Protein AF-0000000067838767 (afdb_homodimer)

Solvent-accessible surface area (backbone atoms only — not comparable to full-atom values): 58960 Å² total; per-residue (Å²): 129,86,81,75,72,71,76,74,67,75,69,69,72,70,76,66,58,91,84,55,74,55,44,44,30,68,48,41,21,34,30,65,70,34,56,34,57,21,40,39,36,55,44,36,46,50,78,55,73,21,82,67,53,51,53,47,57,58,62,38,54,76,43,54,52,67,38,64,67,52,69,52,54,90,67,51,47,57,83,48,83,46,67,24,25,36,42,72,48,52,25,62,91,75,37,33,28,36,77,38,47,30,36,38,45,57,76,50,23,44,30,48,32,41,76,37,88,35,61,67,52,94,49,93,72,45,53,59,66,31,58,53,37,29,48,43,48,49,30,51,35,42,36,74,71,58,37,49,41,63,38,26,33,43,34,16,61,70,58,68,41,78,36,77,43,71,58,43,71,65,55,49,50,52,37,50,50,40,50,50,48,50,53,49,45,60,70,61,75,50,81,55,72,62,68,77,91,44,83,60,47,76,73,38,42,46,27,59,75,64,34,35,42,61,47,44,16,67,64,75,69,60,55,65,30,72,65,54,48,58,64,61,63,55,22,41,68,42,74,48,73,33,75,51,26,37,35,35,60,53,89,67,22,36,35,37,38,36,76,98,44,78,71,44,73,44,49,52,82,33,40,51,25,42,36,38,30,25,38,38,28,41,27,23,64,36,53,49,50,27,24,70,66,58,28,34,34,34,38,21,37,71,88,61,46,77,37,23,30,32,35,29,87,60,62,41,22,47,66,57,33,51,33,48,54,57,42,50,73,33,70,67,55,16,44,56,53,39,22,50,35,51,19,25,23,34,43,24,39,41,43,48,47,61,74,41,31,64,87,68,75,64,58,65,68,58,52,49,47,32,51,50,48,21,58,49,27,66,63,45,90,42,64,70,55,34,50,50,48,49,51,52,45,48,52,57,49,46,61,50,46,53,52,40,46,70,82,46,92,88,52,69,53,63,64,65,69,68,88,41,70,65,54,10,64,29,55,53,31,31,46,51,51,49,31,47,51,53,49,37,47,54,38,33,52,46,31,38,70,75,22,43,56,27,37,62,28,54,65,40,67,73,42,52,64,40,44,12,26,16,56,42,66,39,41,30,40,36,40,71,41,33,51,41,26,47,42,49,30,51,60,67,60,64,45,55,68,85,26,46,42,69,48,61,67,30,30,40,70,32,71,69,34,43,52,44,47,51,51,40,43,51,50,46,36,61,38,71,44,64,38,77,81,45,65,40,68,39,29,45,56,56,44,52,48,51,52,52,50,44,44,51,34,27,57,71,63,64,28,92,64,69,82,73,76,57,68,131,130,84,82,76,74,70,76,75,68,76,69,70,72,72,77,65,58,88,84,56,75,55,43,44,30,66,49,42,20,34,29,64,70,33,56,32,58,22,41,38,36,56,43,36,45,51,80,53,73,22,82,68,52,51,53,44,58,58,60,39,54,75,44,54,54,66,39,64,66,53,69,52,54,89,67,53,46,58,82,50,82,45,65,25,26,35,43,74,48,53,25,63,92,76,37,33,29,36,76,37,49,30,35,39,44,56,75,51,24,44,30,48,32,41,77,39,88,36,59,67,52,95,50,94,72,46,54,57,66,31,59,53,36,29,47,44,47,48,29,52,35,40,36,74,71,60,35,48,40,62,38,28,33,41,34,16,61,69,57,69,41,78,37,75,44,70,58,44,72,64,55,50,50,52,37,50,49,41,51,50,49,50,51,48,43,61,72,61,76,51,82,55,71,62,69,76,91,45,83,60,47,77,72,38,42,47,29,59,75,64,33,36,43,61,46,43,16,67,64,72,69,61,55,66,31,73,65,54,46,59,63,62,65,57,22,42,66,44,74,47,70,33,75,50,26,38,35,35,60,52,89,66,22,36,35,36,37,36,76,98,44,80,69,44,73,44,50,52,83,34,41,49,26,42,37,38,30,25,37,38,28,40,29,23,63,35,54,48,49,29,23,70,68,59,26,36,36,35,38,20,37,71,87,62,47,77,37,24,31,32,36,29,84,60,61,42,21,47,65,56,34,50,31,49,54,56,42,49,74,32,68,67,55,16,44,56,54,37,22,50,34,49,18,27,23,35,43,24,39,42,45,48,47,62,73,41,32,64,87,66,73,65,59,65,67,57,51,51,47,33,50,51,45,22,57,48,28,64,63,46,89,43,65,72,56,33,50,50,48,49,51,53,47,48,50,57,50,47,60,50,47,53,50,40,45,71,81,45,92,88,53,68,53,64,64,62,68,68,88,41,70,66,53,10,66,30,55,52,33,30,45,49,50,51,30,46,49,52,52,38,46,54,38,32,53,45,32,37,71,74,21,46,57,28,38,62,28,55,65,41,66,73,43,51,65,39,43,11,28,17,57,43,67,38,42,30,39,37,39,70,41,33,49,41,24,47,43,49,28,51,60,68,58,64,45,55,69,86,24,47,42,69,50,61,67,31,30,40,70,32,70,68,32,45,53,44,47,51,51,39,42,51,51,47,36,60,38,73,45,64,38,79,82,45,65,40,67,39,30,47,56,55,44,54,48,52,53,51,51,44,45,52,35,26,58,72,63,63,27,93,64,68,82,73,74,57,69,132

Sequence (1136 aa):
MPDTSQPELPLPAPPLPPDMPHLPARMVNEFVYCPRLAYLEWVQGEWADSADTAEGRFRHRRTDKPAGDLPDPDDIDADDRIHARSLTIASDRLGLIARIDLIESDDGAVIPVDYKRGKRPHVTTGAYDPERVQVCIQGLILEDQGYRCDEGVLYFCDSRERVRVVFDDDLRARTRDAIHGLRLIAAGHHIPPPLDDSPKCPRCSLVGICLPDEVNYFKRGQVSPRPLAVGRDDALPLYVQATRARIGKQAETLKIEIEDQPSTTARLIDISQLVLIGNISITTPVVHELMRRDIPVSWYSYGGWFLGHTAGTGHKNVELRTAQYRASFDPAQCLALARGLVAAKLRNGRTLLRRNWRDGDPPTALLDDLKRQAEHALRARGLPELLGIEGSGAAVYFRHLPGALKRDADEPAFDFETRNRRPPTDPVNALLSFAYAMLTRTWTVTLSAVGFDPYRGFYHQPRYGRPALALDLMEPFRPLIAESAVIQAINNAEVQANDFVRAGQAVALKPDGRKRFIAAFERRLNHEVTHPLFGYRLTYRRLIEVQARLLGRWLTGEIPEYPQFITRMPDTSQPELPLPAPPLPPDMPHLPARMVNEFVYCPRLAYLEWVQGEWADSADTAEGRFRHRRTDKPAGDLPDPDDIDADDRIHARSLTIASDRLGLIARIDLIESDDGAVIPVDYKRGKRPHVTTGAYDPERVQVCIQGLILEDQGYRCDEGVLYFCDSRERVRVVFDDDLRARTRDAIHGLRLIAAGHHIPPPLDDSPKCPRCSLVGICLPDEVNYFKRGQVSPRPLAVGRDDALPLYVQATRARIGKQAETLKIEIEDQPSTTARLIDISQLVLIGNISITTPVVHELMRRDIPVSWYSYGGWFLGHTAGTGHKNVELRTAQYRASFDPAQCLALARGLVAAKLRNGRTLLRRNWRDGDPPTALLDDLKRQAEHALRARGLPELLGIEGSGAAVYFRHLPGALKRDADEPAFDFETRNRRPPTDPVNALLSFAYAMLTRTWTVTLSAVGFDPYRGFYHQPRYGRPALALDLMEPFRPLIAESAVIQAINNAEVQANDFVRAGQAVALKPDGRKRFIAAFERRLNHEVTHPLFGYRLTYRRLIEVQARLLGRWLTGEIPEYPQFITR

InterPro domains:
  IPR002729 CRISPR-associated protein Cas1 [MF_01470] (61-553)
  IPR002729 CRISPR-associated protein Cas1 [PF01867] (238-522)
  IPR002729 CRISPR-associated protein Cas1 [TIGR00287] (238-561)
  IPR011604 PD-(D/E)XK endonuclease-like domain superfamily [G3DSA:3.90.320.10] (16-211)
  IPR013343 CRISPR-associated protein Cas4 [TIGR00372] (27-212)
  IPR022765 Dna2/Cas4, domain of unknown function DUF83 [PF01930] (27-211)
  IPR042206 CRISPR-associated endonuclease Cas1, C-terminal domain [G3DSA:1.20.120.920] (316-568)
  IPR042211 CRISPR-associated endonuclease Cas1, N-terminal domain [G3DSA:3.100.10.20] (236-313)
  IPR050646 CRISPR-associated endonuclease Cas1 [PTHR34353] (236-568)

Nearest PDB structures (foldseek):
  7mi4-assembly1_A  TM=9.051E-01  e=3.546E-62  Geobacter sulfurreducens PCA
  7mi5-assembly1_C  TM=8.599E-01  e=5.213E-36  Geobacter sulfurreducens PCA
  7mi4-assembly1_B  TM=7.798E-01  e=1.300E-35  Geobacter sulfurreducens PCA
  6opm-assembly1_C  TM=7.590E-01  e=8.319E-20  Methanosarcina mazei
  6opm-assembly1_D  TM=6.826E-01  e=1.187E-19  Methanosarcina mazei

Radius of gyration: 32.11 Å; Cα contacts (8 Å, |Δi|>4): 2140; chains: 2; bounding box: 85×101×80 Å

Foldseek 3Di:
DPPPPPPPPPPPDPQDDPPDAQAELLLLLVCVLPVLRSCCCPQQVDDFDFPFNVVVVLVCVVQQPFDFDDDQLVPQAQPDFGWTAFDWFDDSSLSHIYTFGTWGDHRSAIATEAEGEDDQDPDPQSHDLSVLLSSLSVQVRCVNSPGHYQWYWYAYPVNRDIHIRGNDPVSVVVSSVSSVVSVVCSVVLARDQADDPDPSLLRDSCNLLNVNQVLCCQVPPQPFRDCSNFPQLQADADEDQAQEWEWEDDSQWIWIGHPPDDIDIGGVSNHQEYEYEHHYHYDPVVLVVCQVSQHKYWYHYNLRHTDDIDGHPFRSRVVLQVLLVVLLVDQVSLLQLLLQLLLLLLQQLLVLCQVQQDPDGPDPCLSVLSNVLSVVSNVQPGLVSNVVSSVVSQFSSQQCLVRNADDDPVACQQDGHDADAVFDQGDLNQQLNVLVVVQLVLLCVLLRSSRYQQQRPSRDDRDPPGRRNSVRNCSSVSSQQRSVLSRCCRRVVLDGSVQWDDDDRGIHGHSVNSVSSVVSRVVSQQDWDAQPSNGDIHGVSSVSNSLSSLVSCCSSPSGVGRDDGHDD/DPPPPPPPPPPPDPQDDPPDAQAELLLLLVCVLPVLRSCCCPQQVDDFDFPFRVVVVLVCVVQQPFDFDDDQLVPQAQPDFGWTAFDWFDDSSLSHIYTFGTWGDHRSAIATEAEGEDDQDPDPQSHDLSVLLSSVSVQVRCVNSPGHYQWYWYAYPVNRDIHIRGNDPVSVVVSSVSSVVSVVCSVVLARDQADDPDPSLLRDSCNLLNVNQVLCCQVPPQPFGDCSNFPQLQADADEDQAQEWEWEDDSQWIWIGHPPDDIDIGGVSNHQEYEYEHDYHYDPVVLVVCQVNQHKYWYHYNLRHTDDIDGHPFRSRVVLQVLLVVLLVDQVSLLQLLLQLLLLLLQQLLVLCQVQQDPDGDDPVLSVLSNVLSVVSNVQPGLVSNVVSSVVSQFSSQQCLVRNADDDPVACQQDGHDADAVFDQGDLNQQLNVLVVVQLVLLCVLLRSSRYQQQRPSRDDRDPPGRRNSVSNCSSVSSQQRSVLSRCCRRVVLDGSVQWDDDDSGIHGHSSRSVSSVVSSVVSQQDWDAQPSNGDIHGNSSVSNVLSSLVSCCSSPSGVGRDDGHDD

Organism: NCBI:txid111831

Structure (mmCIF, N/CA/C/O backbone):
data_AF-0000000067838767-model_v1
#
loop_
_entity.id
_entity.type
_entity.pdbx_description
1 polymer 'CRISPR-associated endonuclease Cas1'
#
loop_
_atom_site.group_PDB
_atom_site.id
_atom_site.type_symbol
_atom_site.label_atom_id
_atom_site.label_alt_id
_atom_site.label_comp_id
_atom_site.label_asym_id
_atom_site.label_entity_id
_atom_site.label_seq_id
_atom_site.pdbx_PDB_ins_code
_atom_site.Cartn_x
_atom_site.Cartn_y
_atom_site.Cartn_z
_atom_site.occupancy
_atom_site.B_iso_or_equiv
_atom_site.auth_seq_id
_atom_site.auth_comp_id
_atom_site.auth_asym_id
_atom_site.auth_atom_id
_atom_site.pdbx_PDB_model_num
ATOM 1 N N . MET A 1 1 ? 38.531 50.812 -18.672 1 28.98 1 MET A N 1
ATOM 2 C CA . MET A 1 1 ? 37.094 50.938 -18.547 1 28.98 1 MET A CA 1
ATOM 3 C C . MET A 1 1 ? 36.562 50.031 -17.422 1 28.98 1 MET A C 1
ATOM 5 O O . MET A 1 1 ? 36.875 48.844 -17.375 1 28.98 1 MET A O 1
ATOM 9 N N . PRO A 1 2 ? 36.125 50.625 -16.234 1 31.67 2 PRO A N 1
ATOM 10 C CA . PRO A 1 2 ? 35.938 49.906 -14.977 1 31.67 2 PRO A CA 1
ATOM 11 C C . PRO A 1 2 ? 34.812 48.875 -15.047 1 31.67 2 PRO A C 1
ATOM 13 O O . PRO A 1 2 ? 33.812 49.125 -15.719 1 31.67 2 PRO A O 1
ATOM 16 N N . ASP A 1 3 ? 35.156 47.594 -15.211 1 29.78 3 ASP A N 1
ATOM 17 C CA . ASP A 1 3 ? 34.281 46.438 -15.414 1 29.78 3 ASP A CA 1
ATOM 18 C C . ASP A 1 3 ? 33.219 46.375 -14.344 1 29.78 3 ASP A C 1
ATOM 20 O O . ASP A 1 3 ? 33.5 46.25 -13.156 1 29.78 3 ASP A O 1
ATOM 24 N N . THR A 1 4 ? 32.125 47.25 -14.398 1 30.17 4 THR A N 1
ATOM 25 C CA . THR A 1 4 ? 30.984 47.438 -13.523 1 30.17 4 THR A CA 1
ATOM 26 C C . THR A 1 4 ? 30.266 46.125 -13.281 1 30.17 4 THR A C 1
ATOM 28 O O . THR A 1 4 ? 29.562 45.625 -14.156 1 30.17 4 THR A O 1
ATOM 31 N N . SER A 1 5 ? 30.969 45.188 -12.656 1 29.47 5 SER A N 1
ATOM 32 C CA . SER A 1 5 ? 30.375 43.938 -12.281 1 29.47 5 SER A CA 1
ATOM 33 C C . SER A 1 5 ? 29.016 44.125 -11.602 1 29.47 5 SER A C 1
ATOM 35 O O . SER A 1 5 ? 28.922 44.875 -10.633 1 29.47 5 SER A O 1
ATOM 37 N N . GLN A 1 6 ? 27.953 44.281 -12.398 1 27.77 6 GLN A N 1
ATOM 38 C CA . GLN A 1 6 ? 26.594 44.469 -11.914 1 27.77 6 GLN A CA 1
ATOM 39 C C . GLN A 1 6 ? 26.281 43.531 -10.75 1 27.77 6 GLN A C 1
ATOM 41 O O . GLN A 1 6 ? 26.531 42.312 -10.844 1 27.77 6 GLN A O 1
ATOM 46 N N . PRO A 1 7 ? 26.25 44.062 -9.562 1 28.39 7 PRO A N 1
ATOM 47 C CA . PRO A 1 7 ? 25.953 43.25 -8.367 1 28.39 7 PRO A CA 1
ATOM 48 C C . PRO A 1 7 ? 24.719 42.375 -8.555 1 28.39 7 PRO A C 1
ATOM 50 O O . PRO A 1 7 ? 23.703 42.844 -9.078 1 28.39 7 PRO A O 1
ATOM 53 N N . GLU A 1 8 ? 24.875 41.219 -9.109 1 28.62 8 GLU A N 1
ATOM 54 C CA . GLU A 1 8 ? 23.766 40.312 -9.227 1 28.62 8 GLU A CA 1
ATOM 55 C C . GLU A 1 8 ? 22.922 40.281 -7.953 1 28.62 8 GLU A C 1
ATOM 57 O O . GLU A 1 8 ? 23.453 40.062 -6.859 1 28.62 8 GLU A O 1
ATOM 62 N N . LEU A 1 9 ? 22 41.188 -7.859 1 28.58 9 LEU A N 1
ATOM 63 C CA . LEU A 1 9 ? 21.047 41.25 -6.75 1 28.58 9 LEU A CA 1
ATOM 64 C C . LEU A 1 9 ? 20.562 39.844 -6.395 1 28.58 9 LEU A C 1
ATOM 66 O O . LEU A 1 9 ? 20.172 39.094 -7.273 1 28.58 9 LEU A O 1
ATOM 70 N N . PRO A 1 10 ? 21.047 39.344 -5.418 1 30.09 10 PRO A N 1
ATOM 71 C CA . PRO A 1 10 ? 20.547 38.031 -4.977 1 30.09 10 PRO A CA 1
ATOM 72 C C . PRO A 1 10 ? 19.031 37.938 -5.008 1 30.09 10 PRO A C 1
ATOM 74 O O . PRO A 1 10 ? 18.344 38.781 -4.422 1 30.09 10 PRO A O 1
ATOM 77 N N . LEU A 1 11 ? 18.422 37.875 -6.156 1 31.89 11 LEU A N 1
ATOM 78 C CA . LEU A 1 11 ? 16.984 37.688 -6.172 1 31.89 11 LEU A CA 1
ATOM 79 C C . LEU A 1 11 ? 16.531 36.75 -5.039 1 31.89 11 LEU A C 1
ATOM 81 O O . LEU A 1 11 ? 17.062 35.656 -4.883 1 31.89 11 LEU A O 1
ATOM 85 N N . PRO A 1 12 ? 16.094 37.344 -4.012 1 32.31 12 PRO A N 1
ATOM 86 C CA . PRO A 1 12 ? 15.523 36.5 -2.963 1 32.31 12 PRO A CA 1
ATOM 87 C C . PRO A 1 12 ? 14.656 35.375 -3.521 1 32.31 12 PRO A C 1
ATOM 89 O O . PRO A 1 12 ? 14.062 35.531 -4.594 1 32.31 12 PRO A O 1
ATOM 92 N N . ALA A 1 13 ? 15.094 34.281 -3.322 1 34.78 13 ALA A N 1
ATOM 93 C CA . ALA A 1 13 ? 14.273 33.125 -3.715 1 34.78 13 ALA A CA 1
ATOM 94 C C . ALA A 1 13 ? 12.789 33.438 -3.506 1 34.78 13 ALA A C 1
ATOM 96 O O . ALA A 1 13 ? 12.414 34.125 -2.568 1 34.78 13 ALA A O 1
ATOM 97 N N . PRO A 1 14 ? 11.992 33.438 -4.547 1 36.03 14 PRO A N 1
ATOM 98 C CA . PRO A 1 14 ? 10.555 33.656 -4.383 1 36.03 14 PRO A CA 1
ATOM 99 C C . PRO A 1 14 ? 9.992 33.031 -3.121 1 36.03 14 PRO A C 1
ATOM 101 O O . PRO A 1 14 ? 10.523 32.031 -2.639 1 36.03 14 PRO A O 1
ATOM 104 N N . PRO A 1 15 ? 9.258 33.812 -2.359 1 38.59 15 PRO A N 1
ATOM 105 C CA . PRO A 1 15 ? 8.602 33.219 -1.182 1 38.59 15 PRO A CA 1
ATOM 106 C C . PRO A 1 15 ? 8 31.859 -1.454 1 38.59 15 PRO A C 1
ATOM 108 O O . PRO A 1 15 ? 7.59 31.578 -2.582 1 38.59 15 PRO A O 1
ATOM 111 N N . LEU A 1 16 ? 8.531 30.906 -0.786 1 43.44 16 LEU A N 1
ATOM 112 C CA . LEU A 1 16 ? 8.023 29.531 -0.887 1 43.44 16 LEU A CA 1
ATOM 113 C C . LEU A 1 16 ? 6.496 29.531 -0.934 1 43.44 16 LEU A C 1
ATOM 115 O O . LEU A 1 16 ? 5.848 30.344 -0.273 1 43.44 16 LEU A O 1
ATOM 119 N N . PRO A 1 17 ? 5.996 29.109 -1.945 1 45.19 17 PRO A N 1
ATOM 120 C CA . PRO A 1 17 ? 4.543 28.969 -1.863 1 45.19 17 PRO A CA 1
ATOM 121 C C . PRO A 1 17 ? 4.078 28.438 -0.502 1 45.19 17 PRO A C 1
ATOM 123 O O . PRO A 1 17 ? 4.824 27.734 0.178 1 45.19 17 PRO A O 1
ATOM 126 N N . PRO A 1 18 ? 3.213 29.188 0.093 1 45.22 18 PRO A N 1
ATOM 127 C CA . PRO A 1 18 ? 2.715 28.859 1.432 1 45.22 18 PRO A CA 1
ATOM 128 C C . PRO A 1 18 ? 2.691 27.344 1.7 1 45.22 18 PRO A C 1
ATOM 130 O O . PRO A 1 18 ? 2.832 26.922 2.85 1 45.22 18 PRO A O 1
ATOM 133 N N . ASP A 1 19 ? 2.625 26.531 0.695 1 51 19 ASP A N 1
ATOM 134 C CA . ASP A 1 19 ? 2.389 25.125 0.985 1 51 19 ASP A CA 1
ATOM 135 C C . ASP A 1 19 ? 3.689 24.328 0.926 1 51 19 ASP A C 1
ATOM 137 O O . ASP A 1 19 ? 3.672 23.094 0.997 1 51 19 ASP A O 1
ATOM 141 N N . MET A 1 20 ? 4.844 25.094 0.839 1 56.25 20 MET A N 1
ATOM 142 C CA . MET A 1 20 ? 6.059 24.281 0.772 1 56.25 20 MET A CA 1
ATOM 143 C C . MET A 1 20 ? 6.551 23.922 2.17 1 56.25 20 MET A C 1
ATOM 145 O O . MET A 1 20 ? 6.645 24.797 3.041 1 56.25 20 MET A O 1
ATOM 149 N N . PRO A 1 21 ? 6.812 22.672 2.373 1 66.5 21 PRO A N 1
ATOM 150 C CA . PRO A 1 21 ? 7.34 22.281 3.684 1 66.5 21 PRO A CA 1
ATOM 151 C C . PRO A 1 21 ? 8.711 22.891 3.969 1 66.5 21 PRO A C 1
ATOM 153 O O . PRO A 1 21 ? 9.461 23.203 3.037 1 66.5 21 PRO A O 1
ATOM 156 N N . HIS A 1 22 ? 8.938 23.312 5.199 1 78.88 22 HIS A N 1
ATOM 157 C CA . HIS A 1 22 ? 10.266 23.766 5.598 1 78.88 22 HIS A CA 1
ATOM 158 C C . HIS A 1 22 ? 11.328 22.734 5.219 1 78.88 22 HIS A C 1
ATOM 160 O O . HIS A 1 22 ? 11.094 21.516 5.336 1 78.88 22 HIS A O 1
ATOM 166 N N . LEU A 1 23 ? 12.289 23.172 4.68 1 84.56 23 LEU A N 1
ATOM 167 C CA . LEU A 1 23 ? 13.422 22.328 4.32 1 84.56 23 LEU A CA 1
ATOM 168 C C . LEU A 1 23 ? 14.227 21.938 5.559 1 84.56 23 LEU A C 1
ATOM 170 O O . LEU A 1 23 ? 14.711 22.812 6.281 1 84.56 23 LEU A O 1
ATOM 174 N N . PRO A 1 24 ? 14.352 20.672 5.82 1 85 24 PRO A N 1
ATOM 175 C CA . PRO A 1 24 ? 15.141 20.266 6.988 1 85 24 PRO A CA 1
ATOM 176 C C . PRO A 1 24 ? 16.641 20.453 6.781 1 85 24 PRO A C 1
ATOM 178 O O . PRO A 1 24 ? 17.156 20.172 5.695 1 85 24 PRO A O 1
ATOM 181 N N . ALA A 1 25 ? 17.297 20.906 7.852 1 91 25 ALA A N 1
ATOM 182 C CA . ALA A 1 25 ? 18.75 21.125 7.797 1 91 25 ALA A CA 1
ATOM 183 C C . ALA A 1 25 ? 19.469 19.844 7.383 1 91 25 ALA A C 1
ATOM 185 O O . ALA A 1 25 ? 20.453 19.891 6.641 1 91 25 ALA A O 1
ATOM 186 N N . ARG A 1 26 ? 18.953 18.766 7.805 1 87.75 26 ARG A N 1
ATOM 187 C CA . ARG A 1 26 ? 19.562 17.469 7.496 1 87.75 26 ARG A CA 1
ATOM 188 C C . ARG A 1 26 ? 19.531 17.203 5.992 1 87.75 26 ARG A C 1
ATOM 190 O O . ARG A 1 26 ? 20.484 16.625 5.445 1 87.75 26 ARG A O 1
ATOM 197 N N . MET A 1 27 ? 18.484 17.594 5.375 1 88.12 27 MET A N 1
ATOM 198 C CA . MET A 1 27 ? 18.359 17.344 3.941 1 88.12 27 MET A CA 1
ATOM 199 C C . MET A 1 27 ? 19.328 18.234 3.154 1 88.12 27 MET A C 1
ATOM 201 O O . MET A 1 27 ? 19.828 17.812 2.109 1 88.12 27 MET A O 1
ATOM 205 N N . VAL A 1 28 ? 19.547 19.406 3.68 1 93.44 28 VAL A N 1
ATOM 206 C CA . VAL A 1 28 ? 20.531 20.281 3.037 1 93.44 28 VAL A CA 1
ATOM 207 C C . VAL A 1 28 ? 21.922 19.703 3.201 1 93.44 28 VAL A C 1
ATOM 209 O O . VAL A 1 28 ? 22.75 19.781 2.285 1 93.44 28 VAL A O 1
ATOM 212 N N . ASN A 1 29 ? 22.141 19.156 4.402 1 93 29 ASN A N 1
ATOM 213 C CA . ASN A 1 29 ? 23.391 18.422 4.625 1 93 29 ASN A CA 1
ATOM 214 C C . ASN A 1 29 ? 23.594 17.344 3.576 1 93 29 ASN A C 1
ATOM 216 O O . ASN A 1 29 ? 24.656 17.25 2.975 1 93 29 ASN A O 1
ATOM 220 N N . GLU A 1 30 ? 22.547 16.594 3.334 1 91.88 30 GLU A N 1
ATOM 221 C CA . GLU A 1 30 ? 22.609 15.516 2.357 1 91.88 30 GLU A CA 1
ATOM 222 C C . GLU A 1 30 ? 22.844 16.047 0.95 1 91.88 30 GLU A C 1
ATOM 224 O O . GLU A 1 30 ? 23.547 15.422 0.15 1 91.88 30 GLU A O 1
ATOM 229 N N . PHE A 1 31 ? 22.297 17.172 0.691 1 94 31 PHE A N 1
ATOM 230 C CA . PHE A 1 31 ? 22.469 17.781 -0.623 1 94 31 PHE A CA 1
ATOM 231 C C . PHE A 1 31 ? 23.922 18.156 -0.868 1 94 31 PHE A C 1
ATOM 233 O O . PHE A 1 31 ? 24.438 17.969 -1.97 1 94 31 PHE A O 1
ATOM 240 N N . VAL A 1 32 ? 24.5 18.703 0.117 1 95.25 32 VAL A N 1
ATOM 241 C CA . VAL A 1 32 ? 25.906 19.094 -0.001 1 95.25 32 VAL A CA 1
ATOM 242 C C . VAL A 1 32 ? 26.766 17.844 -0.175 1 95.25 32 VAL A C 1
ATOM 244 O O . VAL A 1 32 ? 27.766 17.859 -0.908 1 95.25 32 VAL A O 1
ATOM 247 N N . TYR A 1 33 ? 26.375 16.797 0.504 1 93.06 33 TYR A N 1
ATOM 248 C CA . TYR A 1 33 ? 27.078 15.523 0.325 1 93.06 33 TYR A CA 1
ATOM 249 C C . TYR A 1 33 ? 26.875 14.977 -1.081 1 93.06 33 TYR A C 1
ATOM 251 O O . TYR A 1 33 ? 27.828 14.688 -1.794 1 93.06 33 TYR A O 1
ATOM 259 N N . CYS A 1 34 ? 25.641 14.852 -1.482 1 94.62 34 CYS A N 1
ATOM 260 C CA . CYS A 1 34 ? 25.234 14.359 -2.799 1 94.62 34 CYS A CA 1
ATOM 261 C C . CYS A 1 34 ? 23.828 14.82 -3.145 1 94.62 34 CYS A C 1
ATOM 263 O O . CYS A 1 34 ? 22.859 14.414 -2.498 1 94.62 34 CYS A O 1
ATOM 265 N N . PRO A 1 35 ? 23.688 15.555 -4.211 1 93.62 35 PRO A N 1
ATOM 266 C CA . PRO A 1 35 ? 22.359 16.047 -4.586 1 93.62 35 PRO A CA 1
ATOM 267 C C . PRO A 1 35 ? 21.375 14.906 -4.824 1 93.62 35 PRO A C 1
ATOM 269 O O . PRO A 1 35 ? 20.188 15.031 -4.48 1 93.62 35 PRO A O 1
ATOM 272 N N . ARG A 1 36 ? 21.844 13.836 -5.348 1 92.44 36 ARG A N 1
ATOM 273 C CA . ARG A 1 36 ? 20.969 12.711 -5.613 1 92.44 36 ARG A CA 1
ATOM 274 C C . ARG A 1 36 ? 20.484 12.07 -4.312 1 92.44 36 ARG A C 1
ATOM 276 O O . ARG A 1 36 ? 19.328 11.664 -4.203 1 92.44 36 ARG A O 1
ATOM 283 N N . LEU A 1 37 ? 21.391 11.969 -3.395 1 89.88 37 LEU A N 1
ATOM 284 C CA . LEU A 1 37 ? 21.016 11.43 -2.088 1 89.88 37 LEU A CA 1
ATOM 285 C C . LEU A 1 37 ? 19.906 12.242 -1.458 1 89.88 37 LEU A C 1
ATOM 287 O O . LEU A 1 37 ? 18.922 11.68 -0.965 1 89.88 37 LEU A O 1
ATOM 291 N N . ALA A 1 38 ? 20.062 13.547 -1.502 1 89.81 38 ALA A N 1
ATOM 292 C CA . ALA A 1 38 ? 19.047 14.438 -0.938 1 89.81 38 ALA A CA 1
ATOM 293 C C . ALA A 1 38 ? 17.703 14.258 -1.646 1 89.81 38 ALA A C 1
ATOM 295 O O . ALA A 1 38 ? 16.656 14.25 -1.004 1 89.81 38 ALA A O 1
ATOM 296 N N . TYR A 1 39 ? 17.781 14.125 -2.908 1 88.31 39 TYR A N 1
ATOM 297 C CA . TYR A 1 39 ? 16.562 13.938 -3.693 1 88.31 39 TYR A CA 1
ATOM 298 C C . TYR A 1 39 ? 15.875 12.633 -3.32 1 88.31 39 TYR A C 1
ATOM 300 O O . TYR A 1 39 ? 14.656 12.609 -3.09 1 88.31 39 TYR A O 1
ATOM 308 N N . LEU A 1 40 ? 16.641 11.586 -3.293 1 85.19 40 LEU A N 1
ATOM 309 C CA . LEU A 1 40 ? 16.094 10.273 -2.971 1 85.19 40 LEU A CA 1
ATOM 310 C C . LEU A 1 40 ? 15.453 10.273 -1.585 1 85.19 40 LEU A C 1
ATOM 312 O O . LEU A 1 40 ? 14.359 9.734 -1.398 1 85.19 40 LEU A O 1
ATOM 316 N N . GLU A 1 41 ? 16.062 10.914 -0.612 1 79.94 41 GLU A N 1
ATOM 317 C CA . GLU A 1 41 ? 15.578 10.914 0.764 1 79.94 41 GLU A CA 1
ATOM 318 C C . GLU A 1 41 ? 14.391 11.852 0.929 1 79.94 41 GLU A C 1
ATOM 320 O O . GLU A 1 41 ? 13.352 11.469 1.477 1 79.94 41 GLU A O 1
ATOM 325 N N . TRP A 1 42 ? 14.586 13.039 0.392 1 77.69 42 TRP A N 1
ATOM 326 C CA . TRP A 1 42 ? 13.602 14.07 0.694 1 77.69 42 TRP A CA 1
ATOM 327 C C . TRP A 1 42 ? 12.414 13.992 -0.262 1 77.69 42 TRP A C 1
ATOM 329 O O . TRP A 1 42 ? 11.258 14.047 0.166 1 77.69 42 TRP A O 1
ATOM 339 N N . VAL A 1 43 ? 12.734 13.867 -1.531 1 74.44 43 VAL A N 1
ATOM 340 C CA . VAL A 1 43 ? 11.688 13.961 -2.537 1 74.44 43 VAL A CA 1
ATOM 341 C C . VAL A 1 43 ? 11.016 12.602 -2.713 1 74.44 43 VAL A C 1
ATOM 343 O O . VAL A 1 43 ? 9.789 12.5 -2.711 1 74.44 43 VAL A O 1
ATOM 346 N N . GLN A 1 44 ? 11.852 11.578 -2.756 1 75.25 44 GLN A N 1
ATOM 347 C CA . GLN A 1 44 ? 11.289 10.266 -3.047 1 75.25 44 GLN A CA 1
ATOM 348 C C . GLN A 1 44 ? 11.023 9.484 -1.765 1 75.25 44 GLN A C 1
ATOM 350 O O . GLN A 1 44 ? 10.43 8.406 -1.801 1 75.25 44 GLN A O 1
ATOM 355 N N . GLY A 1 45 ? 11.484 10.023 -0.651 1 68.56 45 GLY A N 1
ATOM 356 C CA . GLY A 1 45 ? 11.195 9.422 0.64 1 68.56 45 GLY A CA 1
ATOM 357 C C . GLY A 1 45 ? 11.93 8.109 0.86 1 68.56 45 GLY A C 1
ATOM 358 O O . GLY A 1 45 ? 11.484 7.266 1.642 1 68.56 45 GLY A O 1
ATOM 359 N N . GLU A 1 46 ? 12.977 7.977 0.13 1 60.28 46 GLU A N 1
ATOM 360 C CA . GLU A 1 46 ? 13.773 6.762 0.283 1 60.28 46 GLU A CA 1
ATOM 361 C C . GLU A 1 46 ? 14.648 6.828 1.532 1 60.28 46 GLU A C 1
ATOM 363 O O . GLU A 1 46 ? 15.211 7.879 1.849 1 60.28 46 GLU A O 1
ATOM 368 N N . TRP A 1 47 ? 14.398 5.93 2.479 1 49.59 47 TRP A N 1
ATOM 369 C CA . TRP A 1 47 ? 15.258 5.926 3.658 1 49.59 47 TRP A CA 1
ATOM 370 C C . TRP A 1 47 ? 15.898 4.559 3.854 1 49.59 47 TRP A C 1
ATOM 372 O O . TRP A 1 47 ? 15.289 3.527 3.562 1 49.59 47 TRP A O 1
ATOM 382 N N . ALA A 1 48 ? 17.219 4.453 3.834 1 44.19 48 ALA A N 1
ATOM 383 C CA . ALA A 1 48 ? 17.969 3.273 4.254 1 44.19 48 ALA A CA 1
ATOM 384 C C . ALA A 1 48 ? 18.969 3.621 5.355 1 44.19 48 ALA A C 1
ATOM 386 O O . ALA A 1 48 ? 19.531 4.723 5.371 1 44.19 48 ALA A O 1
ATOM 387 N N . ASP A 1 49 ? 18.875 3.035 6.617 1 36.19 49 ASP A N 1
ATOM 388 C CA . ASP A 1 49 ? 19.891 3.275 7.645 1 36.19 49 ASP A CA 1
ATOM 389 C C . ASP A 1 49 ? 21.281 2.936 7.137 1 36.19 49 ASP A C 1
ATOM 391 O O . ASP A 1 49 ? 21.484 1.884 6.527 1 36.19 49 ASP A O 1
ATOM 395 N N . SER A 1 50 ? 22.062 3.852 6.828 1 38.34 50 SER A N 1
ATOM 396 C CA . SER A 1 50 ? 23.484 3.5 6.754 1 38.34 50 SER A CA 1
ATOM 397 C C . SER A 1 50 ? 24.047 3.146 8.125 1 38.34 50 SER A C 1
ATOM 399 O O . SER A 1 50 ? 23.422 3.461 9.148 1 38.34 50 SER A O 1
ATOM 401 N N . ALA A 1 51 ? 25.078 2.379 8.234 1 34.97 51 ALA A N 1
ATOM 402 C CA . ALA A 1 51 ? 25.781 2.146 9.5 1 34.97 51 ALA A CA 1
ATOM 403 C C . ALA A 1 51 ? 25.875 3.432 10.312 1 34.97 51 ALA A C 1
ATOM 405 O O . ALA A 1 51 ? 25.719 3.412 11.539 1 34.97 51 ALA A O 1
ATOM 406 N N . ASP A 1 52 ? 26.094 4.414 9.734 1 35 52 ASP A N 1
ATOM 407 C CA . ASP A 1 52 ? 26.359 5.688 10.398 1 35 52 ASP A CA 1
ATOM 408 C C . ASP A 1 52 ? 25.047 6.332 10.867 1 35 52 ASP A C 1
ATOM 410 O O . ASP A 1 52 ? 24.984 6.902 11.961 1 35 52 ASP A O 1
ATOM 414 N N . THR A 1 53 ? 24.062 6.27 10.188 1 38 53 THR A N 1
ATOM 415 C CA . THR A 1 53 ? 22.812 6.949 10.547 1 38 53 THR A CA 1
ATOM 416 C C . THR A 1 53 ? 22.031 6.137 11.57 1 38 53 THR A C 1
ATOM 418 O O . THR A 1 53 ? 21.359 6.699 12.438 1 38 53 THR A O 1
ATOM 421 N N . ALA A 1 54 ? 21.953 4.93 11.43 1 34.44 54 ALA A N 1
ATOM 422 C CA . ALA A 1 54 ? 21.297 4.07 12.422 1 34.44 54 ALA A CA 1
ATOM 423 C C . ALA A 1 54 ? 21.859 4.316 13.812 1 34.44 54 ALA A C 1
ATOM 425 O O . ALA A 1 54 ? 21.109 4.395 14.789 1 34.44 54 ALA A O 1
ATOM 426 N N . GLU A 1 55 ? 23.125 4.387 13.891 1 31.55 55 GLU A N 1
ATOM 427 C CA . GLU A 1 55 ? 23.812 4.676 15.148 1 31.55 55 GLU A CA 1
ATOM 428 C C . GLU A 1 55 ? 23.469 6.074 15.648 1 31.55 55 GLU A C 1
ATOM 430 O O . GLU A 1 55 ? 23.391 6.305 16.859 1 31.55 55 GLU A O 1
ATOM 435 N N . GLY A 1 56 ? 23.266 6.914 14.891 1 33.84 56 GLY A N 1
ATOM 436 C CA . GLY A 1 56 ? 22.938 8.273 15.289 1 33.84 56 GLY A CA 1
ATOM 437 C C . GLY A 1 56 ? 21.594 8.398 15.969 1 33.84 56 GLY A C 1
ATOM 438 O O . GLY A 1 56 ? 21.438 9.133 16.938 1 33.84 56 GLY A O 1
ATOM 439 N N . ARG A 1 57 ? 20.688 7.773 15.469 1 35.34 57 ARG A N 1
ATOM 440 C CA . ARG A 1 57 ? 19.375 7.832 16.109 1 35.34 57 ARG A CA 1
ATOM 441 C C . ARG A 1 57 ? 19.438 7.301 17.531 1 35.34 57 ARG A C 1
ATOM 443 O O . ARG A 1 57 ? 18.703 7.781 18.406 1 35.34 57 ARG A O 1
ATOM 450 N N . PHE A 1 58 ? 20.203 6.312 17.75 1 31.06 58 PHE A N 1
ATOM 451 C CA . PHE A 1 58 ? 20.359 5.766 19.094 1 31.06 58 PHE A CA 1
ATOM 452 C C . PHE A 1 58 ? 20.938 6.809 20.031 1 31.06 58 PHE A C 1
ATOM 454 O O . PHE A 1 58 ? 20.484 6.953 21.172 1 31.06 58 PHE A O 1
ATOM 461 N N . ARG A 1 59 ? 21.984 7.41 19.672 1 31.45 59 ARG A N 1
ATOM 462 C CA . ARG A 1 59 ? 22.641 8.359 20.562 1 31.45 59 ARG A CA 1
ATOM 463 C C . ARG A 1 59 ? 21.766 9.594 20.781 1 31.45 59 ARG A C 1
ATOM 465 O O . ARG A 1 59 ? 21.859 10.25 21.828 1 31.45 59 ARG A O 1
ATOM 472 N N . HIS A 1 60 ? 20.984 9.766 19.906 1 36.53 60 HIS A N 1
ATOM 473 C CA . HIS A 1 60 ? 20.094 10.906 20.078 1 36.53 60 HIS A CA 1
ATOM 474 C C . HIS A 1 60 ? 18.938 10.562 21.016 1 36.53 60 HIS A C 1
ATOM 476 O O . HIS A 1 60 ? 18.219 11.453 21.469 1 36.53 60 HIS A O 1
ATOM 482 N N . ARG A 1 61 ? 18.672 9.469 21.219 1 35.59 61 ARG A N 1
ATOM 483 C CA . ARG A 1 61 ? 17.656 9.125 22.203 1 35.59 61 ARG A CA 1
ATOM 484 C C . ARG A 1 61 ? 18 9.703 23.578 1 35.59 61 ARG A C 1
ATOM 486 O O . ARG A 1 61 ? 17.109 10.109 24.328 1 35.59 61 ARG A O 1
ATOM 493 N N . ARG A 1 62 ? 19.188 9.57 23.969 1 33.66 62 ARG A N 1
ATOM 494 C CA . ARG A 1 62 ? 19.547 10.172 25.234 1 33.66 62 ARG A CA 1
ATOM 495 C C . ARG A 1 62 ? 19.359 11.688 25.203 1 33.66 62 ARG A C 1
ATOM 497 O O . ARG A 1 62 ? 19 12.297 26.203 1 33.66 62 ARG A O 1
ATOM 504 N N . THR A 1 63 ? 19.766 12.227 24.125 1 37.91 63 THR A N 1
ATOM 505 C CA . THR A 1 63 ? 19.609 13.664 24 1 37.91 63 THR A CA 1
ATOM 506 C C . THR A 1 63 ? 18.188 14.023 23.562 1 37.91 63 THR A C 1
ATOM 508 O O . THR A 1 63 ? 17.844 15.195 23.438 1 37.91 63 THR A O 1
ATOM 511 N N . ASP A 1 64 ? 17.406 13.141 23.266 1 43.44 64 ASP A N 1
ATOM 512 C CA . ASP A 1 64 ? 16.125 13.352 22.578 1 43.44 64 ASP A CA 1
ATOM 513 C C . ASP A 1 64 ? 15.055 13.828 23.562 1 43.44 64 ASP A C 1
ATOM 515 O O . ASP A 1 64 ? 13.883 13.945 23.188 1 43.44 64 ASP A O 1
ATOM 519 N N . LYS A 1 65 ? 15.383 13.844 24.844 1 43.28 65 LYS A N 1
ATOM 520 C CA . LYS A 1 65 ? 14.336 14.445 25.672 1 43.28 65 LYS A CA 1
ATOM 521 C C . LYS A 1 65 ? 14.461 15.961 25.703 1 43.28 65 LYS A C 1
ATOM 523 O O . LYS A 1 65 ? 15.492 16.5 26.125 1 43.28 65 LYS A O 1
ATOM 528 N N . PRO A 1 66 ? 13.562 16.594 24.938 1 49.78 66 PRO A N 1
ATOM 529 C CA . PRO A 1 66 ? 13.672 18.062 25.062 1 49.78 66 PRO A CA 1
ATOM 530 C C . PRO A 1 66 ? 13.812 18.5 26.531 1 49.78 66 PRO A C 1
ATOM 532 O O . PRO A 1 66 ? 13.133 17.969 27.406 1 49.78 66 PRO A O 1
ATOM 535 N N . ALA A 1 67 ? 15.023 18.828 26.969 1 52.66 67 ALA A N 1
ATOM 536 C CA . ALA A 1 67 ? 15.219 19.406 28.297 1 52.66 67 ALA A CA 1
ATOM 537 C C . ALA A 1 67 ? 15.766 20.828 28.203 1 52.66 67 ALA A C 1
ATOM 539 O O . ALA A 1 67 ? 16.594 21.125 27.328 1 52.66 67 ALA A O 1
ATOM 540 N N . GLY A 1 68 ? 15.227 21.75 28.984 1 57 68 GLY A N 1
ATOM 541 C CA . GLY A 1 68 ? 15.656 23.141 29.094 1 57 68 GLY A CA 1
ATOM 542 C C . GLY A 1 68 ? 14.906 24.062 28.156 1 57 68 GLY A C 1
ATOM 543 O O . GLY A 1 68 ? 14.25 23.609 27.219 1 57 68 GLY A O 1
ATOM 544 N N . ASP A 1 69 ? 14.617 25.266 28.578 1 59.75 69 ASP A N 1
ATOM 545 C CA . ASP A 1 69 ? 13.914 26.297 27.828 1 59.75 69 ASP A CA 1
ATOM 546 C C . ASP A 1 69 ? 14.898 27.281 27.203 1 59.75 69 ASP A C 1
ATOM 548 O O . ASP A 1 69 ? 15.953 27.562 27.781 1 59.75 69 ASP A O 1
ATOM 552 N N . LEU A 1 70 ? 14.805 27.453 25.922 1 62.38 70 LEU A N 1
ATOM 553 C CA . LEU A 1 70 ? 15.516 28.578 25.312 1 62.38 70 LEU A CA 1
ATOM 554 C C . LEU A 1 70 ? 14.773 29.875 25.562 1 62.38 70 LEU A C 1
ATOM 556 O O . LEU A 1 70 ? 13.68 30.094 25.016 1 62.38 70 LEU A O 1
ATOM 560 N N . PRO A 1 71 ? 15.422 30.672 26.422 1 65.31 71 PRO A N 1
ATOM 561 C CA . PRO A 1 71 ? 14.75 31.938 26.719 1 65.31 71 PRO A CA 1
ATOM 562 C C . PRO A 1 71 ? 14.594 32.844 25.5 1 65.31 71 PRO A C 1
ATOM 564 O O . PRO A 1 71 ? 15.281 32.625 24.484 1 65.31 71 PRO A O 1
ATOM 567 N N . ASP A 1 72 ? 13.648 33.781 25.609 1 67.62 72 ASP A N 1
ATOM 568 C CA . ASP A 1 72 ? 13.484 34.812 24.562 1 67.62 72 ASP A CA 1
ATOM 569 C C . ASP A 1 72 ? 14.766 35.594 24.359 1 67.62 72 ASP A C 1
ATOM 571 O O . ASP A 1 72 ? 15.484 35.906 25.328 1 67.62 72 ASP A O 1
ATOM 575 N N . PRO A 1 73 ? 15.086 35.812 23.203 1 69.38 73 PRO A N 1
ATOM 576 C CA . PRO A 1 73 ? 16.328 36.531 22.891 1 69.38 73 PRO A CA 1
ATOM 577 C C . PRO A 1 73 ? 16.531 37.75 23.781 1 69.38 73 PRO A C 1
ATOM 579 O O . PRO A 1 73 ? 17.656 38.062 24.188 1 69.38 73 PRO A O 1
ATOM 582 N N . ASP A 1 74 ? 15.375 38.406 23.953 1 67.56 74 ASP A N 1
ATOM 583 C CA . ASP A 1 74 ? 15.453 39.656 24.734 1 67.56 74 ASP A CA 1
ATOM 584 C C . ASP A 1 74 ? 15.766 39.375 26.188 1 67.56 74 ASP A C 1
ATOM 586 O O . ASP A 1 74 ? 16.188 40.25 26.938 1 67.56 74 ASP A O 1
ATOM 590 N N . ASP A 1 75 ? 15.578 38.125 26.594 1 65.69 75 ASP A N 1
ATOM 591 C CA . ASP A 1 75 ? 15.734 37.781 28 1 65.69 75 ASP A CA 1
ATOM 592 C C . ASP A 1 75 ? 17.094 37.156 28.266 1 65.69 75 ASP A C 1
ATOM 594 O O . ASP A 1 75 ? 17.391 36.719 29.375 1 65.69 75 ASP A O 1
ATOM 598 N N . ILE A 1 76 ? 17.797 37.094 27.266 1 66.12 76 ILE A N 1
ATOM 599 C CA . ILE A 1 76 ? 19.078 36.438 27.453 1 66.12 76 ILE A CA 1
ATOM 600 C C . ILE A 1 76 ? 20.125 37.469 27.891 1 66.12 76 ILE A C 1
ATOM 602 O O . ILE A 1 76 ? 20.406 38.438 27.172 1 66.12 76 ILE A O 1
ATOM 606 N N . ASP A 1 77 ? 20.516 37.375 29.156 1 66.06 77 ASP A N 1
ATOM 607 C CA . ASP A 1 77 ? 21.578 38.219 29.688 1 66.06 77 ASP A CA 1
ATOM 608 C C . ASP A 1 77 ? 22.953 37.594 29.469 1 66.06 77 ASP A C 1
ATOM 610 O O . ASP A 1 77 ? 23.047 36.375 29.219 1 66.06 77 ASP A O 1
ATOM 614 N N . ALA A 1 78 ? 24.031 38.344 29.5 1 63.19 78 ALA A N 1
ATOM 615 C CA . ALA A 1 78 ? 25.406 37.938 29.234 1 63.19 78 ALA A CA 1
ATOM 616 C C . ALA A 1 78 ? 25.812 36.812 30.188 1 63.19 78 ALA A C 1
ATOM 618 O O . ALA A 1 78 ? 26.625 35.969 29.828 1 63.19 78 ALA A O 1
ATOM 619 N N . ASP A 1 79 ? 25.156 36.688 31.297 1 60.06 79 ASP A N 1
ATOM 620 C CA . ASP A 1 79 ? 25.594 35.75 32.312 1 60.06 79 ASP A CA 1
ATOM 621 C C . ASP A 1 79 ? 24.734 34.5 32.281 1 60.06 79 ASP A C 1
ATOM 623 O O . ASP A 1 79 ? 24.969 33.531 33.031 1 60.06 79 ASP A O 1
ATOM 627 N N . ASP A 1 80 ? 23.859 34.5 31.312 1 60.97 80 ASP A N 1
ATOM 628 C CA . ASP A 1 80 ? 22.938 33.344 31.312 1 60.97 80 ASP A CA 1
ATOM 629 C C . ASP A 1 80 ? 23.609 32.094 30.766 1 60.97 80 ASP A C 1
ATOM 631 O O . ASP A 1 80 ? 24.359 32.156 29.781 1 60.97 80 ASP A O 1
ATOM 635 N N . ARG A 1 81 ? 23.562 30.906 31.594 1 63.53 81 ARG A N 1
ATOM 636 C CA . ARG A 1 81 ? 24 29.594 31.109 1 63.53 81 ARG A CA 1
ATOM 637 C C . ARG A 1 81 ? 22.812 28.781 30.594 1 63.53 81 ARG A C 1
ATOM 639 O O . ARG A 1 81 ? 22.016 28.266 31.375 1 63.53 81 ARG A O 1
ATOM 646 N N . ILE A 1 82 ? 22.609 28.906 29.266 1 63.06 82 ILE A N 1
ATOM 647 C CA . ILE A 1 82 ? 21.5 28.172 28.656 1 63.06 82 ILE A CA 1
ATOM 648 C C . ILE A 1 82 ? 21.969 26.797 28.234 1 63.06 82 ILE A C 1
ATOM 650 O O . ILE A 1 82 ? 23.047 26.641 27.641 1 63.06 82 ILE A O 1
ATOM 654 N N . HIS A 1 83 ? 21.359 25.75 28.75 1 65.06 83 HIS A N 1
ATOM 655 C CA . HIS A 1 83 ? 21.562 24.375 28.328 1 65.06 83 HIS A CA 1
ATOM 656 C C . HIS A 1 83 ? 20.266 23.719 27.906 1 65.06 83 HIS A C 1
ATOM 658 O O . HIS A 1 83 ? 19.516 23.203 28.75 1 65.06 83 HIS A O 1
ATOM 664 N N . ALA A 1 84 ? 19.984 24.016 26.609 1 66.44 84 ALA A N 1
ATOM 665 C CA . ALA A 1 84 ? 18.781 23.391 26.094 1 66.44 84 ALA A CA 1
ATOM 666 C C . ALA A 1 84 ? 19.109 22.25 25.141 1 66.44 84 ALA A C 1
ATOM 668 O O . ALA A 1 84 ? 20.062 22.344 24.359 1 66.44 84 ALA A O 1
ATOM 669 N N . ARG A 1 85 ? 18.344 21.172 25.375 1 67.5 85 ARG A N 1
ATOM 670 C CA . ARG A 1 85 ? 18.656 19.969 24.594 1 67.5 85 ARG A CA 1
ATOM 671 C C . ARG A 1 85 ? 17.484 19.609 23.672 1 67.5 85 ARG A C 1
ATOM 673 O O . ARG A 1 85 ? 16.328 19.812 24.016 1 67.5 85 ARG A O 1
ATOM 680 N N . SER A 1 86 ? 17.922 19.125 22.531 1 66.12 86 SER A N 1
ATOM 681 C CA . SER A 1 86 ? 17.016 18.531 21.547 1 66.12 86 SER A CA 1
ATOM 682 C C . SER A 1 86 ? 15.875 19.469 21.188 1 66.12 86 SER A C 1
ATOM 684 O O . SER A 1 86 ? 14.703 19.125 21.328 1 66.12 86 SER A O 1
ATOM 686 N N . LEU A 1 87 ? 16.25 20.641 20.656 1 68.5 87 LEU A N 1
ATOM 687 C CA . LEU A 1 87 ? 15.281 21.656 20.312 1 68.5 87 LEU A CA 1
ATOM 688 C C . LEU A 1 87 ? 15.023 21.688 18.812 1 68.5 87 LEU A C 1
ATOM 690 O O . LEU A 1 87 ? 15.969 21.625 18.016 1 68.5 87 LEU A O 1
ATOM 694 N N . THR A 1 88 ? 13.797 21.656 18.484 1 73.19 88 THR A N 1
ATOM 695 C CA . THR A 1 88 ? 13.438 21.875 17.094 1 73.19 88 THR A CA 1
ATOM 696 C C . THR A 1 88 ? 13.125 23.344 16.828 1 73.19 88 THR A C 1
ATOM 698 O O . THR A 1 88 ? 12.266 23.922 17.484 1 73.19 88 THR A O 1
ATOM 701 N N . ILE A 1 89 ? 13.906 23.953 15.93 1 76.75 89 ILE A N 1
ATOM 702 C CA . ILE A 1 89 ? 13.695 25.359 15.586 1 76.75 89 ILE A CA 1
ATOM 703 C C . ILE A 1 89 ? 13.367 25.484 14.102 1 76.75 89 ILE A C 1
ATOM 705 O O . ILE A 1 89 ? 13.727 24.609 13.305 1 76.75 89 ILE A O 1
ATOM 709 N N . ALA A 1 90 ? 12.602 26.516 13.781 1 79.12 90 ALA A N 1
ATOM 710 C CA . ALA A 1 90 ? 12.234 26.734 12.383 1 79.12 90 ALA A CA 1
ATOM 711 C C . ALA A 1 90 ? 12.141 28.219 12.062 1 79.12 90 ALA A C 1
ATOM 713 O O . ALA A 1 90 ? 12.023 29.047 12.961 1 79.12 90 ALA A O 1
ATOM 714 N N . SER A 1 91 ? 12.406 28.578 10.797 1 81.38 91 SER A N 1
ATOM 715 C CA . SER A 1 91 ? 12.227 29.922 10.266 1 81.38 91 SER A CA 1
ATOM 716 C C . SER A 1 91 ? 11.312 29.922 9.039 1 81.38 91 SER A C 1
ATOM 718 O O . SER A 1 91 ? 11.641 29.297 8.023 1 81.38 91 SER A O 1
ATOM 720 N N . ASP A 1 92 ? 10.242 30.594 9.062 1 71.38 92 ASP A N 1
ATOM 721 C CA . ASP A 1 92 ? 9.312 30.672 7.938 1 71.38 92 ASP A CA 1
ATOM 722 C C . ASP A 1 92 ? 9.891 31.531 6.812 1 71.38 92 ASP A C 1
ATOM 724 O O . ASP A 1 92 ? 9.688 31.234 5.633 1 71.38 92 ASP A O 1
ATOM 728 N N . ARG A 1 93 ? 10.531 32.562 7.324 1 76.62 93 ARG A N 1
ATOM 729 C CA . ARG A 1 93 ? 11.117 33.469 6.34 1 76.62 93 ARG A CA 1
ATOM 730 C C . ARG A 1 93 ? 12.141 32.75 5.469 1 76.62 93 ARG A C 1
ATOM 732 O O . ARG A 1 93 ? 12.148 32.906 4.246 1 76.62 93 ARG A O 1
ATOM 739 N N . LEU A 1 94 ? 12.891 31.875 6.172 1 85.31 94 LEU A N 1
ATOM 740 C CA . LEU A 1 94 ? 13.93 31.156 5.441 1 85.31 94 LEU A CA 1
ATOM 741 C C . LEU A 1 94 ? 13.398 29.844 4.883 1 85.31 94 LEU A C 1
ATOM 743 O O . LEU A 1 94 ? 14.016 29.234 4.008 1 85.31 94 LEU A O 1
ATOM 747 N N . GLY A 1 95 ? 12.25 29.422 5.375 1 81.25 95 GLY A N 1
ATOM 748 C CA . GLY A 1 95 ? 11.688 28.141 4.977 1 81.25 95 GLY A CA 1
ATOM 749 C C . GLY A 1 95 ? 12.531 26.953 5.43 1 81.25 95 GLY A C 1
ATOM 750 O O . GLY A 1 95 ? 12.734 26 4.668 1 81.25 95 GLY A O 1
ATOM 751 N N . LEU A 1 96 ? 13.055 27.062 6.648 1 87.25 96 LEU A N 1
ATOM 752 C CA . LEU A 1 96 ? 13.984 26.047 7.137 1 87.25 96 LEU A CA 1
ATOM 753 C C . LEU A 1 96 ? 13.539 25.516 8.492 1 87.25 96 LEU A C 1
ATOM 755 O O . LEU A 1 96 ? 12.867 26.219 9.25 1 87.25 96 LEU A O 1
ATOM 759 N N . ILE A 1 97 ? 13.867 24.25 8.719 1 81.81 97 ILE A N 1
ATOM 760 C CA . ILE A 1 97 ? 13.633 23.609 10.016 1 81.81 97 ILE A CA 1
ATOM 761 C C . ILE A 1 97 ? 14.859 22.797 10.414 1 81.81 97 ILE A C 1
ATOM 763 O O . ILE A 1 97 ? 15.547 22.234 9.562 1 81.81 97 ILE A O 1
ATOM 767 N N . ALA A 1 98 ? 15.156 22.859 11.727 1 85.12 98 ALA A N 1
ATOM 768 C CA . ALA A 1 98 ? 16.328 22.141 12.195 1 85.12 98 ALA A CA 1
ATOM 769 C C . ALA A 1 98 ? 16.141 21.641 13.625 1 85.12 98 ALA A C 1
ATOM 771 O O . ALA A 1 98 ? 15.43 22.266 14.414 1 85.12 98 ALA A O 1
ATOM 772 N N . ARG A 1 99 ? 16.766 20.547 13.844 1 77.38 99 ARG A N 1
ATOM 773 C CA . ARG A 1 99 ? 16.859 20.047 15.211 1 77.38 99 ARG A CA 1
ATOM 774 C C . ARG A 1 99 ? 18.25 20.312 15.797 1 77.38 99 ARG A C 1
ATOM 776 O O . ARG A 1 99 ? 19.266 19.984 15.172 1 77.38 99 ARG A O 1
ATOM 783 N N . ILE A 1 100 ? 18.219 20.953 16.922 1 81.5 100 ILE A N 1
ATOM 784 C CA . ILE A 1 100 ? 19.484 21.25 17.594 1 81.5 100 ILE A CA 1
ATOM 785 C C . ILE A 1 100 ? 19.672 20.312 18.781 1 81.5 100 ILE A C 1
ATOM 787 O O . ILE A 1 100 ? 18.781 20.188 19.625 1 81.5 100 ILE A O 1
ATOM 791 N N . ASP A 1 101 ? 20.828 19.734 18.812 1 78.44 101 ASP A N 1
ATOM 792 C CA . ASP A 1 101 ? 21.109 18.812 19.891 1 78.44 101 ASP A CA 1
ATOM 793 C C . ASP A 1 101 ? 21.281 19.547 21.219 1 78.44 101 ASP A C 1
ATOM 795 O O . ASP A 1 101 ? 20.734 19.141 22.25 1 78.44 101 ASP A O 1
ATOM 799 N N . LEU A 1 102 ? 22.141 20.562 21.188 1 82.06 102 LEU A N 1
ATOM 800 C CA . LEU A 1 102 ? 22.438 21.344 22.375 1 82.06 102 LEU A CA 1
ATOM 801 C C . LEU A 1 102 ? 22.672 22.812 22 1 82.06 102 LEU A C 1
ATOM 803 O O . LEU A 1 102 ? 23.234 23.109 20.953 1 82.06 102 LEU A O 1
ATOM 807 N N . ILE A 1 103 ? 22.078 23.656 22.797 1 85.81 103 ILE A N 1
ATOM 808 C CA . ILE A 1 103 ? 22.359 25.094 22.656 1 85.81 103 ILE A CA 1
ATOM 809 C C . ILE A 1 103 ? 23.125 25.594 23.875 1 85.81 103 ILE A C 1
ATOM 811 O O . ILE A 1 103 ? 22.734 25.312 25.016 1 85.81 103 ILE A O 1
ATOM 815 N N . GLU A 1 104 ? 24.219 26.188 23.609 1 85 104 GLU A N 1
ATOM 816 C CA . GLU A 1 104 ? 25 26.859 24.641 1 85 104 GLU A CA 1
ATOM 817 C C . GLU A 1 104 ? 24.984 28.375 24.469 1 85 104 GLU A C 1
ATOM 819 O O . GLU A 1 104 ? 24.422 28.875 23.5 1 85 104 GLU A O 1
ATOM 824 N N . SER A 1 105 ? 25.297 29.062 25.531 1 85.94 105 SER A N 1
ATOM 825 C CA . SER A 1 105 ? 25.391 30.516 25.438 1 85.94 105 SER A CA 1
ATOM 826 C C . SER A 1 105 ? 26.766 31.016 25.859 1 85.94 105 SER A C 1
ATOM 828 O O . SER A 1 105 ? 27.406 30.422 26.734 1 85.94 105 SER A O 1
ATOM 830 N N . ASP A 1 106 ? 27.25 31.938 25.141 1 81.81 106 ASP A N 1
ATOM 831 C CA . ASP A 1 106 ? 28.5 32.625 25.453 1 81.81 106 ASP A CA 1
ATOM 832 C C . ASP A 1 106 ? 28.391 34.125 25.234 1 81.81 106 ASP A C 1
ATOM 834 O O . ASP A 1 106 ? 28.219 34.562 24.109 1 81.81 106 ASP A O 1
ATOM 838 N N . ASP A 1 107 ? 28.531 34.875 26.297 1 82.69 107 ASP A N 1
ATOM 839 C CA . ASP A 1 107 ? 28.5 36.344 26.25 1 82.69 107 ASP A CA 1
ATOM 840 C C . ASP A 1 107 ? 27.25 36.844 25.531 1 82.69 107 ASP A C 1
ATOM 842 O O . ASP A 1 107 ? 27.344 37.625 24.594 1 82.69 107 ASP A O 1
ATOM 846 N N . GLY A 1 108 ? 26.141 36.219 25.797 1 82 108 GLY A N 1
ATOM 847 C CA . GLY A 1 108 ? 24.875 36.688 25.25 1 82 108 GLY A CA 1
ATOM 848 C C . GLY A 1 108 ? 24.562 36.094 23.891 1 82 108 GLY A C 1
ATOM 849 O O . GLY A 1 108 ? 23.453 36.25 23.375 1 82 108 GLY A O 1
ATOM 850 N N . ALA A 1 109 ? 25.547 35.469 23.375 1 89.12 109 ALA A N 1
ATOM 851 C CA . ALA A 1 109 ? 25.312 34.812 22.094 1 89.12 109 ALA A CA 1
ATOM 852 C C . ALA A 1 109 ? 24.969 33.344 22.312 1 89.12 109 ALA A C 1
ATOM 854 O O . ALA A 1 109 ? 25.438 32.719 23.266 1 89.12 109 ALA A O 1
ATOM 855 N N . VAL A 1 110 ? 24.094 32.844 21.453 1 90.31 110 VAL A N 1
ATOM 856 C CA . VAL A 1 110 ? 23.734 31.438 21.516 1 90.31 110 VAL A CA 1
ATOM 857 C C . VAL A 1 110 ? 24.594 30.641 20.547 1 90.31 110 VAL A C 1
ATOM 859 O O . VAL A 1 110 ? 24.891 31.109 19.438 1 90.31 110 VAL A O 1
ATOM 862 N N . ILE A 1 111 ? 25.031 29.484 20.969 1 93.12 111 ILE A N 1
ATOM 863 C CA . ILE A 1 111 ? 25.906 28.625 20.172 1 93.12 111 ILE A CA 1
ATOM 864 C C . ILE A 1 111 ? 25.266 27.25 20.031 1 93.12 111 ILE A C 1
ATOM 866 O O . ILE A 1 111 ? 25.234 26.453 20.969 1 93.12 111 ILE A O 1
ATOM 870 N N . PRO A 1 112 ? 24.797 26.969 18.797 1 93.88 112 PRO A N 1
ATOM 871 C CA . PRO A 1 112 ? 24.297 25.594 18.594 1 93.88 112 PRO A CA 1
ATOM 872 C C . PRO A 1 112 ? 25.422 24.562 18.562 1 93.88 112 PRO A C 1
ATOM 874 O O . PRO A 1 112 ? 26.484 24.812 17.984 1 93.88 112 PRO A O 1
ATOM 877 N N . VAL A 1 113 ? 25.172 23.469 19.203 1 91.56 113 VAL A N 1
ATOM 878 C CA . VAL A 1 113 ? 26.125 22.359 19.234 1 91.56 113 VAL A CA 1
ATOM 879 C C . VAL A 1 113 ? 25.5 21.125 18.578 1 91.56 113 VAL A C 1
ATOM 881 O O . VAL A 1 113 ? 24.438 20.672 19.016 1 91.56 113 VAL A O 1
ATOM 884 N N . ASP A 1 114 ? 26.156 20.688 17.562 1 89.94 114 ASP A N 1
ATOM 885 C CA . ASP A 1 114 ? 25.688 19.484 16.859 1 89.94 114 ASP A CA 1
ATOM 886 C C . ASP A 1 114 ? 26.609 18.297 17.141 1 89.94 114 ASP A C 1
ATOM 888 O O . ASP A 1 114 ? 27.812 18.375 16.922 1 89.94 114 ASP A O 1
ATOM 892 N N . TYR A 1 115 ? 26.047 17.297 17.578 1 83.94 115 TYR A N 1
ATOM 893 C CA . TYR A 1 115 ? 26.797 16.094 17.922 1 83.94 115 TYR A CA 1
ATOM 894 C C . TYR A 1 115 ? 26.938 15.188 16.719 1 83.94 115 TYR A C 1
ATOM 896 O O . TYR A 1 115 ? 25.969 14.922 16 1 83.94 115 TYR A O 1
ATOM 904 N N . LYS A 1 116 ? 28.125 14.859 16.344 1 82.56 116 LYS A N 1
ATOM 905 C CA . LYS A 1 116 ? 28.422 13.922 15.258 1 82.56 116 LYS A CA 1
ATOM 906 C C . LYS A 1 116 ? 29.062 12.648 15.789 1 82.56 116 LYS A C 1
ATOM 908 O O . LYS A 1 116 ? 29.891 12.695 16.703 1 82.56 116 LYS A O 1
ATOM 913 N N . ARG A 1 117 ? 28.625 11.68 15.008 1 72.38 117 ARG A N 1
ATOM 914 C CA . ARG A 1 117 ? 29.219 10.391 15.359 1 72.38 117 ARG A CA 1
ATOM 915 C C . ARG A 1 117 ? 30.531 10.172 14.633 1 72.38 117 ARG A C 1
ATOM 917 O O . ARG A 1 117 ? 30.734 10.672 13.523 1 72.38 117 ARG A O 1
ATOM 924 N N . GLY A 1 118 ? 31.562 9.906 15.258 1 73.62 118 GLY A N 1
ATOM 925 C CA . GLY A 1 118 ? 32.844 9.594 14.641 1 73.62 118 GLY A CA 1
ATOM 926 C C . GLY A 1 118 ? 33.969 10.422 15.18 1 73.62 118 GLY A C 1
ATOM 927 O O . GLY A 1 118 ? 33.844 11.117 16.188 1 73.62 118 GLY A O 1
ATOM 928 N N . LYS A 1 119 ? 34.938 10.164 14.383 1 82.06 119 LYS A N 1
ATOM 929 C CA . LYS A 1 119 ? 36.125 10.906 14.75 1 82.06 119 LYS A CA 1
ATOM 930 C C . LYS A 1 119 ? 36.25 12.203 13.961 1 82.06 119 LYS A C 1
ATOM 932 O O . LYS A 1 119 ? 35.688 12.312 12.859 1 82.06 119 LYS A O 1
ATOM 937 N N . ARG A 1 120 ? 36.812 13.188 14.539 1 88.5 120 ARG A N 1
ATOM 938 C CA . ARG A 1 120 ? 37.062 14.438 13.836 1 88.5 120 ARG A CA 1
ATOM 939 C C . ARG A 1 120 ? 37.812 14.203 12.539 1 88.5 120 ARG A C 1
ATOM 941 O O . ARG A 1 120 ? 38.844 13.516 12.523 1 88.5 120 ARG A O 1
ATOM 948 N N . PRO A 1 121 ? 37.219 14.68 11.492 1 88 121 PRO A N 1
ATOM 949 C CA . PRO A 1 121 ? 37.969 14.523 10.227 1 88 121 PRO A CA 1
ATOM 950 C C . PRO A 1 121 ? 39.25 15.367 10.18 1 88 121 PRO A C 1
ATOM 952 O O . PRO A 1 121 ? 39.312 16.438 10.805 1 88 121 PRO A O 1
ATOM 955 N N . HIS A 1 122 ? 40.219 14.883 9.508 1 85.44 122 HIS A N 1
ATOM 956 C CA . HIS A 1 122 ? 41.469 15.602 9.367 1 85.44 122 HIS A CA 1
ATOM 957 C C . HIS A 1 122 ? 41.469 16.484 8.125 1 85.44 122 HIS A C 1
ATOM 959 O O . HIS A 1 122 ? 42.219 16.234 7.184 1 85.44 122 HIS A O 1
ATOM 965 N N . VAL A 1 123 ? 40.656 17.453 8.055 1 86.12 123 VAL A N 1
ATOM 966 C CA . VAL A 1 123 ? 40.562 18.406 6.961 1 86.12 123 VAL A CA 1
ATOM 967 C C . VAL A 1 123 ? 40.875 19.812 7.477 1 86.12 123 VAL A C 1
ATOM 969 O O . VAL A 1 123 ? 40.812 20.062 8.68 1 86.12 123 VAL A O 1
ATOM 972 N N . THR A 1 124 ? 41.156 20.688 6.652 1 83.19 124 THR A N 1
ATOM 973 C CA . THR A 1 124 ? 41.594 22.031 6.996 1 83.19 124 THR A CA 1
ATOM 974 C C . THR A 1 124 ? 40.5 22.797 7.746 1 83.19 124 THR A C 1
ATOM 976 O O . THR A 1 124 ? 40.812 23.547 8.68 1 83.19 124 THR A O 1
ATOM 979 N N . THR A 1 125 ? 39.312 22.531 7.426 1 83.12 125 THR A N 1
ATOM 980 C CA . THR A 1 125 ? 38.188 23.281 8.016 1 83.12 125 THR A CA 1
ATOM 981 C C . THR A 1 125 ? 37.75 22.641 9.32 1 83.12 125 THR A C 1
ATOM 983 O O . THR A 1 125 ? 36.844 23.156 10 1 83.12 125 THR A O 1
ATOM 986 N N . GLY A 1 126 ? 38.375 21.5 9.648 1 85.62 126 GLY A N 1
ATOM 987 C CA . GLY A 1 126 ? 38.062 20.797 10.875 1 85.62 126 GLY A CA 1
ATOM 988 C C . GLY A 1 126 ? 36.875 19.828 10.719 1 85.62 126 GLY A C 1
ATOM 989 O O . GLY A 1 126 ? 36.719 18.906 11.508 1 85.62 126 GLY A O 1
ATOM 990 N N . ALA A 1 127 ? 36.031 20.234 9.812 1 90.75 127 ALA A N 1
ATOM 991 C CA . ALA A 1 127 ? 34.875 19.391 9.523 1 90.75 127 ALA A CA 1
ATOM 992 C C . ALA A 1 127 ? 34.5 19.469 8.047 1 90.75 127 ALA A C 1
ATOM 994 O O . ALA A 1 127 ? 34.875 20.406 7.344 1 90.75 127 ALA A O 1
ATOM 995 N N . TYR A 1 128 ? 33.781 18.438 7.605 1 91.38 128 TYR A N 1
ATOM 996 C CA . TYR A 1 128 ? 33.375 18.406 6.211 1 91.38 128 TYR A CA 1
ATOM 997 C C . TYR A 1 128 ? 32.281 19.422 5.945 1 91.38 128 TYR A C 1
ATOM 999 O O . TYR A 1 128 ? 31.562 19.844 6.871 1 91.38 128 TYR A O 1
ATOM 1007 N N . ASP A 1 129 ? 32.062 19.781 4.707 1 93 129 ASP A N 1
ATOM 1008 C CA . ASP A 1 129 ? 31.156 20.844 4.297 1 93 129 ASP A CA 1
ATOM 1009 C C . ASP A 1 129 ? 29.703 20.5 4.676 1 93 129 ASP A C 1
ATOM 1011 O O . ASP A 1 129 ? 28.953 21.375 5.109 1 93 129 ASP A O 1
ATOM 1015 N N . PRO A 1 130 ? 29.297 19.281 4.508 1 94.06 130 PRO A N 1
ATOM 1016 C CA . PRO A 1 130 ? 27.906 18.969 4.867 1 94.06 130 PRO A CA 1
ATOM 1017 C C . PRO A 1 130 ? 27.594 19.297 6.324 1 94.06 130 PRO A C 1
ATOM 1019 O O . PRO A 1 130 ? 26.547 19.891 6.613 1 94.06 130 PRO A O 1
ATOM 1022 N N . GLU A 1 131 ? 28.531 19.031 7.199 1 93.56 131 GLU A N 1
ATOM 1023 C CA . GLU A 1 131 ? 28.312 19.297 8.617 1 93.56 131 GLU A CA 1
ATOM 1024 C C . GLU A 1 131 ? 28.391 20.781 8.93 1 93.56 131 GLU A C 1
ATOM 1026 O O . GLU A 1 131 ? 27.625 21.281 9.758 1 93.56 131 GLU A O 1
ATOM 1031 N N . ARG A 1 132 ? 29.266 21.391 8.281 1 95.62 132 ARG A N 1
ATOM 1032 C CA . ARG A 1 132 ? 29.422 22.828 8.484 1 95.62 132 ARG A CA 1
ATOM 1033 C C . ARG A 1 132 ? 28.172 23.578 8.023 1 95.62 132 ARG A C 1
ATOM 1035 O O . ARG A 1 132 ? 27.703 24.484 8.711 1 95.62 132 ARG A O 1
ATOM 1042 N N . VAL A 1 133 ? 27.641 23.156 6.938 1 96.38 133 VAL A N 1
ATOM 1043 C CA . VAL A 1 133 ? 26.453 23.781 6.387 1 96.38 133 VAL A CA 1
ATOM 1044 C C . VAL A 1 133 ? 25.266 23.516 7.312 1 96.38 133 VAL A C 1
ATOM 1046 O O . VAL A 1 133 ? 24.438 24.406 7.531 1 96.38 133 VAL A O 1
ATOM 1049 N N . GLN A 1 134 ? 25.172 22.375 7.844 1 94.75 134 GLN A N 1
ATOM 1050 C CA . GLN A 1 134 ? 24.062 22 8.711 1 94.75 134 GLN A CA 1
ATOM 1051 C C . GLN A 1 134 ? 24.031 22.875 9.961 1 94.75 134 GLN A C 1
ATOM 1053 O O . GLN A 1 134 ? 22.984 23.391 10.344 1 94.75 134 GLN A O 1
ATOM 1058 N N . VAL A 1 135 ? 25.188 23.016 10.586 1 95.75 135 VAL A N 1
ATOM 1059 C CA . VAL A 1 135 ? 25.25 23.828 11.797 1 95.75 135 VAL A CA 1
ATOM 1060 C C . VAL A 1 135 ? 25.031 25.297 11.453 1 95.75 135 VAL A C 1
ATOM 1062 O O . VAL A 1 135 ? 24.438 26.047 12.234 1 95.75 135 VAL A O 1
ATOM 1065 N N . CYS A 1 136 ? 25.453 25.656 10.289 1 96.75 136 CYS A N 1
ATOM 1066 C CA . CYS A 1 136 ? 25.234 27.031 9.836 1 96.75 136 CYS A CA 1
ATOM 1067 C C . CYS A 1 136 ? 23.734 27.312 9.664 1 96.75 136 CYS A C 1
ATOM 1069 O O . CYS A 1 136 ? 23.266 28.406 9.961 1 96.75 136 CYS A O 1
ATOM 1071 N N . ILE A 1 137 ? 23 26.344 9.133 1 96.38 137 ILE A N 1
ATOM 1072 C CA . ILE A 1 137 ? 21.547 26.484 8.984 1 96.38 137 ILE A CA 1
ATOM 1073 C C . ILE A 1 137 ? 20.922 26.719 10.352 1 96.38 137 ILE A C 1
ATOM 1075 O O . ILE A 1 137 ? 20.031 27.562 10.492 1 96.38 137 ILE A O 1
ATOM 1079 N N . GLN A 1 138 ? 21.422 26.031 11.359 1 94.06 138 GLN A N 1
ATOM 1080 C CA . GLN A 1 138 ? 20.938 26.234 12.719 1 94.06 138 GLN A CA 1
ATOM 1081 C C . GLN A 1 138 ? 21.188 27.672 13.18 1 94.06 138 GLN A C 1
ATOM 1083 O O . GLN A 1 138 ? 20.297 28.312 13.758 1 94.06 138 GLN A O 1
ATOM 1088 N N . GLY A 1 139 ? 22.312 28.125 12.859 1 95.06 139 GLY A N 1
ATOM 1089 C CA . GLY A 1 139 ? 22.641 29.5 13.172 1 95.06 139 GLY A CA 1
ATOM 1090 C C . GLY A 1 139 ? 21.766 30.5 12.461 1 95.06 139 GLY A C 1
ATOM 1091 O O . GLY A 1 139 ? 21.312 31.484 13.07 1 95.06 139 GLY A O 1
ATOM 1092 N N . LEU A 1 140 ? 21.531 30.25 11.172 1 94.56 140 LEU A N 1
ATOM 1093 C CA . LEU A 1 140 ? 20.688 31.141 10.383 1 94.56 140 LEU A CA 1
ATOM 1094 C C . LEU A 1 140 ? 19.281 31.219 10.977 1 94.56 140 LEU A C 1
ATOM 1096 O O . LEU A 1 140 ? 18.703 32.312 11.039 1 94.56 140 LEU A O 1
ATOM 1100 N N . ILE A 1 141 ? 18.75 30.125 11.383 1 90.88 141 ILE A N 1
ATOM 1101 C CA . ILE A 1 141 ? 17.422 30.094 11.969 1 90.88 141 ILE A CA 1
ATOM 1102 C C . ILE A 1 141 ? 17.406 30.875 13.281 1 90.88 141 ILE A C 1
ATOM 1104 O O . ILE A 1 141 ? 16.516 31.672 13.516 1 90.88 141 ILE A O 1
ATOM 1108 N N . LEU A 1 142 ? 18.438 30.672 14.086 1 89.88 142 LEU A N 1
ATOM 1109 C CA . LEU A 1 142 ? 18.531 31.344 15.375 1 89.88 142 LEU A CA 1
ATOM 1110 C C . LEU A 1 142 ? 18.656 32.844 15.188 1 89.88 142 LEU A C 1
ATOM 1112 O O . LEU A 1 142 ? 18 33.625 15.906 1 89.88 142 LEU A O 1
ATOM 1116 N N . GLU A 1 143 ? 19.406 33.25 14.211 1 91.81 143 GLU A N 1
ATOM 1117 C CA . GLU A 1 143 ? 19.547 34.656 13.906 1 91.81 143 GLU A CA 1
ATOM 1118 C C . GLU A 1 143 ? 18.219 35.25 13.461 1 91.81 143 GLU A C 1
ATOM 1120 O O . GLU A 1 143 ? 17.859 36.375 13.859 1 91.81 143 GLU A O 1
ATOM 1125 N N . ASP A 1 144 ? 17.609 34.531 12.617 1 88.81 144 ASP A N 1
ATOM 1126 C CA . ASP A 1 144 ? 16.312 35 12.117 1 88.81 144 ASP A CA 1
ATOM 1127 C C . ASP A 1 144 ? 15.312 35.156 13.25 1 88.81 144 ASP A C 1
ATOM 1129 O O . ASP A 1 144 ? 14.383 35.969 13.164 1 88.81 144 ASP A O 1
ATOM 1133 N N . GLN A 1 145 ? 15.469 34.438 14.281 1 83.56 145 GLN A N 1
ATOM 1134 C CA . GLN A 1 145 ? 14.562 34.469 15.43 1 83.56 145 GLN A CA 1
ATOM 1135 C C . GLN A 1 145 ? 14.969 35.562 16.406 1 83.56 145 GLN A C 1
ATOM 1137 O O . GLN A 1 145 ? 14.328 35.75 17.438 1 83.56 145 GLN A O 1
ATOM 1142 N N . GLY A 1 146 ? 16.094 36.156 16.156 1 85.62 146 GLY A N 1
ATOM 1143 C CA . GLY A 1 146 ? 16.484 37.344 16.938 1 85.62 146 GLY A CA 1
ATOM 1144 C C . GLY A 1 146 ? 17.656 37.062 17.859 1 85.62 146 GLY A C 1
ATOM 1145 O O . GLY A 1 146 ? 18.078 37.969 18.594 1 85.62 146 GLY A O 1
ATOM 1146 N N . TYR A 1 147 ? 18.203 35.906 17.828 1 88.12 147 TYR A N 1
ATOM 1147 C CA . TYR A 1 147 ? 19.344 35.594 18.656 1 88.12 147 TYR A CA 1
ATOM 1148 C C . TYR A 1 147 ? 20.656 36.062 18 1 88.12 147 TYR A C 1
ATOM 1150 O O . TYR A 1 147 ? 20.734 36.156 16.781 1 88.12 147 TYR A O 1
ATOM 1158 N N . ARG A 1 148 ? 21.562 36.406 18.859 1 90.62 148 ARG A N 1
ATOM 1159 C CA . ARG A 1 148 ? 22.922 36.594 18.344 1 90.62 148 ARG A CA 1
ATOM 1160 C C . ARG A 1 148 ? 23.641 35.25 18.203 1 90.62 148 ARG A C 1
ATOM 1162 O O . ARG A 1 148 ? 23.812 34.531 19.188 1 90.62 148 ARG A O 1
ATOM 1169 N N . CYS A 1 149 ? 23.938 34.844 17 1 93.5 149 CYS A N 1
ATOM 1170 C CA . CYS A 1 149 ? 24.578 33.562 16.734 1 93.5 149 CYS A CA 1
ATOM 1171 C C . CYS A 1 149 ? 25.562 33.656 15.578 1 93.5 149 CYS A C 1
ATOM 1173 O O . CYS A 1 149 ? 25.172 33.656 14.414 1 93.5 149 CYS A O 1
ATOM 1175 N N . ASP A 1 150 ? 26.859 33.688 15.875 1 93.75 150 ASP A N 1
ATOM 1176 C CA . ASP A 1 150 ? 27.859 33.875 14.836 1 93.75 150 ASP A CA 1
ATOM 1177 C C . ASP A 1 150 ? 28.719 32.625 14.641 1 93.75 150 ASP A C 1
ATOM 1179 O O . ASP A 1 150 ? 29.562 32.594 13.75 1 93.75 150 ASP A O 1
ATOM 1183 N N . GLU A 1 151 ? 28.5 31.688 15.438 1 95.31 151 GLU A N 1
ATOM 1184 C CA . GLU A 1 151 ? 29.281 30.453 15.32 1 95.31 151 GLU A CA 1
ATOM 1185 C C . GLU A 1 151 ? 28.5 29.266 15.867 1 95.31 151 GLU A C 1
ATOM 1187 O O . GLU A 1 151 ? 27.469 29.438 16.516 1 95.31 151 GLU A O 1
ATOM 1192 N N . GLY A 1 152 ? 28.953 28.062 15.492 1 95.38 152 GLY A N 1
ATOM 1193 C CA . GLY A 1 152 ? 28.469 26.812 16.016 1 95.38 152 GLY A CA 1
ATOM 1194 C C . GLY A 1 152 ? 29.578 25.828 16.359 1 95.38 152 GLY A C 1
ATOM 1195 O O . GLY A 1 152 ? 30.75 26.141 16.203 1 95.38 152 GLY A O 1
ATOM 1196 N N . VAL A 1 153 ? 29.141 24.75 16.984 1 94.56 153 VAL A N 1
ATOM 1197 C CA . VAL A 1 153 ? 30.125 23.75 17.391 1 94.56 153 VAL A CA 1
ATOM 1198 C C . VAL A 1 153 ? 29.688 22.375 16.891 1 94.56 153 VAL A C 1
ATOM 1200 O O . VAL A 1 153 ? 28.516 22.031 16.969 1 94.56 153 VAL A O 1
ATOM 1203 N N . LEU A 1 154 ? 30.656 21.703 16.328 1 93.81 154 LEU A N 1
ATOM 1204 C CA . LEU A 1 154 ? 30.5 20.281 16.047 1 93.81 154 LEU A CA 1
ATOM 1205 C C . LEU A 1 154 ? 31.25 19.422 17.047 1 93.81 154 LEU A C 1
ATOM 1207 O O . LEU A 1 154 ? 32.469 19.578 17.203 1 93.81 154 LEU A O 1
ATOM 1211 N N . TYR A 1 155 ? 30.516 18.625 17.75 1 89.94 155 TYR A N 1
ATOM 1212 C CA . TYR A 1 155 ? 31.156 17.75 18.734 1 89.94 155 TYR A CA 1
ATOM 1213 C C . TYR A 1 155 ? 31.266 16.328 18.203 1 89.94 155 TYR A C 1
ATOM 1215 O O . TYR A 1 155 ? 30.25 15.648 18 1 89.94 155 TYR A O 1
ATOM 1223 N N . PHE A 1 156 ? 32.469 15.852 18.031 1 88.38 156 PHE A N 1
ATOM 1224 C CA . PHE A 1 156 ? 32.719 14.484 17.562 1 88.38 156 PHE A CA 1
ATOM 1225 C C . PHE A 1 156 ? 32.875 13.539 18.75 1 88.38 156 PHE A C 1
ATOM 1227 O O . PHE A 1 156 ? 33.875 13.578 19.453 1 88.38 156 PHE A O 1
ATOM 1234 N N . CYS A 1 157 ? 31.953 12.68 18.891 1 77.69 157 CYS A N 1
ATOM 1235 C CA . CYS A 1 157 ? 31.797 11.867 20.094 1 77.69 157 CYS A CA 1
ATOM 1236 C C . CYS A 1 157 ? 32.938 10.859 20.234 1 77.69 157 CYS A C 1
ATOM 1238 O O . CYS A 1 157 ? 33.469 10.656 21.312 1 77.69 157 CYS A O 1
ATOM 1240 N N . ASP A 1 158 ? 33.312 10.281 19.109 1 78.81 158 ASP A N 1
ATOM 1241 C CA . ASP A 1 158 ? 34.312 9.227 19.172 1 78.81 158 ASP A CA 1
ATOM 1242 C C . ASP A 1 158 ? 35.688 9.789 19.562 1 78.81 158 ASP A C 1
ATOM 1244 O O . ASP A 1 158 ? 36.406 9.164 20.344 1 78.81 158 ASP A O 1
ATOM 1248 N N . SER A 1 159 ? 36 10.883 19.062 1 85 159 SER A N 1
ATOM 1249 C CA . SER A 1 159 ? 37.281 11.5 19.375 1 85 159 SER A CA 1
ATOM 1250 C C . SER A 1 159 ? 37.156 12.492 20.531 1 85 159 SER A C 1
ATOM 1252 O O . SER A 1 159 ? 38.156 13.023 21.031 1 85 159 SER A O 1
ATOM 1254 N N . ARG A 1 160 ? 35.938 12.703 20.984 1 85.19 160 ARG A N 1
ATOM 1255 C CA . ARG A 1 160 ? 35.625 13.648 22.047 1 85.19 160 ARG A CA 1
ATOM 1256 C C . ARG A 1 160 ? 36.281 15.008 21.766 1 85.19 160 ARG A C 1
ATOM 1258 O O . ARG A 1 160 ? 36.938 15.578 22.625 1 85.19 160 ARG A O 1
ATOM 1265 N N . GLU A 1 161 ? 36.125 15.422 20.594 1 90.69 161 GLU A N 1
ATOM 1266 C CA . GLU A 1 161 ? 36.688 16.688 20.156 1 90.69 161 GLU A CA 1
ATOM 1267 C C . GLU A 1 161 ? 35.625 17.656 19.703 1 90.69 161 GLU A C 1
ATOM 1269 O O . GLU A 1 161 ? 34.594 17.25 19.125 1 90.69 161 GLU A O 1
ATOM 1274 N N . ARG A 1 162 ? 35.938 18.906 20 1 92.75 162 ARG A N 1
ATOM 1275 C CA . ARG A 1 162 ? 35.031 20 19.609 1 92.75 162 ARG A CA 1
ATOM 1276 C C . ARG A 1 162 ? 35.656 20.812 18.469 1 92.75 162 ARG A C 1
ATOM 1278 O O . ARG A 1 162 ? 36.844 21.141 18.484 1 92.75 162 ARG A O 1
ATOM 1285 N N . VAL A 1 163 ? 34.875 21 17.469 1 93.94 163 VAL A N 1
ATOM 1286 C CA . VAL A 1 163 ? 35.312 21.828 16.344 1 93.94 163 VAL A CA 1
ATOM 1287 C C . VAL A 1 163 ? 34.406 23.078 16.25 1 93.94 163 VAL A C 1
ATOM 1289 O O . VAL A 1 163 ? 33.188 22.969 16.078 1 93.94 163 VAL A O 1
ATOM 1292 N N . ARG A 1 164 ? 35.062 24.234 16.328 1 94.62 164 ARG A N 1
ATOM 1293 C CA . ARG A 1 164 ? 34.344 25.5 16.188 1 94.62 164 ARG A CA 1
ATOM 1294 C C . ARG A 1 164 ? 34.156 25.859 14.727 1 94.62 164 ARG A C 1
ATOM 1296 O O . ARG A 1 164 ? 35.094 25.812 13.938 1 94.62 164 ARG A O 1
ATOM 1303 N N . VAL A 1 165 ? 32.938 26.188 14.367 1 95.94 165 VAL A N 1
ATOM 1304 C CA . VAL A 1 165 ? 32.625 26.578 13 1 95.94 165 VAL A CA 1
ATOM 1305 C C . VAL A 1 165 ? 32.125 28.031 13 1 95.94 165 VAL A C 1
ATOM 1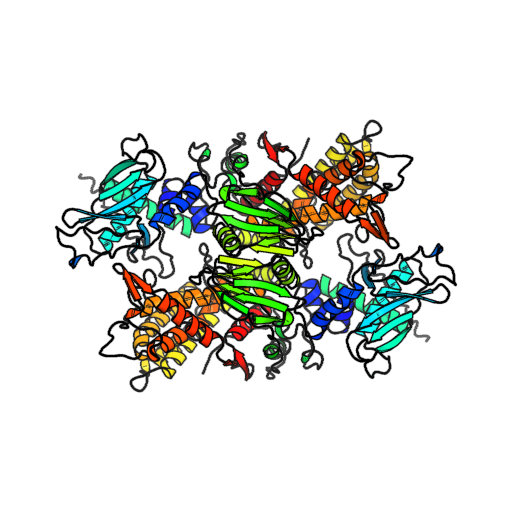307 O O . VAL A 1 165 ? 31 28.312 13.43 1 95.94 165 VAL A O 1
ATOM 1310 N N . VAL A 1 166 ? 32.875 28.906 12.43 1 95.75 166 VAL A N 1
ATOM 1311 C CA . VAL A 1 166 ? 32.5 30.312 12.328 1 95.75 166 VAL A CA 1
ATOM 1312 C C . VAL A 1 166 ? 31.594 30.516 11.117 1 95.75 166 VAL A C 1
ATOM 1314 O O . VAL A 1 166 ? 31.891 30.016 10.023 1 95.75 166 VAL A O 1
ATOM 1317 N N . PHE A 1 167 ? 30.547 31.219 11.359 1 96.81 167 PHE A N 1
ATOM 1318 C CA . PHE A 1 167 ? 29.625 31.484 10.258 1 96.81 167 PHE A CA 1
ATOM 1319 C C . PHE A 1 167 ? 30.062 32.719 9.492 1 96.81 167 PHE A C 1
ATOM 1321 O O . PHE A 1 167 ? 29.391 33.75 9.555 1 96.81 167 PHE A O 1
ATOM 1328 N N . ASP A 1 168 ? 31.078 32.594 8.695 1 95.06 168 ASP A N 1
ATOM 1329 C CA . ASP A 1 168 ? 31.562 33.719 7.902 1 95.06 168 ASP A CA 1
ATOM 1330 C C . ASP A 1 168 ? 30.766 33.875 6.613 1 95.06 168 ASP A C 1
ATOM 1332 O O . ASP A 1 168 ? 29.828 33.125 6.359 1 95.06 168 ASP A O 1
ATOM 1336 N N . ASP A 1 169 ? 31.125 34.875 5.855 1 95 169 ASP A N 1
ATOM 1337 C CA . ASP A 1 169 ? 30.359 35.188 4.656 1 95 169 ASP A CA 1
ATOM 1338 C C . ASP A 1 169 ? 30.438 34.062 3.631 1 95 169 ASP A C 1
ATOM 1340 O O . ASP A 1 169 ? 29.469 33.812 2.924 1 95 169 ASP A O 1
ATOM 1344 N N . ASP A 1 170 ? 31.516 33.469 3.602 1 94.81 170 ASP A N 1
ATOM 1345 C CA . ASP A 1 170 ? 31.688 32.375 2.652 1 94.81 170 ASP A CA 1
ATOM 1346 C C . ASP A 1 170 ? 30.781 31.188 3.008 1 94.81 170 ASP A C 1
ATOM 1348 O O . ASP A 1 170 ? 30.094 30.641 2.139 1 94.81 170 ASP A O 1
ATOM 1352 N N . LEU A 1 171 ? 30.812 30.766 4.238 1 96 171 LEU A N 1
ATOM 1353 C CA . LEU A 1 171 ? 29.984 29.656 4.672 1 96 171 LEU A CA 1
ATOM 1354 C C . LEU A 1 171 ? 28.5 29.984 4.527 1 96 171 LEU A C 1
ATOM 1356 O O . LEU A 1 171 ? 27.719 29.141 4.117 1 96 171 LEU A O 1
ATOM 1360 N N . ARG A 1 172 ? 28.188 31.234 4.844 1 96.5 172 ARG A N 1
ATOM 1361 C CA . ARG A 1 172 ? 26.797 31.656 4.703 1 96.5 172 ARG A CA 1
ATOM 1362 C C . ARG A 1 172 ? 26.359 31.609 3.248 1 96.5 172 ARG A C 1
ATOM 1364 O O . ARG A 1 172 ? 25.25 31.156 2.953 1 96.5 172 ARG A O 1
ATOM 1371 N N . ALA A 1 173 ? 27.203 32 2.398 1 95.31 173 ALA A N 1
ATOM 1372 C CA . ALA A 1 173 ? 26.891 31.969 0.974 1 95.31 173 ALA A CA 1
ATOM 1373 C C . ALA A 1 173 ? 26.734 30.531 0.48 1 95.31 173 ALA A C 1
ATOM 1375 O O . ALA A 1 173 ? 25.797 30.219 -0.259 1 95.31 173 ALA A O 1
ATOM 1376 N N . ARG A 1 174 ? 27.609 29.734 0.889 1 95.5 174 ARG A N 1
ATOM 1377 C CA . ARG A 1 174 ? 27.547 28.312 0.513 1 95.5 174 ARG A CA 1
ATOM 1378 C C . ARG A 1 174 ? 26.266 27.672 1.027 1 95.5 174 ARG A C 1
ATOM 1380 O O . ARG A 1 174 ? 25.656 26.844 0.339 1 95.5 174 ARG A O 1
ATOM 1387 N N . THR A 1 175 ? 25.953 27.969 2.232 1 96.69 175 THR A N 1
ATOM 1388 C CA . THR A 1 175 ? 24.734 27.438 2.848 1 96.69 175 THR A CA 1
ATOM 1389 C C . THR A 1 175 ? 23.5 27.891 2.086 1 96.69 175 THR A C 1
ATOM 1391 O O . THR A 1 175 ? 22.625 27.078 1.786 1 96.69 175 THR A O 1
ATOM 1394 N N . ARG A 1 176 ? 23.453 29.109 1.725 1 95.38 176 ARG A N 1
ATOM 1395 C CA . ARG A 1 176 ? 22.328 29.625 0.963 1 95.38 176 ARG A CA 1
ATOM 1396 C C . ARG A 1 176 ? 22.25 28.953 -0.41 1 95.38 176 ARG A C 1
ATOM 1398 O O . ARG A 1 176 ? 21.156 28.625 -0.881 1 95.38 176 ARG A O 1
ATOM 1405 N N . ASP A 1 177 ? 23.375 28.797 -0.999 1 94.81 177 ASP A N 1
ATOM 1406 C CA . ASP A 1 177 ? 23.422 28.125 -2.293 1 94.81 177 ASP A CA 1
ATOM 1407 C C . ASP A 1 177 ? 22.891 26.688 -2.189 1 94.81 177 ASP A C 1
ATOM 1409 O O . ASP A 1 177 ? 22.172 26.219 -3.078 1 94.81 177 ASP A O 1
ATOM 1413 N N . ALA A 1 178 ? 23.266 26.062 -1.151 1 95.94 178 ALA A N 1
ATOM 1414 C CA . ALA A 1 178 ? 22.828 24.688 -0.948 1 95.94 178 ALA A CA 1
ATOM 1415 C C . ALA A 1 178 ? 21.312 24.625 -0.741 1 95.94 178 ALA A C 1
ATOM 1417 O O . ALA A 1 178 ? 20.641 23.734 -1.267 1 95.94 178 ALA A O 1
ATOM 1418 N N . ILE A 1 179 ? 20.828 25.562 0.012 1 93.62 179 ILE A N 1
ATOM 1419 C CA . ILE A 1 179 ? 19.391 25.641 0.26 1 93.62 179 ILE A CA 1
ATOM 1420 C C . ILE A 1 179 ? 18.641 25.844 -1.062 1 93.62 179 ILE A C 1
ATOM 1422 O O . ILE A 1 179 ? 17.703 25.109 -1.363 1 93.62 179 ILE A O 1
ATOM 1426 N N . HIS A 1 180 ? 19.156 26.719 -1.84 1 91.62 180 HIS A N 1
ATOM 1427 C CA . HIS A 1 180 ? 18.531 27 -3.129 1 91.62 180 HIS A CA 1
ATOM 1428 C C . HIS A 1 180 ? 18.656 25.828 -4.082 1 91.62 180 HIS A C 1
ATOM 1430 O O . HIS A 1 180 ? 17.734 25.516 -4.832 1 91.62 180 HIS A O 1
ATOM 1436 N N . GLY A 1 181 ? 19.797 25.281 -4.051 1 92.06 181 GLY A N 1
ATOM 1437 C CA . GLY A 1 181 ? 20 24.125 -4.895 1 92.06 181 GLY A CA 1
ATOM 1438 C C . GLY A 1 181 ? 19.031 23 -4.613 1 92.06 181 GLY A C 1
ATOM 1439 O O . GLY A 1 181 ? 18.453 22.422 -5.535 1 92.06 181 GLY A O 1
ATOM 1440 N N . LEU A 1 182 ? 18.875 22.672 -3.346 1 90.38 182 LEU A N 1
ATOM 1441 C CA . LEU A 1 182 ? 17.969 21.609 -2.965 1 90.38 182 LEU A CA 1
ATOM 1442 C C . LEU A 1 182 ? 16.531 21.938 -3.365 1 90.38 182 LEU A C 1
ATOM 1444 O O . LEU A 1 182 ? 15.805 21.078 -3.875 1 90.38 182 LEU A O 1
ATOM 1448 N N . ARG A 1 183 ? 16.156 23.156 -3.16 1 86.25 183 ARG A N 1
ATOM 1449 C CA . ARG A 1 183 ? 14.82 23.578 -3.535 1 86.25 183 ARG A CA 1
ATOM 1450 C C . ARG A 1 183 ? 14.602 23.453 -5.039 1 86.25 183 ARG A C 1
ATOM 1452 O O . ARG A 1 183 ? 13.531 23.047 -5.488 1 86.25 183 ARG A O 1
ATOM 1459 N N . LEU A 1 184 ? 15.578 23.75 -5.777 1 85.81 184 LEU A N 1
ATOM 1460 C CA . LEU A 1 184 ? 15.484 23.703 -7.234 1 85.81 184 LEU A CA 1
ATOM 1461 C C . LEU A 1 184 ? 15.297 22.266 -7.719 1 85.81 184 LEU A C 1
ATOM 1463 O O . LEU A 1 184 ? 14.438 22 -8.562 1 85.81 184 LEU A O 1
ATOM 1467 N N . ILE A 1 185 ? 16.062 21.406 -7.133 1 86.5 185 ILE A N 1
ATOM 1468 C CA . ILE A 1 185 ? 15.969 20.047 -7.625 1 86.5 185 ILE A CA 1
ATOM 1469 C C . ILE A 1 185 ? 14.656 19.422 -7.164 1 86.5 185 ILE A C 1
ATOM 1471 O O . ILE A 1 185 ? 14.094 18.562 -7.852 1 86.5 185 ILE A O 1
ATOM 1475 N N . ALA A 1 186 ? 14.234 19.781 -6.055 1 79.69 186 ALA A N 1
ATOM 1476 C CA . ALA A 1 186 ? 12.969 19.266 -5.547 1 79.69 186 ALA A CA 1
ATOM 1477 C C . ALA A 1 186 ? 11.797 19.75 -6.398 1 79.69 186 ALA A C 1
ATOM 1479 O O . ALA A 1 186 ? 10.852 19 -6.648 1 79.69 186 ALA A O 1
ATOM 1480 N N . ALA A 1 187 ? 11.891 20.969 -6.879 1 75.19 187 ALA A N 1
ATOM 1481 C CA . ALA A 1 187 ? 10.828 21.562 -7.68 1 75.19 187 ALA A CA 1
ATOM 1482 C C . ALA A 1 187 ? 10.82 21 -9.094 1 75.19 187 ALA A C 1
ATOM 1484 O O . ALA A 1 187 ? 9.766 20.891 -9.727 1 75.19 187 ALA A O 1
ATOM 1485 N N . GLY A 1 188 ? 11.953 20.656 -9.57 1 73.94 188 GLY A N 1
ATOM 1486 C CA . GLY A 1 188 ? 12.086 20.203 -10.945 1 73.94 188 GLY A CA 1
ATOM 1487 C C . GLY A 1 188 ? 11.602 18.781 -11.148 1 73.94 188 GLY A C 1
ATOM 1488 O O . GLY A 1 188 ? 11.344 18.359 -12.281 1 73.94 188 GLY A O 1
ATOM 1489 N N . HIS A 1 189 ? 11.391 18.078 -10.188 1 71.12 189 HIS A N 1
ATOM 1490 C CA . HIS A 1 189 ? 10.945 16.703 -10.234 1 71.12 189 HIS A CA 1
ATOM 1491 C C . HIS A 1 189 ? 11.844 15.859 -11.141 1 71.12 189 HIS A C 1
ATOM 1493 O O . HIS A 1 189 ? 11.359 14.969 -11.852 1 71.12 189 HIS A O 1
ATOM 1499 N N . HIS A 1 190 ? 13.094 16.281 -11.305 1 77.88 190 HIS A N 1
ATOM 1500 C CA . HIS A 1 190 ? 14.094 15.492 -12.023 1 77.88 190 HIS A CA 1
ATOM 1501 C C . HIS A 1 190 ? 15.203 15.023 -11.094 1 77.88 190 HIS A C 1
ATOM 1503 O O . HIS A 1 190 ? 15.883 15.836 -10.469 1 77.88 190 HIS A O 1
ATOM 1509 N N . ILE A 1 191 ? 15.336 13.805 -11.055 1 85.81 191 ILE A N 1
ATOM 1510 C CA . ILE A 1 191 ? 16.328 13.219 -10.164 1 85.81 191 ILE A CA 1
ATOM 1511 C C . ILE A 1 191 ? 17.734 13.531 -10.68 1 85.81 191 ILE A C 1
ATOM 1513 O O . ILE A 1 191 ? 18.016 13.367 -11.867 1 85.81 191 ILE A O 1
ATOM 1517 N N . PRO A 1 192 ? 18.578 14.086 -9.844 1 90.75 192 PRO A N 1
ATOM 1518 C CA . PRO A 1 192 ? 19.953 14.336 -10.258 1 90.75 192 PRO A CA 1
ATOM 1519 C C . PRO A 1 192 ? 20.703 13.055 -10.633 1 90.75 192 PRO A C 1
ATOM 1521 O O . PRO A 1 192 ? 20.406 11.984 -10.094 1 90.75 192 PRO A O 1
ATOM 1524 N N . PRO A 1 193 ? 21.656 13.156 -11.531 1 90.19 193 PRO A N 1
ATOM 1525 C CA . PRO A 1 193 ? 22.438 11.969 -11.875 1 90.19 193 PRO A CA 1
ATOM 1526 C C . PRO A 1 193 ? 23.328 11.492 -10.719 1 90.19 193 PRO A C 1
ATOM 1528 O O . PRO A 1 193 ? 23.703 12.297 -9.859 1 90.19 193 PRO A O 1
ATOM 1531 N N . PRO A 1 194 ? 23.578 10.188 -10.719 1 89.88 194 PRO A N 1
ATOM 1532 C CA . PRO A 1 194 ? 24.5 9.703 -9.688 1 89.88 194 PRO A CA 1
ATOM 1533 C C . PRO A 1 194 ? 25.922 10.234 -9.883 1 89.88 194 PRO A C 1
ATOM 1535 O O . PRO A 1 194 ? 26.281 10.633 -10.992 1 89.88 194 PRO A O 1
ATOM 1538 N N . LEU A 1 195 ? 26.609 10.344 -8.711 1 89.81 195 LEU A N 1
ATOM 1539 C CA . LEU A 1 195 ? 28.031 10.703 -8.805 1 89.81 195 LEU A CA 1
ATOM 1540 C C . LEU A 1 195 ? 28.797 9.664 -9.602 1 89.81 195 LEU A C 1
ATOM 1542 O O . LEU A 1 195 ? 28.438 8.484 -9.602 1 89.81 195 LEU A O 1
ATOM 1546 N N . ASP A 1 196 ? 29.781 10.148 -10.281 1 86.56 196 ASP A N 1
ATOM 1547 C CA . ASP A 1 196 ? 30.594 9.258 -11.109 1 86.56 196 ASP A CA 1
ATOM 1548 C C . ASP A 1 196 ? 31.828 8.781 -10.352 1 86.56 196 ASP A C 1
ATOM 1550 O O . ASP A 1 196 ? 32.719 9.57 -10.055 1 86.56 196 ASP A O 1
ATOM 1554 N N . ASP A 1 197 ? 31.844 7.5 -10.102 1 84.88 197 ASP A N 1
ATOM 1555 C CA . ASP A 1 197 ? 32.969 6.832 -9.453 1 84.88 197 ASP A CA 1
ATOM 1556 C C . ASP A 1 197 ? 33.438 7.621 -8.234 1 84.88 197 ASP A C 1
ATOM 1558 O O . ASP A 1 197 ? 34.625 7.852 -8.062 1 84.88 197 ASP A O 1
ATOM 1562 N N . SER A 1 198 ? 32.625 8.039 -7.477 1 89.19 198 SER A N 1
ATOM 1563 C CA . SER A 1 198 ? 32.938 8.867 -6.316 1 89.19 198 SER A CA 1
ATOM 1564 C C . SER A 1 198 ? 33.219 8.008 -5.086 1 89.19 198 SER A C 1
ATOM 1566 O O . SER A 1 198 ? 32.531 7.008 -4.855 1 89.19 198 SER A O 1
ATOM 1568 N N . PRO A 1 199 ? 34.156 8.359 -4.328 1 88.5 199 PRO A N 1
ATOM 1569 C CA . PRO A 1 199 ? 34.438 7.633 -3.084 1 88.5 199 PRO A CA 1
ATOM 1570 C C . PRO A 1 199 ? 33.344 7.836 -2.033 1 88.5 199 PRO A C 1
ATOM 1572 O O . PRO A 1 199 ? 33.344 7.145 -1.011 1 88.5 199 PRO A O 1
ATOM 1575 N N . LYS A 1 200 ? 32.469 8.711 -2.297 1 88.38 200 LYS A N 1
ATOM 1576 C CA . LYS A 1 200 ? 31.359 8.969 -1.384 1 88.38 200 LYS A CA 1
ATOM 1577 C C . LYS A 1 200 ? 30.312 7.859 -1.471 1 88.38 200 LYS A C 1
ATOM 1579 O O . LYS A 1 200 ? 29.625 7.566 -0.488 1 88.38 200 LYS A O 1
ATOM 1584 N N . CYS A 1 201 ? 30.234 7.254 -2.625 1 87.5 201 CYS A N 1
ATOM 1585 C CA . CYS A 1 201 ? 29.125 6.34 -2.914 1 87.5 201 CYS A CA 1
ATOM 1586 C C . CYS A 1 201 ? 29.203 5.102 -2.031 1 87.5 201 CYS A C 1
ATOM 1588 O O . CYS A 1 201 ? 28.203 4.684 -1.448 1 87.5 201 CYS A O 1
ATOM 1590 N N . PRO A 1 202 ? 30.422 4.543 -1.859 1 82.12 202 PRO A N 1
ATOM 1591 C CA . PRO A 1 202 ? 30.5 3.346 -1.02 1 82.12 202 PRO A CA 1
ATOM 1592 C C . PRO A 1 202 ? 30.078 3.607 0.424 1 82.12 202 PRO A C 1
ATOM 1594 O O . PRO A 1 202 ? 29.688 2.676 1.136 1 82.12 202 PRO A O 1
ATOM 1597 N N . ARG A 1 203 ? 30.156 4.812 0.84 1 78.94 203 ARG A N 1
ATOM 1598 C CA . ARG A 1 203 ? 29.844 5.156 2.225 1 78.94 203 ARG A CA 1
ATOM 1599 C C . ARG A 1 203 ? 28.422 5.68 2.355 1 78.94 203 ARG A C 1
ATOM 1601 O O . ARG A 1 203 ? 27.953 5.961 3.463 1 78.94 203 ARG A O 1
ATOM 1608 N N . CYS A 1 204 ? 27.797 5.754 1.293 1 84.69 204 CYS A N 1
ATOM 1609 C CA . CYS A 1 204 ? 26.438 6.289 1.279 1 84.69 204 CYS A CA 1
ATOM 1610 C C . CYS A 1 204 ? 25.438 5.258 1.783 1 84.69 204 CYS A C 1
ATOM 1612 O O . CYS A 1 204 ? 25.469 4.098 1.364 1 84.69 204 CYS A O 1
ATOM 1614 N N . SER A 1 205 ? 24.547 5.73 2.609 1 73.06 205 SER A N 1
ATOM 1615 C CA . SER A 1 205 ? 23.531 4.855 3.191 1 73.06 205 SER A CA 1
ATOM 1616 C C . SER A 1 205 ? 22.562 4.348 2.129 1 73.06 205 SER A C 1
ATOM 1618 O O . SER A 1 205 ? 21.938 3.299 2.303 1 73.06 205 SER A O 1
ATOM 1620 N N . LEU A 1 206 ? 22.453 5.078 0.959 1 78.19 206 LEU A N 1
ATOM 1621 C CA . LEU A 1 206 ? 21.453 4.715 -0.035 1 78.19 206 LEU A CA 1
ATOM 1622 C C . LEU A 1 206 ? 22.109 4.117 -1.275 1 78.19 206 LEU A C 1
ATOM 1624 O O . LEU A 1 206 ? 21.484 4.055 -2.34 1 78.19 206 LEU A O 1
ATOM 1628 N N . VAL A 1 207 ? 23.375 3.701 -1.135 1 80 207 VAL A N 1
ATOM 1629 C CA . VAL A 1 207 ? 24.094 3.219 -2.305 1 80 207 VAL A CA 1
ATOM 1630 C C . VAL A 1 207 ? 23.344 2.043 -2.928 1 80 207 VAL A C 1
ATOM 1632 O O . VAL A 1 207 ? 23.297 1.906 -4.152 1 80 207 VAL A O 1
ATOM 1635 N N . GLY A 1 208 ? 22.766 1.17 -2.141 1 76.94 208 GLY A N 1
ATOM 1636 C CA . GLY A 1 208 ? 22.031 0.019 -2.633 1 76.94 208 GLY A CA 1
ATOM 1637 C C . GLY A 1 208 ? 20.719 0.392 -3.301 1 76.94 208 GLY A C 1
ATOM 1638 O O . GLY A 1 208 ? 20.156 -0.401 -4.055 1 76.94 208 GLY A O 1
ATOM 1639 N N . ILE A 1 209 ? 20.234 1.557 -3.025 1 76.44 209 ILE A N 1
ATOM 1640 C CA . ILE A 1 209 ? 19 2.076 -3.619 1 76.44 209 ILE A CA 1
ATOM 1641 C C . ILE A 1 209 ? 19.344 2.943 -4.828 1 76.44 209 ILE A C 1
ATOM 1643 O O . ILE A 1 209 ? 18.703 2.836 -5.875 1 76.44 209 ILE A O 1
ATOM 1647 N N . CYS A 1 210 ? 20.406 3.701 -4.719 1 83.62 210 CYS A N 1
ATOM 1648 C CA . CYS A 1 210 ? 20.859 4.637 -5.742 1 83.62 210 CYS A CA 1
ATOM 1649 C C . CYS A 1 210 ? 21.438 3.895 -6.941 1 83.62 210 CYS A C 1
ATOM 1651 O O . CYS A 1 210 ? 21.25 4.312 -8.086 1 83.62 210 CYS A O 1
ATOM 1653 N N . LEU A 1 211 ? 22.141 2.795 -6.711 1 81 211 LEU A N 1
ATOM 1654 C CA . LEU A 1 211 ? 22.812 2.002 -7.734 1 81 211 LEU A CA 1
ATOM 1655 C C . LEU A 1 211 ? 23.578 2.898 -8.695 1 81 211 LEU A C 1
ATOM 1657 O O . LEU A 1 211 ? 23.406 2.812 -9.914 1 81 211 LEU A O 1
ATOM 1661 N N . PRO A 1 212 ? 24.484 3.691 -8.094 1 86 212 PRO A N 1
ATOM 1662 C CA . PRO A 1 212 ? 25.141 4.699 -8.93 1 86 212 PRO A CA 1
ATOM 1663 C C . PRO A 1 212 ? 25.984 4.086 -10.039 1 86 212 PRO A C 1
ATOM 1665 O O . PRO A 1 212 ? 25.938 4.547 -11.188 1 86 212 PRO A O 1
ATOM 1668 N N . ASP A 1 213 ? 26.672 3.008 -9.703 1 84.75 213 ASP A N 1
ATOM 1669 C CA . ASP A 1 213 ? 27.562 2.41 -10.695 1 84.75 213 ASP A CA 1
ATOM 1670 C C . ASP A 1 213 ? 26.766 1.684 -11.781 1 84.75 213 ASP A C 1
ATOM 1672 O O . ASP A 1 213 ? 27.141 1.721 -12.953 1 84.75 213 ASP A O 1
ATOM 1676 N N . GLU A 1 214 ? 25.719 1.056 -11.391 1 84.62 214 GLU A N 1
ATOM 1677 C CA . GLU A 1 214 ? 24.859 0.358 -12.344 1 84.62 214 GLU A CA 1
ATOM 1678 C C . GLU A 1 214 ? 24.203 1.338 -13.312 1 84.62 214 GLU A C 1
ATOM 1680 O O . GLU A 1 214 ? 24.141 1.081 -14.516 1 84.62 214 GLU A O 1
ATOM 1685 N N . VAL A 1 215 ? 23.75 2.479 -12.766 1 86.44 215 VAL A N 1
ATOM 1686 C CA . VAL A 1 215 ? 23.125 3.498 -13.594 1 86.44 215 VAL A CA 1
ATOM 1687 C C . VAL A 1 215 ? 24.156 4.094 -14.555 1 86.44 215 VAL A C 1
ATOM 1689 O O . VAL A 1 215 ? 23.891 4.234 -15.75 1 86.44 215 VAL A O 1
ATOM 1692 N N . ASN A 1 216 ? 25.297 4.398 -14 1 87.19 216 ASN A N 1
ATOM 1693 C CA . ASN A 1 216 ? 26.359 4.988 -14.82 1 87.19 216 ASN A CA 1
ATOM 1694 C C . ASN A 1 216 ? 26.859 4.004 -15.875 1 87.19 216 ASN A C 1
ATOM 1696 O O . ASN A 1 216 ? 27.312 4.414 -16.938 1 87.19 216 ASN A O 1
ATOM 1700 N N . TYR A 1 217 ? 26.781 2.736 -15.562 1 86.94 217 TYR A N 1
ATOM 1701 C CA . TYR A 1 217 ? 27.156 1.695 -16.516 1 86.94 217 TYR A CA 1
ATOM 1702 C C . TYR A 1 217 ? 26.344 1.825 -17.797 1 86.94 217 TYR A C 1
ATOM 1704 O O . TYR A 1 217 ? 26.906 1.741 -18.906 1 86.94 217 TYR A O 1
ATOM 1712 N N . PHE A 1 218 ? 25.141 2.088 -17.734 1 86.06 218 PHE A N 1
ATOM 1713 C CA . PHE A 1 218 ? 24.25 2.139 -18.891 1 86.06 218 PHE A CA 1
ATOM 1714 C C . PHE A 1 218 ? 24.312 3.51 -19.562 1 86.06 218 PHE A C 1
ATOM 1716 O O . PHE A 1 218 ? 24.047 3.637 -20.75 1 86.06 218 PHE A O 1
ATOM 1723 N N . LYS A 1 219 ? 24.719 4.504 -18.781 1 80 219 LYS A N 1
ATOM 1724 C CA . LYS A 1 219 ? 24.734 5.859 -19.312 1 80 219 LYS A CA 1
ATOM 1725 C C . LYS A 1 219 ? 26.062 6.172 -19.984 1 80 219 LYS A C 1
ATOM 1727 O O . LYS A 1 219 ? 26.109 6.883 -21 1 80 219 LYS A O 1
ATOM 1732 N N . ARG A 1 220 ? 27.25 5.863 -19.344 1 73.06 220 ARG A N 1
ATOM 1733 C CA . ARG A 1 220 ? 28.547 6.418 -19.75 1 73.06 220 ARG A CA 1
ATOM 1734 C C . ARG A 1 220 ? 29.453 5.332 -20.312 1 73.06 220 ARG A C 1
ATOM 1736 O O . ARG A 1 220 ? 30.641 5.57 -20.547 1 73.06 220 ARG A O 1
ATOM 1743 N N . GLY A 1 221 ? 29.094 4.18 -20.531 1 66.62 221 GLY A N 1
ATOM 1744 C CA . GLY A 1 221 ? 30.062 3.412 -21.297 1 66.62 221 GLY A CA 1
ATOM 1745 C C . GLY A 1 221 ? 30.328 2.035 -20.703 1 66.62 221 GLY A C 1
ATOM 1746 O O . GLY A 1 221 ? 31.359 1.425 -21 1 66.62 221 GLY A O 1
ATOM 1747 N N . GLN A 1 222 ? 29.484 1.467 -19.906 1 69.94 222 GLN A N 1
ATOM 1748 C CA . GLN A 1 222 ? 29.406 0.069 -19.5 1 69.94 222 GLN A CA 1
ATOM 1749 C C . GLN A 1 222 ? 30.656 -0.335 -18.703 1 69.94 222 GLN A C 1
ATOM 1751 O O . GLN A 1 222 ? 31.266 -1.369 -18.984 1 69.94 222 GLN A O 1
ATOM 1756 N N . VAL A 1 223 ? 31.281 0.631 -17.844 1 71.31 223 VAL A N 1
ATOM 1757 C CA . VAL A 1 223 ? 32.281 0.232 -16.875 1 71.31 223 VAL A CA 1
ATOM 1758 C C . VAL A 1 223 ? 31.656 -0.628 -15.789 1 71.31 223 VAL A C 1
ATOM 1760 O O . VAL A 1 223 ? 30.594 -0.291 -15.266 1 71.31 223 VAL A O 1
ATOM 1763 N N . SER A 1 224 ? 32.344 -1.696 -15.594 1 77.06 224 SER A N 1
ATOM 1764 C CA . SER A 1 224 ? 31.797 -2.654 -14.641 1 77.06 224 SER A CA 1
ATOM 1765 C C . SER A 1 224 ? 31.578 -2.006 -13.273 1 77.06 224 SER A C 1
ATOM 1767 O O . SER A 1 224 ? 32.5 -1.429 -12.695 1 77.06 224 SER A O 1
ATOM 1769 N N . PRO A 1 225 ? 30.469 -2.08 -12.75 1 79.69 225 PRO A N 1
ATOM 1770 C CA . PRO A 1 225 ? 30.125 -1.451 -11.477 1 79.69 225 PRO A CA 1
ATOM 1771 C C . PRO A 1 225 ? 30.859 -2.08 -10.297 1 79.69 225 PRO A C 1
ATOM 1773 O O . PRO A 1 225 ? 31.094 -3.293 -10.281 1 79.69 225 PRO A O 1
ATOM 1776 N N . ARG A 1 226 ? 31.375 -1.357 -9.32 1 75.56 226 ARG A N 1
ATOM 1777 C CA . ARG A 1 226 ? 31.812 -1.838 -8.016 1 75.56 226 ARG A CA 1
ATOM 1778 C C . ARG A 1 226 ? 30.656 -2.504 -7.262 1 75.56 226 ARG A C 1
ATOM 1780 O O . ARG A 1 226 ? 29.5 -2.143 -7.449 1 75.56 226 ARG A O 1
ATOM 1787 N N . PRO A 1 227 ? 30.875 -3.523 -6.504 1 69 227 PRO A N 1
ATOM 1788 C CA . PRO A 1 227 ? 29.797 -4.215 -5.805 1 69 227 PRO A CA 1
ATOM 1789 C C . PRO A 1 227 ? 29.281 -3.441 -4.59 1 69 227 PRO A C 1
ATOM 1791 O O . PRO A 1 227 ? 29.188 -4 -3.494 1 69 227 PRO A O 1
ATOM 1794 N N . LEU A 1 228 ? 28.969 -2.221 -4.832 1 66.75 228 LEU A N 1
ATOM 1795 C CA . LEU A 1 228 ? 28.578 -1.354 -3.725 1 66.75 228 LEU A CA 1
ATOM 1796 C C . LEU A 1 228 ? 27.188 -1.737 -3.201 1 66.75 228 LEU A C 1
ATOM 1798 O O . LEU A 1 228 ? 26.938 -1.669 -1.996 1 66.75 228 LEU A O 1
ATOM 1802 N N . ALA A 1 229 ? 26.359 -2.064 -4.176 1 56.03 229 ALA A N 1
ATOM 1803 C CA . ALA A 1 229 ? 24.938 -2.252 -3.902 1 56.03 229 ALA A CA 1
ATOM 1804 C C . ALA A 1 229 ? 24.688 -3.582 -3.197 1 56.03 229 ALA A C 1
ATOM 1806 O O . ALA A 1 229 ? 23.625 -3.787 -2.607 1 56.03 229 ALA A O 1
ATOM 1807 N N . VAL A 1 230 ? 25.625 -4.465 -3.311 1 52.75 230 VAL A N 1
ATOM 1808 C CA . VAL A 1 230 ? 25.422 -5.844 -2.869 1 52.75 230 VAL A CA 1
ATOM 1809 C C . VAL A 1 230 ? 25.75 -5.957 -1.379 1 52.75 230 VAL A C 1
ATOM 1811 O O . VAL A 1 230 ? 25.156 -6.773 -0.673 1 52.75 230 VAL A O 1
ATOM 1814 N N . GLY A 1 231 ? 26.656 -5.211 -0.981 1 49.03 231 GLY A N 1
ATOM 1815 C CA . GLY A 1 231 ? 27.219 -5.438 0.342 1 49.03 231 GLY A CA 1
ATOM 1816 C C . GLY A 1 231 ? 26.266 -5.066 1.463 1 49.03 231 GLY A C 1
ATOM 1817 O O . GLY A 1 231 ? 26.438 -5.5 2.604 1 49.03 231 GLY A O 1
ATOM 1818 N N . ARG A 1 232 ? 25.578 -4.078 1.169 1 45.5 232 ARG A N 1
ATOM 1819 C CA . ARG A 1 232 ? 25.031 -3.496 2.389 1 45.5 232 ARG A CA 1
ATOM 1820 C C . ARG A 1 232 ? 23.75 -4.211 2.799 1 45.5 232 ARG A C 1
ATOM 1822 O O . ARG A 1 232 ? 23.016 -3.736 3.676 1 45.5 232 ARG A O 1
ATOM 1829 N N . ASP A 1 233 ? 23.172 -4.918 2.047 1 43.94 233 ASP A N 1
ATOM 1830 C CA . ASP A 1 233 ? 21.938 -5.52 2.529 1 43.94 233 ASP A CA 1
ATOM 1831 C C . ASP A 1 233 ? 22.172 -6.277 3.836 1 43.94 233 ASP A C 1
ATOM 1833 O O . ASP A 1 233 ? 22.297 -7.504 3.834 1 43.94 233 ASP A O 1
ATOM 1837 N N . ASP A 1 234 ? 22.953 -5.539 4.559 1 43.31 234 ASP A N 1
ATOM 1838 C CA . ASP A 1 234 ? 23.266 -6.238 5.801 1 43.31 234 ASP A CA 1
ATOM 1839 C C . ASP A 1 234 ? 21.984 -6.691 6.512 1 43.31 234 ASP A C 1
ATOM 1841 O O . ASP A 1 234 ? 22.047 -7.473 7.465 1 43.31 234 ASP A O 1
ATOM 1845 N N . ALA A 1 235 ? 21.078 -5.938 6.199 1 47.56 235 ALA A N 1
ATOM 1846 C CA . ALA A 1 235 ? 19.906 -6.402 6.941 1 47.56 235 ALA A CA 1
ATOM 1847 C C . ALA A 1 235 ? 19.188 -7.512 6.188 1 47.56 235 ALA A C 1
ATOM 1849 O O . ALA A 1 235 ? 19.016 -7.43 4.969 1 47.56 235 ALA A O 1
ATOM 1850 N N . LEU A 1 236 ? 19.391 -8.688 6.609 1 47.47 236 LEU A N 1
ATOM 1851 C CA . LEU A 1 236 ? 18.75 -9.875 6.062 1 47.47 236 LEU A CA 1
ATOM 1852 C C . LEU A 1 236 ? 17.312 -10.008 6.586 1 47.47 236 LEU A C 1
ATOM 1854 O O . LEU A 1 236 ? 17.016 -9.562 7.695 1 47.47 236 LEU A O 1
ATOM 1858 N N . PRO A 1 237 ? 16.453 -10.359 5.609 1 45.38 237 PRO A N 1
ATOM 1859 C CA . PRO A 1 237 ? 15.156 -10.688 6.211 1 45.38 237 PRO A CA 1
ATOM 1860 C C . PRO A 1 237 ? 15.281 -11.664 7.375 1 45.38 237 PRO A C 1
ATOM 1862 O O . PRO A 1 237 ? 16.125 -12.57 7.344 1 45.38 237 PRO A O 1
ATOM 1865 N N . LEU A 1 238 ? 14.758 -11.219 8.453 1 56.22 238 LEU A N 1
ATOM 1866 C CA . LEU A 1 238 ? 14.68 -12.125 9.594 1 56.22 238 LEU A CA 1
ATOM 1867 C C . LEU A 1 238 ? 13.406 -12.961 9.547 1 56.22 238 LEU A C 1
ATOM 1869 O O . LEU A 1 238 ? 12.297 -12.422 9.594 1 56.22 238 LEU A O 1
ATOM 1873 N N . TYR A 1 239 ? 13.562 -14.289 9.164 1 50.66 239 TYR A N 1
ATOM 1874 C CA . TYR A 1 239 ? 12.438 -15.211 9.156 1 50.66 239 TYR A CA 1
ATOM 1875 C C . TYR A 1 239 ? 12.258 -15.867 10.516 1 50.66 239 TYR A C 1
ATOM 1877 O O . TYR A 1 239 ? 13.203 -16.438 11.07 1 50.66 239 TYR A O 1
ATOM 1885 N N . VAL A 1 240 ? 11.219 -15.609 11.148 1 59.44 240 VAL A N 1
ATOM 1886 C CA . VAL A 1 240 ? 10.859 -16.297 12.383 1 59.44 240 VAL A CA 1
ATOM 1887 C C . VAL A 1 240 ? 9.703 -17.266 12.117 1 59.44 240 VAL A C 1
ATOM 1889 O O . VAL A 1 240 ? 8.602 -16.828 11.773 1 59.44 240 VAL A O 1
ATOM 1892 N N . GLN A 1 241 ? 10 -18.469 11.93 1 54.91 241 GLN A N 1
ATOM 1893 C CA . GLN A 1 241 ? 8.969 -19.484 11.781 1 54.91 241 GLN A CA 1
ATOM 1894 C C . GLN A 1 241 ? 8.781 -20.281 13.07 1 54.91 241 GLN A C 1
ATOM 1896 O O . GLN A 1 241 ? 9.734 -20.875 13.57 1 54.91 241 GLN A O 1
ATOM 1901 N N . ALA A 1 242 ? 7.738 -20.156 13.75 1 60.69 242 ALA A N 1
ATOM 1902 C CA . ALA A 1 242 ? 7.477 -20.875 15 1 60.69 242 ALA A CA 1
ATOM 1903 C C . ALA A 1 242 ? 5.977 -21.016 15.25 1 60.69 242 ALA A C 1
ATOM 1905 O O . ALA A 1 242 ? 5.18 -20.234 14.711 1 60.69 242 ALA A O 1
ATOM 1906 N N . THR A 1 243 ? 5.652 -22.109 15.758 1 61.22 243 THR A N 1
ATOM 1907 C CA . THR A 1 243 ? 4.27 -22.25 16.203 1 61.22 243 THR A CA 1
ATOM 1908 C C . THR A 1 243 ? 3.975 -21.297 17.359 1 61.22 243 THR A C 1
ATOM 1910 O O . THR A 1 243 ? 2.869 -20.766 17.469 1 61.22 243 THR A O 1
ATOM 1913 N N . ARG A 1 244 ? 4.93 -21.156 18.266 1 67.31 244 ARG A N 1
ATOM 1914 C CA . ARG A 1 244 ? 4.793 -20.234 19.391 1 67.31 244 ARG A CA 1
ATOM 1915 C C . ARG A 1 244 ? 6.086 -19.469 19.625 1 67.31 244 ARG A C 1
ATOM 1917 O O . ARG A 1 244 ? 7.109 -20.047 19.984 1 67.31 244 ARG A O 1
ATOM 1924 N N . ALA A 1 245 ? 6.121 -18.281 19.266 1 76 245 ALA A N 1
ATOM 1925 C CA . ALA A 1 245 ? 7.281 -17.406 19.484 1 76 245 ALA A CA 1
ATOM 1926 C C . ALA A 1 245 ? 6.852 -15.992 19.844 1 76 245 ALA A C 1
ATOM 1928 O O . ALA A 1 245 ? 5.699 -15.609 19.625 1 76 245 ALA A O 1
ATOM 1929 N N . ARG A 1 246 ? 7.691 -15.391 20.641 1 81.56 246 ARG A N 1
ATOM 1930 C CA . ARG A 1 246 ? 7.488 -13.992 21 1 81.56 246 ARG A CA 1
ATOM 1931 C C . ARG A 1 246 ? 8.672 -13.133 20.562 1 81.56 246 ARG A C 1
ATOM 1933 O O . ARG A 1 246 ? 9.828 -13.5 20.797 1 81.56 246 ARG A O 1
ATOM 1940 N N . ILE A 1 247 ? 8.328 -12.117 19.859 1 82.19 247 ILE A N 1
ATOM 1941 C CA . ILE A 1 247 ? 9.375 -11.195 19.438 1 82.19 247 ILE A CA 1
ATOM 1942 C C . ILE A 1 247 ? 9.258 -9.883 20.219 1 82.19 247 ILE A C 1
ATOM 1944 O O . ILE A 1 247 ? 8.211 -9.227 20.188 1 82.19 247 ILE A O 1
ATOM 1948 N N . GLY A 1 248 ? 10.156 -9.578 21 1 81.31 248 GLY A N 1
ATOM 1949 C CA . GLY A 1 248 ? 10.227 -8.336 21.75 1 81.31 248 GLY A CA 1
ATOM 1950 C C . GLY A 1 248 ? 11.406 -7.465 21.344 1 81.31 248 GLY A C 1
ATOM 1951 O O . GLY A 1 248 ? 12.219 -7.863 20.5 1 81.31 248 GLY A O 1
ATOM 1952 N N . LYS A 1 249 ? 11.359 -6.266 21.844 1 82.12 249 LYS A N 1
ATOM 1953 C CA . LYS A 1 249 ? 12.445 -5.336 21.562 1 82.12 249 LYS A CA 1
ATOM 1954 C C . LYS A 1 249 ? 13.336 -5.137 22.797 1 82.12 249 LYS A C 1
ATOM 1956 O O . LYS A 1 249 ? 12.828 -4.965 23.906 1 82.12 249 LYS A O 1
ATOM 1961 N N . GLN A 1 250 ? 14.555 -5.336 22.641 1 76.88 250 GLN A N 1
ATOM 1962 C CA . GLN A 1 250 ? 15.57 -5.008 23.641 1 76.88 250 GLN A CA 1
ATOM 1963 C C . GLN A 1 250 ? 16.609 -4.051 23.062 1 76.88 250 GLN A C 1
ATOM 1965 O O . GLN A 1 250 ? 17.453 -4.449 22.266 1 76.88 250 GLN A O 1
ATOM 1970 N N . ALA A 1 251 ? 16.453 -2.801 23.453 1 71.75 251 ALA A N 1
ATOM 1971 C CA . ALA A 1 251 ? 17.312 -1.765 22.891 1 71.75 251 ALA A CA 1
ATOM 1972 C C . ALA A 1 251 ? 17.203 -1.728 21.359 1 71.75 251 ALA A C 1
ATOM 1974 O O . ALA A 1 251 ? 16.125 -1.514 20.812 1 71.75 251 ALA A O 1
ATOM 1975 N N . GLU A 1 252 ? 18.203 -2.002 20.703 1 74.06 252 GLU A N 1
ATOM 1976 C CA . GLU A 1 252 ? 18.203 -1.934 19.25 1 74.06 252 GLU A CA 1
ATOM 1977 C C . GLU A 1 252 ? 18.203 -3.328 18.625 1 74.06 252 GLU A C 1
ATOM 1979 O O . GLU A 1 252 ? 18.688 -3.518 17.5 1 74.06 252 GLU A O 1
ATOM 1984 N N . THR A 1 253 ? 17.719 -4.207 19.484 1 79.81 253 THR A N 1
ATOM 1985 C CA . THR A 1 253 ? 17.656 -5.578 19 1 79.81 253 THR A CA 1
ATOM 1986 C C . THR A 1 253 ? 16.25 -6.148 19.172 1 79.81 253 THR A C 1
ATOM 1988 O O . THR A 1 253 ? 15.492 -5.695 20.031 1 79.81 253 THR A O 1
ATOM 1991 N N . LEU A 1 254 ? 15.992 -7.051 18.203 1 82.38 254 LEU A N 1
ATOM 1992 C CA . LEU A 1 254 ? 14.797 -7.871 18.391 1 82.38 254 LEU A CA 1
ATOM 1993 C C . LEU A 1 254 ? 15.125 -9.125 19.203 1 82.38 254 LEU A C 1
ATOM 1995 O O . LEU A 1 254 ? 16.109 -9.805 18.922 1 82.38 254 LEU A O 1
ATOM 1999 N N . LYS A 1 255 ? 14.477 -9.273 20.266 1 85.69 255 LYS A N 1
ATOM 2000 C CA . LYS A 1 255 ? 14.586 -10.5 21.047 1 85.69 255 LYS A CA 1
ATOM 2001 C C . LYS A 1 255 ? 13.523 -11.516 20.641 1 85.69 255 LYS A C 1
ATOM 2003 O O . LYS A 1 255 ? 12.328 -11.266 20.766 1 85.69 255 LYS A O 1
ATOM 2008 N N . ILE A 1 256 ? 13.953 -12.633 20.062 1 82 256 ILE A N 1
ATOM 2009 C CA . ILE A 1 256 ? 13.062 -13.688 19.594 1 82 256 ILE A CA 1
ATOM 2010 C C . ILE A 1 256 ? 13.07 -14.844 20.594 1 82 256 ILE A C 1
ATOM 2012 O O . ILE A 1 256 ? 14.102 -15.477 20.812 1 82 256 ILE A O 1
ATOM 2016 N N . GLU A 1 257 ? 11.961 -14.961 21.172 1 82.81 257 GLU A N 1
ATOM 2017 C CA . GLU A 1 257 ? 11.805 -16.047 22.141 1 82.81 257 GLU A CA 1
ATOM 2018 C C . GLU A 1 257 ? 10.875 -17.125 21.609 1 82.81 257 GLU A C 1
ATOM 2020 O O . GLU A 1 257 ? 9.688 -16.891 21.406 1 82.81 257 GLU A O 1
ATOM 2025 N N . ILE A 1 258 ? 11.453 -18.266 21.203 1 74.56 258 ILE A N 1
ATOM 2026 C CA . ILE A 1 258 ? 10.672 -19.422 20.781 1 74.56 258 ILE A CA 1
ATOM 2027 C C . ILE A 1 258 ? 10.555 -20.422 21.938 1 74.56 258 ILE A C 1
ATOM 2029 O O . ILE A 1 258 ? 11.523 -20.641 22.672 1 74.56 258 ILE A O 1
ATOM 2033 N N . GLU A 1 259 ? 9.367 -20.875 22.141 1 72.44 259 GLU A N 1
ATOM 2034 C CA . GLU A 1 259 ? 9.148 -21.828 23.219 1 72.44 259 GLU A CA 1
ATOM 2035 C C . GLU A 1 259 ? 10.172 -22.953 23.172 1 72.44 259 GLU A C 1
ATOM 2037 O O . GLU A 1 259 ? 10.383 -23.562 22.109 1 72.44 259 GLU A O 1
ATOM 2042 N N . ASP A 1 260 ? 10.797 -23.25 24.25 1 65.19 260 ASP A N 1
ATOM 2043 C CA . ASP A 1 260 ? 11.719 -24.359 24.484 1 65.19 260 ASP A CA 1
ATOM 2044 C C . ASP A 1 260 ? 13.016 -24.172 23.719 1 65.19 260 ASP A C 1
ATOM 2046 O O . ASP A 1 260 ? 13.719 -25.141 23.438 1 65.19 260 ASP A O 1
ATOM 2050 N N . GLN A 1 261 ? 13.195 -23.125 23.125 1 69 261 GLN A N 1
ATOM 2051 C CA . GLN A 1 261 ? 14.453 -22.828 22.453 1 69 261 GLN A CA 1
ATOM 2052 C C . GLN A 1 261 ? 15.133 -21.609 23.062 1 69 261 GLN A C 1
ATOM 2054 O O . GLN A 1 261 ? 14.469 -20.766 23.688 1 69 261 GLN A O 1
ATOM 2059 N N . PRO A 1 262 ? 16.406 -21.641 23.078 1 70.88 262 PRO A N 1
ATOM 2060 C CA . PRO A 1 262 ? 17.094 -20.438 23.547 1 70.88 262 PRO A CA 1
ATOM 2061 C C . PRO A 1 262 ? 16.688 -19.188 22.766 1 70.88 262 PRO A C 1
ATOM 2063 O O . PRO A 1 262 ? 16.406 -19.266 21.562 1 70.88 262 PRO A O 1
ATOM 2066 N N . SER A 1 263 ? 16.641 -18.094 23.531 1 80.69 263 SER A N 1
ATOM 2067 C CA . SER A 1 263 ? 16.281 -16.812 22.906 1 80.69 263 SER A CA 1
ATOM 2068 C C . SER A 1 263 ? 17.344 -16.359 21.922 1 80.69 263 SER A C 1
ATOM 2070 O O . SER A 1 263 ? 18.531 -16.578 22.125 1 80.69 263 SER A O 1
ATOM 2072 N N . THR A 1 264 ? 16.953 -15.93 20.766 1 77.94 264 THR A N 1
ATOM 2073 C CA . THR A 1 264 ? 17.828 -15.359 19.75 1 77.94 264 THR A CA 1
ATOM 2074 C C . THR A 1 264 ? 17.562 -13.867 19.578 1 77.94 264 THR A C 1
ATOM 2076 O O . THR A 1 264 ? 16.469 -13.391 19.859 1 77.94 264 THR A O 1
ATOM 2079 N N . THR A 1 265 ? 18.672 -13.148 19.406 1 80.56 265 THR A N 1
ATOM 2080 C CA . THR A 1 265 ? 18.531 -11.711 19.203 1 80.56 265 THR A CA 1
ATOM 2081 C C . THR A 1 265 ? 19 -11.32 17.797 1 80.56 265 THR A C 1
ATOM 2083 O O . THR A 1 265 ? 19.812 -12.023 17.188 1 80.56 265 THR A O 1
ATOM 2086 N N . ALA A 1 266 ? 18.359 -10.43 17.219 1 76.75 266 ALA A N 1
ATOM 2087 C CA . ALA A 1 266 ? 18.734 -9.844 15.93 1 76.75 266 ALA A CA 1
ATOM 2088 C C . ALA A 1 266 ? 18.766 -8.32 16.016 1 76.75 266 ALA A C 1
ATOM 2090 O O . ALA A 1 266 ? 17.844 -7.699 16.547 1 76.75 266 ALA A O 1
ATOM 2091 N N . ARG A 1 267 ? 19.859 -7.723 15.555 1 69.94 267 ARG A N 1
ATOM 2092 C CA . ARG A 1 267 ? 19.938 -6.266 15.578 1 69.94 267 ARG A CA 1
ATOM 2093 C C . ARG A 1 267 ? 19.016 -5.648 14.539 1 69.94 267 ARG A C 1
ATOM 2095 O O . ARG A 1 267 ? 18.906 -6.145 13.422 1 69.94 267 ARG A O 1
ATOM 2102 N N . LEU A 1 268 ? 18.312 -4.641 14.906 1 71.38 268 LEU A N 1
ATOM 2103 C CA . LEU A 1 268 ? 17.328 -4 14.023 1 71.38 268 LEU A CA 1
ATOM 2104 C C . LEU A 1 268 ? 18 -3.49 12.758 1 71.38 268 LEU A C 1
ATOM 2106 O O . LEU A 1 268 ? 17.406 -3.512 11.68 1 71.38 268 LEU A O 1
ATOM 2110 N N . ILE A 1 269 ? 19.281 -3.145 12.891 1 58.97 269 ILE A N 1
ATOM 2111 C CA . ILE A 1 269 ? 20.016 -2.58 11.758 1 58.97 269 ILE A CA 1
ATOM 2112 C C . ILE A 1 269 ? 20.266 -3.664 10.711 1 58.97 269 ILE A C 1
ATOM 2114 O O . ILE A 1 269 ? 20.469 -3.361 9.531 1 58.97 269 ILE A O 1
ATOM 2118 N N . ASP A 1 270 ? 20.109 -4.957 11.18 1 60.66 270 ASP A N 1
ATOM 2119 C CA . ASP A 1 270 ? 20.422 -6.074 10.289 1 60.66 270 ASP A CA 1
ATOM 2120 C C . ASP A 1 270 ? 19.156 -6.625 9.641 1 60.66 270 ASP A C 1
ATOM 2122 O O . ASP A 1 270 ? 19.203 -7.613 8.906 1 60.66 270 ASP A O 1
ATOM 2126 N N . ILE A 1 271 ? 18.062 -5.996 9.953 1 65.94 271 ILE A N 1
ATOM 2127 C CA . ILE A 1 271 ? 16.797 -6.562 9.508 1 65.94 271 ILE A CA 1
ATOM 2128 C C . ILE A 1 271 ? 16.203 -5.703 8.391 1 65.94 271 ILE A C 1
ATOM 2130 O O . ILE A 1 271 ? 15.992 -4.504 8.578 1 65.94 271 ILE A O 1
ATOM 2134 N N . SER A 1 272 ? 16.078 -6.336 7.195 1 58.31 272 SER A N 1
ATOM 2135 C CA . SER A 1 272 ? 15.438 -5.625 6.098 1 58.31 272 SER A CA 1
ATOM 2136 C C . SER A 1 272 ? 13.922 -5.832 6.113 1 58.31 272 SER A C 1
ATOM 2138 O O . SER A 1 272 ? 13.172 -5 5.598 1 58.31 272 SER A O 1
ATOM 2140 N N . GLN A 1 273 ? 13.633 -6.949 6.551 1 63.94 273 GLN A N 1
ATOM 2141 C CA . GLN A 1 273 ? 12.234 -7.359 6.645 1 63.94 273 GLN A CA 1
ATOM 2142 C C . GLN A 1 273 ? 12.039 -8.406 7.738 1 63.94 273 GLN A C 1
ATOM 2144 O O . GLN A 1 273 ? 12.93 -9.227 7.984 1 63.94 273 GLN A O 1
ATOM 2149 N N . LEU A 1 274 ? 11 -8.234 8.492 1 72.81 274 LEU A N 1
ATOM 2150 C CA . LEU A 1 274 ? 10.633 -9.273 9.438 1 72.81 274 LEU A CA 1
ATOM 2151 C C . LEU A 1 274 ? 9.508 -10.141 8.883 1 72.81 274 LEU A C 1
ATOM 2153 O O . LEU A 1 274 ? 8.414 -9.648 8.602 1 72.81 274 LEU A O 1
ATOM 2157 N N . VAL A 1 275 ? 9.859 -11.414 8.539 1 64.19 275 VAL A N 1
ATOM 2158 C CA . VAL A 1 275 ? 8.867 -12.359 8.023 1 64.19 275 VAL A CA 1
ATOM 2159 C C . VAL A 1 275 ? 8.43 -13.305 9.141 1 64.19 275 VAL A C 1
ATOM 2161 O O . VAL A 1 275 ? 9.242 -14.031 9.703 1 64.19 275 VAL A O 1
ATOM 2164 N N . LEU A 1 276 ? 7.207 -13.18 9.523 1 71.12 276 LEU A N 1
ATOM 2165 C CA . LEU A 1 276 ? 6.645 -14.008 10.586 1 71.12 276 LEU A CA 1
ATOM 2166 C C . LEU A 1 276 ? 5.809 -15.141 10 1 71.12 276 LEU A C 1
ATOM 2168 O O . LEU A 1 276 ? 4.82 -14.898 9.305 1 71.12 276 LEU A O 1
ATOM 2172 N N . ILE A 1 277 ? 6.293 -16.297 10.172 1 58 277 ILE A N 1
ATOM 2173 C CA . ILE A 1 277 ? 5.566 -17.469 9.695 1 58 277 ILE A CA 1
ATOM 2174 C C . ILE A 1 277 ? 5.004 -18.25 10.891 1 58 277 ILE A C 1
ATOM 2176 O O . ILE A 1 277 ? 5.758 -18.859 11.641 1 58 277 ILE A O 1
ATOM 2180 N N . GLY A 1 278 ? 3.742 -18.25 11.047 1 64.5 278 GLY A N 1
ATOM 2181 C CA . GLY A 1 278 ? 3.113 -18.984 12.125 1 64.5 278 GLY A CA 1
ATOM 2182 C C . GLY A 1 278 ? 2.572 -18.094 13.227 1 64.5 278 GLY A C 1
ATOM 2183 O O . GLY A 1 278 ? 2.193 -16.953 12.977 1 64.5 278 GLY A O 1
ATOM 2184 N N . ASN A 1 279 ? 2.412 -18.719 14.422 1 65.06 279 ASN A N 1
ATOM 2185 C CA . ASN A 1 279 ? 1.848 -18.016 15.57 1 65.06 279 ASN A CA 1
ATOM 2186 C C . ASN A 1 279 ? 2.932 -17.312 16.391 1 65.06 279 ASN A C 1
ATOM 2188 O O . ASN A 1 279 ? 3.424 -17.875 17.375 1 65.06 279 ASN A O 1
ATOM 2192 N N . ILE A 1 280 ? 3.332 -16.234 15.977 1 71.12 280 ILE A N 1
ATOM 2193 C CA . ILE A 1 280 ? 4.41 -15.477 16.609 1 71.12 280 ILE A CA 1
ATOM 2194 C C . ILE A 1 280 ? 3.863 -14.156 17.156 1 71.12 280 ILE A C 1
ATOM 2196 O O . ILE A 1 280 ? 3.201 -13.406 16.438 1 71.12 280 ILE A O 1
ATOM 2200 N N . SER A 1 281 ? 3.994 -13.93 18.438 1 72.88 281 SER A N 1
ATOM 2201 C CA . SER A 1 281 ? 3.566 -12.672 19.047 1 72.88 281 SER A CA 1
ATOM 2202 C C . SER A 1 281 ? 4.645 -11.602 18.922 1 72.88 281 SER A C 1
ATOM 2204 O O . SER A 1 281 ? 5.832 -11.883 19.094 1 72.88 281 SER A O 1
ATOM 2206 N N . ILE A 1 282 ? 4.25 -10.453 18.438 1 73.31 282 ILE A N 1
ATOM 2207 C CA . ILE A 1 282 ? 5.18 -9.328 18.328 1 73.31 282 ILE A CA 1
ATOM 2208 C C . ILE A 1 282 ? 4.73 -8.203 19.266 1 73.31 282 ILE A C 1
ATOM 2210 O O . ILE A 1 282 ? 3.535 -7.922 19.375 1 73.31 282 ILE A O 1
ATOM 2214 N N . THR A 1 283 ? 5.711 -7.723 20 1 73.69 283 THR A N 1
ATOM 2215 C CA . THR A 1 283 ? 5.379 -6.625 20.891 1 73.69 283 THR A CA 1
ATOM 2216 C C . THR A 1 283 ? 5.242 -5.312 20.125 1 73.69 283 THR A C 1
ATOM 2218 O O . THR A 1 283 ? 5.824 -5.156 19.047 1 73.69 283 THR A O 1
ATOM 2221 N N . THR A 1 284 ? 4.527 -4.387 20.625 1 70.62 284 THR A N 1
ATOM 2222 C CA . THR A 1 284 ? 4.25 -3.096 20.016 1 70.62 284 THR A CA 1
ATOM 2223 C C . THR A 1 284 ? 5.543 -2.318 19.781 1 70.62 284 THR A C 1
ATOM 2225 O O . THR A 1 284 ? 5.73 -1.719 18.719 1 70.62 284 THR A O 1
ATOM 2228 N N . PRO A 1 285 ? 6.379 -2.359 20.797 1 69.25 285 PRO A N 1
ATOM 2229 C CA . PRO A 1 285 ? 7.617 -1.613 20.547 1 69.25 285 PRO A CA 1
ATOM 2230 C C . PRO A 1 285 ? 8.352 -2.094 19.297 1 69.25 285 PRO A C 1
ATOM 2232 O O . PRO A 1 285 ? 8.961 -1.289 18.578 1 69.25 285 PRO A O 1
ATOM 2235 N N . VAL A 1 286 ? 8.188 -3.373 19.094 1 76.44 286 VAL A N 1
ATOM 2236 C CA . VAL A 1 286 ? 8.852 -3.926 17.922 1 76.44 286 VAL A CA 1
ATOM 2237 C C . VAL A 1 286 ? 8.18 -3.396 16.641 1 76.44 286 VAL A C 1
ATOM 2239 O O . VAL A 1 286 ? 8.852 -2.912 15.734 1 76.44 286 VAL A O 1
ATOM 2242 N N . VAL A 1 287 ? 6.891 -3.449 16.641 1 71.5 287 VAL A N 1
ATOM 2243 C CA . VAL A 1 287 ? 6.145 -3.023 15.461 1 71.5 287 VAL A CA 1
ATOM 2244 C C . VAL A 1 287 ? 6.398 -1.54 15.203 1 71.5 287 VAL A C 1
ATOM 2246 O O . VAL A 1 287 ? 6.637 -1.137 14.062 1 71.5 287 VAL A O 1
ATOM 2249 N N . HIS A 1 288 ? 6.359 -0.797 16.266 1 69.25 288 HIS A N 1
ATOM 2250 C CA . HIS A 1 288 ? 6.613 0.635 16.141 1 69.25 288 HIS A CA 1
ATOM 2251 C C . HIS A 1 288 ? 7.996 0.906 15.562 1 69.25 288 HIS A C 1
ATOM 2253 O O . HIS A 1 288 ? 8.141 1.73 14.656 1 69.25 288 HIS A O 1
ATOM 2259 N N . GLU A 1 289 ? 8.859 0.217 16.109 1 71.44 289 GLU A N 1
ATOM 2260 C CA . GLU A 1 289 ? 10.242 0.425 15.672 1 71.44 289 GLU A CA 1
ATOM 2261 C C . GLU A 1 289 ? 10.422 0.03 14.211 1 71.44 289 GLU A C 1
ATOM 2263 O O . GLU A 1 289 ? 11.094 0.734 13.453 1 71.44 289 GLU A O 1
ATOM 2268 N N . LEU A 1 290 ? 9.789 -1.068 13.898 1 71.38 290 LEU A N 1
ATOM 2269 C CA . LEU A 1 290 ? 9.922 -1.547 12.531 1 71.38 290 LEU A CA 1
ATOM 2270 C C . LEU A 1 290 ? 9.266 -0.578 11.555 1 71.38 290 LEU A C 1
ATOM 2272 O O . LEU A 1 290 ? 9.812 -0.298 10.484 1 71.38 290 LEU A O 1
ATOM 2276 N N . MET A 1 291 ? 8.133 -0.071 11.93 1 66.06 291 MET A N 1
ATOM 2277 C CA . MET A 1 291 ? 7.434 0.887 11.078 1 66.06 291 MET A CA 1
ATOM 2278 C C . MET A 1 291 ? 8.219 2.188 10.961 1 66.06 291 MET A C 1
ATOM 2280 O O . MET A 1 291 ? 8.305 2.771 9.875 1 66.06 291 MET A O 1
ATOM 2284 N N . ARG A 1 292 ? 8.727 2.592 12.078 1 61.28 292 ARG A N 1
ATOM 2285 C CA . ARG A 1 292 ? 9.539 3.803 12.086 1 61.28 292 ARG A CA 1
ATOM 2286 C C . ARG A 1 292 ? 10.734 3.67 11.148 1 61.28 292 ARG A C 1
ATOM 2288 O O . ARG A 1 292 ? 11.133 4.641 10.5 1 61.28 292 ARG A O 1
ATOM 2295 N N . ARG A 1 293 ? 11.211 2.455 11.125 1 58.75 293 ARG A N 1
ATOM 2296 C CA . ARG A 1 293 ? 12.383 2.178 10.297 1 58.75 293 ARG A CA 1
ATOM 2297 C C . ARG A 1 293 ? 11.977 1.747 8.891 1 58.75 293 ARG A C 1
ATOM 2299 O O . ARG A 1 293 ? 12.82 1.375 8.078 1 58.75 293 ARG A O 1
ATOM 2306 N N . ASP A 1 294 ? 10.578 1.716 8.703 1 57.22 294 ASP A N 1
ATOM 2307 C CA . ASP A 1 294 ? 9.992 1.283 7.438 1 57.22 294 ASP A CA 1
ATOM 2308 C C . ASP A 1 294 ? 10.414 -0.143 7.098 1 57.22 294 ASP A C 1
ATOM 2310 O O . ASP A 1 294 ? 10.734 -0.443 5.945 1 57.22 294 ASP A O 1
ATOM 2314 N N . ILE A 1 295 ? 10.789 -0.887 8.148 1 65.31 295 ILE A N 1
ATOM 2315 C CA . ILE A 1 295 ? 11.031 -2.312 7.957 1 65.31 295 ILE A CA 1
ATOM 2316 C C . ILE A 1 295 ? 9.695 -3.053 7.871 1 65.31 295 ILE A C 1
ATOM 2318 O O . ILE A 1 295 ? 8.945 -3.107 8.844 1 65.31 295 ILE A O 1
ATOM 2322 N N . PRO A 1 296 ? 9.414 -3.545 6.648 1 61.44 296 PRO A N 1
ATOM 2323 C CA . PRO A 1 296 ? 8.117 -4.207 6.516 1 61.44 296 PRO A CA 1
ATOM 2324 C C . PRO A 1 296 ? 8.039 -5.508 7.309 1 61.44 296 PRO A C 1
ATOM 2326 O O . PRO A 1 296 ? 9.039 -6.211 7.461 1 61.44 296 PRO A O 1
ATOM 2329 N N . VAL A 1 297 ? 6.914 -5.738 7.961 1 70.94 297 VAL A N 1
ATOM 2330 C CA . VAL A 1 297 ? 6.613 -7.02 8.586 1 70.94 297 VAL A CA 1
ATOM 2331 C C . VAL A 1 297 ? 5.641 -7.809 7.715 1 70.94 297 VAL A C 1
ATOM 2333 O O . VAL A 1 297 ? 4.574 -7.309 7.352 1 70.94 297 VAL A O 1
ATOM 2336 N N . SER A 1 298 ? 6.137 -8.953 7.207 1 62.69 298 SER A N 1
ATOM 2337 C CA . SER A 1 298 ? 5.285 -9.836 6.418 1 62.69 298 SER A CA 1
ATOM 2338 C C . SER A 1 298 ? 4.734 -10.977 7.27 1 62.69 298 SER A C 1
ATOM 2340 O O . SER A 1 298 ? 5.492 -11.656 7.969 1 62.69 298 SER A O 1
ATOM 2342 N N . TRP A 1 299 ? 3.469 -11.07 7.234 1 65.81 299 TRP A N 1
ATOM 2343 C CA . TRP A 1 299 ? 2.783 -12.078 8.031 1 65.81 299 TRP A CA 1
ATOM 2344 C C . TRP A 1 299 ? 2.354 -13.258 7.168 1 65.81 299 TRP A C 1
ATOM 2346 O O . TRP A 1 299 ? 1.694 -13.07 6.141 1 65.81 299 TRP A O 1
ATOM 2356 N N . TYR A 1 300 ? 2.855 -14.438 7.57 1 54.59 300 TYR A N 1
ATOM 2357 C CA . TYR A 1 300 ? 2.479 -15.68 6.906 1 54.59 300 TYR A CA 1
ATOM 2358 C C . TYR A 1 300 ? 1.768 -16.625 7.871 1 54.59 300 TYR A C 1
ATOM 2360 O O . TYR A 1 300 ? 2.025 -16.594 9.078 1 54.59 300 TYR A O 1
ATOM 2368 N N . SER A 1 301 ? 0.791 -17.281 7.316 1 53.84 301 SER A N 1
ATOM 2369 C CA . SER A 1 301 ? 0.23 -18.375 8.094 1 53.84 301 SER A CA 1
ATOM 2370 C C . SER A 1 301 ? 1.271 -19.469 8.344 1 53.84 301 SER A C 1
ATOM 2372 O O . SER A 1 301 ? 2.355 -19.438 7.758 1 53.84 301 SER A O 1
ATOM 2374 N N . TYR A 1 302 ? 0.945 -20.234 9.312 1 52.88 302 TYR A N 1
ATOM 2375 C CA . TYR A 1 302 ? 1.844 -21.359 9.578 1 52.88 302 TYR A CA 1
ATOM 2376 C C . TYR A 1 302 ? 2.098 -22.156 8.312 1 52.88 302 TYR A C 1
ATOM 2378 O O . TYR A 1 302 ? 3.201 -22.672 8.102 1 52.88 302 TYR A O 1
ATOM 2386 N N . GLY A 1 303 ? 1.117 -22.219 7.48 1 45.88 303 GLY A N 1
ATOM 2387 C CA . GLY A 1 303 ? 1.254 -22.938 6.227 1 45.88 303 GLY A CA 1
ATOM 2388 C C . GLY A 1 303 ? 2.008 -22.141 5.168 1 45.88 303 GLY A C 1
ATOM 2389 O O . GLY A 1 303 ? 2.23 -22.641 4.062 1 45.88 303 GLY A O 1
ATOM 2390 N N . GLY A 1 304 ? 2.477 -21.016 5.57 1 49.56 304 GLY A N 1
ATOM 2391 C CA . GLY A 1 304 ? 3.307 -20.234 4.66 1 49.56 304 GLY A CA 1
ATOM 2392 C C . GLY A 1 304 ? 2.504 -19.328 3.756 1 49.56 304 GLY A C 1
ATOM 2393 O O . GLY A 1 304 ? 3.043 -18.75 2.805 1 49.56 304 GLY A O 1
ATOM 2394 N N . TRP A 1 305 ? 1.203 -19.219 3.973 1 45.09 305 TRP A N 1
ATOM 2395 C CA . TRP A 1 305 ? 0.376 -18.328 3.17 1 45.09 305 TRP A CA 1
ATOM 2396 C C . TRP A 1 305 ? 0.575 -16.875 3.592 1 45.09 305 TRP A C 1
ATOM 2398 O O . TRP A 1 305 ? 0.504 -16.562 4.781 1 45.09 305 TRP A O 1
ATOM 2408 N N . PHE A 1 306 ? 0.884 -16.125 2.645 1 51.81 306 PHE A N 1
ATOM 2409 C CA . PHE A 1 306 ? 1.081 -14.711 2.918 1 51.81 306 PHE A CA 1
ATOM 2410 C C . PHE A 1 306 ? -0.231 -14.055 3.324 1 51.81 306 PHE A C 1
ATOM 2412 O O . PHE A 1 306 ? -1.232 -14.164 2.613 1 51.81 306 PHE A O 1
ATOM 2419 N N . LEU A 1 307 ? -0.238 -13.445 4.457 1 57.5 307 LEU A N 1
ATOM 2420 C CA . LEU A 1 307 ? -1.453 -12.828 4.98 1 57.5 307 LEU A CA 1
ATOM 2421 C C . LEU A 1 307 ? -1.446 -11.32 4.742 1 57.5 307 LEU A C 1
ATOM 2423 O O . LEU A 1 307 ? -2.496 -10.719 4.5 1 57.5 307 LEU A O 1
ATOM 2427 N N . GLY A 1 308 ? -0.32 -10.719 4.836 1 61.19 308 GLY A N 1
ATOM 2428 C CA . GLY A 1 308 ? -0.24 -9.273 4.68 1 61.19 308 GLY A CA 1
ATOM 2429 C C . GLY A 1 308 ? 1.076 -8.688 5.16 1 61.19 308 GLY A C 1
ATOM 2430 O O . GLY A 1 308 ? 1.971 -9.43 5.578 1 61.19 308 GLY A O 1
ATOM 2431 N N . HIS A 1 309 ? 1.214 -7.465 4.738 1 60.94 309 HIS A N 1
ATOM 2432 C CA . HIS A 1 309 ? 2.43 -6.789 5.176 1 60.94 309 HIS A CA 1
ATOM 2433 C C . HIS A 1 309 ? 2.105 -5.523 5.965 1 60.94 309 HIS A C 1
ATOM 2435 O O . HIS A 1 309 ? 1.02 -4.961 5.82 1 60.94 309 HIS A O 1
ATOM 2441 N N . THR A 1 310 ? 2.756 -5.457 7.102 1 61 310 THR A N 1
ATOM 2442 C CA . THR A 1 310 ? 2.719 -4.184 7.805 1 61 310 THR A CA 1
ATOM 2443 C C . THR A 1 310 ? 3.645 -3.168 7.141 1 61 310 THR A C 1
ATOM 2445 O O . THR A 1 310 ? 4.828 -3.447 6.926 1 61 310 THR A O 1
ATOM 2448 N N . ALA A 1 311 ? 3.031 -2.307 6.305 1 54.62 311 ALA A N 1
ATOM 2449 C CA . ALA A 1 311 ? 3.889 -1.282 5.711 1 54.62 311 ALA A CA 1
ATOM 2450 C C . ALA A 1 311 ? 3.533 0.104 6.242 1 54.62 311 ALA A C 1
ATOM 2452 O O . ALA A 1 311 ? 2.41 0.334 6.695 1 54.62 311 ALA A O 1
ATOM 2453 N N . GLY A 1 312 ? 4.453 0.835 6.59 1 53 312 GLY A N 1
ATOM 2454 C CA . GLY A 1 312 ? 4.188 2.236 6.875 1 53 312 GLY A CA 1
ATOM 2455 C C . GLY A 1 312 ? 3.238 2.879 5.883 1 53 312 GLY A C 1
ATOM 2456 O O . GLY A 1 312 ? 2.422 2.193 5.262 1 53 312 GLY A O 1
ATOM 2457 N N . THR A 1 313 ? 2.906 4.141 5.816 1 46.16 313 THR A N 1
ATOM 2458 C CA . THR A 1 313 ? 1.989 4.895 4.969 1 46.16 313 THR A CA 1
ATOM 2459 C C . THR A 1 313 ? 2.314 4.684 3.494 1 46.16 313 THR A C 1
ATOM 2461 O O . THR A 1 313 ? 1.789 5.387 2.629 1 46.16 313 THR A O 1
ATOM 2464 N N . GLY A 1 314 ? 2.469 3.301 3.092 1 50.28 314 GLY A N 1
ATOM 2465 C CA . GLY A 1 314 ? 2.805 3.064 1.695 1 50.28 314 GLY A CA 1
ATOM 2466 C C . GLY A 1 314 ? 4.027 3.84 1.236 1 50.28 314 GLY A C 1
ATOM 2467 O O . GLY A 1 314 ? 4.504 4.73 1.941 1 50.28 314 GLY A O 1
ATOM 2468 N N . HIS A 1 315 ? 4.832 3.328 0.333 1 54.59 315 HIS A N 1
ATOM 2469 C CA . HIS A 1 315 ? 6.035 3.969 -0.187 1 54.59 315 HIS A CA 1
ATOM 2470 C C . HIS A 1 315 ? 5.719 5.344 -0.765 1 54.59 315 HIS A C 1
ATOM 2472 O O . HIS A 1 315 ? 4.797 5.488 -1.569 1 54.59 315 HIS A O 1
ATOM 2478 N N . LYS A 1 316 ? 6.258 6.285 -0.201 1 59.25 316 LYS A N 1
ATOM 2479 C CA . LYS A 1 316 ? 6.066 7.711 -0.449 1 59.25 316 LYS A CA 1
ATOM 2480 C C . LYS A 1 316 ? 6.547 8.094 -1.844 1 59.25 316 LYS A C 1
ATOM 2482 O O . LYS A 1 316 ? 6.371 9.234 -2.273 1 59.25 316 LYS A O 1
ATOM 2487 N N . ASN A 1 317 ? 7.051 6.965 -2.623 1 67.88 317 ASN A N 1
ATOM 2488 C CA . ASN A 1 317 ? 7.609 7.352 -3.914 1 67.88 317 ASN A CA 1
ATOM 2489 C C . ASN A 1 317 ? 6.531 7.43 -4.992 1 67.88 317 ASN A C 1
ATOM 2491 O O . ASN A 1 317 ? 6.438 6.547 -5.844 1 67.88 317 ASN A O 1
ATOM 2495 N N . VAL A 1 318 ? 5.742 8.383 -5.031 1 80.38 318 VAL A N 1
ATOM 2496 C CA . VAL A 1 318 ? 4.645 8.578 -5.977 1 80.38 318 VAL A CA 1
ATOM 2497 C C . VAL A 1 318 ? 5.207 8.828 -7.375 1 80.38 318 VAL A C 1
ATOM 2499 O O . VAL A 1 318 ? 4.547 8.523 -8.375 1 80.38 318 VAL A O 1
ATOM 2502 N N . GLU A 1 319 ? 6.426 9.32 -7.41 1 83.69 319 GLU A N 1
ATOM 2503 C CA . GLU A 1 319 ? 7.047 9.586 -8.703 1 83.69 319 GLU A CA 1
ATOM 2504 C C . GLU A 1 319 ? 7.23 8.297 -9.5 1 83.69 319 GLU A C 1
ATOM 2506 O O . GLU A 1 319 ? 6.953 8.258 -10.703 1 83.69 319 GLU A O 1
ATOM 2511 N N . LEU A 1 320 ? 7.691 7.316 -8.812 1 87.38 320 LEU A N 1
ATOM 2512 C CA . LEU A 1 320 ? 7.902 6.027 -9.461 1 87.38 320 LEU A CA 1
ATOM 2513 C C . LEU A 1 320 ? 6.582 5.445 -9.953 1 87.38 320 LEU A C 1
ATOM 2515 O O . LEU A 1 320 ? 6.492 4.969 -11.086 1 87.38 320 LEU A O 1
ATOM 2519 N N . ARG A 1 321 ? 5.543 5.434 -9.148 1 90.12 321 ARG A N 1
ATOM 2520 C CA . ARG A 1 321 ? 4.238 4.914 -9.547 1 90.12 321 ARG A CA 1
ATOM 2521 C C . ARG A 1 321 ? 3.646 5.734 -10.695 1 90.12 321 ARG A C 1
ATOM 2523 O O . ARG A 1 321 ? 2.988 5.188 -11.578 1 90.12 321 ARG A O 1
ATOM 2530 N N . THR A 1 322 ? 3.867 7.043 -10.625 1 90.94 322 THR A N 1
ATOM 2531 C CA . THR A 1 322 ? 3.41 7.891 -11.719 1 90.94 322 THR A CA 1
ATOM 2532 C C . THR A 1 322 ? 4.047 7.465 -13.039 1 90.94 322 THR A C 1
ATOM 2534 O O . THR A 1 322 ? 3.357 7.328 -14.055 1 90.94 322 THR A O 1
ATOM 2537 N N . ALA A 1 323 ? 5.359 7.25 -12.984 1 93 323 ALA A N 1
ATOM 2538 C CA . ALA A 1 323 ? 6.059 6.781 -14.18 1 93 323 ALA A CA 1
ATOM 2539 C C . ALA A 1 323 ? 5.559 5.406 -14.609 1 93 323 ALA A C 1
ATOM 2541 O O . ALA A 1 323 ? 5.398 5.145 -15.805 1 93 323 ALA A O 1
ATOM 2542 N N . GLN A 1 324 ? 5.332 4.555 -13.648 1 95.06 324 GLN A N 1
ATOM 2543 C CA . GLN A 1 324 ? 4.816 3.213 -13.914 1 95.06 324 GLN A CA 1
ATOM 2544 C C . GLN A 1 324 ? 3.486 3.27 -14.656 1 95.06 324 GLN A C 1
ATOM 2546 O O . GLN A 1 324 ? 3.322 2.633 -15.695 1 95.06 324 GLN A O 1
ATOM 2551 N N . TYR A 1 325 ? 2.531 4.031 -14.125 1 94.25 325 TYR A N 1
ATOM 2552 C CA . TYR A 1 325 ? 1.207 4.105 -14.734 1 94.25 325 TYR A CA 1
ATOM 2553 C C . TYR A 1 325 ? 1.27 4.793 -16.094 1 94.25 325 TYR A C 1
ATOM 2555 O O . TYR A 1 325 ? 0.622 4.352 -17.047 1 94.25 325 TYR A O 1
ATOM 2563 N N . ARG A 1 326 ? 2.053 5.828 -16.234 1 95.38 326 ARG A N 1
ATOM 2564 C CA . ARG A 1 326 ? 2.207 6.492 -17.516 1 95.38 326 ARG A CA 1
ATOM 2565 C C . ARG A 1 326 ? 2.701 5.52 -18.578 1 95.38 326 ARG A C 1
ATOM 2567 O O . ARG A 1 326 ? 2.133 5.445 -19.672 1 95.38 326 ARG A O 1
ATOM 2574 N N . ALA A 1 327 ? 3.742 4.773 -18.25 1 95.88 327 ALA A N 1
ATOM 2575 C CA . ALA A 1 327 ? 4.32 3.805 -19.172 1 95.88 327 ALA A CA 1
ATOM 2576 C C . ALA A 1 327 ? 3.332 2.682 -19.484 1 95.88 327 ALA A C 1
ATOM 2578 O O . ALA A 1 327 ? 3.268 2.189 -20.609 1 95.88 327 ALA A O 1
ATOM 2579 N N . SER A 1 328 ? 2.572 2.303 -18.484 1 95.31 328 SER A N 1
ATOM 2580 C CA . SER A 1 328 ? 1.644 1.187 -18.641 1 95.31 328 SER A CA 1
ATOM 2581 C C . SER A 1 328 ? 0.497 1.547 -19.578 1 95.31 328 SER A C 1
ATOM 2583 O O . SER A 1 328 ? -0.203 0.664 -20.078 1 95.31 328 SER A O 1
ATOM 2585 N N . PHE A 1 329 ? 0.26 2.865 -19.797 1 94.62 329 PHE A N 1
ATOM 2586 C CA . PHE A 1 329 ? -0.798 3.311 -20.688 1 94.62 329 PHE A CA 1
ATOM 2587 C C . PHE A 1 329 ? -0.282 3.432 -22.109 1 94.62 329 PHE A C 1
ATOM 2589 O O . PHE A 1 329 ? -1.056 3.678 -23.047 1 94.62 329 PHE A O 1
ATOM 2596 N N . ASP A 1 330 ? 1.04 3.221 -22.359 1 95.06 330 ASP A N 1
ATOM 2597 C CA . ASP A 1 330 ? 1.667 3.289 -23.672 1 95.06 330 ASP A CA 1
ATOM 2598 C C . ASP A 1 330 ? 1.926 1.891 -24.234 1 95.06 330 ASP A C 1
ATOM 2600 O O . ASP A 1 330 ? 2.846 1.199 -23.781 1 95.06 330 ASP A O 1
ATOM 2604 N N . PRO A 1 331 ? 1.224 1.494 -25.281 1 94.62 331 PRO A N 1
ATOM 2605 C CA . PRO A 1 331 ? 1.374 0.139 -25.812 1 94.62 331 PRO A CA 1
ATOM 2606 C C . PRO A 1 331 ? 2.795 -0.151 -26.297 1 94.62 331 PRO A C 1
ATOM 2608 O O . PRO A 1 331 ? 3.258 -1.291 -26.219 1 94.62 331 PRO A O 1
ATOM 2611 N N . ALA A 1 332 ? 3.461 0.878 -26.781 1 95.25 332 ALA A N 1
ATOM 2612 C CA . ALA A 1 332 ? 4.816 0.674 -27.281 1 95.25 332 ALA A CA 1
ATOM 2613 C C . ALA A 1 332 ? 5.777 0.335 -26.141 1 95.25 332 ALA A C 1
ATOM 2615 O O . ALA A 1 332 ? 6.621 -0.553 -26.281 1 95.25 332 ALA A O 1
ATOM 2616 N N . GLN A 1 333 ? 5.66 1.027 -25.062 1 94.88 333 GLN A N 1
ATOM 2617 C CA . GLN A 1 333 ? 6.508 0.758 -23.906 1 94.88 333 GLN A CA 1
ATOM 2618 C C . GLN A 1 333 ? 6.188 -0.604 -23.297 1 94.88 333 GLN A C 1
ATOM 2620 O O . GLN A 1 333 ? 7.094 -1.325 -22.859 1 94.88 333 GLN A O 1
ATOM 2625 N N . CYS A 1 334 ? 4.926 -0.923 -23.25 1 96.19 334 CYS A N 1
ATOM 2626 C CA . CYS A 1 334 ? 4.508 -2.227 -22.734 1 96.19 334 CYS A CA 1
ATOM 2627 C C . CYS A 1 334 ? 5.113 -3.352 -23.578 1 96.19 334 CYS A C 1
ATOM 2629 O O . CYS A 1 334 ? 5.672 -4.305 -23.031 1 96.19 334 CYS A O 1
ATOM 2631 N N . LEU A 1 335 ? 5.035 -3.221 -24.859 1 96.81 335 LEU A N 1
ATOM 2632 C CA . LEU A 1 335 ? 5.551 -4.25 -25.75 1 96.81 335 LEU A CA 1
ATOM 2633 C C . LEU A 1 335 ? 7.066 -4.371 -25.625 1 96.81 335 LEU A C 1
ATOM 2635 O O . LEU A 1 335 ? 7.605 -5.48 -25.641 1 96.81 335 LEU A O 1
ATOM 2639 N N . ALA A 1 336 ? 7.746 -3.252 -25.547 1 96.31 336 ALA A N 1
ATOM 2640 C CA . ALA A 1 336 ? 9.203 -3.242 -25.438 1 96.31 336 ALA A CA 1
ATOM 2641 C C . ALA A 1 336 ? 9.656 -4.023 -24.203 1 96.31 336 ALA A C 1
ATOM 2643 O O . ALA A 1 336 ? 10.578 -4.844 -24.297 1 96.31 336 ALA A O 1
ATOM 2644 N N . LEU A 1 337 ? 9.062 -3.771 -23.094 1 97.12 337 LEU A N 1
ATOM 2645 C CA . LEU A 1 337 ? 9.406 -4.48 -21.875 1 97.12 337 LEU A CA 1
ATOM 2646 C C . LEU A 1 337 ? 9.055 -5.961 -21.984 1 97.12 337 LEU A C 1
ATOM 2648 O O . LEU A 1 337 ? 9.852 -6.824 -21.625 1 97.12 337 LEU A O 1
ATOM 2652 N N . ALA A 1 338 ? 7.871 -6.258 -22.484 1 97.44 338 ALA A N 1
ATOM 2653 C CA . ALA A 1 338 ? 7.363 -7.625 -22.578 1 97.44 338 ALA A CA 1
ATOM 2654 C C . ALA A 1 338 ? 8.258 -8.484 -23.453 1 97.44 338 ALA A C 1
ATOM 2656 O O . ALA A 1 338 ? 8.531 -9.641 -23.141 1 97.44 338 ALA A O 1
ATOM 2657 N N . ARG A 1 339 ? 8.711 -7.926 -24.609 1 98 339 ARG A N 1
ATOM 2658 C CA . ARG A 1 339 ? 9.617 -8.633 -25.516 1 98 339 ARG A CA 1
ATOM 2659 C C . ARG A 1 339 ? 10.852 -9.117 -24.766 1 98 339 ARG A C 1
ATOM 2661 O O . ARG A 1 339 ? 11.25 -10.281 -24.906 1 98 339 ARG A O 1
ATOM 2668 N N . GLY A 1 340 ? 11.391 -8.203 -24.031 1 97.62 340 GLY A N 1
ATOM 2669 C CA . GLY A 1 340 ? 12.586 -8.555 -23.266 1 97.62 340 GLY A CA 1
ATOM 2670 C C . GLY A 1 340 ? 12.336 -9.625 -22.234 1 97.62 340 GLY A C 1
ATOM 2671 O O . GLY A 1 340 ? 13.148 -10.539 -22.062 1 97.62 340 GLY A O 1
ATOM 2672 N N . LEU A 1 341 ? 11.258 -9.57 -21.5 1 97.81 341 LEU A N 1
ATOM 2673 C CA . LEU A 1 341 ? 10.93 -10.508 -20.438 1 97.81 341 LEU A CA 1
ATOM 2674 C C . LEU A 1 341 ? 10.727 -11.914 -21 1 97.81 341 LEU A C 1
ATOM 2676 O O . LEU A 1 341 ? 11.266 -12.883 -20.453 1 97.81 341 LEU A O 1
ATOM 2680 N N . VAL A 1 342 ? 9.977 -12.039 -22.094 1 97.94 342 VAL A N 1
ATOM 2681 C CA . VAL A 1 342 ? 9.664 -13.336 -22.688 1 97.94 342 VAL A CA 1
ATOM 2682 C C . VAL A 1 342 ? 10.93 -13.953 -23.266 1 97.94 342 VAL A C 1
ATOM 2684 O O . VAL A 1 342 ? 11.188 -15.148 -23.094 1 97.94 342 VAL A O 1
ATOM 2687 N N . ALA A 1 343 ? 11.703 -13.148 -23.984 1 98.38 343 ALA A N 1
ATOM 2688 C CA . ALA A 1 343 ? 12.969 -13.648 -24.531 1 98.38 343 ALA A CA 1
ATOM 2689 C C . ALA A 1 343 ? 13.875 -14.172 -23.422 1 98.38 343 ALA A C 1
ATOM 2691 O O . ALA A 1 343 ? 14.477 -15.242 -23.562 1 98.38 343 ALA A O 1
ATOM 2692 N N . ALA A 1 344 ? 13.961 -13.406 -22.344 1 98 344 ALA A N 1
ATOM 2693 C CA . ALA A 1 344 ? 14.789 -13.82 -21.219 1 98 344 ALA A CA 1
ATOM 2694 C C . ALA A 1 344 ? 14.266 -15.109 -20.578 1 98 344 ALA A C 1
ATOM 2696 O O . ALA A 1 344 ? 15.039 -15.977 -20.203 1 98 344 ALA A O 1
ATOM 2697 N N . LYS A 1 345 ? 12.977 -15.219 -20.453 1 97.94 345 LYS A N 1
ATOM 2698 C CA . LYS A 1 345 ? 12.344 -16.422 -19.922 1 97.94 345 LYS A CA 1
ATOM 2699 C C . LYS A 1 345 ? 12.758 -17.656 -20.734 1 97.94 345 LYS A C 1
ATOM 2701 O O . LYS A 1 345 ? 13.18 -18.656 -20.172 1 97.94 345 LYS A O 1
ATOM 2706 N N . LEU A 1 346 ? 12.695 -17.562 -22.047 1 98.12 346 LEU A N 1
ATOM 2707 C CA . LEU A 1 346 ? 13 -18.672 -22.938 1 98.12 346 LEU A CA 1
ATOM 2708 C C . LEU A 1 346 ? 14.484 -19 -22.922 1 98.12 346 LEU A C 1
ATOM 2710 O O . LEU A 1 346 ? 14.867 -20.172 -22.922 1 98.12 346 LEU A O 1
ATOM 2714 N N . ARG A 1 347 ? 15.312 -18 -22.891 1 98 347 ARG A N 1
ATOM 2715 C CA . ARG A 1 347 ? 16.766 -18.219 -22.844 1 98 347 ARG A CA 1
ATOM 2716 C C . ARG A 1 347 ? 17.172 -18.875 -21.531 1 98 347 ARG A C 1
ATOM 2718 O O . ARG A 1 347 ? 18 -19.797 -21.516 1 98 347 ARG A O 1
ATOM 2725 N N . ASN A 1 348 ? 16.625 -18.344 -20.438 1 97.81 348 ASN A N 1
ATOM 2726 C CA . ASN A 1 348 ? 16.938 -18.938 -19.156 1 97.81 348 ASN A CA 1
ATOM 2727 C C . ASN A 1 348 ? 16.406 -20.359 -19.047 1 97.81 348 ASN A C 1
ATOM 2729 O O . ASN A 1 348 ? 17.031 -21.219 -18.422 1 97.81 348 ASN A O 1
ATOM 2733 N N . GLY A 1 349 ? 15.195 -20.641 -19.625 1 97.25 349 GLY A N 1
ATOM 2734 C CA . GLY A 1 349 ? 14.688 -22 -19.688 1 97.25 349 GLY A CA 1
ATOM 2735 C C . GLY A 1 349 ? 15.594 -22.938 -20.469 1 97.25 349 GLY A C 1
ATOM 2736 O O . GLY A 1 349 ? 15.844 -24.062 -20.031 1 97.25 349 GLY A O 1
ATOM 2737 N N . ARG A 1 350 ? 16.109 -22.438 -21.562 1 97.25 350 ARG A N 1
ATOM 2738 C CA . ARG A 1 350 ? 17.062 -23.188 -22.375 1 97.25 350 ARG A CA 1
ATOM 2739 C C . ARG A 1 350 ? 18.297 -23.562 -21.562 1 97.25 350 ARG A C 1
ATOM 2741 O O . ARG A 1 350 ? 18.734 -24.719 -21.594 1 97.25 350 ARG A O 1
ATOM 2748 N N . THR A 1 351 ? 18.828 -22.594 -20.891 1 96.12 351 THR A N 1
ATOM 2749 C CA . THR A 1 351 ? 20.031 -22.797 -20.078 1 96.12 351 THR A CA 1
ATOM 2750 C C . THR A 1 351 ? 19.766 -23.797 -18.953 1 96.12 351 THR A C 1
ATOM 2752 O O . THR A 1 351 ? 20.609 -24.656 -18.672 1 96.12 351 THR A O 1
ATOM 2755 N N . LEU A 1 352 ? 18.641 -23.656 -18.297 1 96.06 352 LEU A N 1
ATOM 2756 C CA . LEU A 1 352 ? 18.297 -24.562 -17.203 1 96.06 352 LEU A CA 1
ATOM 2757 C C . LEU A 1 352 ? 18.25 -26.016 -17.688 1 96.06 352 LEU A C 1
ATOM 2759 O O . LEU A 1 352 ? 18.812 -26.906 -17.047 1 96.06 352 LEU A O 1
ATOM 2763 N N . LEU A 1 353 ? 17.609 -26.266 -18.859 1 95.5 353 LEU A N 1
ATOM 2764 C CA . LEU A 1 353 ? 17.516 -27.609 -19.406 1 95.5 353 LEU A CA 1
ATOM 2765 C C . LEU A 1 353 ? 18.891 -28.125 -19.797 1 95.5 353 LEU A C 1
ATOM 2767 O O . LEU A 1 353 ? 19.219 -29.297 -19.547 1 95.5 353 LEU A O 1
ATOM 2771 N N . ARG A 1 354 ? 19.672 -27.297 -20.406 1 95 354 ARG A N 1
ATOM 2772 C CA . ARG A 1 354 ? 21.016 -27.688 -20.812 1 95 354 ARG A CA 1
ATOM 2773 C C . ARG A 1 354 ? 21.844 -28.109 -19.625 1 95 354 ARG A C 1
ATOM 2775 O O . ARG A 1 354 ? 22.547 -29.125 -19.672 1 95 354 ARG A O 1
ATOM 2782 N N . ARG A 1 355 ? 21.766 -27.438 -18.5 1 93.31 355 ARG A N 1
ATOM 2783 C CA . ARG A 1 355 ? 22.625 -27.656 -17.344 1 93.31 355 ARG A CA 1
ATOM 2784 C C . ARG A 1 355 ? 22.141 -28.844 -16.516 1 93.31 355 ARG A C 1
ATOM 2786 O O . ARG A 1 355 ? 22.938 -29.516 -15.852 1 93.31 355 ARG A O 1
ATOM 2793 N N . ASN A 1 356 ? 20.891 -29.109 -16.516 1 93.12 356 ASN A N 1
ATOM 2794 C CA . ASN A 1 356 ? 20.344 -30.094 -15.594 1 93.12 356 ASN A CA 1
ATOM 2795 C C . ASN A 1 356 ? 19.906 -31.359 -16.328 1 93.12 356 ASN A C 1
ATOM 2797 O O . ASN A 1 356 ? 19.375 -32.281 -15.727 1 93.12 356 ASN A O 1
ATOM 2801 N N . TRP A 1 357 ? 20.297 -31.406 -17.609 1 93.5 357 TRP A N 1
ATOM 2802 C CA . TRP A 1 357 ? 19.875 -32.562 -18.375 1 93.5 357 TRP A CA 1
ATOM 2803 C C . TRP A 1 357 ? 20.547 -33.844 -17.844 1 93.5 357 TRP A C 1
ATOM 2805 O O . TRP A 1 357 ? 21.75 -33.844 -17.578 1 93.5 357 TRP A O 1
ATOM 2815 N N . ARG A 1 358 ? 19.984 -34.938 -17.516 1 88.31 358 ARG A N 1
ATOM 2816 C CA . ARG A 1 358 ? 20.516 -36.094 -16.812 1 88.31 358 ARG A CA 1
ATOM 2817 C C . ARG A 1 358 ? 21.016 -37.156 -17.781 1 88.31 358 ARG A C 1
ATOM 2819 O O . ARG A 1 358 ? 22.062 -37.75 -17.562 1 88.31 358 ARG A O 1
ATOM 2826 N N . ASP A 1 359 ? 20.25 -37.656 -18.688 1 83.5 359 ASP A N 1
ATOM 2827 C CA . ASP A 1 359 ? 20.625 -38.781 -19.547 1 83.5 359 ASP A CA 1
ATOM 2828 C C . ASP A 1 359 ? 21.25 -38.281 -20.859 1 83.5 359 ASP A C 1
ATOM 2830 O O . ASP A 1 359 ? 20.594 -38.25 -21.891 1 83.5 359 ASP A O 1
ATOM 2834 N N . GLY A 1 360 ? 22.703 -37.875 -20.734 1 84 360 GLY A N 1
ATOM 2835 C CA . GLY A 1 360 ? 23.406 -37.406 -21.922 1 84 360 GLY A CA 1
ATOM 2836 C C . GLY A 1 360 ? 23.203 -35.938 -22.188 1 84 360 GLY A C 1
ATOM 2837 O O . GLY A 1 360 ? 23.094 -35.125 -21.25 1 84 360 GLY A O 1
ATOM 2838 N N . ASP A 1 361 ? 23.344 -35.594 -23.516 1 88.12 361 ASP A N 1
ATOM 2839 C CA . ASP A 1 361 ? 23.172 -34.219 -23.938 1 88.12 361 ASP A CA 1
ATOM 2840 C C . ASP A 1 361 ? 21.719 -33.969 -24.359 1 88.12 361 ASP A C 1
ATOM 2842 O O . ASP A 1 361 ? 21.062 -34.844 -24.922 1 88.12 361 ASP A O 1
ATOM 2846 N N . PRO A 1 362 ? 21.203 -32.812 -23.953 1 89.94 362 PRO A N 1
ATOM 2847 C CA . PRO A 1 362 ? 19.875 -32.469 -24.453 1 89.94 362 PRO A CA 1
ATOM 2848 C C . PRO A 1 362 ? 19.812 -32.438 -25.984 1 89.94 362 PRO A C 1
ATOM 2850 O O . PRO A 1 362 ? 20.812 -32.125 -26.625 1 89.94 362 PRO A O 1
ATOM 2853 N N . PRO A 1 363 ? 18.656 -32.719 -26.531 1 90.69 363 PRO A N 1
ATOM 2854 C CA . PRO A 1 363 ? 18.516 -32.656 -27.984 1 90.69 363 PRO A CA 1
ATOM 2855 C C . PRO A 1 363 ? 18.859 -31.266 -28.531 1 90.69 363 PRO A C 1
ATOM 2857 O O . PRO A 1 363 ? 18.328 -30.266 -28.047 1 90.69 363 PRO A O 1
ATOM 2860 N N . THR A 1 364 ? 19.688 -31.281 -29.531 1 92.31 364 THR A N 1
ATOM 2861 C CA . THR A 1 364 ? 20.109 -30.031 -30.141 1 92.31 364 THR A CA 1
ATOM 2862 C C . THR A 1 364 ? 18.906 -29.281 -30.703 1 92.31 364 THR A C 1
ATOM 2864 O O . THR A 1 364 ? 18.859 -28.047 -30.672 1 92.31 364 THR A O 1
ATOM 2867 N N . ALA A 1 365 ? 17.938 -30.031 -31.219 1 93.56 365 ALA A N 1
ATOM 2868 C CA . ALA A 1 365 ? 16.734 -29.438 -31.797 1 93.56 365 ALA A CA 1
ATOM 2869 C C . ALA A 1 365 ? 15.945 -28.656 -30.75 1 93.56 365 ALA A C 1
ATOM 2871 O O . ALA A 1 365 ? 15.359 -27.625 -31.047 1 93.56 365 ALA A O 1
ATOM 2872 N N . LEU A 1 366 ? 15.984 -29.203 -29.531 1 94 366 LEU A N 1
ATOM 2873 C CA . LEU A 1 366 ? 15.312 -28.562 -28.422 1 94 366 LEU A CA 1
ATOM 2874 C C . LEU A 1 366 ? 15.961 -27.219 -28.094 1 94 366 LEU A C 1
ATOM 2876 O O . LEU A 1 366 ? 15.281 -26.188 -28.016 1 94 366 LEU A O 1
ATOM 2880 N N . LEU A 1 367 ? 17.234 -27.188 -27.969 1 95.81 367 LEU A N 1
ATOM 2881 C CA . LEU A 1 367 ? 17.969 -25.984 -27.609 1 95.81 367 LEU A CA 1
ATOM 2882 C C . LEU A 1 367 ? 17.891 -24.938 -28.719 1 95.81 367 LEU A C 1
ATOM 2884 O O . LEU A 1 367 ? 17.75 -23.75 -28.438 1 95.81 367 LEU A O 1
ATOM 2888 N N . ASP A 1 368 ? 17.922 -25.438 -29.938 1 96.19 368 ASP A N 1
ATOM 2889 C CA . ASP A 1 368 ? 17.844 -24.531 -31.078 1 96.19 368 ASP A CA 1
ATOM 2890 C C . ASP A 1 368 ? 16.453 -23.906 -31.203 1 96.19 368 ASP A C 1
ATOM 2892 O O . ASP A 1 368 ? 16.328 -22.734 -31.562 1 96.19 368 ASP A O 1
ATOM 2896 N N . ASP A 1 369 ? 15.484 -24.688 -30.906 1 96.69 369 ASP A N 1
ATOM 2897 C CA . ASP A 1 369 ? 14.109 -24.203 -30.984 1 96.69 369 ASP A CA 1
ATOM 2898 C C . ASP A 1 369 ? 13.875 -23.094 -29.953 1 96.69 369 ASP A C 1
ATOM 2900 O O . ASP A 1 369 ? 13.312 -22.047 -30.281 1 96.69 369 ASP A O 1
ATOM 2904 N N . LEU A 1 370 ? 14.281 -23.344 -28.734 1 97.44 370 LEU A N 1
ATOM 2905 C CA . LEU A 1 370 ? 14.109 -22.344 -27.688 1 97.44 370 LEU A CA 1
ATOM 2906 C C . LEU A 1 370 ? 14.883 -21.078 -28 1 97.44 370 LEU A C 1
ATOM 2908 O O . LEU A 1 370 ? 14.414 -19.969 -27.734 1 97.44 370 LEU A O 1
ATOM 2912 N N . LYS A 1 371 ? 16.062 -21.234 -28.594 1 97 371 LYS A N 1
ATOM 2913 C CA . LYS A 1 371 ? 16.859 -20.078 -29.016 1 97 371 LYS A CA 1
ATOM 2914 C C . LYS A 1 371 ? 16.125 -19.281 -30.094 1 97 371 LYS A C 1
ATOM 2916 O O . LYS A 1 371 ? 16.062 -18.047 -30.031 1 97 371 LYS A O 1
ATOM 2921 N N . ARG A 1 372 ? 15.594 -19.969 -31.047 1 97.19 372 ARG A N 1
ATOM 2922 C CA . ARG A 1 372 ? 14.867 -19.328 -32.125 1 97.19 372 ARG A CA 1
ATOM 2923 C C . ARG A 1 372 ? 13.641 -18.578 -31.625 1 97.19 372 ARG A C 1
ATOM 2925 O O . ARG A 1 372 ? 13.352 -17.469 -32.062 1 97.19 372 ARG A O 1
ATOM 2932 N N . GLN A 1 373 ? 12.906 -19.203 -30.734 1 97.75 373 GLN A N 1
ATOM 2933 C CA . GLN A 1 373 ? 11.711 -18.578 -30.172 1 97.75 373 GLN A CA 1
ATOM 2934 C C . GLN A 1 373 ? 12.07 -17.344 -29.375 1 97.75 373 GLN A C 1
ATOM 2936 O O . GLN A 1 373 ? 11.344 -16.344 -29.406 1 97.75 373 GLN A O 1
ATOM 2941 N N . ALA A 1 374 ? 13.164 -17.391 -28.688 1 97.94 374 ALA A N 1
ATOM 2942 C CA . ALA A 1 374 ? 13.625 -16.219 -27.922 1 97.94 374 ALA A CA 1
ATOM 2943 C C . ALA A 1 374 ? 13.93 -15.055 -28.859 1 97.94 374 ALA A C 1
ATOM 2945 O O . ALA A 1 374 ? 13.594 -13.914 -28.562 1 97.94 374 ALA A O 1
ATOM 2946 N N . GLU A 1 375 ? 14.547 -15.359 -29.984 1 97.69 375 GLU A N 1
ATOM 2947 C CA . GLU A 1 375 ? 14.867 -14.336 -30.969 1 97.69 375 GLU A CA 1
ATOM 2948 C C . GLU A 1 375 ? 13.602 -13.781 -31.609 1 97.69 375 GLU A C 1
ATOM 2950 O O . GLU A 1 375 ? 13.508 -12.578 -31.875 1 97.69 375 GLU A O 1
ATOM 2955 N N . HIS A 1 376 ? 12.703 -14.664 -31.859 1 97.62 376 HIS A N 1
ATOM 2956 C CA . HIS A 1 376 ? 11.422 -14.25 -32.406 1 97.62 376 HIS A CA 1
ATOM 2957 C C . HIS A 1 376 ? 10.656 -13.344 -31.453 1 97.62 376 HIS A C 1
ATOM 2959 O O . HIS A 1 376 ? 9.984 -12.406 -31.891 1 97.62 376 HIS A O 1
ATOM 2965 N N . ALA A 1 377 ? 10.688 -13.633 -30.188 1 98.06 377 ALA A N 1
ATOM 2966 C CA . ALA A 1 377 ? 10.016 -12.828 -29.156 1 98.06 377 ALA A CA 1
ATOM 2967 C C . ALA A 1 377 ? 10.477 -11.375 -29.203 1 98.06 377 ALA A C 1
ATOM 2969 O O . ALA A 1 377 ? 9.672 -10.461 -29.047 1 98.06 377 ALA A O 1
ATOM 2970 N N . LEU A 1 378 ? 11.75 -11.125 -29.5 1 97.25 378 LEU A N 1
ATOM 2971 C CA . LEU A 1 378 ? 12.336 -9.789 -29.516 1 97.25 378 LEU A CA 1
ATOM 2972 C C . LEU A 1 378 ? 11.805 -8.977 -30.688 1 97.25 378 LEU A C 1
ATOM 2974 O O . LEU A 1 378 ? 11.891 -7.746 -30.688 1 97.25 378 LEU A O 1
ATOM 2978 N N . ARG A 1 379 ? 11.164 -9.656 -31.641 1 96.56 379 ARG A N 1
ATOM 2979 C CA . ARG A 1 379 ? 10.703 -8.984 -32.844 1 96.56 379 ARG A CA 1
ATOM 2980 C C . ARG A 1 379 ? 9.18 -9.016 -32.938 1 96.56 379 ARG A C 1
ATOM 2982 O O . ARG A 1 379 ? 8.617 -8.641 -33.969 1 96.56 379 ARG A O 1
ATOM 2989 N N . ALA A 1 380 ? 8.531 -9.445 -31.938 1 97.25 380 ALA A N 1
ATOM 2990 C CA . ALA A 1 380 ? 7.07 -9.547 -31.953 1 97.25 380 ALA A CA 1
ATOM 2991 C C . ALA A 1 380 ? 6.438 -8.188 -32.25 1 97.25 380 ALA A C 1
ATOM 2993 O O . ALA A 1 380 ? 6.867 -7.164 -31.734 1 97.25 380 ALA A O 1
ATOM 2994 N N . ARG A 1 381 ? 5.395 -8.086 -33.031 1 95.38 381 ARG A N 1
ATOM 2995 C CA . ARG A 1 381 ? 4.77 -6.852 -33.5 1 95.38 381 ARG A CA 1
ATOM 2996 C C . ARG A 1 381 ? 3.707 -6.375 -32.5 1 95.38 381 ARG A C 1
ATOM 2998 O O . ARG A 1 381 ? 3.309 -5.211 -32.531 1 95.38 381 ARG A O 1
ATOM 3005 N N . GLY A 1 382 ? 3.281 -7.309 -31.75 1 95.31 382 GLY A N 1
ATOM 3006 C CA . GLY A 1 382 ? 2.262 -6.961 -30.766 1 95.31 382 GLY A CA 1
ATOM 3007 C C . GLY A 1 382 ? 2.145 -7.977 -29.641 1 95.31 382 GLY A C 1
ATOM 3008 O O . GLY A 1 382 ? 2.785 -9.031 -29.688 1 95.31 382 GLY A O 1
ATOM 3009 N N . LEU A 1 383 ? 1.364 -7.625 -28.672 1 92 383 LEU A N 1
ATOM 3010 C CA . LEU A 1 383 ? 1.24 -8.445 -27.469 1 92 383 LEU A CA 1
ATOM 3011 C C . LEU A 1 383 ? 0.596 -9.789 -27.797 1 92 383 LEU A C 1
ATOM 3013 O O . LEU A 1 383 ? 1.02 -10.828 -27.281 1 92 383 LEU A O 1
ATOM 3017 N N . PRO A 1 384 ? -0.429 -9.836 -28.703 1 90.94 384 PRO A N 1
ATOM 3018 C CA . PRO A 1 384 ? -1.014 -11.141 -29.031 1 90.94 384 PRO A CA 1
ATOM 3019 C C . PRO A 1 384 ? -0.004 -12.094 -29.656 1 90.94 384 PRO A C 1
ATOM 3021 O O . PRO A 1 384 ? 0.016 -13.281 -29.328 1 90.94 384 PRO A O 1
ATOM 3024 N N . GLU A 1 385 ? 0.77 -11.578 -30.547 1 94.69 385 GLU A N 1
ATOM 3025 C CA . GLU A 1 385 ? 1.816 -12.398 -31.156 1 94.69 385 GLU A CA 1
ATOM 3026 C C . GLU A 1 385 ? 2.814 -12.875 -30.109 1 94.69 385 GLU A C 1
ATOM 3028 O O . GLU A 1 385 ? 3.234 -14.039 -30.125 1 94.69 385 GLU A O 1
ATOM 3033 N N . LEU A 1 386 ? 3.189 -11.953 -29.266 1 96.25 386 LEU A N 1
ATOM 3034 C CA . LEU A 1 386 ? 4.145 -12.281 -28.203 1 96.25 386 LEU A CA 1
ATOM 3035 C C . LEU A 1 386 ? 3.598 -13.383 -27.297 1 96.25 386 LEU A C 1
ATOM 3037 O O . LEU A 1 386 ? 4.336 -14.281 -26.906 1 96.25 386 LEU A O 1
ATOM 3041 N N . LEU A 1 387 ? 2.336 -13.297 -26.984 1 92.88 387 LEU A N 1
ATOM 3042 C CA . LEU A 1 387 ? 1.683 -14.328 -26.188 1 92.88 387 LEU A CA 1
ATOM 3043 C C . LEU A 1 387 ? 1.749 -15.68 -26.875 1 92.88 387 LEU A C 1
ATOM 3045 O O . LEU A 1 387 ? 1.949 -16.703 -26.219 1 92.88 387 LEU A O 1
ATOM 3049 N N . GLY A 1 388 ? 1.546 -15.695 -28.141 1 92.88 388 GLY A N 1
ATOM 3050 C CA . GLY A 1 388 ? 1.667 -16.922 -28.922 1 92.88 388 GLY A CA 1
ATOM 3051 C C . GLY A 1 388 ? 3.057 -17.531 -28.875 1 92.88 388 GLY A C 1
ATOM 3052 O O . GLY A 1 388 ? 3.205 -18.734 -28.688 1 92.88 388 GLY A O 1
ATOM 3053 N N . ILE A 1 389 ? 4.035 -16.719 -29.047 1 96.12 389 ILE A N 1
ATOM 3054 C CA . ILE A 1 389 ? 5.422 -17.156 -28.984 1 96.12 389 ILE A CA 1
ATOM 3055 C C . ILE A 1 389 ? 5.727 -17.734 -27.594 1 96.12 389 ILE A C 1
ATOM 3057 O O . ILE A 1 389 ? 6.324 -18.797 -27.469 1 96.12 389 ILE A O 1
ATOM 3061 N N . GLU A 1 390 ? 5.305 -16.984 -26.578 1 94.81 390 GLU A N 1
ATOM 3062 C CA . GLU A 1 390 ? 5.508 -17.422 -25.203 1 94.81 390 GLU A CA 1
ATOM 3063 C C . GLU A 1 390 ? 4.848 -18.781 -24.953 1 94.81 390 GLU A C 1
ATOM 3065 O O . GLU A 1 390 ? 5.441 -19.656 -24.312 1 94.81 390 GLU A O 1
ATOM 3070 N N . GLY A 1 391 ? 3.604 -18.922 -25.438 1 91.88 391 GLY A N 1
ATOM 3071 C CA . GLY A 1 391 ? 2.895 -20.188 -25.281 1 91.88 391 GLY A CA 1
ATOM 3072 C C . GLY A 1 391 ? 3.6 -21.344 -25.953 1 91.88 391 GLY A C 1
ATOM 3073 O O . GLY A 1 391 ? 3.727 -22.422 -25.375 1 91.88 391 GLY A O 1
ATOM 3074 N N . SER A 1 392 ? 4.043 -21.156 -27.141 1 93.62 392 SER A N 1
ATOM 3075 C CA . SER A 1 392 ? 4.766 -22.172 -27.891 1 93.62 392 SER A CA 1
ATOM 3076 C C . SER A 1 392 ? 6.07 -22.547 -27.203 1 93.62 392 SER A C 1
ATOM 3078 O O . SER A 1 392 ? 6.398 -23.734 -27.078 1 93.62 392 SER A O 1
ATOM 3080 N N . GLY A 1 393 ? 6.809 -21.547 -26.812 1 95.19 393 GLY A N 1
ATOM 3081 C CA . GLY A 1 393 ? 8.047 -21.797 -26.094 1 95.19 393 GLY A CA 1
ATOM 3082 C C . GLY A 1 393 ? 7.848 -22.562 -24.797 1 95.19 393 GLY A C 1
ATOM 3083 O O . GLY A 1 393 ? 8.617 -23.469 -24.469 1 95.19 393 GLY A O 1
ATOM 3084 N N . ALA A 1 394 ? 6.809 -22.141 -24.078 1 93.06 394 ALA A N 1
ATOM 3085 C CA . ALA A 1 394 ? 6.492 -22.812 -22.828 1 93.06 394 ALA A CA 1
ATOM 3086 C C . ALA A 1 394 ? 6.125 -24.266 -23.078 1 93.06 394 ALA A C 1
ATOM 3088 O O . ALA A 1 394 ? 6.535 -25.156 -22.312 1 93.06 394 ALA A O 1
ATOM 3089 N N . ALA A 1 395 ? 5.391 -24.562 -24.109 1 91.62 395 ALA A N 1
ATOM 3090 C CA . ALA A 1 395 ? 5 -25.922 -24.453 1 91.62 395 ALA A CA 1
ATOM 3091 C C . ALA A 1 395 ? 6.227 -26.797 -24.734 1 91.62 395 ALA A C 1
ATOM 3093 O O . ALA A 1 395 ? 6.324 -27.906 -24.234 1 91.62 395 ALA A O 1
ATOM 3094 N N . VAL A 1 396 ? 7.105 -26.281 -25.531 1 93.44 396 VAL A N 1
ATOM 3095 C CA . VAL A 1 396 ? 8.336 -27 -25.844 1 93.44 396 VAL A CA 1
ATOM 3096 C C . VAL A 1 396 ? 9.148 -27.234 -24.578 1 93.44 396 VAL A C 1
ATOM 3098 O O . VAL A 1 396 ? 9.625 -28.344 -24.328 1 93.44 396 VAL A O 1
ATOM 3101 N N . TYR A 1 397 ? 9.297 -26.25 -23.781 1 94.81 397 TYR A N 1
ATOM 3102 C CA . TYR A 1 397 ? 10.078 -26.312 -22.547 1 94.81 397 TYR A CA 1
ATOM 3103 C C . TYR A 1 397 ? 9.531 -27.375 -21.609 1 94.81 397 TYR A C 1
ATOM 3105 O O . TYR A 1 397 ? 10.273 -28.25 -21.156 1 94.81 397 TYR A O 1
ATOM 3113 N N . PHE A 1 398 ? 8.242 -27.359 -21.359 1 93.06 398 PHE A N 1
ATOM 3114 C CA . PHE A 1 398 ? 7.66 -28.234 -20.344 1 93.06 398 PHE A CA 1
ATOM 3115 C C . PHE A 1 398 ? 7.574 -29.672 -20.875 1 93.06 398 PHE A C 1
ATOM 3117 O O . PHE A 1 398 ? 7.66 -30.625 -20.094 1 93.06 398 PHE A O 1
ATOM 3124 N N . ARG A 1 399 ? 7.449 -29.766 -22.156 1 90.25 399 ARG A N 1
ATOM 3125 C CA . ARG A 1 399 ? 7.484 -31.094 -22.766 1 90.25 399 ARG A CA 1
ATOM 3126 C C . ARG A 1 399 ? 8.812 -31.797 -22.484 1 90.25 399 ARG A C 1
ATOM 3128 O O . ARG A 1 399 ? 8.859 -33.031 -22.344 1 90.25 399 ARG A O 1
ATOM 3135 N N . HIS A 1 400 ? 9.844 -31.047 -22.359 1 92.75 400 HIS A N 1
ATOM 3136 C CA . HIS A 1 400 ? 11.18 -31.625 -22.234 1 92.75 400 HIS A CA 1
ATOM 3137 C C . HIS A 1 400 ? 11.703 -31.5 -20.797 1 92.75 400 HIS A C 1
ATOM 3139 O O . HIS A 1 400 ? 12.797 -31.969 -20.5 1 92.75 400 HIS A O 1
ATOM 3145 N N . LEU A 1 401 ? 10.906 -30.906 -19.891 1 92.5 401 LEU A N 1
ATOM 3146 C CA . LEU A 1 401 ? 11.32 -30.719 -18.5 1 92.5 401 LEU A CA 1
ATOM 3147 C C . LEU A 1 401 ? 11.641 -32.062 -17.844 1 92.5 401 LEU A C 1
ATOM 3149 O O . LEU A 1 401 ? 12.562 -32.125 -17.016 1 92.5 401 LEU A O 1
ATOM 3153 N N . PRO A 1 402 ? 10.93 -33.156 -18.172 1 90.12 402 PRO A N 1
ATOM 3154 C CA . PRO A 1 402 ? 11.219 -34.469 -17.562 1 90.12 402 PRO A CA 1
ATOM 3155 C C . PRO A 1 402 ? 12.656 -34.906 -17.797 1 90.12 402 PRO A C 1
ATOM 3157 O O . PRO A 1 402 ? 13.195 -35.688 -17 1 90.12 402 PRO A O 1
ATOM 3160 N N . GLY A 1 403 ? 13.242 -34.406 -18.844 1 91.06 403 GLY A N 1
ATOM 3161 C CA . GLY A 1 403 ? 14.633 -34.719 -19.125 1 91.06 403 GLY A CA 1
ATOM 3162 C C . GLY A 1 403 ? 15.578 -34.219 -18.047 1 91.06 403 GLY A C 1
ATOM 3163 O O . GLY A 1 403 ? 16.719 -34.688 -17.953 1 91.06 403 GLY A O 1
ATOM 3164 N N . ALA A 1 404 ? 15.164 -33.281 -17.219 1 92.94 404 ALA A N 1
ATOM 3165 C CA . ALA A 1 404 ? 15.992 -32.719 -16.172 1 92.94 404 ALA A CA 1
ATOM 3166 C C . ALA A 1 404 ? 15.703 -33.375 -14.82 1 92.94 404 ALA A C 1
ATOM 3168 O O . ALA A 1 404 ? 16.375 -33.094 -13.828 1 92.94 404 ALA A O 1
ATOM 3169 N N . LEU A 1 405 ? 14.719 -34.281 -14.734 1 91.06 405 LEU A N 1
ATOM 3170 C CA . LEU A 1 405 ? 14.281 -34.906 -13.484 1 91.06 405 LEU A CA 1
ATOM 3171 C C . LEU A 1 405 ? 14.82 -36.312 -13.352 1 91.06 405 LEU A C 1
ATOM 3173 O O . LEU A 1 405 ? 14.867 -37.062 -14.344 1 91.06 405 LEU A O 1
ATOM 3177 N N . LYS A 1 406 ? 15.273 -36.594 -12.133 1 85.69 406 LYS A N 1
ATOM 3178 C CA . LYS A 1 406 ? 15.734 -37.938 -11.859 1 85.69 406 LYS A CA 1
ATOM 3179 C C . LYS A 1 406 ? 14.578 -38.938 -11.922 1 85.69 406 LYS A C 1
ATOM 3181 O O . LYS A 1 406 ? 13.5 -38.688 -11.375 1 85.69 406 LYS A O 1
ATOM 3186 N N . ARG A 1 407 ? 14.734 -39.969 -12.82 1 74.31 407 ARG A N 1
ATOM 3187 C CA . ARG A 1 407 ? 13.727 -41 -12.945 1 74.31 407 ARG A CA 1
ATOM 3188 C C . ARG A 1 407 ? 14.039 -42.188 -12.008 1 74.31 407 ARG A C 1
ATOM 3190 O O . ARG A 1 407 ? 15.18 -42.625 -11.938 1 74.31 407 ARG A O 1
ATOM 3197 N N . ASP A 1 408 ? 13.438 -42.188 -10.852 1 63.47 408 ASP A N 1
ATOM 3198 C CA . ASP A 1 408 ? 13.594 -43.375 -10.023 1 63.47 408 ASP A CA 1
ATOM 3199 C C . ASP A 1 408 ? 12.523 -44.406 -10.344 1 63.47 408 ASP A C 1
ATOM 3201 O O . ASP A 1 408 ? 11.328 -44.094 -10.305 1 63.47 408 ASP A O 1
ATOM 3205 N N . ALA A 1 409 ? 12.898 -45.594 -11.031 1 56.5 409 ALA A N 1
ATOM 3206 C CA . ALA A 1 409 ? 12.023 -46.719 -11.359 1 56.5 409 ALA A CA 1
ATOM 3207 C C . ALA A 1 409 ? 11.07 -47.031 -10.203 1 56.5 409 ALA A C 1
ATOM 3209 O O . ALA A 1 409 ? 9.938 -47.469 -10.422 1 56.5 409 ALA A O 1
ATOM 3210 N N . ASP A 1 410 ? 11.5 -46.812 -8.984 1 51.91 410 ASP A N 1
ATOM 3211 C CA . ASP A 1 410 ? 10.727 -47.219 -7.812 1 51.91 410 ASP A CA 1
ATOM 3212 C C . ASP A 1 410 ? 9.766 -46.094 -7.383 1 51.91 410 ASP A C 1
ATOM 3214 O O . ASP A 1 410 ? 8.867 -46.344 -6.57 1 51.91 410 ASP A O 1
ATOM 3218 N N . GLU A 1 411 ? 9.953 -44.844 -7.875 1 56.5 411 GLU A N 1
ATOM 3219 C CA . GLU A 1 411 ? 9.086 -43.75 -7.438 1 56.5 411 GLU A CA 1
ATOM 3220 C C . GLU A 1 411 ? 8.453 -43.031 -8.625 1 56.5 411 GLU A C 1
ATOM 3222 O O . GLU A 1 411 ? 8.867 -41.938 -8.984 1 56.5 411 GLU A O 1
ATOM 3227 N N . PRO A 1 412 ? 7.512 -43.688 -9.289 1 59.69 412 PRO A N 1
ATOM 3228 C CA . PRO A 1 412 ? 6.855 -43.156 -10.484 1 59.69 412 PRO A CA 1
ATOM 3229 C C . PRO A 1 412 ? 6.047 -41.906 -10.195 1 59.69 412 PRO A C 1
ATOM 3231 O O . PRO A 1 412 ? 5.461 -41.312 -11.109 1 59.69 412 PRO A O 1
ATOM 3234 N N . ALA A 1 413 ? 6.238 -41.375 -9.008 1 62.38 413 ALA A N 1
ATOM 3235 C CA . ALA A 1 413 ? 5.336 -40.312 -8.562 1 62.38 413 ALA A CA 1
ATOM 3236 C C . ALA A 1 413 ? 5.68 -38.969 -9.227 1 62.38 413 ALA A C 1
ATOM 3238 O O . ALA A 1 413 ? 4.824 -38.094 -9.344 1 62.38 413 ALA A O 1
ATOM 3239 N N . PHE A 1 414 ? 6.809 -38.969 -9.906 1 72 414 PHE A N 1
ATOM 3240 C CA . PHE A 1 414 ? 7.199 -37.688 -10.445 1 72 414 PHE A CA 1
ATOM 3241 C C . PHE A 1 414 ? 7.18 -37.719 -11.969 1 72 414 PHE A C 1
ATOM 3243 O O . PHE A 1 414 ? 7.887 -36.938 -12.617 1 72 414 PHE A O 1
ATOM 3250 N N . ASP A 1 415 ? 6.297 -38.594 -12.406 1 71 415 ASP A N 1
ATOM 3251 C CA . ASP A 1 415 ? 6.078 -38.594 -13.852 1 71 415 ASP A CA 1
ATOM 3252 C C . ASP A 1 415 ? 5.328 -37.344 -14.289 1 71 415 ASP A C 1
ATOM 3254 O O . ASP A 1 415 ? 4.281 -37 -13.727 1 71 415 ASP A O 1
ATOM 3258 N N . PHE A 1 416 ? 5.949 -36.531 -15.07 1 75.31 416 PHE A N 1
ATOM 3259 C CA . PHE A 1 416 ? 5.469 -35.219 -15.539 1 75.31 416 PHE A CA 1
ATOM 3260 C C . PHE A 1 416 ? 5.262 -35.25 -17.047 1 75.31 416 PHE A C 1
ATOM 3262 O O . PHE A 1 416 ? 6.168 -35.594 -17.797 1 75.31 416 PHE A O 1
ATOM 3269 N N . GLU A 1 417 ? 4.051 -35.031 -17.5 1 70.62 417 GLU A N 1
ATOM 3270 C CA . GLU A 1 417 ? 3.785 -35.031 -18.922 1 70.62 417 GLU A CA 1
ATOM 3271 C C . GLU A 1 417 ? 3.541 -33.625 -19.438 1 70.62 417 GLU A C 1
ATOM 3273 O O . GLU A 1 417 ? 4.141 -33.188 -20.438 1 70.62 417 GLU A O 1
ATOM 3278 N N . THR A 1 418 ? 2.652 -32.938 -18.734 1 75.06 418 THR A N 1
ATOM 3279 C CA . THR A 1 418 ? 2.324 -31.562 -19.156 1 75.06 418 THR A CA 1
ATOM 3280 C C . THR A 1 418 ? 2.084 -30.672 -17.953 1 75.06 418 THR A C 1
ATOM 3282 O O . THR A 1 418 ? 1.775 -31.141 -16.859 1 75.06 418 THR A O 1
ATOM 3285 N N . ARG A 1 419 ? 2.336 -29.438 -18.266 1 75.81 419 ARG A N 1
ATOM 3286 C CA . ARG A 1 419 ? 2.062 -28.453 -17.219 1 75.81 419 ARG A CA 1
ATOM 3287 C C . ARG A 1 419 ? 0.561 -28.234 -17.047 1 75.81 419 ARG A C 1
ATOM 3289 O O . ARG A 1 419 ? -0.154 -28.016 -18.016 1 75.81 419 ARG A O 1
ATOM 3296 N N . ASN A 1 420 ? 0.139 -28.562 -15.891 1 70.31 420 ASN A N 1
ATOM 3297 C CA . ASN A 1 420 ? -1.243 -28.297 -15.508 1 70.31 420 ASN A CA 1
ATOM 3298 C C . ASN A 1 420 ? -1.324 -27.531 -14.188 1 70.31 420 ASN A C 1
ATOM 3300 O O . ASN A 1 420 ? -0.529 -27.781 -13.281 1 70.31 420 ASN A O 1
ATOM 3304 N N . ARG A 1 421 ? -2.131 -26.516 -14.156 1 59.09 421 ARG A N 1
ATOM 3305 C CA . ARG A 1 421 ? -2.074 -25.594 -13.023 1 59.09 421 ARG A CA 1
ATOM 3306 C C . ARG A 1 421 ? -3.178 -25.891 -12.016 1 59.09 421 ARG A C 1
ATOM 3308 O O . ARG A 1 421 ? -2.906 -26.047 -10.828 1 59.09 421 ARG A O 1
ATOM 3315 N N . ARG A 1 422 ? -4.344 -25.844 -12.227 1 59.72 422 ARG A N 1
ATOM 3316 C CA . ARG A 1 422 ? -5.414 -25.844 -11.234 1 59.72 422 ARG A CA 1
ATOM 3317 C C . ARG A 1 422 ? -6.465 -26.891 -11.539 1 59.72 422 ARG A C 1
ATOM 3319 O O . ARG A 1 422 ? -7.238 -26.75 -12.492 1 59.72 422 ARG A O 1
ATOM 3326 N N . PRO A 1 423 ? -6.496 -28.031 -10.773 1 64.25 423 PRO A N 1
ATOM 3327 C CA . PRO A 1 423 ? -5.516 -28.422 -9.75 1 64.25 423 PRO A CA 1
ATOM 3328 C C . PRO A 1 423 ? -4.348 -29.219 -10.328 1 64.25 423 PRO A C 1
ATOM 3330 O O . PRO A 1 423 ? -4.48 -29.844 -11.383 1 64.25 423 PRO A O 1
ATOM 3333 N N . PRO A 1 424 ? -3.244 -29.031 -9.664 1 72.5 424 PRO A N 1
ATOM 3334 C CA . PRO A 1 424 ? -2.15 -29.891 -10.117 1 72.5 424 PRO A CA 1
ATOM 3335 C C . PRO A 1 424 ? -2.486 -31.375 -10.016 1 72.5 424 PRO A C 1
ATOM 3337 O O . PRO A 1 424 ? -3.08 -31.812 -9.023 1 72.5 424 PRO A O 1
ATOM 3340 N N . THR A 1 425 ? -2.25 -32.125 -11.016 1 75.06 425 THR A N 1
ATOM 3341 C CA . THR A 1 425 ? -2.672 -33.5 -11.078 1 75.06 425 THR A CA 1
ATOM 3342 C C . THR A 1 425 ? -1.506 -34.438 -10.766 1 75.06 425 THR A C 1
ATOM 3344 O O . THR A 1 425 ? -1.675 -35.656 -10.719 1 75.06 425 THR A O 1
ATOM 3347 N N . ASP A 1 426 ? -0.406 -33.906 -10.633 1 83.75 426 ASP A N 1
ATOM 3348 C CA . ASP A 1 426 ? 0.765 -34.688 -10.273 1 83.75 426 ASP A CA 1
ATOM 3349 C C . ASP A 1 426 ? 1.698 -33.906 -9.352 1 83.75 426 ASP A C 1
ATOM 3351 O O . ASP A 1 426 ? 1.578 -32.688 -9.219 1 83.75 426 ASP A O 1
ATOM 3355 N N . PRO A 1 427 ? 2.543 -34.594 -8.758 1 87.19 427 PRO A N 1
ATOM 3356 C CA . PRO A 1 427 ? 3.412 -33.969 -7.758 1 87.19 427 PRO A CA 1
ATOM 3357 C C . PRO A 1 427 ? 4.285 -32.875 -8.344 1 87.19 427 PRO A C 1
ATOM 3359 O O . PRO A 1 427 ? 4.531 -31.859 -7.688 1 87.19 427 PRO A O 1
ATOM 3362 N N . VAL A 1 428 ? 4.781 -33.031 -9.578 1 90.75 428 VAL A N 1
ATOM 3363 C CA . VAL A 1 428 ? 5.648 -32.031 -10.188 1 90.75 428 VAL A CA 1
ATOM 3364 C C . VAL A 1 428 ? 4.867 -30.734 -10.422 1 90.75 428 VAL A C 1
ATOM 3366 O O . VAL A 1 428 ? 5.336 -29.641 -10.094 1 90.75 428 VAL A O 1
ATOM 3369 N N . ASN A 1 429 ? 3.688 -30.875 -10.922 1 88.12 429 ASN A N 1
ATOM 3370 C CA . ASN A 1 429 ? 2.826 -29.719 -11.133 1 88.12 429 ASN A CA 1
ATOM 3371 C C . ASN A 1 429 ? 2.469 -29.047 -9.812 1 88.12 429 ASN A C 1
ATOM 3373 O O . ASN A 1 429 ? 2.357 -27.812 -9.75 1 88.12 429 ASN A O 1
ATOM 3377 N N . ALA A 1 430 ? 2.275 -29.812 -8.836 1 84.62 430 ALA A N 1
ATOM 3378 C CA . ALA A 1 430 ? 1.992 -29.266 -7.52 1 84.62 430 ALA A CA 1
ATOM 3379 C C . ALA A 1 430 ? 3.168 -28.438 -7.008 1 84.62 430 ALA A C 1
ATOM 3381 O O . ALA A 1 430 ? 2.979 -27.328 -6.484 1 84.62 430 ALA A O 1
ATOM 3382 N N . LEU A 1 431 ? 4.305 -28.969 -7.203 1 89.56 431 LEU A N 1
ATOM 3383 C CA . LEU A 1 431 ? 5.504 -28.266 -6.773 1 89.56 431 LEU A CA 1
ATOM 3384 C C . LEU A 1 431 ? 5.707 -27 -7.586 1 89.56 431 LEU A C 1
ATOM 3386 O O . LEU A 1 431 ? 6.059 -25.953 -7.035 1 89.56 431 LEU A O 1
ATOM 3390 N N . LEU A 1 432 ? 5.5 -27.094 -8.867 1 91.44 432 LEU A N 1
ATOM 3391 C CA . LEU A 1 432 ? 5.664 -25.938 -9.734 1 91.44 432 LEU A CA 1
ATOM 3392 C C . LEU A 1 432 ? 4.691 -24.828 -9.344 1 91.44 432 LEU A C 1
ATOM 3394 O O . LEU A 1 432 ? 5.082 -23.672 -9.227 1 91.44 432 LEU A O 1
ATOM 3398 N N . SER A 1 433 ? 3.484 -25.203 -9.133 1 84 433 SER A N 1
ATOM 3399 C CA . SER A 1 433 ? 2.473 -24.219 -8.75 1 84 433 SER A CA 1
ATOM 3400 C C . SER A 1 433 ? 2.838 -23.547 -7.434 1 84 433 SER A C 1
ATOM 3402 O O . SER A 1 433 ? 2.689 -22.328 -7.297 1 84 433 SER A O 1
ATOM 3404 N N . PHE A 1 434 ? 3.287 -24.344 -6.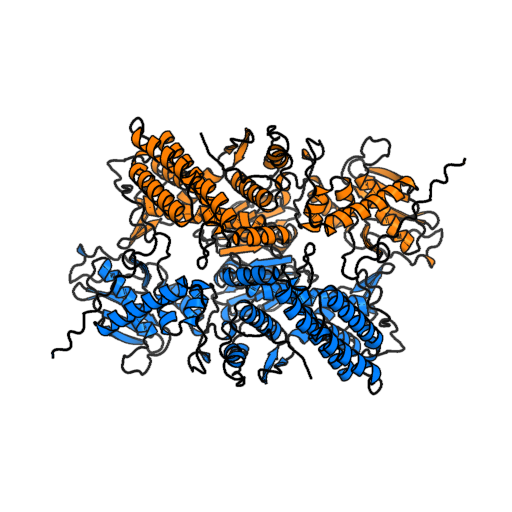566 1 82.62 434 PHE A N 1
ATOM 3405 C CA . PHE A 1 434 ? 3.67 -23.812 -5.27 1 82.62 434 PHE A CA 1
ATOM 3406 C C . PHE A 1 434 ? 4.883 -22.891 -5.398 1 82.62 434 PHE A C 1
ATOM 3408 O O . PHE A 1 434 ? 4.922 -21.812 -4.797 1 82.62 434 PHE A O 1
ATOM 3415 N N . ALA A 1 435 ? 5.797 -23.297 -6.129 1 89.88 435 ALA A N 1
ATOM 3416 C CA . ALA A 1 435 ? 7.004 -22.5 -6.352 1 89.88 435 ALA A CA 1
ATOM 3417 C C . ALA A 1 435 ? 6.664 -21.156 -7.012 1 89.88 435 ALA A C 1
ATOM 3419 O O . ALA A 1 435 ? 7.203 -20.125 -6.629 1 89.88 435 ALA A O 1
ATOM 3420 N N . TYR A 1 436 ? 5.789 -21.234 -7.973 1 88.44 436 TYR A N 1
ATOM 3421 C CA . TYR A 1 436 ? 5.391 -20 -8.664 1 88.44 436 TYR A CA 1
ATOM 3422 C C . TYR A 1 436 ? 4.668 -19.062 -7.711 1 88.44 436 TYR A C 1
ATOM 3424 O O . TYR A 1 436 ? 4.84 -17.844 -7.793 1 88.44 436 TYR A O 1
ATOM 3432 N N . ALA A 1 437 ? 3.91 -19.609 -6.867 1 79 437 ALA A N 1
ATOM 3433 C CA . ALA A 1 437 ? 3.227 -18.797 -5.867 1 79 437 ALA A CA 1
ATOM 3434 C C . ALA A 1 437 ? 4.227 -18.109 -4.949 1 79 437 ALA A C 1
ATOM 3436 O O . ALA A 1 437 ? 4.09 -16.906 -4.664 1 79 437 ALA A O 1
ATOM 3437 N N . MET A 1 438 ? 5.164 -18.828 -4.547 1 79.31 438 MET A N 1
ATOM 3438 C CA . MET A 1 438 ? 6.188 -18.266 -3.666 1 79.31 438 MET A CA 1
ATOM 3439 C C . MET A 1 438 ? 6.996 -17.203 -4.387 1 79.31 438 MET A C 1
ATOM 3441 O O . MET A 1 438 ? 7.305 -16.156 -3.807 1 79.31 438 MET A O 1
ATOM 3445 N N . LEU A 1 439 ? 7.293 -17.469 -5.602 1 90.25 439 LEU A N 1
ATOM 3446 C CA . LEU A 1 439 ? 8.062 -16.5 -6.387 1 90.25 439 LEU A CA 1
ATOM 3447 C C . LEU A 1 439 ? 7.254 -15.227 -6.621 1 90.25 439 LEU A C 1
ATOM 3449 O O . LEU A 1 439 ? 7.793 -14.125 -6.527 1 90.25 439 LEU A O 1
ATOM 3453 N N . THR A 1 440 ? 5.965 -15.414 -6.914 1 85.56 440 THR A N 1
ATOM 3454 C CA . THR A 1 440 ? 5.07 -14.273 -7.082 1 85.56 440 THR A CA 1
ATOM 3455 C C . THR A 1 440 ? 5.039 -13.422 -5.816 1 85.56 440 THR A C 1
ATOM 3457 O O . THR A 1 440 ? 5.094 -12.195 -5.891 1 85.56 440 THR A O 1
ATOM 3460 N N . ARG A 1 441 ? 4.992 -14.062 -4.848 1 73.56 441 ARG A N 1
ATOM 3461 C CA . ARG A 1 441 ? 4.965 -13.359 -3.57 1 73.56 441 ARG A CA 1
ATOM 3462 C C . ARG A 1 441 ? 6.262 -12.594 -3.336 1 73.56 441 ARG A C 1
ATOM 3464 O O . ARG A 1 441 ? 6.238 -11.445 -2.902 1 73.56 441 ARG A O 1
ATOM 3471 N N . THR A 1 442 ? 7.297 -13.25 -3.533 1 79.81 442 THR A N 1
ATOM 3472 C CA . THR A 1 442 ? 8.602 -12.617 -3.355 1 79.81 442 THR A CA 1
ATOM 3473 C C . THR A 1 442 ? 8.711 -11.352 -4.203 1 79.81 442 THR A C 1
ATOM 3475 O O . THR A 1 442 ? 9.125 -10.297 -3.709 1 79.81 442 THR A O 1
ATOM 3478 N N . TRP A 1 443 ? 8.266 -11.445 -5.379 1 88.44 443 TRP A N 1
ATOM 3479 C CA . TRP A 1 443 ? 8.297 -10.297 -6.273 1 88.44 443 TRP A CA 1
ATOM 3480 C C . TRP A 1 443 ? 7.328 -9.219 -5.809 1 88.44 443 TRP A C 1
ATOM 3482 O O . TRP A 1 443 ? 7.648 -8.023 -5.848 1 88.44 443 TRP A O 1
ATOM 3492 N N . THR A 1 444 ? 6.133 -9.625 -5.395 1 80.5 444 THR A N 1
ATOM 3493 C CA . THR A 1 444 ? 5.117 -8.68 -4.953 1 80.5 444 THR A CA 1
ATOM 3494 C C . THR A 1 444 ? 5.629 -7.836 -3.787 1 80.5 444 THR A C 1
ATOM 3496 O O . THR A 1 444 ? 5.5 -6.609 -3.795 1 80.5 444 THR A O 1
ATOM 3499 N N . VAL A 1 445 ? 6.238 -8.453 -2.904 1 70.81 445 VAL A N 1
ATOM 3500 C CA . VAL A 1 445 ? 6.75 -7.781 -1.714 1 70.81 445 VAL A CA 1
ATOM 3501 C C . VAL A 1 445 ? 7.895 -6.848 -2.1 1 70.81 445 VAL A C 1
ATOM 3503 O O . VAL A 1 445 ? 7.949 -5.703 -1.644 1 70.81 445 VAL A O 1
ATOM 3506 N N . THR A 1 446 ? 8.766 -7.348 -2.906 1 78.56 446 THR A N 1
ATOM 3507 C CA . THR A 1 446 ? 9.922 -6.559 -3.318 1 78.56 446 THR A CA 1
ATOM 3508 C C . THR A 1 446 ? 9.484 -5.324 -4.102 1 78.56 446 THR A C 1
ATOM 3510 O O . THR A 1 446 ? 9.969 -4.219 -3.852 1 78.56 446 THR A O 1
ATOM 3513 N N . LEU A 1 447 ? 8.547 -5.52 -5.008 1 86.12 447 LEU A N 1
ATOM 3514 C CA . LEU A 1 447 ? 8.055 -4.418 -5.828 1 86.12 447 LEU A CA 1
ATOM 3515 C C . LEU A 1 447 ? 7.371 -3.359 -4.965 1 86.12 447 LEU A C 1
ATOM 3517 O O . LEU A 1 447 ? 7.562 -2.16 -5.18 1 86.12 447 LEU A O 1
ATOM 3521 N N . SER A 1 448 ? 6.598 -3.797 -4.035 1 76.12 448 SER A N 1
ATOM 3522 C CA . SER A 1 448 ? 5.949 -2.879 -3.104 1 76.12 448 SER A CA 1
ATOM 3523 C C . SER A 1 448 ? 6.98 -2.104 -2.287 1 76.12 448 SER A C 1
ATOM 3525 O O . SER A 1 448 ? 6.84 -0.894 -2.09 1 76.12 448 SER A O 1
ATOM 3527 N N . ALA A 1 449 ? 7.98 -2.77 -1.883 1 69.94 449 ALA A N 1
ATOM 3528 C CA . ALA A 1 449 ? 9.031 -2.154 -1.072 1 69.94 449 ALA A CA 1
ATOM 3529 C C . ALA A 1 449 ? 9.797 -1.104 -1.872 1 69.94 449 ALA A C 1
ATOM 3531 O O . ALA A 1 449 ? 10.227 -0.087 -1.322 1 69.94 449 ALA A O 1
ATOM 3532 N N . VAL A 1 450 ? 9.984 -1.408 -3.117 1 77.56 450 VAL A N 1
ATOM 3533 C CA . VAL A 1 450 ? 10.719 -0.49 -3.982 1 77.56 450 VAL A CA 1
ATOM 3534 C C . VAL A 1 450 ? 9.852 0.729 -4.293 1 77.56 450 VAL A C 1
ATOM 3536 O O . VAL A 1 450 ? 10.375 1.815 -4.559 1 77.56 450 VAL A O 1
ATOM 3539 N N . GLY A 1 451 ? 8.57 0.571 -4.25 1 76.19 451 GLY A N 1
ATOM 3540 C CA . GLY A 1 451 ? 7.688 1.708 -4.445 1 76.19 451 GLY A CA 1
ATOM 3541 C C . GLY A 1 451 ? 6.734 1.526 -5.613 1 76.19 451 GLY A C 1
ATOM 3542 O O . GLY A 1 451 ? 5.977 2.439 -5.949 1 76.19 451 GLY A O 1
ATOM 3543 N N . PHE A 1 452 ? 6.75 0.348 -6.242 1 87.88 452 PHE A N 1
ATOM 3544 C CA . PHE A 1 452 ? 5.855 0.074 -7.359 1 87.88 452 PHE A CA 1
ATOM 3545 C C . PHE A 1 452 ? 4.473 -0.32 -6.859 1 87.88 452 PHE A C 1
ATOM 3547 O O . PHE A 1 452 ? 4.305 -0.682 -5.691 1 87.88 452 PHE A O 1
ATOM 3554 N N . ASP A 1 453 ? 3.479 -0.113 -7.68 1 86 453 ASP A N 1
ATOM 3555 C CA . ASP A 1 453 ? 2.232 -0.864 -7.551 1 86 453 ASP A CA 1
ATOM 3556 C C . ASP A 1 453 ? 2.363 -2.254 -8.172 1 86 453 ASP A C 1
ATOM 3558 O O . ASP A 1 453 ? 2.375 -2.395 -9.398 1 86 453 ASP A O 1
ATOM 3562 N N . PRO A 1 454 ? 2.465 -3.234 -7.344 1 86.69 454 PRO A N 1
ATOM 3563 C CA . PRO A 1 454 ? 2.709 -4.578 -7.871 1 86.69 454 PRO A CA 1
ATOM 3564 C C . PRO A 1 454 ? 1.569 -5.082 -8.75 1 86.69 454 PRO A C 1
ATOM 3566 O O . PRO A 1 454 ? 1.733 -6.066 -9.477 1 86.69 454 PRO A O 1
ATOM 3569 N N . TYR A 1 455 ? 0.447 -4.434 -8.742 1 85.56 455 TYR A N 1
ATOM 3570 C CA . TYR A 1 455 ? -0.736 -4.945 -9.43 1 85.56 455 TYR A CA 1
ATOM 3571 C C . TYR A 1 455 ? -0.893 -4.305 -10.805 1 85.56 455 TYR A C 1
ATOM 3573 O O . TYR A 1 455 ? -1.764 -4.699 -11.578 1 85.56 455 TYR A O 1
ATOM 3581 N N . ARG A 1 456 ? -0.105 -3.361 -11.078 1 90.69 456 ARG A N 1
ATOM 3582 C CA . ARG A 1 456 ? -0.135 -2.758 -12.406 1 90.69 456 ARG A CA 1
ATOM 3583 C C . ARG A 1 456 ? 1.048 -3.225 -13.25 1 90.69 456 ARG A C 1
ATOM 3585 O O . ARG A 1 456 ? 2.164 -2.725 -13.094 1 90.69 456 ARG A O 1
ATOM 3592 N N . GLY A 1 457 ? 0.767 -4.074 -14.156 1 92.94 457 GLY A N 1
ATOM 3593 C CA . GLY A 1 457 ? 1.812 -4.637 -14.992 1 92.94 457 GLY A CA 1
ATOM 3594 C C . GLY A 1 457 ? 1.847 -4.039 -16.391 1 92.94 457 GLY A C 1
ATOM 3595 O O . GLY A 1 457 ? 1.218 -3.01 -16.641 1 92.94 457 GLY A O 1
ATOM 3596 N N . PHE A 1 458 ? 2.711 -4.59 -17.281 1 94.56 458 PHE A N 1
ATOM 3597 C CA . PHE A 1 458 ? 2.926 -4.129 -18.656 1 94.56 458 PHE A CA 1
ATOM 3598 C C . PHE A 1 458 ? 2.549 -5.211 -19.656 1 94.56 458 PHE A C 1
ATOM 3600 O O . PHE A 1 458 ? 2.271 -4.914 -20.812 1 94.56 458 PHE A O 1
ATOM 3607 N N . TYR A 1 459 ? 2.627 -6.383 -19.234 1 92.38 459 TYR A N 1
ATOM 3608 C CA . TYR A 1 459 ? 2.438 -7.539 -20.109 1 92.38 459 TYR A CA 1
ATOM 3609 C C . TYR A 1 459 ? 1.191 -8.32 -19.703 1 92.38 459 TYR A C 1
ATOM 3611 O O . TYR A 1 459 ? 0.281 -8.5 -20.516 1 92.38 459 TYR A O 1
ATOM 3619 N N . HIS A 1 460 ? 1.171 -8.641 -18.453 1 85 460 HIS A N 1
ATOM 3620 C CA . HIS A 1 460 ? 0.006 -9.367 -17.953 1 85 460 HIS A CA 1
ATOM 3621 C C . HIS A 1 460 ? -1.148 -8.422 -17.656 1 85 460 HIS A C 1
ATOM 3623 O O . HIS A 1 460 ? -0.933 -7.316 -17.156 1 85 460 HIS A O 1
ATOM 3629 N N . GLN A 1 461 ? -2.256 -8.773 -18.141 1 73 461 GLN A N 1
ATOM 3630 C CA . GLN A 1 461 ? -3.438 -7.953 -17.906 1 73 461 GLN A CA 1
ATOM 3631 C C . GLN A 1 461 ? -3.83 -7.965 -16.438 1 73 461 GLN A C 1
ATOM 3633 O O . GLN A 1 461 ? -3.674 -8.984 -15.75 1 73 461 GLN A O 1
ATOM 3638 N N . PRO A 1 462 ? -4.199 -6.695 -16.156 1 63 462 PRO A N 1
ATOM 3639 C CA . PRO A 1 462 ? -4.668 -6.633 -14.766 1 63 462 PRO A CA 1
ATOM 3640 C C . PRO A 1 462 ? -5.887 -7.52 -14.516 1 63 462 PRO A C 1
ATOM 3642 O O . PRO A 1 462 ? -6.832 -7.508 -15.305 1 63 462 PRO A O 1
ATOM 3645 N N . ARG A 1 463 ? -5.645 -8.602 -13.914 1 59.81 463 ARG A N 1
ATOM 3646 C CA . ARG A 1 463 ? -6.754 -9.461 -13.5 1 59.81 463 ARG A CA 1
ATOM 3647 C C . ARG A 1 463 ? -6.934 -9.438 -11.984 1 59.81 463 ARG A C 1
ATOM 3649 O O . ARG A 1 463 ? -6.008 -9.086 -11.25 1 59.81 463 ARG A O 1
ATOM 3656 N N . TYR A 1 464 ? -8.047 -9.734 -11.703 1 57.66 464 TYR A N 1
ATOM 3657 C CA . TYR A 1 464 ? -8.516 -9.594 -10.328 1 57.66 464 TYR A CA 1
ATOM 3658 C C . TYR A 1 464 ? -7.562 -10.289 -9.359 1 57.66 464 TYR A C 1
ATOM 3660 O O . TYR A 1 464 ? -7.328 -11.5 -9.469 1 57.66 464 TYR A O 1
ATOM 3668 N N . GLY A 1 465 ? -7.02 -9.398 -8.5 1 59.09 465 GLY A N 1
ATOM 3669 C CA . GLY A 1 465 ? -6.273 -9.875 -7.344 1 59.09 465 GLY A CA 1
ATOM 3670 C C . GLY A 1 465 ? -4.895 -10.391 -7.695 1 59.09 465 GLY A C 1
ATOM 3671 O O . GLY A 1 465 ? -4.172 -10.891 -6.828 1 59.09 465 GLY A O 1
ATOM 3672 N N . ARG A 1 466 ? -4.629 -10.32 -8.984 1 72.69 466 ARG A N 1
ATOM 3673 C CA . ARG A 1 466 ? -3.305 -10.828 -9.328 1 72.69 466 ARG A CA 1
ATOM 3674 C C . ARG A 1 466 ? -2.307 -9.688 -9.5 1 72.69 466 ARG A C 1
ATOM 3676 O O . ARG A 1 466 ? -2.611 -8.688 -10.148 1 72.69 466 ARG A O 1
ATOM 3683 N N . PRO A 1 467 ? -1.212 -9.852 -8.852 1 83.19 467 PRO A N 1
ATOM 3684 C CA . PRO A 1 467 ? -0.176 -8.828 -9.016 1 83.19 467 PRO A CA 1
ATOM 3685 C C . PRO A 1 467 ? 0.512 -8.891 -10.375 1 83.19 467 PRO A C 1
ATOM 3687 O O . PRO A 1 467 ? 1.556 -9.539 -10.516 1 83.19 467 PRO A O 1
ATOM 3690 N N . ALA A 1 468 ? 0 -8.188 -11.312 1 90 468 ALA A N 1
ATOM 3691 C CA . ALA A 1 468 ? 0.388 -8.281 -12.719 1 90 468 ALA A CA 1
ATOM 3692 C C . ALA A 1 468 ? 1.866 -7.949 -12.906 1 90 468 ALA A C 1
ATOM 3694 O O . ALA A 1 468 ? 2.564 -8.602 -13.68 1 90 468 ALA A O 1
ATOM 3695 N N . LEU A 1 469 ? 2.33 -6.934 -12.188 1 94 469 LEU A N 1
ATOM 3696 C CA . LEU A 1 469 ? 3.732 -6.566 -12.367 1 94 469 LEU A CA 1
ATOM 3697 C C . LEU A 1 469 ? 4.648 -7.668 -11.844 1 94 469 LEU A C 1
ATOM 3699 O O . LEU A 1 469 ? 5.688 -7.953 -12.445 1 94 469 LEU A O 1
ATOM 3703 N N . ALA A 1 470 ? 4.262 -8.195 -10.688 1 90.31 470 ALA A N 1
ATOM 3704 C CA . ALA A 1 470 ? 5.031 -9.312 -10.148 1 90.31 470 ALA A CA 1
ATOM 3705 C C . ALA A 1 470 ? 5.062 -10.477 -11.125 1 90.31 470 ALA A C 1
ATOM 3707 O O . ALA A 1 470 ? 6.113 -11.094 -11.328 1 90.31 470 ALA A O 1
ATOM 3708 N N . LEU A 1 471 ? 3.969 -10.758 -11.742 1 92.94 471 LEU A N 1
ATOM 3709 C CA . LEU A 1 471 ? 3.875 -11.836 -12.719 1 92.94 471 LEU A CA 1
ATOM 3710 C C . LEU A 1 471 ? 4.723 -11.531 -13.945 1 92.94 471 LEU A C 1
ATOM 3712 O O . LEU A 1 471 ? 5.316 -12.438 -14.531 1 92.94 471 LEU A O 1
ATOM 3716 N N . ASP A 1 472 ? 4.789 -10.305 -14.312 1 96.5 472 ASP A N 1
ATOM 3717 C CA . ASP A 1 472 ? 5.633 -9.898 -15.438 1 96.5 472 ASP A CA 1
ATOM 3718 C C . ASP A 1 472 ? 7.105 -10.172 -15.141 1 96.5 472 ASP A C 1
ATOM 3720 O O . ASP A 1 472 ? 7.781 -10.859 -15.906 1 96.5 472 ASP A O 1
ATOM 3724 N N . LEU A 1 473 ? 7.477 -9.672 -14.031 1 97.38 473 LEU A N 1
ATOM 3725 C CA . LEU A 1 473 ? 8.906 -9.625 -13.75 1 97.38 473 LEU A CA 1
ATOM 3726 C C . LEU A 1 473 ? 9.414 -11 -13.312 1 97.38 473 LEU A C 1
ATOM 3728 O O . LEU A 1 473 ? 10.617 -11.266 -13.359 1 97.38 473 LEU A O 1
ATOM 3732 N N . MET A 1 474 ? 8.516 -11.828 -12.906 1 96.56 474 MET A N 1
ATOM 3733 C CA . MET A 1 474 ? 8.992 -13.133 -12.453 1 96.56 474 MET A CA 1
ATOM 3734 C C . MET A 1 474 ? 9.297 -14.047 -13.648 1 96.56 474 MET A C 1
ATOM 3736 O O . MET A 1 474 ? 9.93 -15.094 -13.484 1 96.56 474 MET A O 1
ATOM 3740 N N . GLU A 1 475 ? 8.883 -13.727 -14.844 1 96.69 475 GLU A N 1
ATOM 3741 C CA . GLU A 1 475 ? 8.969 -14.609 -16 1 96.69 475 GLU A CA 1
ATOM 3742 C C . GLU A 1 475 ? 10.391 -15.102 -16.234 1 96.69 475 GLU A C 1
ATOM 3744 O O . GLU A 1 475 ? 10.641 -16.312 -16.281 1 96.69 475 GLU A O 1
ATOM 3749 N N . PRO A 1 476 ? 11.367 -14.172 -16.312 1 97.69 476 PRO A N 1
ATOM 3750 C CA . PRO A 1 476 ? 12.742 -14.648 -16.5 1 97.69 476 PRO A CA 1
ATOM 3751 C C . PRO A 1 476 ? 13.258 -15.453 -15.305 1 97.69 476 PRO A C 1
ATOM 3753 O O . PRO A 1 476 ? 14.242 -16.188 -15.43 1 97.69 476 PRO A O 1
ATOM 3756 N N . PHE A 1 477 ? 12.602 -15.289 -14.172 1 97.88 477 PHE A N 1
ATOM 3757 C CA . PHE A 1 477 ? 13.109 -15.867 -12.93 1 97.88 477 PHE A CA 1
ATOM 3758 C C . PHE A 1 477 ? 12.422 -17.188 -12.633 1 97.88 477 PHE A C 1
ATOM 3760 O O . PHE A 1 477 ? 12.836 -17.922 -11.727 1 97.88 477 PHE A O 1
ATOM 3767 N N . ARG A 1 478 ? 11.359 -17.531 -13.375 1 97.56 478 ARG A N 1
ATOM 3768 C CA . ARG A 1 478 ? 10.695 -18.812 -13.195 1 97.56 478 ARG A CA 1
ATOM 3769 C C . ARG A 1 478 ? 11.68 -19.969 -13.359 1 97.56 478 ARG A C 1
ATOM 3771 O O . ARG A 1 478 ? 11.852 -20.781 -12.445 1 97.56 478 ARG A O 1
ATOM 3778 N N . PRO A 1 479 ? 12.445 -20.016 -14.484 1 97.5 479 PRO A N 1
ATOM 3779 C CA . PRO A 1 479 ? 13.43 -21.094 -14.609 1 97.5 479 PRO A CA 1
ATOM 3780 C C . PRO A 1 479 ? 14.578 -20.969 -13.617 1 97.5 479 PRO A C 1
ATOM 3782 O O . PRO A 1 479 ? 15.062 -21.984 -13.094 1 97.5 479 PRO A O 1
ATOM 3785 N N . LEU A 1 480 ? 14.969 -19.734 -13.273 1 97 480 LEU A N 1
ATOM 3786 C CA . LEU A 1 480 ? 16.172 -19.484 -12.477 1 97 480 LEU A CA 1
ATOM 3787 C C . LEU A 1 480 ? 15.938 -19.875 -11.023 1 97 480 LEU A C 1
ATOM 3789 O O . LEU A 1 480 ? 16.875 -20.281 -10.328 1 97 480 LEU A O 1
ATOM 3793 N N . ILE A 1 481 ? 14.68 -19.656 -10.586 1 97.31 481 ILE A N 1
ATOM 3794 C CA . ILE A 1 481 ? 14.453 -19.797 -9.156 1 97.31 481 ILE A CA 1
ATOM 3795 C C . ILE A 1 481 ? 13.406 -20.891 -8.906 1 97.31 481 ILE A C 1
ATOM 3797 O O . ILE A 1 481 ? 13.711 -21.938 -8.328 1 97.31 481 ILE A O 1
ATOM 3801 N N . ALA A 1 482 ? 12.219 -20.734 -9.422 1 95.94 482 ALA A N 1
ATOM 3802 C CA . ALA A 1 482 ? 11.102 -21.625 -9.125 1 95.94 482 ALA A CA 1
ATOM 3803 C C . ALA A 1 482 ? 11.375 -23.031 -9.664 1 95.94 482 ALA A C 1
ATOM 3805 O O . ALA A 1 482 ? 11.477 -23.984 -8.891 1 95.94 482 ALA A O 1
ATOM 3806 N N . GLU A 1 483 ? 11.586 -23.188 -10.969 1 97.06 483 GLU A N 1
ATOM 3807 C CA . GLU A 1 483 ? 11.805 -24.5 -11.57 1 97.06 483 GLU A CA 1
ATOM 3808 C C . GLU A 1 483 ? 13.117 -25.109 -11.094 1 97.06 483 GLU A C 1
ATOM 3810 O O . GLU A 1 483 ? 13.211 -26.328 -10.898 1 97.06 483 GLU A O 1
ATOM 3815 N N . SER A 1 484 ? 14.094 -24.297 -10.914 1 97.25 484 SER A N 1
ATOM 3816 C CA . SER A 1 484 ? 15.352 -24.781 -10.375 1 97.25 484 SER A CA 1
ATOM 3817 C C . SER A 1 484 ? 15.156 -25.391 -8.984 1 97.25 484 SER A C 1
ATOM 3819 O O . SER A 1 484 ? 15.727 -26.438 -8.672 1 97.25 484 SER A O 1
ATOM 3821 N N . ALA A 1 485 ? 14.43 -24.719 -8.141 1 96.12 485 ALA A N 1
ATOM 3822 C CA . ALA A 1 485 ? 14.141 -25.234 -6.801 1 96.12 485 ALA A CA 1
ATOM 3823 C C . ALA A 1 485 ? 13.398 -26.562 -6.875 1 96.12 485 ALA A C 1
ATOM 3825 O O . ALA A 1 485 ? 13.68 -27.484 -6.098 1 96.12 485 ALA A O 1
ATOM 3826 N N . VAL A 1 486 ? 12.461 -26.688 -7.809 1 95.5 486 VAL A N 1
ATOM 3827 C CA . VAL A 1 486 ? 11.672 -27.906 -7.973 1 95.5 486 VAL A CA 1
ATOM 3828 C C . VAL A 1 486 ? 12.578 -29.047 -8.414 1 95.5 486 VAL A C 1
ATOM 3830 O O . VAL A 1 486 ? 12.547 -30.125 -7.832 1 95.5 486 VAL A O 1
ATOM 3833 N N . ILE A 1 487 ? 13.445 -28.812 -9.445 1 95.38 487 ILE A N 1
ATOM 3834 C CA . ILE A 1 487 ? 14.359 -29.828 -9.969 1 95.38 487 ILE A CA 1
ATOM 3835 C C . ILE A 1 487 ? 15.297 -30.297 -8.859 1 95.38 487 ILE A C 1
ATOM 3837 O O . ILE A 1 487 ? 15.477 -31.5 -8.656 1 95.38 487 ILE A O 1
ATOM 3841 N N . GLN A 1 488 ? 15.797 -29.375 -8.117 1 95.06 488 GLN A N 1
ATOM 3842 C CA . GLN A 1 488 ? 16.75 -29.703 -7.055 1 95.06 488 GLN A CA 1
ATOM 3843 C C . GLN A 1 488 ? 16.062 -30.5 -5.941 1 95.06 488 GLN A C 1
ATOM 3845 O O . GLN A 1 488 ? 16.625 -31.453 -5.418 1 95.06 488 GLN A O 1
ATOM 3850 N N . ALA A 1 489 ? 14.906 -30.094 -5.559 1 94.44 489 ALA A N 1
ATOM 3851 C CA . ALA A 1 489 ? 14.172 -30.766 -4.484 1 94.44 489 ALA A CA 1
ATOM 3852 C C . ALA A 1 489 ? 13.875 -32.219 -4.84 1 94.44 489 ALA A C 1
ATOM 3854 O O . ALA A 1 489 ? 13.977 -33.094 -3.99 1 94.44 489 ALA A O 1
ATOM 3855 N N . ILE A 1 490 ? 13.5 -32.438 -6.086 1 92.31 490 ILE A N 1
ATOM 3856 C CA . ILE A 1 490 ? 13.164 -33.781 -6.543 1 92.31 490 ILE A CA 1
ATOM 3857 C C . ILE A 1 490 ? 14.445 -34.625 -6.703 1 92.31 490 ILE A C 1
ATOM 3859 O O . ILE A 1 490 ? 14.539 -35.719 -6.184 1 92.31 490 ILE A O 1
ATOM 3863 N N . ASN A 1 491 ? 15.438 -34.062 -7.406 1 92.31 491 ASN A N 1
ATOM 3864 C CA . ASN A 1 491 ? 16.656 -34.812 -7.734 1 92.31 491 ASN A CA 1
ATOM 3865 C C . ASN A 1 491 ? 17.469 -35.125 -6.48 1 92.31 491 ASN A C 1
ATOM 3867 O O . ASN A 1 491 ? 18.172 -36.156 -6.434 1 92.31 491 ASN A O 1
ATOM 3871 N N . ASN A 1 492 ? 17.406 -34.312 -5.469 1 92.31 492 ASN A N 1
ATOM 3872 C CA . ASN A 1 492 ? 18.125 -34.531 -4.219 1 92.31 492 ASN A CA 1
ATOM 3873 C C . ASN A 1 492 ? 17.266 -35.281 -3.209 1 92.31 492 ASN A C 1
ATOM 3875 O O . ASN A 1 492 ? 17.656 -35.438 -2.051 1 92.31 492 ASN A O 1
ATOM 3879 N N . ALA A 1 493 ? 16.062 -35.656 -3.541 1 90.56 493 ALA A N 1
ATOM 3880 C CA . ALA A 1 493 ? 15.141 -36.438 -2.725 1 90.56 493 ALA A CA 1
ATOM 3881 C C . ALA A 1 493 ? 14.758 -35.688 -1.456 1 90.56 493 ALA A C 1
ATOM 3883 O O . ALA A 1 493 ? 14.641 -36.281 -0.383 1 90.56 493 ALA A O 1
ATOM 3884 N N . GLU A 1 494 ? 14.734 -34.438 -1.634 1 91.69 494 GLU A N 1
ATOM 3885 C CA . GLU A 1 494 ? 14.258 -33.625 -0.515 1 91.69 494 GLU A CA 1
ATOM 3886 C C . GLU A 1 494 ? 12.742 -33.75 -0.344 1 91.69 494 GLU A C 1
ATOM 3888 O O . GLU A 1 494 ? 12.227 -33.594 0.762 1 91.69 494 GLU A O 1
ATOM 3893 N N . VAL A 1 495 ? 12.102 -33.906 -1.491 1 90.38 495 VAL A N 1
ATOM 3894 C CA . VAL A 1 495 ? 10.68 -34.25 -1.499 1 90.38 495 VAL A CA 1
ATOM 3895 C C . VAL A 1 495 ? 10.477 -35.625 -2.104 1 90.38 495 VAL A C 1
ATOM 3897 O O . VAL A 1 495 ? 11.164 -36 -3.057 1 90.38 495 VAL A O 1
ATOM 3900 N N . GLN A 1 496 ? 9.602 -36.344 -1.427 1 88.5 496 GLN A N 1
ATOM 3901 C CA . GLN A 1 496 ? 9.336 -37.719 -1.876 1 88.5 496 GLN A CA 1
ATOM 3902 C C . GLN A 1 496 ? 7.855 -37.906 -2.18 1 88.5 496 GLN A C 1
ATOM 3904 O O . GLN A 1 496 ? 7.031 -37.031 -1.896 1 88.5 496 GLN A O 1
ATOM 3909 N N . ALA A 1 497 ? 7.57 -39.125 -2.809 1 82.44 497 ALA A N 1
ATOM 3910 C CA . ALA A 1 497 ? 6.199 -39.438 -3.211 1 82.44 497 ALA A CA 1
ATOM 3911 C C . ALA A 1 497 ? 5.254 -39.375 -2.014 1 82.44 497 ALA A C 1
ATOM 3913 O O . ALA A 1 497 ? 4.098 -38.969 -2.145 1 82.44 497 ALA A O 1
ATOM 3914 N N . ASN A 1 498 ? 5.785 -39.75 -0.873 1 83.94 498 ASN A N 1
ATOM 3915 C CA . ASN A 1 498 ? 4.965 -39.844 0.33 1 83.94 498 ASN A CA 1
ATOM 3916 C C . ASN A 1 498 ? 4.66 -38.469 0.907 1 83.94 498 ASN A C 1
ATOM 3918 O O . ASN A 1 498 ? 3.857 -38.344 1.832 1 83.94 498 ASN A O 1
ATOM 3922 N N . ASP A 1 499 ? 5.207 -37.5 0.285 1 87.19 499 ASP A N 1
ATOM 3923 C CA . ASP A 1 499 ? 4.988 -36.125 0.774 1 87.19 499 ASP A CA 1
ATOM 3924 C C . ASP A 1 499 ? 3.754 -35.5 0.128 1 87.19 499 ASP A C 1
ATOM 3926 O O . ASP A 1 499 ? 3.424 -34.344 0.399 1 87.19 499 ASP A O 1
ATOM 3930 N N . PHE A 1 500 ? 3.104 -36.219 -0.675 1 84.56 500 PHE A N 1
ATOM 3931 C CA . PHE A 1 500 ? 1.955 -35.688 -1.4 1 84.56 500 PHE A CA 1
ATOM 3932 C C . PHE A 1 500 ? 0.685 -36.438 -1.024 1 84.56 500 PHE A C 1
ATOM 3934 O O . PHE A 1 500 ? 0.743 -37.625 -0.624 1 84.56 500 PHE A O 1
ATOM 3941 N N . VAL A 1 501 ? -0.347 -35.719 -0.99 1 74.25 501 VAL A N 1
ATOM 3942 C CA . VAL A 1 501 ? -1.665 -36.281 -0.775 1 74.25 501 VAL A CA 1
ATOM 3943 C C . VAL A 1 501 ? -2.525 -36.094 -2.021 1 74.25 501 VAL A C 1
ATOM 3945 O O . VAL A 1 501 ? -2.453 -35.062 -2.682 1 74.25 501 VAL A O 1
ATOM 3948 N N . ARG A 1 502 ? -3.225 -37.188 -2.328 1 68.69 502 ARG A N 1
ATOM 3949 C CA . ARG A 1 502 ? -4.102 -37.156 -3.498 1 68.69 502 ARG A CA 1
ATOM 3950 C C . ARG A 1 502 ? -5.566 -37.094 -3.082 1 68.69 502 ARG A C 1
ATOM 3952 O O . ARG A 1 502 ? -5.984 -37.844 -2.182 1 68.69 502 ARG A O 1
ATOM 3959 N N . ALA A 1 503 ? -6.168 -36.062 -3.438 1 61.31 503 ALA A N 1
ATOM 3960 C CA . ALA A 1 503 ? -7.617 -35.969 -3.289 1 61.31 503 ALA A CA 1
ATOM 3961 C C . ALA A 1 503 ? -8.312 -35.938 -4.648 1 61.31 503 ALA A C 1
ATOM 3963 O O . ALA A 1 503 ? -8.414 -34.875 -5.277 1 61.31 503 ALA A O 1
ATOM 3964 N N . GLY A 1 504 ? -8.844 -37 -5.02 1 62.53 504 GLY A N 1
ATOM 3965 C CA . GLY A 1 504 ? -9.305 -37.094 -6.395 1 62.53 504 GLY A CA 1
ATOM 3966 C C . GLY A 1 504 ? -8.188 -36.969 -7.414 1 62.53 504 GLY A C 1
ATOM 3967 O O . GLY A 1 504 ? -7.223 -37.719 -7.379 1 62.53 504 GLY A O 1
ATOM 3968 N N . GLN A 1 505 ? -8.422 -35.906 -8.258 1 65.88 505 GLN A N 1
ATOM 3969 C CA . GLN A 1 505 ? -7.398 -35.688 -9.281 1 65.88 505 GLN A CA 1
ATOM 3970 C C . GLN A 1 505 ? -6.398 -34.625 -8.828 1 65.88 505 GLN A C 1
ATOM 3972 O O . GLN A 1 505 ? -5.383 -34.406 -9.5 1 65.88 505 GLN A O 1
ATOM 3977 N N . ALA A 1 506 ? -6.688 -34.156 -7.68 1 70 506 ALA A N 1
ATOM 3978 C CA . ALA A 1 506 ? -5.828 -33.094 -7.207 1 70 506 ALA A CA 1
ATOM 3979 C C . ALA A 1 506 ? -4.727 -33.625 -6.301 1 70 506 ALA A C 1
ATOM 3981 O O . ALA A 1 506 ? -4.949 -34.531 -5.512 1 70 506 ALA A O 1
ATOM 3982 N N . VAL A 1 507 ? -3.539 -33.188 -6.559 1 75.19 507 VAL A N 1
ATOM 3983 C CA . VAL A 1 507 ? -2.387 -33.562 -5.738 1 75.19 507 VAL A CA 1
ATOM 3984 C C . VAL A 1 507 ? -1.906 -32.344 -4.957 1 75.19 507 VAL A C 1
ATOM 3986 O O . VAL A 1 507 ? -1.867 -31.219 -5.488 1 75.19 507 VAL A O 1
ATOM 3989 N N . ALA A 1 508 ? -1.738 -32.562 -3.66 1 74.44 508 ALA A N 1
ATOM 3990 C CA . ALA A 1 508 ? -1.267 -31.484 -2.816 1 74.44 508 ALA A CA 1
ATOM 3991 C C . ALA A 1 508 ? -0.122 -31.938 -1.916 1 74.44 508 ALA A C 1
ATOM 3993 O O . ALA A 1 508 ? -0.008 -33.125 -1.598 1 74.44 508 ALA A O 1
ATOM 3994 N N . LEU A 1 509 ? 0.718 -30.984 -1.628 1 76.38 509 LEU A N 1
ATOM 3995 C CA . LEU A 1 509 ? 1.813 -31.25 -0.702 1 76.38 509 LEU A CA 1
ATOM 3996 C C . LEU A 1 509 ? 1.299 -31.375 0.728 1 76.38 509 LEU A C 1
ATOM 3998 O O . LEU A 1 509 ? 0.471 -30.578 1.166 1 76.38 509 LEU A O 1
ATOM 4002 N N . LYS A 1 510 ? 1.801 -32.438 1.41 1 72.94 510 LYS A N 1
ATOM 4003 C CA . LYS A 1 510 ? 1.572 -32.531 2.848 1 72.94 510 LYS A CA 1
ATOM 4004 C C . LYS A 1 510 ? 2.361 -31.484 3.609 1 72.94 510 LYS A C 1
ATOM 4006 O O . LYS A 1 510 ? 3.293 -30.875 3.064 1 72.94 510 LYS A O 1
ATOM 4011 N N . PRO A 1 511 ? 1.984 -31.281 4.816 1 65.25 511 PRO A N 1
ATOM 4012 C CA . PRO A 1 511 ? 2.641 -30.219 5.582 1 65.25 511 PRO A CA 1
ATOM 4013 C C . PRO A 1 511 ? 4.156 -30.406 5.668 1 65.25 511 PRO A C 1
ATOM 4015 O O . PRO A 1 511 ? 4.906 -29.453 5.484 1 65.25 511 PRO A O 1
ATOM 4018 N N . ASP A 1 512 ? 4.508 -31.578 5.953 1 73.75 512 ASP A N 1
ATOM 4019 C CA . ASP A 1 512 ? 5.941 -31.828 6.074 1 73.75 512 ASP A CA 1
ATOM 4020 C C . ASP A 1 512 ? 6.648 -31.625 4.734 1 73.75 512 ASP A C 1
ATOM 4022 O O . ASP A 1 512 ? 7.758 -31.094 4.688 1 73.75 512 ASP A O 1
ATOM 4026 N N . GLY A 1 513 ? 6.02 -32.125 3.654 1 81.81 513 GLY A N 1
ATOM 4027 C CA . GLY A 1 513 ? 6.555 -31.891 2.322 1 81.81 513 GLY A CA 1
ATOM 4028 C C . GLY A 1 513 ? 6.641 -30.422 1.958 1 81.81 513 GLY A C 1
ATOM 4029 O O . GLY A 1 513 ? 7.617 -29.984 1.339 1 81.81 513 GLY A O 1
ATOM 4030 N N . ARG A 1 514 ? 5.645 -29.75 2.357 1 78.94 514 ARG A N 1
ATOM 4031 C CA . ARG A 1 514 ? 5.621 -28.312 2.119 1 78.94 514 ARG A CA 1
ATOM 4032 C C . ARG A 1 514 ? 6.785 -27.625 2.82 1 78.94 514 ARG A C 1
ATOM 4034 O O . ARG A 1 514 ? 7.453 -26.766 2.232 1 78.94 514 ARG A O 1
ATOM 4041 N N . LYS A 1 515 ? 7.047 -27.953 4.035 1 70.75 515 LYS A N 1
ATOM 4042 C CA . LYS A 1 515 ? 8.148 -27.391 4.805 1 70.75 515 LYS A CA 1
ATOM 4043 C C . LYS A 1 515 ? 9.492 -27.656 4.129 1 70.75 515 LYS A C 1
ATOM 4045 O O . LYS A 1 515 ? 10.328 -26.75 4.023 1 70.75 515 LYS A O 1
ATOM 4050 N N . ARG A 1 516 ? 9.648 -28.781 3.748 1 82.62 516 ARG A N 1
ATOM 4051 C CA . ARG A 1 516 ? 10.898 -29.156 3.096 1 82.62 516 ARG A CA 1
ATOM 4052 C C . ARG A 1 516 ? 11.086 -28.391 1.788 1 82.62 516 ARG A C 1
ATOM 4054 O O . ARG A 1 516 ? 12.188 -27.969 1.466 1 82.62 516 ARG A O 1
ATOM 4061 N N . PHE A 1 517 ? 9.984 -28.234 1.075 1 86.75 517 PHE A N 1
ATOM 4062 C CA . PHE A 1 517 ? 10.102 -27.531 -0.199 1 86.75 517 PHE A CA 1
ATOM 4063 C C . PHE A 1 517 ? 10.367 -26.047 0.021 1 86.75 517 PHE A C 1
ATOM 4065 O O . PHE A 1 517 ? 11.109 -25.438 -0.74 1 86.75 517 PHE A O 1
ATOM 4072 N N . ILE A 1 518 ? 9.719 -25.484 0.993 1 78.12 518 ILE A N 1
ATOM 4073 C CA . ILE A 1 518 ? 9.969 -24.094 1.32 1 78.12 518 ILE A CA 1
ATOM 4074 C C . ILE A 1 518 ? 11.453 -23.891 1.618 1 78.12 518 ILE A C 1
ATOM 4076 O O . ILE A 1 518 ? 12.062 -22.922 1.169 1 78.12 518 ILE A O 1
ATOM 4080 N N . ALA A 1 519 ? 12 -24.812 2.322 1 78.44 519 ALA A N 1
ATOM 4081 C CA . ALA A 1 519 ? 13.422 -24.75 2.637 1 78.44 519 ALA A CA 1
ATOM 4082 C C . ALA A 1 519 ? 14.266 -24.797 1.367 1 78.44 519 ALA A C 1
ATOM 4084 O O . ALA A 1 519 ? 15.258 -24.078 1.244 1 78.44 519 ALA A O 1
ATOM 4085 N N . ALA A 1 520 ? 13.891 -25.641 0.486 1 88.94 520 ALA A N 1
ATOM 4086 C CA . ALA A 1 520 ? 14.602 -25.75 -0.788 1 88.94 520 ALA A CA 1
ATOM 4087 C C . ALA A 1 520 ? 14.5 -24.453 -1.582 1 88.94 520 ALA A C 1
ATOM 4089 O O . ALA A 1 520 ? 15.484 -24 -2.174 1 88.94 520 ALA A O 1
ATOM 4090 N N . PHE A 1 521 ? 13.352 -23.891 -1.591 1 89.25 521 PHE A N 1
ATOM 4091 C CA . PHE A 1 521 ? 13.102 -22.641 -2.299 1 89.25 521 PHE A CA 1
ATOM 4092 C C . PHE A 1 521 ? 13.922 -21.5 -1.7 1 89.25 521 PHE A C 1
ATOM 4094 O O . PHE A 1 521 ? 14.539 -20.719 -2.43 1 89.25 521 PHE A O 1
ATOM 4101 N N . GLU A 1 522 ? 13.953 -21.469 -0.408 1 79.06 522 GLU A N 1
ATOM 4102 C CA . GLU A 1 522 ? 14.711 -20.438 0.288 1 79.06 522 GLU A CA 1
ATOM 4103 C C . GLU A 1 522 ? 16.219 -20.594 0.048 1 79.06 522 GLU A C 1
ATOM 4105 O O . GLU A 1 522 ? 16.938 -19.594 -0.068 1 79.06 522 GLU A O 1
ATOM 4110 N N . ARG A 1 523 ? 16.609 -21.766 0.041 1 87.38 523 ARG A N 1
ATOM 4111 C CA . ARG A 1 523 ? 18.016 -22.016 -0.278 1 87.38 523 ARG A CA 1
ATOM 4112 C C . ARG A 1 523 ? 18.359 -21.484 -1.669 1 87.38 523 ARG A C 1
ATOM 4114 O O . ARG A 1 523 ? 19.422 -20.906 -1.872 1 87.38 523 ARG A O 1
ATOM 4121 N N . ARG A 1 524 ? 17.469 -21.719 -2.604 1 93.06 524 ARG A N 1
ATOM 4122 C CA . ARG A 1 524 ? 17.688 -21.234 -3.959 1 93.06 524 ARG A CA 1
ATOM 4123 C C . ARG A 1 524 ? 17.719 -19.703 -3.986 1 93.06 524 ARG A C 1
ATOM 4125 O O . ARG A 1 524 ? 18.547 -19.109 -4.68 1 93.06 524 ARG A O 1
ATOM 4132 N N . LEU A 1 525 ? 16.859 -19.062 -3.254 1 87.31 525 LEU A N 1
ATOM 4133 C CA . LEU A 1 525 ? 16.828 -17.609 -3.184 1 87.31 525 LEU A CA 1
ATOM 4134 C C . LEU A 1 525 ? 18.109 -17.047 -2.6 1 87.31 525 LEU A C 1
ATOM 4136 O O . LEU A 1 525 ? 18.547 -15.953 -2.961 1 87.31 525 LEU A O 1
ATOM 4140 N N . ASN A 1 526 ? 18.75 -17.844 -1.775 1 82.69 526 ASN A N 1
ATOM 4141 C CA . ASN A 1 526 ? 19.969 -17.391 -1.104 1 82.69 526 ASN A CA 1
ATOM 4142 C C . ASN A 1 526 ? 21.219 -17.797 -1.87 1 82.69 526 ASN A C 1
ATOM 4144 O O . ASN A 1 526 ? 22.328 -17.438 -1.493 1 82.69 526 ASN A O 1
ATOM 4148 N N . HIS A 1 527 ? 21.031 -18.531 -2.918 1 91.56 527 HIS A N 1
ATOM 4149 C CA . HIS A 1 527 ? 22.172 -18.906 -3.764 1 91.56 527 HIS A CA 1
ATOM 4150 C C . HIS A 1 527 ? 22.766 -17.672 -4.449 1 91.56 527 HIS A C 1
ATOM 4152 O O . HIS A 1 527 ? 22.047 -16.797 -4.906 1 91.56 527 HIS A O 1
ATOM 4158 N N . GLU A 1 528 ? 24.109 -17.609 -4.5 1 90.06 528 GLU A N 1
ATOM 4159 C CA . GLU A 1 528 ? 24.797 -16.5 -5.133 1 90.06 528 GLU A CA 1
ATOM 4160 C C . GLU A 1 528 ? 25.047 -16.766 -6.613 1 90.06 528 GLU A C 1
ATOM 4162 O O . GLU A 1 528 ? 25.359 -17.891 -7 1 90.06 528 GLU A O 1
ATOM 4167 N N . VAL A 1 529 ? 24.844 -15.75 -7.398 1 91.19 529 VAL A N 1
ATOM 4168 C CA . VAL A 1 529 ? 25.094 -15.805 -8.836 1 91.19 529 VAL A CA 1
ATOM 4169 C C . VAL A 1 529 ? 25.844 -14.547 -9.281 1 91.19 529 VAL A C 1
ATOM 4171 O O . VAL A 1 529 ? 25.766 -13.508 -8.625 1 91.19 529 VAL A O 1
ATOM 4174 N N . THR A 1 530 ? 26.594 -14.68 -10.305 1 90.12 530 THR A N 1
ATOM 4175 C CA . THR A 1 530 ? 27.297 -13.539 -10.867 1 90.12 530 THR A CA 1
ATOM 4176 C C . THR A 1 530 ? 26.406 -12.789 -11.852 1 90.12 530 THR A C 1
ATOM 4178 O O . THR A 1 530 ? 25.828 -13.391 -12.766 1 90.12 530 THR A O 1
ATOM 4181 N N . HIS A 1 531 ? 26.219 -11.508 -11.617 1 87.69 531 HIS A N 1
ATOM 4182 C CA . HIS A 1 531 ? 25.469 -10.719 -12.586 1 87.69 531 HIS A CA 1
ATOM 4183 C C . HIS A 1 531 ? 26.188 -10.648 -13.922 1 87.69 531 HIS A C 1
ATOM 4185 O O . HIS A 1 531 ? 27.344 -10.219 -13.984 1 87.69 531 HIS A O 1
ATOM 4191 N N . PRO A 1 532 ? 25.578 -11.008 -14.961 1 88.31 532 PRO A N 1
ATOM 4192 C CA . PRO A 1 532 ? 26.281 -11.117 -16.234 1 88.31 532 PRO A CA 1
ATOM 4193 C C . PRO A 1 532 ? 26.766 -9.766 -16.766 1 88.31 532 PRO A C 1
ATOM 4195 O O . PRO A 1 532 ? 27.797 -9.688 -17.438 1 88.31 532 PRO A O 1
ATOM 4198 N N . LEU A 1 533 ? 26.109 -8.719 -16.484 1 85.69 533 LEU A N 1
ATOM 4199 C CA . LEU A 1 533 ? 26.469 -7.395 -16.969 1 85.69 533 LEU A CA 1
ATOM 4200 C C . LEU A 1 533 ? 27.422 -6.703 -16 1 85.69 533 LEU A C 1
ATOM 4202 O O . LEU A 1 533 ? 28.375 -6.039 -16.422 1 85.69 533 LEU A O 1
ATOM 4206 N N . PHE A 1 534 ? 27.172 -6.863 -14.703 1 85.19 534 PHE A N 1
ATOM 4207 C CA . PHE A 1 534 ? 27.875 -6.07 -13.703 1 85.19 534 PHE A CA 1
ATOM 4208 C C . PHE A 1 534 ? 29.078 -6.836 -13.156 1 85.19 534 PHE A C 1
ATOM 4210 O O . PHE A 1 534 ? 29.984 -6.242 -12.578 1 85.19 534 PHE A O 1
ATOM 4217 N N . GLY A 1 535 ? 29.047 -8.156 -13.188 1 85.12 535 GLY A N 1
ATOM 4218 C CA . GLY A 1 535 ? 30.203 -8.969 -12.859 1 85.12 535 GLY A CA 1
ATOM 4219 C C . GLY A 1 535 ? 30.312 -9.289 -11.375 1 85.12 535 GLY A C 1
ATOM 4220 O O . GLY A 1 535 ? 31.109 -10.141 -10.977 1 85.12 535 GLY A O 1
ATOM 4221 N N . TYR A 1 536 ? 29.547 -8.641 -10.562 1 84 536 TYR A N 1
ATOM 4222 C CA . 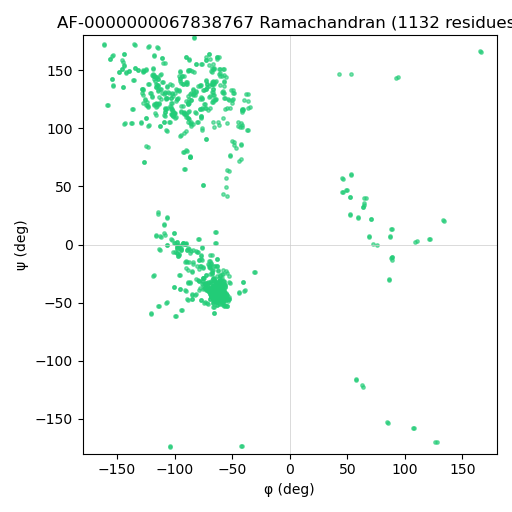TYR A 1 536 ? 29.625 -8.938 -9.133 1 84 536 TYR A CA 1
ATOM 4223 C C . TYR A 1 536 ? 28.641 -10.047 -8.75 1 84 536 TYR A C 1
ATOM 4225 O O . TYR A 1 536 ? 27.719 -10.344 -9.5 1 84 536 TYR A O 1
ATOM 4233 N N . ARG A 1 537 ? 28.922 -10.633 -7.59 1 86.12 537 ARG A N 1
ATOM 4234 C CA . ARG A 1 537 ? 28.094 -11.727 -7.086 1 86.12 537 ARG A CA 1
ATOM 4235 C C . ARG A 1 537 ? 27.031 -11.203 -6.121 1 86.12 537 ARG A C 1
ATOM 4237 O O . ARG A 1 537 ? 27.281 -10.281 -5.352 1 86.12 537 ARG A O 1
ATOM 4244 N N . LEU A 1 538 ? 25.859 -11.812 -6.211 1 83.81 538 LEU A N 1
ATOM 4245 C CA . LEU A 1 538 ? 24.766 -11.484 -5.305 1 83.81 538 LEU A CA 1
ATOM 4246 C C . LEU A 1 538 ? 23.781 -12.641 -5.195 1 83.81 538 LEU A C 1
ATOM 4248 O O . LEU A 1 538 ? 23.781 -13.547 -6.035 1 83.81 538 LEU A O 1
ATOM 4252 N N . THR A 1 539 ? 23.031 -12.648 -4.152 1 85.12 539 THR A N 1
ATOM 4253 C CA . THR A 1 539 ? 22 -13.664 -4 1 85.12 539 THR A CA 1
ATOM 4254 C C . THR A 1 539 ? 20.828 -13.391 -4.949 1 85.12 539 THR A C 1
ATOM 4256 O O . THR A 1 539 ? 20.656 -12.266 -5.426 1 85.12 539 THR A O 1
ATOM 4259 N N . TYR A 1 540 ? 20.016 -14.406 -5.273 1 90.88 540 TYR A N 1
ATOM 4260 C CA . TYR A 1 540 ? 18.844 -14.188 -6.098 1 90.88 540 TYR A CA 1
ATOM 4261 C C . TYR A 1 540 ? 17.875 -13.211 -5.426 1 90.88 540 TYR A C 1
ATOM 4263 O O . TYR A 1 540 ? 17.203 -12.43 -6.105 1 90.88 540 TYR A O 1
ATOM 4271 N N . ARG A 1 541 ? 17.828 -13.289 -4.129 1 81.94 541 ARG A N 1
ATOM 4272 C CA . ARG A 1 541 ? 16.984 -12.352 -3.389 1 81.94 541 ARG A CA 1
ATOM 4273 C C . ARG A 1 541 ? 17.391 -10.914 -3.672 1 81.94 541 ARG A C 1
ATOM 4275 O O . ARG A 1 541 ? 16.547 -10.07 -3.977 1 81.94 541 ARG A O 1
ATOM 4282 N N . ARG A 1 542 ? 18.641 -10.648 -3.578 1 80.56 542 ARG A N 1
ATOM 4283 C CA . ARG A 1 542 ? 19.156 -9.312 -3.859 1 80.56 542 ARG A CA 1
ATOM 4284 C C . ARG A 1 542 ? 19 -8.969 -5.336 1 80.56 542 ARG A C 1
ATOM 4286 O O . ARG A 1 542 ? 18.766 -7.812 -5.688 1 80.56 542 ARG A O 1
ATOM 4293 N N . LEU A 1 543 ? 19.172 -9.922 -6.117 1 90.25 543 LEU A N 1
ATOM 4294 C CA . LEU A 1 543 ? 19.031 -9.727 -7.559 1 90.25 543 LEU A CA 1
ATOM 4295 C C . LEU A 1 543 ? 17.625 -9.234 -7.906 1 90.25 543 LEU A C 1
ATOM 4297 O O . LEU A 1 543 ? 17.469 -8.336 -8.742 1 90.25 543 LEU A O 1
ATOM 4301 N N . ILE A 1 544 ? 16.625 -9.828 -7.289 1 90.81 544 ILE A N 1
ATOM 4302 C CA . ILE A 1 544 ? 15.234 -9.422 -7.512 1 90.81 544 ILE A CA 1
ATOM 4303 C C . ILE A 1 544 ? 15.07 -7.941 -7.191 1 90.81 544 ILE A C 1
ATOM 4305 O O . ILE A 1 544 ? 14.453 -7.199 -7.957 1 90.81 544 ILE A O 1
ATOM 4309 N N . GLU A 1 545 ? 15.648 -7.496 -6.168 1 82.88 545 GLU A N 1
ATOM 4310 C CA . GLU A 1 545 ? 15.578 -6.094 -5.773 1 82.88 545 GLU A CA 1
ATOM 4311 C C . GLU A 1 545 ? 16.297 -5.199 -6.777 1 82.88 545 GLU A C 1
ATOM 4313 O O . GLU A 1 545 ? 15.781 -4.156 -7.18 1 82.88 545 GLU A O 1
ATOM 4318 N N . VAL A 1 546 ? 17.484 -5.613 -7.137 1 85.94 546 VAL A N 1
ATOM 4319 C CA . VAL A 1 546 ? 18.281 -4.848 -8.094 1 85.94 546 VAL A CA 1
ATOM 4320 C C . VAL A 1 546 ? 17.516 -4.699 -9.398 1 85.94 546 VAL A C 1
ATOM 4322 O O . VAL A 1 546 ? 17.422 -3.602 -9.961 1 85.94 546 VAL A O 1
ATOM 4325 N N . GLN A 1 547 ? 16.938 -5.82 -9.859 1 93.56 547 GLN A N 1
ATOM 4326 C CA . GLN A 1 547 ? 16.188 -5.789 -11.109 1 93.56 547 GLN A CA 1
ATOM 4327 C C . GLN A 1 547 ? 14.961 -4.883 -10.992 1 93.56 547 GLN A C 1
ATOM 4329 O O . GLN A 1 547 ? 14.602 -4.18 -11.938 1 93.56 547 GLN A O 1
ATOM 4334 N N . ALA A 1 548 ? 14.289 -4.93 -9.844 1 91.31 548 ALA A N 1
ATOM 4335 C CA . ALA A 1 548 ? 13.156 -4.039 -9.617 1 91.31 548 ALA A CA 1
ATOM 4336 C C . ALA A 1 548 ? 13.586 -2.576 -9.672 1 91.31 548 ALA A C 1
ATOM 4338 O O . ALA A 1 548 ? 12.906 -1.751 -10.297 1 91.31 548 ALA A O 1
ATOM 4339 N N . ARG A 1 549 ? 14.664 -2.236 -9.062 1 86.19 549 ARG A N 1
ATOM 4340 C CA . ARG A 1 549 ? 15.156 -0.862 -9.031 1 86.19 549 ARG A CA 1
ATOM 4341 C C . ARG A 1 549 ? 15.602 -0.407 -10.422 1 86.19 549 ARG A C 1
ATOM 4343 O O . ARG A 1 549 ? 15.406 0.754 -10.789 1 86.19 549 ARG A O 1
ATOM 4350 N N . LEU A 1 550 ? 16.203 -1.308 -11.164 1 91.12 550 LEU A N 1
ATOM 4351 C CA . LEU A 1 550 ? 16.594 -0.978 -12.531 1 91.12 550 LEU A CA 1
ATOM 4352 C C . LEU A 1 550 ? 15.375 -0.696 -13.398 1 91.12 550 LEU A C 1
ATOM 4354 O O . LEU A 1 550 ? 15.43 0.143 -14.297 1 91.12 550 LEU A O 1
ATOM 4358 N N . LEU A 1 551 ? 14.312 -1.456 -13.172 1 95.62 551 LEU A N 1
ATOM 4359 C CA . LEU A 1 551 ? 13.07 -1.141 -13.867 1 95.62 551 LEU A CA 1
ATOM 4360 C C . LEU A 1 551 ? 12.641 0.296 -13.594 1 95.62 551 LEU A C 1
ATOM 4362 O O . LEU A 1 551 ? 12.234 1.015 -14.508 1 95.62 551 LEU A O 1
ATOM 4366 N N . GLY A 1 552 ? 12.711 0.689 -12.328 1 91.94 552 GLY A N 1
ATOM 4367 C CA . GLY A 1 552 ? 12.383 2.061 -11.969 1 91.94 552 GLY A CA 1
ATOM 4368 C C . GLY A 1 552 ? 13.227 3.086 -12.703 1 91.94 552 GLY A C 1
ATOM 4369 O O . GLY A 1 552 ? 12.711 4.105 -13.164 1 91.94 552 GLY A O 1
ATOM 4370 N N . ARG A 1 553 ? 14.531 2.76 -12.836 1 89.56 553 ARG A N 1
ATOM 4371 C CA . ARG A 1 553 ? 15.438 3.668 -13.523 1 89.56 553 ARG A CA 1
ATOM 4372 C C . ARG A 1 553 ? 15.078 3.783 -15.008 1 89.56 553 ARG A C 1
ATOM 4374 O O . ARG A 1 553 ? 15.203 4.855 -15.602 1 89.56 553 ARG A O 1
ATOM 4381 N N . TRP A 1 554 ? 14.68 2.705 -15.578 1 93.81 554 TRP A N 1
ATOM 4382 C CA . TRP A 1 554 ? 14.258 2.73 -16.969 1 93.81 554 TRP A CA 1
ATOM 4383 C C . TRP A 1 554 ? 12.977 3.541 -17.141 1 93.81 554 TRP A C 1
ATOM 4385 O O . TRP A 1 554 ? 12.875 4.383 -18.031 1 93.81 554 TRP A O 1
ATOM 4395 N N . LEU A 1 555 ? 12.016 3.359 -16.281 1 94.19 555 LEU A N 1
ATOM 4396 C CA . LEU A 1 555 ? 10.719 4.012 -16.359 1 94.19 555 LEU A CA 1
ATOM 4397 C C . LEU A 1 555 ? 10.852 5.52 -16.172 1 94.19 555 LEU A C 1
ATOM 4399 O O . LEU A 1 555 ? 10.07 6.293 -16.734 1 94.19 555 LEU A O 1
ATOM 4403 N N . THR A 1 556 ? 11.844 5.922 -15.383 1 88.62 556 THR A N 1
ATOM 4404 C CA . THR A 1 556 ? 12.039 7.344 -15.117 1 88.62 556 THR A CA 1
ATOM 4405 C C . THR A 1 556 ? 13.016 7.953 -16.109 1 88.62 556 THR A C 1
ATOM 4407 O O . THR A 1 556 ? 13.398 9.117 -15.984 1 88.62 556 THR A O 1
ATOM 4410 N N . GLY A 1 557 ? 13.516 7.156 -17.031 1 88 557 GLY A N 1
ATOM 4411 C CA . GLY A 1 557 ? 14.305 7.652 -18.141 1 88 557 GLY A CA 1
ATOM 4412 C C . GLY A 1 557 ? 15.789 7.738 -17.828 1 88 557 GLY A C 1
ATOM 4413 O O . GLY A 1 557 ? 16.547 8.375 -18.562 1 88 557 GLY A O 1
ATOM 4414 N N . GLU A 1 558 ? 16.203 7.133 -16.766 1 87.12 558 GLU A N 1
ATOM 4415 C CA . GLU A 1 558 ? 17.609 7.219 -16.375 1 87.12 558 GLU A CA 1
ATOM 4416 C C . GLU A 1 558 ? 18.469 6.27 -17.203 1 87.12 558 GLU A C 1
ATOM 4418 O O . GLU A 1 558 ? 19.672 6.512 -17.391 1 87.12 558 GLU A O 1
ATOM 4423 N N . ILE A 1 559 ? 17.906 5.145 -17.609 1 89.38 559 ILE A N 1
ATOM 4424 C CA . ILE A 1 559 ? 18.609 4.199 -18.469 1 89.38 559 ILE A CA 1
ATOM 4425 C C . ILE A 1 559 ? 17.797 3.922 -19.734 1 89.38 559 ILE A C 1
ATOM 4427 O O . ILE A 1 559 ? 16.562 3.982 -19.703 1 89.38 559 ILE A O 1
ATOM 4431 N N . PRO A 1 560 ? 18.438 3.623 -20.781 1 89.44 560 PRO A N 1
ATOM 4432 C CA . PRO A 1 560 ? 17.75 3.572 -22.062 1 89.44 560 PRO A CA 1
ATOM 4433 C C . PRO A 1 560 ? 16.891 2.318 -22.234 1 89.44 560 PRO A C 1
ATOM 4435 O O . PRO A 1 560 ? 15.875 2.348 -22.922 1 89.44 560 PRO A O 1
ATOM 4438 N N . GLU A 1 561 ? 17.344 1.251 -21.688 1 90.31 561 GLU A N 1
ATOM 4439 C CA . GLU A 1 561 ? 16.625 -0.013 -21.781 1 90.31 561 GLU A CA 1
ATOM 4440 C C . GLU A 1 561 ? 16.656 -0.778 -20.469 1 90.31 561 GLU A C 1
ATOM 4442 O O . GLU A 1 561 ? 17.594 -0.608 -19.672 1 90.31 561 GLU A O 1
ATOM 4447 N N . TYR A 1 562 ? 15.633 -1.517 -20.219 1 94.12 562 TYR A N 1
ATOM 4448 C CA . TYR A 1 562 ? 15.617 -2.377 -19.047 1 94.12 562 TYR A CA 1
ATOM 4449 C C . TYR A 1 562 ? 16.484 -3.617 -19.266 1 94.12 562 TYR A C 1
ATOM 4451 O O . TYR A 1 562 ? 16.203 -4.418 -20.172 1 94.12 562 TYR A O 1
ATOM 4459 N N . PRO A 1 563 ? 17.516 -3.77 -18.5 1 93.31 563 PRO A N 1
ATOM 4460 C CA . PRO A 1 563 ? 18.375 -4.938 -18.688 1 93.31 563 PRO A CA 1
ATOM 4461 C C . PRO A 1 563 ? 17.75 -6.227 -18.156 1 93.31 563 PRO A C 1
ATOM 4463 O O . PRO A 1 563 ? 17.203 -6.238 -17.047 1 93.31 563 PRO A O 1
ATOM 4466 N N . GLN A 1 564 ? 17.812 -7.25 -18.969 1 94.25 564 GLN A N 1
ATOM 4467 C CA . GLN A 1 564 ? 17.312 -8.555 -18.562 1 94.25 564 GLN A CA 1
ATOM 4468 C C . GLN A 1 564 ? 18.406 -9.406 -17.938 1 94.25 564 GLN A C 1
ATOM 4470 O O . GLN A 1 564 ? 19.578 -9.312 -18.344 1 94.25 564 GLN A O 1
ATOM 4475 N N . PHE A 1 565 ? 18.047 -10.18 -16.969 1 94.31 565 PHE A N 1
ATOM 4476 C CA . PHE A 1 565 ? 19 -11.102 -16.375 1 94.31 565 PHE A CA 1
ATOM 4477 C C . PHE A 1 565 ? 18.969 -12.445 -17.078 1 94.31 565 PHE A C 1
ATOM 4479 O O . PHE A 1 565 ? 17.969 -13.164 -17.031 1 94.31 565 PHE A O 1
ATOM 4486 N N . ILE A 1 566 ? 20.047 -12.766 -17.781 1 94.56 566 ILE A N 1
ATOM 4487 C CA . ILE A 1 566 ? 20.156 -14 -18.547 1 94.56 566 ILE A CA 1
ATOM 4488 C C . ILE A 1 566 ? 21.422 -14.758 -18.125 1 94.56 566 ILE A C 1
ATOM 4490 O O . ILE A 1 566 ? 22.516 -14.188 -18.094 1 94.56 566 ILE A O 1
ATOM 4494 N N . THR A 1 567 ? 21.219 -15.898 -17.766 1 90.31 567 THR A N 1
ATOM 4495 C CA . THR A 1 567 ? 22.359 -16.719 -17.391 1 90.31 567 THR A CA 1
ATOM 4496 C C . THR A 1 567 ? 22.953 -17.438 -18.609 1 90.31 567 THR A C 1
ATOM 4498 O O . THR A 1 567 ? 22.25 -17.656 -19.594 1 90.31 567 THR A O 1
ATOM 4501 N N . ARG A 1 568 ? 24.266 -17.719 -18.625 1 80.5 568 ARG A N 1
ATOM 4502 C CA . ARG A 1 568 ? 24.953 -18.406 -19.719 1 80.5 568 ARG A CA 1
ATOM 4503 C C . ARG A 1 568 ? 25.281 -19.844 -19.344 1 80.5 568 ARG A C 1
ATOM 4505 O O . ARG A 1 568 ? 25.5 -20.156 -18.156 1 80.5 568 ARG A O 1
ATOM 4512 N N . MET B 1 1 ? -44.562 -24.844 -43.688 1 29.05 1 MET B N 1
ATOM 4513 C CA . MET B 1 1 ? -43.094 -24.844 -43.875 1 29.05 1 MET B CA 1
ATOM 4514 C C . MET B 1 1 ? -42.406 -24.891 -42.5 1 29.05 1 MET B C 1
ATOM 4516 O O . MET B 1 1 ? -42.719 -24.094 -41.625 1 29.05 1 MET B O 1
ATOM 4520 N N . PRO B 1 2 ? -41.844 -26.078 -42.094 1 32.31 2 PRO B N 1
ATOM 4521 C CA . PRO B 1 2 ? -41.469 -26.375 -40.688 1 32.31 2 PRO B CA 1
ATOM 4522 C C . PRO B 1 2 ? -40.312 -25.484 -40.219 1 32.31 2 PRO B C 1
ATOM 4524 O O . PRO B 1 2 ? -39.438 -25.125 -41 1 32.31 2 PRO B O 1
ATOM 4527 N N . ASP B 1 3 ? -40.625 -24.484 -39.375 1 30.41 3 ASP B N 1
ATOM 4528 C CA . ASP B 1 3 ? -39.719 -23.453 -38.844 1 30.41 3 ASP B CA 1
ATOM 4529 C C . ASP B 1 3 ? -38.469 -24.062 -38.219 1 30.41 3 ASP B C 1
ATOM 4531 O O . ASP B 1 3 ? -38.562 -24.828 -37.25 1 30.41 3 ASP B O 1
ATOM 4535 N N . THR B 1 4 ? -37.438 -24.531 -39 1 31.33 4 THR B N 1
ATOM 4536 C CA . THR B 1 4 ? -36.188 -25.203 -38.719 1 31.33 4 THR B CA 1
ATOM 4537 C C . THR B 1 4 ? -35.375 -24.375 -37.719 1 31.33 4 THR B C 1
ATOM 4539 O O . THR B 1 4 ? -34.781 -23.359 -38.062 1 31.33 4 THR B O 1
ATOM 4542 N N . SER B 1 5 ? -35.906 -24.219 -36.5 1 29.86 5 SER B N 1
ATOM 4543 C CA . SER B 1 5 ? -35.188 -23.516 -35.469 1 29.86 5 SER B CA 1
ATOM 4544 C C . SER B 1 5 ? -33.75 -24.047 -35.344 1 29.86 5 SER B C 1
ATOM 4546 O O . SER B 1 5 ? -33.531 -25.25 -35.219 1 29.86 5 SER B O 1
ATOM 4548 N N . GLN B 1 6 ? -32.812 -23.484 -36.094 1 27.92 6 GLN B N 1
ATOM 4549 C CA . GLN B 1 6 ? -31.391 -23.844 -36.125 1 27.92 6 GLN B CA 1
ATOM 4550 C C . GLN B 1 6 ? -30.844 -24.016 -34.688 1 27.92 6 GLN B C 1
ATOM 4552 O O . GLN B 1 6 ? -31.047 -23.156 -33.844 1 27.92 6 GLN B O 1
ATOM 4557 N N . PRO B 1 7 ? -30.641 -25.25 -34.281 1 28.67 7 PRO B N 1
ATOM 4558 C CA . PRO B 1 7 ? -30.094 -25.531 -32.938 1 28.67 7 PRO B CA 1
ATOM 4559 C C . PRO B 1 7 ? -28.859 -24.688 -32.625 1 28.67 7 PRO B C 1
ATOM 4561 O O . PRO B 1 7 ? -27.984 -24.531 -33.469 1 28.67 7 PRO B O 1
ATOM 4564 N N . GLU B 1 8 ? -29.047 -23.516 -32.094 1 28.53 8 GLU B N 1
ATOM 4565 C CA . GLU B 1 8 ? -27.906 -22.703 -31.672 1 28.53 8 GLU B CA 1
ATOM 4566 C C . GLU B 1 8 ? -26.859 -23.547 -30.969 1 28.53 8 GLU B C 1
ATOM 4568 O O . GLU B 1 8 ? -27.156 -24.25 -30 1 28.53 8 GLU B O 1
ATOM 4573 N N . LEU B 1 9 ? -25.969 -24.141 -31.75 1 28.75 9 LEU B N 1
ATOM 4574 C CA . LEU B 1 9 ? -24.828 -24.891 -31.219 1 28.75 9 LEU B CA 1
ATOM 4575 C C . LEU B 1 9 ? -24.188 -24.172 -30.031 1 28.75 9 LEU B C 1
ATOM 4577 O O . LEU B 1 9 ? -23.922 -22.969 -30.109 1 28.75 9 LEU B O 1
ATOM 4581 N N . PRO B 1 10 ? -24.453 -24.578 -28.922 1 29.95 10 PRO B N 1
ATOM 4582 C CA . PRO B 1 10 ? -23.781 -23.984 -27.766 1 29.95 10 PRO B CA 1
ATOM 4583 C C . PRO B 1 10 ? -22.297 -23.75 -28 1 29.95 10 PRO B C 1
ATOM 4585 O O . PRO B 1 10 ? -21.562 -24.672 -28.359 1 29.95 10 PRO B O 1
ATOM 4588 N N . LEU B 1 11 ? -21.906 -22.781 -28.766 1 31.7 11 LEU B N 1
ATOM 4589 C CA . LEU B 1 11 ? -20.484 -22.5 -28.891 1 31.7 11 LEU B CA 1
ATOM 4590 C C . LEU B 1 11 ? -19.766 -22.703 -27.562 1 31.7 11 LEU B C 1
ATOM 4592 O O . LEU B 1 11 ? -20.188 -22.156 -26.547 1 31.7 11 LEU B O 1
ATOM 4596 N N . PRO B 1 12 ? -19.172 -23.812 -27.438 1 32.25 12 PRO B N 1
ATOM 4597 C CA . PRO B 1 12 ? -18.359 -23.969 -26.234 1 32.25 12 PRO B CA 1
ATOM 4598 C C . PRO B 1 12 ? -17.547 -22.703 -25.891 1 32.25 12 PRO B C 1
ATOM 4600 O O . PRO B 1 12 ? -17.188 -21.938 -26.797 1 32.25 12 PRO B O 1
ATOM 4603 N N . ALA B 1 13 ? -17.844 -22.188 -24.875 1 34.81 13 ALA B N 1
ATOM 4604 C CA . ALA B 1 13 ? -17.062 -21.047 -24.422 1 34.81 13 ALA B CA 1
ATOM 4605 C C . ALA B 1 13 ? -15.586 -21.234 -24.781 1 34.81 13 ALA B C 1
ATOM 4607 O O . ALA B 1 13 ? -15.07 -22.344 -24.781 1 34.81 13 ALA B O 1
ATOM 4608 N N . PRO B 1 14 ? -15.031 -20.359 -25.609 1 36 14 PRO B N 1
ATOM 4609 C CA . PRO B 1 14 ? -13.609 -20.484 -25.938 1 36 14 PRO B CA 1
ATOM 4610 C C . PRO B 1 14 ? -12.766 -20.922 -24.734 1 36 14 PRO B C 1
ATOM 4612 O O . PRO B 1 14 ? -13.133 -20.656 -23.594 1 36 14 PRO B O 1
ATOM 4615 N N . PRO B 1 15 ? -11.953 -21.938 -24.938 1 38.69 15 PRO B N 1
ATOM 4616 C CA . PRO B 1 15 ? -11.047 -22.344 -23.859 1 38.69 15 PRO B CA 1
ATOM 4617 C C . PRO B 1 15 ? -10.414 -21.141 -23.141 1 38.69 15 PRO B C 1
ATOM 4619 O O . PRO B 1 15 ? -10.203 -20.094 -23.766 1 38.69 15 PRO B O 1
ATOM 4622 N N . LEU B 1 16 ? -10.742 -21.031 -21.922 1 43.5 16 LEU B N 1
ATOM 4623 C CA . LEU B 1 16 ? -10.172 -19.984 -21.094 1 43.5 16 LEU B CA 1
ATOM 4624 C C . LEU B 1 16 ? -8.688 -19.797 -21.391 1 43.5 16 LEU B C 1
ATOM 4626 O O . LEU B 1 16 ? -7.98 -20.781 -21.672 1 43.5 16 LEU B O 1
ATOM 4630 N N . PRO B 1 17 ? -8.359 -18.734 -21.859 1 45.25 17 PRO B N 1
ATOM 4631 C CA . PRO B 1 17 ? -6.91 -18.547 -21.953 1 45.25 17 PRO B CA 1
ATOM 4632 C C . PRO B 1 17 ? -6.156 -19.156 -20.781 1 45.25 17 PRO B C 1
ATOM 4634 O O . PRO B 1 17 ? -6.703 -19.25 -19.672 1 45.25 17 PRO B O 1
ATOM 4637 N N . PRO B 1 18 ? -5.254 -20.016 -21.094 1 45.16 18 PRO B N 1
ATOM 4638 C CA . PRO B 1 18 ? -4.48 -20.734 -20.062 1 45.16 18 PRO B CA 1
ATOM 4639 C C . PRO B 1 18 ? -4.289 -19.906 -18.797 1 45.16 18 PRO B C 1
ATOM 4641 O O . PRO B 1 18 ? -4.172 -20.469 -17.703 1 45.16 18 PRO B O 1
ATOM 4644 N N . ASP B 1 19 ? -4.352 -18.609 -18.875 1 50.94 19 ASP B N 1
ATOM 4645 C CA . ASP B 1 19 ? -3.953 -17.859 -17.688 1 50.94 19 ASP B CA 1
ATOM 4646 C C . ASP B 1 19 ? -5.176 -17.391 -16.891 1 50.94 19 ASP B C 1
ATOM 4648 O O . ASP B 1 19 ? -5.047 -16.609 -15.953 1 50.94 19 ASP B O 1
ATOM 4652 N N . MET B 1 20 ? -6.383 -17.938 -17.297 1 56.69 20 MET B N 1
ATOM 4653 C CA . MET B 1 20 ? -7.523 -17.453 -16.531 1 56.69 20 MET B CA 1
ATOM 4654 C C . MET B 1 20 ? -7.719 -18.297 -15.266 1 56.69 20 MET B C 1
ATOM 4656 O O . MET B 1 20 ? -7.711 -19.531 -15.32 1 56.69 20 MET B O 1
ATOM 4660 N N . PRO B 1 21 ? -7.828 -17.641 -14.164 1 66.94 21 PRO B N 1
ATOM 4661 C CA . PRO B 1 21 ? -8.07 -18.391 -12.938 1 66.94 21 PRO B CA 1
ATOM 4662 C C . PRO B 1 21 ? -9.414 -19.109 -12.938 1 66.94 21 PRO B C 1
ATOM 4664 O O . PRO B 1 21 ? -10.344 -18.688 -13.633 1 66.94 21 PRO B O 1
ATOM 4667 N N . HIS B 1 22 ? -9.43 -20.328 -12.422 1 79.12 22 HIS B N 1
ATOM 4668 C CA . HIS B 1 22 ? -10.695 -21.031 -12.242 1 79.12 22 HIS B CA 1
ATOM 4669 C C . HIS B 1 22 ? -11.719 -20.141 -11.531 1 79.12 22 HIS B C 1
ATOM 4671 O O . HIS B 1 22 ? -11.367 -19.406 -10.609 1 79.12 22 HIS B O 1
ATOM 4677 N N . LEU B 1 23 ? -12.812 -20.125 -12.039 1 84.75 23 LEU B N 1
ATOM 4678 C CA . LEU B 1 23 ? -13.914 -19.391 -11.438 1 84.75 23 LEU B CA 1
ATOM 4679 C C . LEU B 1 23 ? -14.453 -20.109 -10.203 1 84.75 23 LEU B C 1
ATOM 4681 O O . LEU B 1 23 ? -14.875 -21.266 -10.297 1 84.75 23 LEU B O 1
ATOM 4685 N N . PRO B 1 24 ? -14.422 -19.469 -9.055 1 85.19 24 PRO B N 1
ATOM 4686 C CA . PRO B 1 24 ? -14.953 -20.141 -7.859 1 85.19 24 PRO B CA 1
ATOM 4687 C C . PRO B 1 24 ? -16.469 -20.234 -7.863 1 85.19 24 PRO B C 1
ATOM 4689 O O . PRO B 1 24 ? -17.156 -19.281 -8.258 1 85.19 24 PRO B O 1
ATOM 4692 N N . ALA B 1 25 ? -16.969 -21.375 -7.383 1 91 25 ALA B N 1
ATOM 4693 C CA . ALA B 1 25 ? -18.406 -21.594 -7.312 1 91 25 ALA B CA 1
ATOM 4694 C C . ALA B 1 25 ? -19.094 -20.5 -6.5 1 91 25 ALA B C 1
ATOM 4696 O O . ALA B 1 25 ? -20.188 -20.062 -6.84 1 91 25 ALA B O 1
ATOM 4697 N N . ARG B 1 26 ? -18.422 -20.047 -5.508 1 87.75 26 ARG B N 1
ATOM 4698 C CA . ARG B 1 26 ? -18.969 -19 -4.641 1 87.75 26 ARG B CA 1
ATOM 4699 C C . ARG B 1 26 ? -19.188 -17.703 -5.414 1 87.75 26 ARG B C 1
ATOM 4701 O O . ARG B 1 26 ? -20.172 -17 -5.172 1 87.75 26 ARG B O 1
ATOM 4708 N N . MET B 1 27 ? -18.297 -17.422 -6.309 1 88.12 27 MET B N 1
ATOM 4709 C CA . MET B 1 27 ? -18.422 -16.188 -7.074 1 88.12 27 MET B CA 1
ATOM 4710 C C . MET B 1 27 ? -19.578 -16.266 -8.062 1 88.12 27 MET B C 1
ATOM 4712 O O . MET B 1 27 ? -20.234 -15.258 -8.336 1 88.12 27 MET B O 1
ATOM 4716 N N . VAL B 1 28 ? -19.797 -17.453 -8.547 1 93.5 28 VAL B N 1
ATOM 4717 C CA . VAL B 1 28 ? -20.953 -17.641 -9.438 1 93.5 28 VAL B CA 1
ATOM 4718 C C . VAL B 1 28 ? -22.25 -17.484 -8.641 1 93.5 28 VAL B C 1
ATOM 4720 O O . VAL B 1 28 ? -23.219 -16.938 -9.141 1 93.5 28 VAL B O 1
ATOM 4723 N N . ASN B 1 29 ? -22.203 -18.047 -7.434 1 93.06 29 ASN B N 1
ATOM 4724 C CA . ASN B 1 29 ? -23.312 -17.828 -6.52 1 93.06 29 ASN B CA 1
ATOM 4725 C C . ASN B 1 29 ? -23.609 -16.344 -6.352 1 93.06 29 ASN B C 1
ATOM 4727 O O . ASN B 1 29 ? -24.766 -15.914 -6.477 1 93.06 29 ASN B O 1
ATOM 4731 N N . GLU B 1 30 ? -22.578 -15.578 -6.137 1 92 30 GLU B N 1
ATOM 4732 C CA . GLU B 1 30 ? -22.734 -14.141 -5.953 1 92 30 GLU B CA 1
ATOM 4733 C C . GLU B 1 30 ? -23.266 -13.469 -7.219 1 92 30 GLU B C 1
ATOM 4735 O O . GLU B 1 30 ? -24.047 -12.516 -7.141 1 92 30 GLU B O 1
ATOM 4740 N N . PHE B 1 31 ? -22.859 -13.977 -8.32 1 94 31 PHE B N 1
ATOM 4741 C CA . PHE B 1 31 ? -23.312 -13.422 -9.586 1 94 31 PHE B CA 1
ATOM 4742 C C . PHE B 1 31 ? -24.812 -13.609 -9.766 1 94 31 PHE B C 1
ATOM 4744 O O . PHE B 1 31 ? -25.5 -12.711 -10.242 1 94 31 PHE B O 1
ATOM 4751 N N . VAL B 1 32 ? -25.25 -14.758 -9.438 1 95.25 32 VAL B N 1
ATOM 4752 C CA . VAL B 1 32 ? -26.672 -15.039 -9.539 1 95.25 32 VAL B CA 1
ATOM 4753 C C . VAL B 1 32 ? -27.453 -14.148 -8.57 1 95.25 32 VAL B C 1
ATOM 4755 O O . VAL B 1 32 ? -28.547 -13.695 -8.875 1 95.25 32 VAL B O 1
ATOM 4758 N N . TYR B 1 33 ? -26.859 -13.93 -7.418 1 93.06 33 TYR B N 1
ATOM 4759 C CA . TYR B 1 33 ? -27.484 -13.008 -6.465 1 93.06 33 TYR B CA 1
ATOM 4760 C C . TYR B 1 33 ? -27.484 -11.586 -7.004 1 93.06 33 TYR B C 1
ATOM 4762 O O . TYR B 1 33 ? -28.531 -10.945 -7.082 1 93.06 33 TYR B O 1
ATOM 4770 N N . CYS B 1 34 ? -26.328 -11.094 -7.395 1 94.62 34 CYS B N 1
ATOM 4771 C CA . CYS B 1 34 ? -26.141 -9.758 -7.957 1 94.62 34 CYS B CA 1
ATOM 4772 C C . CYS B 1 34 ? -24.859 -9.688 -8.773 1 94.62 34 CYS B C 1
ATOM 4774 O O . CYS B 1 34 ? -23.766 -9.82 -8.234 1 94.62 34 CYS B O 1
ATOM 4776 N N . PRO B 1 35 ? -24.984 -9.375 -10.031 1 93.62 35 PRO B N 1
ATOM 4777 C CA . PRO B 1 35 ? -23.781 -9.312 -10.875 1 93.62 35 PRO B CA 1
ATOM 4778 C C . PRO B 1 35 ? -22.75 -8.305 -10.367 1 93.62 35 PRO B C 1
ATOM 4780 O O . PRO B 1 35 ? -21.547 -8.547 -10.453 1 93.62 35 PRO B O 1
ATOM 4783 N N . ARG B 1 36 ? -23.234 -7.238 -9.82 1 92.44 36 ARG B N 1
ATOM 4784 C CA . ARG B 1 36 ? -22.328 -6.219 -9.32 1 92.44 36 ARG B CA 1
ATOM 4785 C C . ARG B 1 36 ? -21.562 -6.719 -8.094 1 92.44 36 ARG B C 1
ATOM 4787 O O . ARG B 1 36 ? -20.375 -6.438 -7.934 1 92.44 36 ARG B O 1
ATOM 4794 N N . LEU B 1 37 ? -22.281 -7.41 -7.262 1 90.12 37 LEU B N 1
ATOM 4795 C CA . LEU B 1 37 ? -21.641 -7.992 -6.086 1 90.12 37 LEU B CA 1
ATOM 4796 C C . LEU B 1 37 ? -20.5 -8.914 -6.492 1 90.12 37 LEU B C 1
ATOM 4798 O O . LEU B 1 37 ? -19.391 -8.828 -5.934 1 90.12 37 LEU B O 1
ATOM 4802 N N . ALA B 1 38 ? -20.766 -9.758 -7.453 1 89.75 38 ALA B N 1
ATOM 4803 C CA . ALA B 1 38 ? -19.75 -10.688 -7.934 1 89.75 38 ALA B CA 1
ATOM 4804 C C . ALA B 1 38 ? -18.547 -9.93 -8.508 1 89.75 38 ALA B C 1
ATOM 4806 O O . ALA B 1 38 ? -17.406 -10.312 -8.273 1 89.75 38 ALA B O 1
ATOM 4807 N N . TYR B 1 39 ? -18.828 -8.914 -9.203 1 88.38 39 TYR B N 1
ATOM 4808 C CA . TYR B 1 39 ? -17.766 -8.109 -9.797 1 88.38 39 TYR B CA 1
ATOM 4809 C C . TYR B 1 39 ? -16.906 -7.457 -8.719 1 88.38 39 TYR B C 1
ATOM 4811 O O . TYR B 1 39 ? -15.68 -7.516 -8.773 1 88.38 39 TYR B O 1
ATOM 4819 N N . LEU B 1 40 ? -17.578 -6.844 -7.773 1 85.12 40 LEU B N 1
ATOM 4820 C CA . LEU B 1 40 ? -16.875 -6.164 -6.691 1 85.12 40 LEU B CA 1
ATOM 4821 C C . LEU B 1 40 ? -15.992 -7.141 -5.914 1 85.12 40 LEU B C 1
ATOM 4823 O O . LEU B 1 40 ? -14.844 -6.832 -5.594 1 85.12 40 LEU B O 1
ATOM 4827 N N . GLU B 1 41 ? -16.453 -8.344 -5.652 1 80.12 41 GLU B N 1
ATOM 4828 C CA . GLU B 1 41 ? -15.734 -9.32 -4.852 1 80.12 41 GLU B CA 1
ATOM 4829 C C . GLU B 1 41 ? -14.609 -9.969 -5.66 1 80.12 41 GLU B C 1
ATOM 4831 O O . GLU B 1 41 ? -13.469 -10.031 -5.207 1 80.12 41 GLU B O 1
ATOM 4836 N N . TRP B 1 42 ? -15 -10.375 -6.852 1 77.75 42 TRP B N 1
ATOM 4837 C CA . TRP B 1 42 ? -14.07 -11.211 -7.602 1 77.75 42 TRP B CA 1
ATOM 4838 C C . TRP B 1 42 ? -13.07 -10.352 -8.375 1 77.75 42 TRP B C 1
ATOM 4840 O O . TRP B 1 42 ? -11.867 -10.625 -8.367 1 77.75 42 TRP B O 1
ATOM 4850 N N . VAL B 1 43 ? -13.609 -9.352 -9.039 1 74.69 43 VAL B N 1
ATOM 4851 C CA . VAL B 1 43 ? -12.766 -8.578 -9.953 1 74.69 43 VAL B CA 1
ATOM 4852 C C . VAL B 1 43 ? -12.039 -7.484 -9.18 1 74.69 43 VAL B C 1
ATOM 4854 O O . VAL B 1 43 ? -10.82 -7.316 -9.328 1 74.69 43 VAL B O 1
ATOM 4857 N N . GLN B 1 44 ? -12.773 -6.844 -8.297 1 75.44 44 GLN B N 1
ATOM 4858 C CA . GLN B 1 44 ? -12.172 -5.703 -7.613 1 75.44 44 GLN B CA 1
ATOM 4859 C C . GLN B 1 44 ? -11.609 -6.113 -6.254 1 75.44 44 GLN B C 1
ATOM 4861 O O . GLN B 1 44 ? -10.945 -5.32 -5.59 1 75.44 44 GLN B O 1
ATOM 4866 N N . GLY B 1 45 ? -11.914 -7.336 -5.852 1 69.06 45 GLY B N 1
ATOM 4867 C CA . GLY B 1 45 ? -11.352 -7.863 -4.617 1 69.06 45 GLY B CA 1
ATOM 4868 C C . GLY B 1 45 ? -11.922 -7.207 -3.373 1 69.06 45 GLY B C 1
ATOM 4869 O O . GLY B 1 45 ? -11.273 -7.176 -2.328 1 69.06 45 GLY B O 1
ATOM 4870 N N . GLU B 1 46 ? -13.062 -6.656 -3.537 1 61.84 46 GLU B N 1
ATOM 4871 C CA . GLU B 1 46 ? -13.719 -6.031 -2.395 1 61.84 46 GLU B CA 1
ATOM 4872 C C . GLU B 1 46 ? -14.367 -7.074 -1.49 1 61.84 46 GLU B C 1
ATOM 4874 O O . GLU B 1 46 ? -14.961 -8.039 -1.976 1 61.84 46 GLU B O 1
ATOM 4879 N N . TRP B 1 47 ? -13.883 -7.16 -0.254 1 50.53 47 TRP B N 1
ATOM 4880 C CA . TRP B 1 47 ? -14.516 -8.109 0.661 1 50.53 47 TRP B CA 1
ATOM 4881 C C . TRP B 1 47 ? -15 -7.402 1.925 1 50.53 47 TRP B C 1
ATOM 4883 O O . TRP B 1 47 ? -14.367 -6.449 2.391 1 50.53 47 TRP B O 1
ATOM 4893 N N . ALA B 1 48 ? -16.25 -7.484 2.242 1 45.31 48 ALA B N 1
ATOM 4894 C CA . ALA B 1 48 ? -16.812 -7.07 3.525 1 45.31 48 ALA B CA 1
ATOM 4895 C C . ALA B 1 48 ? -17.641 -8.188 4.141 1 45.31 48 ALA B C 1
ATOM 4897 O O . ALA B 1 48 ? -18.266 -8.977 3.42 1 45.31 48 ALA B O 1
ATOM 4898 N N . ASP B 1 49 ? -17.312 -8.688 5.406 1 36.97 49 ASP B N 1
ATOM 4899 C CA . ASP B 1 49 ? -18.156 -9.688 6.059 1 36.97 49 ASP B CA 1
ATOM 4900 C C . ASP B 1 49 ? -19.578 -9.188 6.238 1 36.97 49 ASP B C 1
ATOM 4902 O O . ASP B 1 49 ? -19.797 -8.047 6.656 1 36.97 49 ASP B O 1
ATOM 4906 N N . SER B 1 50 ? -20.5 -9.688 5.531 1 39.09 50 SER B N 1
ATOM 4907 C CA . SER B 1 50 ? -21.875 -9.5 6.004 1 39.09 50 SER B CA 1
ATOM 4908 C C . SER B 1 50 ? -22.141 -10.328 7.258 1 39.09 50 SER B C 1
ATOM 4910 O O . SER B 1 50 ? -21.391 -11.25 7.574 1 39.09 50 SER B O 1
ATOM 4912 N N . ALA B 1 51 ? -23.062 -9.945 8.094 1 36.66 51 ALA B N 1
ATOM 4913 C CA . ALA B 1 51 ? -23.5 -10.781 9.211 1 36.66 51 ALA B CA 1
ATOM 4914 C C . ALA B 1 51 ? -23.578 -12.25 8.789 1 36.66 51 ALA B C 1
ATOM 4916 O O . ALA B 1 51 ? -23.188 -13.141 9.555 1 36.66 51 ALA B O 1
ATOM 4917 N N . ASP B 1 52 ? -23.984 -12.453 7.715 1 37.06 52 ASP B N 1
ATOM 4918 C CA . ASP B 1 52 ? -24.219 -13.812 7.234 1 37.06 52 ASP B CA 1
ATOM 4919 C C . ASP B 1 52 ? -22.906 -14.492 6.82 1 37.06 52 ASP B C 1
ATOM 4921 O O . ASP B 1 52 ? -22.703 -15.672 7.094 1 37.06 52 ASP B O 1
ATOM 4925 N N . THR B 1 53 ? -22.062 -13.844 6.273 1 39.22 53 THR B N 1
ATOM 4926 C CA . THR B 1 53 ? -20.828 -14.453 5.777 1 39.22 53 THR B CA 1
ATOM 4927 C C . THR B 1 53 ? -19.812 -14.609 6.902 1 39.22 53 THR B C 1
ATOM 4929 O O . THR B 1 53 ? -19.047 -15.578 6.918 1 39.22 53 THR B O 1
ATOM 4932 N N . ALA B 1 54 ? -19.656 -13.695 7.688 1 35.62 54 ALA B N 1
ATOM 4933 C CA . ALA B 1 54 ? -18.766 -13.797 8.844 1 35.62 54 ALA B CA 1
ATOM 4934 C C . ALA B 1 54 ? -19.094 -15.039 9.672 1 35.62 54 ALA B C 1
ATOM 4936 O O . ALA B 1 54 ? -18.188 -15.758 10.102 1 35.62 54 ALA B O 1
ATOM 4937 N N . GLU B 1 55 ? -20.312 -15.219 9.914 1 33.25 55 GLU B N 1
ATOM 4938 C CA . GLU B 1 55 ? -20.781 -16.391 10.641 1 33.25 55 GLU B CA 1
ATOM 4939 C C . GLU B 1 55 ? -20.484 -17.672 9.859 1 33.25 55 GLU B C 1
ATOM 4941 O O . GLU B 1 55 ? -20.203 -18.719 10.453 1 33.25 55 GLU B O 1
ATOM 4946 N N . GLY B 1 56 ? -20.5 -17.641 8.703 1 35.53 56 GLY B N 1
ATOM 4947 C CA . GLY B 1 56 ? -20.234 -18.812 7.883 1 35.53 56 GLY B CA 1
ATOM 4948 C C . GLY B 1 56 ? -18.781 -19.281 7.957 1 35.53 56 GLY B C 1
ATOM 4949 O O . GLY B 1 56 ? -18.516 -20.469 8.023 1 35.53 56 GLY B O 1
ATOM 4950 N N . ARG B 1 57 ? -17.953 -18.422 7.914 1 37.09 57 ARG B N 1
ATOM 4951 C CA . ARG B 1 57 ? -16.547 -18.812 8.023 1 37.09 57 ARG B CA 1
ATOM 4952 C C . ARG B 1 57 ? -16.281 -19.516 9.352 1 37.09 57 ARG B C 1
ATOM 4954 O O . ARG B 1 57 ? -15.453 -20.438 9.414 1 37.09 57 ARG B O 1
ATOM 4961 N N . PHE B 1 58 ? -16.922 -19.109 10.375 1 31.67 58 PHE B N 1
ATOM 4962 C CA . PHE B 1 58 ? -16.781 -19.75 11.672 1 31.67 58 PHE B CA 1
ATOM 4963 C C . PHE B 1 58 ? -17.25 -21.203 11.602 1 31.67 58 PHE B C 1
ATOM 4965 O O . PHE B 1 58 ? -16.594 -22.094 12.148 1 31.67 58 PHE B O 1
ATOM 4972 N N . ARG B 1 59 ? -18.344 -21.422 11.086 1 32.66 59 ARG B N 1
ATOM 4973 C CA . ARG B 1 59 ? -18.891 -22.766 11.055 1 32.66 59 ARG B CA 1
ATOM 4974 C C . ARG B 1 59 ? -18.094 -23.656 10.117 1 32.66 59 ARG B C 1
ATOM 4976 O O . ARG B 1 59 ? -18 -24.875 10.336 1 32.66 59 ARG B O 1
ATOM 4983 N N . HIS B 1 60 ? -17.531 -23.047 9.273 1 38.09 60 HIS B N 1
ATOM 4984 C CA . HIS B 1 60 ? -16.703 -23.828 8.367 1 38.09 60 HIS B CA 1
ATOM 4985 C C . HIS B 1 60 ? -15.367 -24.188 9.016 1 38.09 60 HIS B C 1
ATOM 4987 O O . HIS B 1 60 ? -14.68 -25.109 8.562 1 38.09 60 HIS B O 1
ATOM 4993 N N . ARG B 1 61 ? -14.969 -23.594 9.898 1 36.25 61 ARG B N 1
ATOM 4994 C CA . ARG B 1 61 ? -13.766 -23.984 10.617 1 36.25 61 ARG B CA 1
ATOM 4995 C C . ARG B 1 61 ? -13.898 -25.406 11.172 1 36.25 61 ARG B C 1
ATOM 4997 O O . ARG B 1 61 ? -12.922 -26.156 11.211 1 36.25 61 ARG B O 1
ATOM 5004 N N . ARG B 1 62 ? -15.008 -25.703 11.703 1 34.09 62 ARG B N 1
ATOM 5005 C CA . ARG B 1 62 ? -15.188 -27.062 12.172 1 34.09 62 ARG B CA 1
ATOM 5006 C C . ARG B 1 62 ? -15.125 -28.062 11.023 1 34.09 62 ARG B C 1
ATOM 5008 O O . ARG B 1 62 ? -14.648 -29.188 11.188 1 34.09 62 ARG B O 1
ATOM 5015 N N . THR B 1 63 ? -15.703 -27.688 9.984 1 38.22 63 THR B N 1
ATOM 5016 C CA . THR B 1 63 ? -15.672 -28.562 8.82 1 38.22 63 THR B CA 1
ATOM 5017 C C . THR B 1 63 ? -14.391 -28.375 8.023 1 38.22 63 THR B C 1
ATOM 5019 O O . THR B 1 63 ? -14.156 -29.062 7.031 1 38.22 63 THR B O 1
ATOM 5022 N N . ASP B 1 64 ? -13.594 -27.516 8.336 1 43.47 64 ASP B N 1
ATOM 5023 C CA . ASP B 1 64 ? -12.484 -27.047 7.516 1 43.47 64 ASP B CA 1
ATOM 5024 C C . ASP B 1 64 ? -11.289 -28 7.602 1 43.47 64 ASP B C 1
ATOM 5026 O O . ASP B 1 64 ? -10.219 -27.719 7.062 1 43.47 64 ASP B O 1
ATOM 5030 N N . LYS B 1 65 ? -11.398 -29 8.5 1 43.53 65 LYS B N 1
ATOM 5031 C CA . LYS B 1 65 ? -10.258 -29.906 8.406 1 43.53 65 LYS B CA 1
ATOM 5032 C C . LYS B 1 65 ? -10.5 -30.969 7.336 1 43.53 65 LYS B C 1
ATOM 5034 O O . LYS B 1 65 ? -11.469 -31.719 7.402 1 43.53 65 LYS B O 1
ATOM 5039 N N . PRO B 1 66 ? -9.828 -30.75 6.188 1 50.06 66 PRO B N 1
ATOM 5040 C CA . PRO B 1 66 ? -10.008 -31.828 5.215 1 50.06 66 PRO B CA 1
ATOM 5041 C C . PRO B 1 66 ? -9.914 -33.219 5.852 1 50.06 66 PRO B C 1
ATOM 5043 O O . PRO B 1 66 ? -9.039 -33.469 6.695 1 50.06 66 PRO B O 1
ATOM 5046 N N . ALA B 1 67 ? -11.047 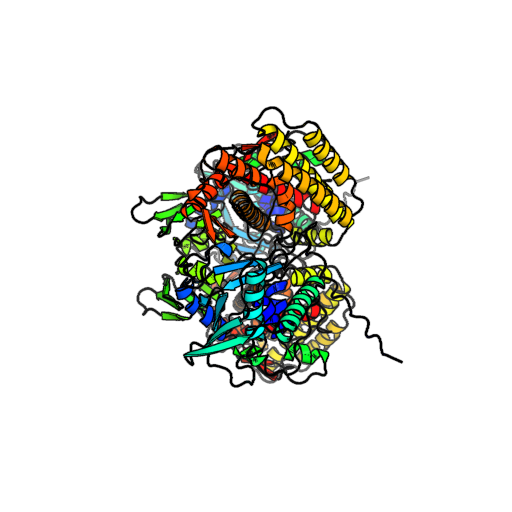-33.875 6.109 1 52.09 67 ALA B N 1
ATOM 5047 C CA . ALA B 1 67 ? -11.039 -35.281 6.57 1 52.09 67 ALA B CA 1
ATOM 5048 C C . ALA B 1 67 ? -11.711 -36.188 5.555 1 52.09 67 ALA B C 1
ATOM 5050 O O . ALA B 1 67 ? -12.711 -35.812 4.941 1 52.09 67 ALA B O 1
ATOM 5051 N N . GLY B 1 68 ? -11.102 -37.344 5.27 1 56.72 68 GLY B N 1
ATOM 5052 C CA . GLY B 1 68 ? -11.617 -38.406 4.395 1 56.72 68 GLY B CA 1
ATOM 5053 C C . GLY B 1 68 ? -11.125 -38.281 2.963 1 56.72 68 GLY B C 1
ATOM 5054 O O . GLY B 1 68 ? -10.609 -37.219 2.568 1 56.72 68 GLY B O 1
ATOM 5055 N N . ASP B 1 69 ? -10.883 -39.375 2.314 1 59.22 69 ASP B N 1
ATOM 5056 C CA . ASP B 1 69 ? -10.414 -39.469 0.938 1 59.22 69 ASP B CA 1
ATOM 5057 C C . ASP B 1 69 ? -11.57 -39.75 -0.021 1 59.22 69 ASP B C 1
ATOM 5059 O O . ASP B 1 69 ? -12.523 -40.438 0.334 1 59.22 69 ASP B O 1
ATOM 5063 N N . LEU B 1 70 ? -11.719 -38.906 -0.979 1 61.78 70 LEU B N 1
ATOM 5064 C CA . LEU B 1 70 ? -12.617 -39.25 -2.076 1 61.78 70 LEU B CA 1
ATOM 5065 C C . LEU B 1 70 ? -11.953 -40.25 -3.029 1 61.78 70 LEU B C 1
ATOM 5067 O O . LEU B 1 70 ? -11 -39.906 -3.732 1 61.78 70 LEU B O 1
ATOM 5071 N N . PRO B 1 71 ? -12.492 -41.469 -2.945 1 64.56 71 PRO B N 1
ATOM 5072 C CA . PRO B 1 71 ? -11.883 -42.469 -3.812 1 64.56 71 PRO B CA 1
ATOM 5073 C C . PRO B 1 71 ? -12.031 -42.156 -5.297 1 64.56 71 PRO B C 1
ATOM 5075 O O . PRO B 1 71 ? -12.867 -41.312 -5.672 1 64.56 71 PRO B O 1
ATOM 5078 N N . ASP B 1 72 ? -11.164 -42.812 -6.109 1 66.94 72 ASP B N 1
ATOM 5079 C CA . ASP B 1 72 ? -11.273 -42.688 -7.562 1 66.94 72 ASP B CA 1
ATOM 5080 C C . ASP B 1 72 ? -12.633 -43.188 -8.055 1 66.94 72 ASP B C 1
ATOM 5082 O O . ASP B 1 72 ? -13.18 -44.156 -7.508 1 66.94 72 ASP B O 1
ATOM 5086 N N . PRO B 1 73 ? -13.18 -42.5 -8.898 1 68.44 73 PRO B N 1
ATOM 5087 C CA . PRO B 1 73 ? -14.508 -42.844 -9.398 1 68.44 73 PRO B CA 1
ATOM 5088 C C . PRO B 1 73 ? -14.641 -44.344 -9.695 1 68.44 73 PRO B C 1
ATOM 5090 O O . PRO B 1 73 ? -15.695 -44.938 -9.438 1 68.44 73 PRO B O 1
ATOM 5093 N N . ASP B 1 74 ? -13.531 -44.812 -10.289 1 66.5 74 ASP B N 1
ATOM 5094 C CA . ASP B 1 74 ? -13.57 -46.219 -10.688 1 66.5 74 ASP B CA 1
ATOM 5095 C C . ASP B 1 74 ? -13.586 -47.125 -9.469 1 66.5 74 ASP B C 1
ATOM 5097 O O . ASP B 1 74 ? -13.945 -48.312 -9.57 1 66.5 74 ASP B O 1
ATOM 5101 N N . ASP B 1 75 ? -13.242 -46.594 -8.336 1 64.62 75 ASP B N 1
ATOM 5102 C CA . ASP B 1 75 ? -13.109 -47.406 -7.141 1 64.62 75 ASP B CA 1
ATOM 5103 C C . ASP B 1 75 ? -14.344 -47.281 -6.25 1 64.62 75 ASP B C 1
ATOM 5105 O O . ASP B 1 75 ? -14.383 -47.844 -5.156 1 64.62 75 ASP B O 1
ATOM 5109 N N . ILE B 1 76 ? -15.203 -46.562 -6.707 1 64.94 76 ILE B N 1
ATOM 5110 C CA . ILE B 1 76 ? -16.375 -46.375 -5.875 1 64.94 76 ILE B CA 1
ATOM 5111 C C . ILE B 1 76 ? -17.391 -47.469 -6.152 1 64.94 76 ILE B C 1
ATOM 5113 O O . ILE B 1 76 ? -17.875 -47.625 -7.277 1 64.94 76 ILE B O 1
ATOM 5117 N N . ASP B 1 77 ? -17.531 -48.375 -5.207 1 65.19 77 ASP B N 1
ATOM 5118 C CA . ASP B 1 77 ? -18.547 -49.438 -5.297 1 65.19 77 ASP B CA 1
ATOM 5119 C C . ASP B 1 77 ? -19.875 -48.969 -4.711 1 65.19 77 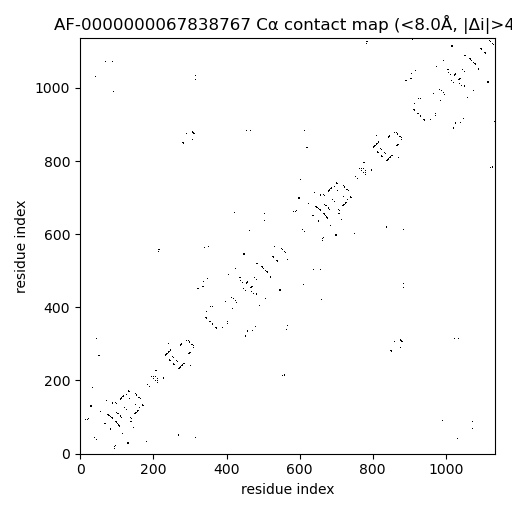ASP B C 1
ATOM 5121 O O . ASP B 1 77 ? -19.922 -48 -3.953 1 65.19 77 ASP B O 1
ATOM 5125 N N . ALA B 1 78 ? -21.016 -49.594 -5.07 1 62.41 78 ALA B N 1
ATOM 5126 C CA . ALA B 1 78 ? -22.375 -49.25 -4.664 1 62.41 78 ALA B CA 1
ATOM 5127 C C . ALA B 1 78 ? -22.516 -49.219 -3.145 1 62.41 78 ALA B C 1
ATOM 5129 O O . ALA B 1 78 ? -23.297 -48.469 -2.588 1 62.41 78 ALA B O 1
ATOM 5130 N N . ASP B 1 79 ? -21.641 -49.906 -2.461 1 59.5 79 ASP B N 1
ATOM 5131 C CA . ASP B 1 79 ? -21.797 -50.062 -1.018 1 59.5 79 ASP B CA 1
ATOM 5132 C C . ASP B 1 79 ? -20.859 -49.156 -0.258 1 59.5 79 ASP B C 1
ATOM 5134 O O . ASP B 1 79 ? -20.875 -49.094 0.974 1 59.5 79 ASP B O 1
ATOM 5138 N N . ASP B 1 80 ? -20.172 -48.344 -1.055 1 60.09 80 ASP B N 1
ATOM 5139 C CA . ASP B 1 80 ? -19.172 -47.5 -0.383 1 60.09 80 ASP B CA 1
ATOM 5140 C C . ASP B 1 80 ? -19.828 -46.312 0.311 1 60.09 80 ASP B C 1
ATOM 5142 O O . ASP B 1 80 ? -20.734 -45.688 -0.245 1 60.09 80 ASP B O 1
ATOM 5146 N N . ARG B 1 81 ? -19.562 -46.125 1.716 1 62.53 81 ARG B N 1
ATOM 5147 C CA . ARG B 1 81 ? -19.953 -44.938 2.449 1 62.53 81 ARG B CA 1
ATOM 5148 C C . ARG B 1 81 ? -18.828 -43.938 2.494 1 62.53 81 ARG B C 1
ATOM 5150 O O . ARG B 1 81 ? -17.859 -44.094 3.238 1 62.53 81 ARG B O 1
ATOM 5157 N N . ILE B 1 82 ? -18.875 -43 1.515 1 62 82 ILE B N 1
ATOM 5158 C CA . ILE B 1 82 ? -17.859 -41.969 1.452 1 62 82 ILE B CA 1
ATOM 5159 C C . ILE B 1 82 ? -18.281 -40.781 2.297 1 62 82 ILE B C 1
ATOM 5161 O O . ILE B 1 82 ? -19.422 -40.344 2.227 1 62 82 ILE B O 1
ATOM 5165 N N . HIS B 1 83 ? -17.484 -40.406 3.293 1 64.25 83 HIS B N 1
ATOM 5166 C CA . HIS B 1 83 ? -17.656 -39.188 4.086 1 64.25 83 HIS B CA 1
ATOM 5167 C C . HIS B 1 83 ? -16.406 -38.344 4.055 1 64.25 83 HIS B C 1
ATOM 5169 O O . HIS B 1 83 ? -15.477 -38.562 4.84 1 64.25 83 HIS B O 1
ATOM 5175 N N . ALA B 1 84 ? -16.406 -37.562 2.947 1 65.81 84 ALA B N 1
ATOM 5176 C CA . ALA B 1 84 ? -15.258 -36.656 2.85 1 65.81 84 ALA B CA 1
ATOM 5177 C C . ALA B 1 84 ? -15.672 -35.219 3.145 1 65.81 84 ALA B C 1
ATOM 5179 O O . ALA B 1 84 ? -16.766 -34.781 2.762 1 65.81 84 ALA B O 1
ATOM 5180 N N . ARG B 1 85 ? -14.789 -34.594 3.941 1 67.19 85 ARG B N 1
ATOM 5181 C CA . ARG B 1 85 ? -15.125 -33.219 4.383 1 67.19 85 ARG B CA 1
ATOM 5182 C C . ARG B 1 85 ? -14.133 -32.219 3.846 1 67.19 85 ARG B C 1
ATOM 5184 O O . ARG B 1 85 ? -12.945 -32.5 3.688 1 67.19 85 ARG B O 1
ATOM 5191 N N . SER B 1 86 ? -14.727 -31.078 3.553 1 65.94 86 SER B N 1
ATOM 5192 C CA . SER B 1 86 ? -13.984 -29.875 3.189 1 65.94 86 SER B CA 1
ATOM 5193 C C . SER B 1 86 ? -13.008 -30.141 2.049 1 65.94 86 SER B C 1
ATOM 5195 O O . SER B 1 86 ? -11.805 -29.906 2.182 1 65.94 86 SER B O 1
ATOM 5197 N N . LEU B 1 87 ? -13.578 -30.562 0.92 1 68.31 87 LEU B N 1
ATOM 5198 C CA . LEU B 1 87 ? -12.773 -30.922 -0.241 1 68.31 87 LEU B CA 1
ATOM 5199 C C . LEU B 1 87 ? -12.797 -29.797 -1.282 1 68.31 87 LEU B C 1
ATOM 5201 O O . LEU B 1 87 ? -13.859 -29.25 -1.576 1 68.31 87 LEU B O 1
ATOM 5205 N N . THR B 1 88 ? -11.648 -29.453 -1.7 1 73 88 THR B N 1
ATOM 5206 C CA . THR B 1 88 ? -11.578 -28.531 -2.822 1 73 88 THR B CA 1
ATOM 5207 C C . THR B 1 88 ? -11.43 -29.281 -4.141 1 73 88 THR B C 1
ATOM 5209 O O . THR B 1 88 ? -10.523 -30.094 -4.301 1 73 88 THR B O 1
ATOM 5212 N N . ILE B 1 89 ? -12.406 -29.094 -5.047 1 76.75 89 ILE B N 1
ATOM 5213 C CA . ILE B 1 89 ? -12.375 -29.75 -6.344 1 76.75 89 ILE B CA 1
ATOM 5214 C C . ILE B 1 89 ? -12.328 -28.719 -7.457 1 76.75 89 ILE B C 1
ATOM 5216 O O . ILE B 1 89 ? -12.75 -27.562 -7.262 1 76.75 89 ILE B O 1
ATOM 5220 N N . ALA B 1 90 ? -11.727 -29.125 -8.57 1 78.75 90 ALA B N 1
ATOM 5221 C CA . ALA B 1 90 ? -11.633 -28.203 -9.695 1 78.75 90 ALA B CA 1
ATOM 5222 C C . ALA B 1 90 ? -11.727 -28.938 -11.023 1 78.75 90 ALA B C 1
ATOM 5224 O O . ALA B 1 90 ? -11.516 -30.156 -11.078 1 78.75 90 ALA B O 1
ATOM 5225 N N . SER B 1 91 ? -12.234 -28.266 -12.062 1 81.38 91 SER B N 1
ATOM 5226 C CA . SER B 1 91 ? -12.266 -28.75 -13.438 1 81.38 91 SER B CA 1
ATOM 5227 C C . SER B 1 91 ? -11.602 -27.766 -14.391 1 81.38 91 SER B C 1
ATOM 5229 O O . SER B 1 91 ? -12.062 -26.625 -14.539 1 81.38 91 SER B O 1
ATOM 5231 N N . ASP B 1 92 ? -10.594 -28.156 -15.07 1 71.38 92 ASP B N 1
ATOM 5232 C CA . ASP B 1 92 ? -9.898 -27.297 -16.031 1 71.38 92 ASP B CA 1
ATOM 5233 C C . ASP B 1 92 ? -10.742 -27.078 -17.281 1 71.38 92 ASP B C 1
ATOM 5235 O O . ASP B 1 92 ? -10.75 -26 -17.859 1 71.38 92 ASP B O 1
ATOM 5239 N N . ARG B 1 93 ? -11.367 -28.188 -17.594 1 76.88 93 ARG B N 1
ATOM 5240 C CA . ARG B 1 93 ? -12.188 -28.109 -18.797 1 76.88 93 ARG B CA 1
ATOM 5241 C C . ARG B 1 93 ? -13.297 -27.078 -18.625 1 76.88 93 ARG B C 1
ATOM 5243 O O . ARG B 1 93 ? -13.547 -26.281 -19.547 1 76.88 93 ARG B O 1
ATOM 5250 N N . LEU B 1 94 ? -13.844 -27.078 -17.391 1 85.44 94 LEU B N 1
ATOM 5251 C CA . LEU B 1 94 ? -14.938 -26.141 -17.141 1 85.44 94 LEU B CA 1
ATOM 5252 C C . LEU B 1 94 ? -14.406 -24.812 -16.625 1 85.44 94 LEU B C 1
ATOM 5254 O O . LEU B 1 94 ? -15.133 -23.812 -16.625 1 85.44 94 LEU B O 1
ATOM 5258 N N . GLY B 1 95 ? -13.164 -24.797 -16.219 1 81.5 95 GLY B N 1
ATOM 5259 C CA . GLY B 1 95 ? -12.586 -23.609 -15.625 1 81.5 95 GLY B CA 1
ATOM 5260 C C . GLY B 1 95 ? -13.227 -23.219 -14.305 1 81.5 95 GLY B C 1
ATOM 5261 O O . GLY B 1 95 ? -13.484 -22.031 -14.055 1 81.5 95 GLY B O 1
ATOM 5262 N N . LEU B 1 96 ? -13.523 -24.234 -13.508 1 87.31 96 LEU B N 1
ATOM 5263 C CA . LEU B 1 96 ? -14.258 -24 -12.273 1 87.31 96 LEU B CA 1
ATOM 5264 C C . LEU B 1 96 ? -13.531 -24.609 -11.078 1 87.31 96 LEU B C 1
ATOM 5266 O O . LEU B 1 96 ? -12.789 -25.578 -11.234 1 87.31 96 LEU B O 1
ATOM 5270 N N . ILE B 1 97 ? -13.695 -23.953 -9.922 1 82.06 97 ILE B N 1
ATOM 5271 C CA . ILE B 1 97 ? -13.18 -24.469 -8.656 1 82.06 97 ILE B CA 1
ATOM 5272 C C . ILE B 1 97 ? -14.242 -24.328 -7.57 1 82.06 97 ILE B C 1
ATOM 5274 O O . ILE B 1 97 ? -15.023 -23.375 -7.586 1 82.06 97 ILE B O 1
ATOM 5278 N N . ALA B 1 98 ? -14.312 -25.359 -6.707 1 85.12 98 ALA B N 1
ATOM 5279 C CA . ALA B 1 98 ? -15.32 -25.328 -5.656 1 85.12 98 ALA B CA 1
ATOM 5280 C C . ALA B 1 98 ? -14.836 -26.047 -4.402 1 85.12 98 ALA B C 1
ATOM 5282 O O . ALA B 1 98 ? -14.039 -26.984 -4.484 1 85.12 98 ALA B O 1
ATOM 5283 N N . ARG B 1 99 ? -15.32 -25.531 -3.34 1 77.25 99 ARG B N 1
ATOM 5284 C CA . ARG B 1 99 ? -15.125 -26.219 -2.066 1 77.25 99 ARG B CA 1
ATOM 5285 C C . ARG B 1 99 ? -16.391 -26.938 -1.63 1 77.25 99 ARG B C 1
ATOM 5287 O O . ARG B 1 99 ? -17.484 -26.344 -1.621 1 77.25 99 ARG B O 1
ATOM 5294 N N . ILE B 1 100 ? -16.203 -28.203 -1.375 1 81.5 100 ILE B N 1
ATOM 5295 C CA . ILE B 1 100 ? -17.344 -28.984 -0.933 1 81.5 100 ILE B CA 1
ATOM 5296 C C . ILE B 1 100 ? -17.234 -29.266 0.564 1 81.5 100 ILE B C 1
ATOM 5298 O O . ILE B 1 100 ? -16.188 -29.719 1.042 1 81.5 100 ILE B O 1
ATOM 5302 N N . ASP B 1 101 ? -18.312 -29 1.217 1 78.19 101 ASP B N 1
ATOM 5303 C CA . ASP B 1 101 ? -18.312 -29.203 2.662 1 78.19 101 ASP B CA 1
ATOM 5304 C C . ASP B 1 101 ? -18.312 -30.703 3 1 78.19 101 ASP B C 1
ATOM 5306 O O . ASP B 1 101 ? -17.547 -31.141 3.859 1 78.19 101 ASP B O 1
ATOM 5310 N N . LEU B 1 102 ? -19.219 -31.422 2.383 1 81.88 102 LEU B N 1
ATOM 5311 C CA . LEU B 1 102 ? -19.375 -32.844 2.613 1 81.88 102 LEU B CA 1
ATOM 5312 C C . LEU B 1 102 ? -19.781 -33.562 1.33 1 81.88 102 LEU B C 1
ATOM 5314 O O . LEU B 1 102 ? -20.547 -33.031 0.53 1 81.88 102 LEU B O 1
ATOM 5318 N N . ILE B 1 103 ? -19.125 -34.688 1.119 1 85.62 103 ILE B N 1
ATOM 5319 C CA . ILE B 1 103 ? -19.562 -35.531 0.021 1 85.62 103 ILE B CA 1
ATOM 5320 C C . ILE B 1 103 ? -20.125 -36.844 0.577 1 85.62 103 ILE B C 1
ATOM 5322 O O . ILE B 1 103 ? -19.5 -37.469 1.438 1 85.62 103 ILE B O 1
ATOM 5326 N N . GLU B 1 104 ? -21.297 -37.125 0.151 1 84.81 104 GLU B N 1
ATOM 5327 C CA . GLU B 1 104 ? -21.938 -38.406 0.47 1 84.81 104 GLU B CA 1
ATOM 5328 C C . GLU B 1 104 ? -22.062 -39.281 -0.771 1 84.81 104 GLU B C 1
ATOM 5330 O O . GLU B 1 104 ? -21.719 -38.844 -1.878 1 84.81 104 GLU B O 1
ATOM 5335 N N . SER B 1 105 ? -22.234 -40.562 -0.532 1 85.81 105 SER B N 1
ATOM 5336 C CA . SER B 1 105 ? -22.469 -41.469 -1.656 1 85.81 105 SER B CA 1
ATOM 5337 C C . SER B 1 105 ? -23.766 -42.219 -1.494 1 85.81 105 SER B C 1
ATOM 5339 O O . SER B 1 105 ? -24.188 -42.531 -0.373 1 85.81 105 SER B O 1
ATOM 5341 N N . ASP B 1 106 ? -24.469 -42.344 -2.553 1 81.75 106 ASP B N 1
ATOM 5342 C CA . ASP B 1 106 ? -25.688 -43.125 -2.621 1 81.75 106 ASP B CA 1
ATOM 5343 C C . ASP B 1 106 ? -25.734 -43.969 -3.9 1 81.75 106 ASP B C 1
ATOM 5345 O O . ASP B 1 106 ? -25.797 -43.406 -5 1 81.75 106 ASP B O 1
ATOM 5349 N N . ASP B 1 107 ? -25.75 -45.25 -3.744 1 82.56 107 ASP B N 1
ATOM 5350 C CA . ASP B 1 107 ? -25.844 -46.188 -4.859 1 82.56 107 ASP B CA 1
ATOM 5351 C C . ASP B 1 107 ? -24.797 -45.906 -5.922 1 82.56 107 ASP B C 1
ATOM 5353 O O . ASP B 1 107 ? -25.125 -45.75 -7.102 1 82.56 107 ASP B O 1
ATOM 5357 N N . GLY B 1 108 ? -23.609 -45.594 -5.52 1 81.94 108 GLY B N 1
ATOM 5358 C CA . GLY B 1 108 ? -22.5 -45.406 -6.426 1 81.94 108 GLY B CA 1
ATOM 5359 C C . GLY B 1 108 ? -22.391 -43.969 -6.922 1 81.94 108 GLY B C 1
ATOM 5360 O O . GLY B 1 108 ? -21.406 -43.594 -7.582 1 81.94 108 GLY B O 1
ATOM 5361 N N . ALA B 1 109 ? -23.391 -43.25 -6.648 1 89 109 ALA B N 1
ATOM 5362 C CA . ALA B 1 109 ? -23.344 -41.844 -7.016 1 89 109 ALA B CA 1
ATOM 5363 C C . ALA B 1 109 ? -22.844 -41 -5.852 1 89 109 ALA B C 1
ATOM 5365 O O . ALA B 1 109 ? -23.078 -41.312 -4.688 1 89 109 ALA B O 1
ATOM 5366 N N . VAL B 1 110 ? -22.109 -39.969 -6.199 1 90.25 110 VAL B N 1
ATOM 5367 C CA . VAL B 1 110 ? -21.625 -39.062 -5.168 1 90.25 110 VAL B CA 1
ATOM 5368 C C . VAL B 1 110 ? -22.578 -37.875 -5.055 1 90.25 110 VAL B C 1
ATOM 5370 O O . VAL B 1 110 ? -23.109 -37.375 -6.059 1 90.25 110 VAL B O 1
ATOM 5373 N N . ILE B 1 111 ? -22.828 -37.438 -3.846 1 93.12 111 ILE B N 1
ATOM 5374 C CA . ILE B 1 111 ? -23.75 -36.344 -3.555 1 93.12 111 ILE B CA 1
ATOM 5375 C C . ILE B 1 111 ? -23.047 -35.281 -2.746 1 93.12 111 ILE B C 1
ATOM 5377 O O . ILE B 1 111 ? -22.781 -35.438 -1.554 1 93.12 111 ILE B O 1
ATOM 5381 N N . PRO B 1 112 ? -22.797 -34.125 -3.426 1 93.81 112 PRO B N 1
ATOM 5382 C CA . PRO B 1 112 ? -22.234 -33.031 -2.643 1 93.81 112 PRO B CA 1
ATOM 5383 C C . PRO B 1 112 ? -23.25 -32.406 -1.692 1 93.81 112 PRO B C 1
ATOM 5385 O O . PRO B 1 112 ? -24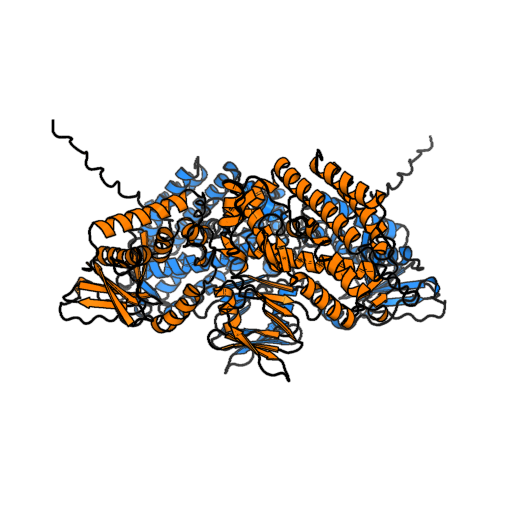.422 -32.25 -2.057 1 93.81 112 PRO B O 1
ATOM 5388 N N . VAL B 1 113 ? -22.797 -32.125 -0.507 1 91.38 113 VAL B N 1
ATOM 5389 C CA . VAL B 1 113 ? -23.625 -31.484 0.509 1 91.38 113 VAL B CA 1
ATOM 5390 C C . VAL B 1 113 ? -23.031 -30.125 0.889 1 91.38 113 VAL B C 1
ATOM 5392 O O . VAL B 1 113 ? -21.875 -30.062 1.305 1 91.38 113 VAL B O 1
ATOM 5395 N N . ASP B 1 114 ? -23.828 -29.141 0.668 1 89.94 114 ASP B N 1
ATOM 5396 C CA . ASP B 1 114 ? -23.406 -27.781 1.017 1 89.94 114 ASP B CA 1
ATOM 5397 C C . ASP B 1 114 ? -24.156 -27.281 2.252 1 89.94 114 ASP B C 1
ATOM 5399 O O . ASP B 1 114 ? -25.391 -27.281 2.281 1 89.94 114 ASP B O 1
ATOM 5403 N N . TYR B 1 115 ? -23.438 -26.875 3.168 1 83.69 115 TYR B N 1
ATOM 5404 C CA . TYR B 1 115 ? -24.031 -26.406 4.414 1 83.69 115 TYR B CA 1
ATOM 5405 C C . TYR B 1 115 ? -24.312 -24.906 4.34 1 83.69 115 TYR B C 1
ATOM 5407 O O . TYR B 1 115 ? -23.469 -24.125 3.896 1 83.69 115 TYR B O 1
ATOM 5415 N N . LYS B 1 116 ? -25.516 -24.516 4.555 1 82.44 116 LYS B N 1
ATOM 5416 C CA . LYS B 1 116 ? -25.938 -23.109 4.594 1 82.44 116 LYS B CA 1
ATOM 5417 C C . LYS B 1 116 ? -26.359 -22.703 6.004 1 82.44 116 LYS B C 1
ATOM 5419 O O . LYS B 1 116 ? -27 -23.484 6.715 1 82.44 116 LYS B O 1
ATOM 5424 N N . ARG B 1 117 ? -26.016 -21.438 6.137 1 72.19 117 ARG B N 1
ATOM 5425 C CA . ARG B 1 117 ? -26.422 -20.891 7.422 1 72.19 117 ARG B CA 1
ATOM 5426 C C . ARG B 1 117 ? -27.828 -20.328 7.352 1 72.19 117 ARG B C 1
ATOM 5428 O O . ARG B 1 117 ? -28.266 -19.844 6.297 1 72.19 117 ARG B O 1
ATOM 5435 N N . GLY B 1 118 ? -28.688 -20.672 8.164 1 73.75 118 GLY B N 1
ATOM 5436 C CA . GLY B 1 118 ? -30.031 -20.109 8.219 1 73.75 118 GLY B CA 1
ATOM 5437 C C . GLY B 1 118 ? -31.125 -21.172 8.164 1 73.75 118 GLY B C 1
ATOM 5438 O O . GLY B 1 118 ? -30.844 -22.359 8.289 1 73.75 118 GLY B O 1
ATOM 5439 N N . LYS B 1 119 ? -32.188 -20.484 8.008 1 82.69 119 LYS B N 1
ATOM 5440 C CA . LYS B 1 119 ? -33.344 -21.359 7.914 1 82.69 119 LYS B CA 1
ATOM 5441 C C . LYS B 1 119 ? -33.688 -21.641 6.461 1 82.69 119 LYS B C 1
ATOM 5443 O O . LYS B 1 119 ? -33.375 -20.859 5.57 1 82.69 119 LYS B O 1
ATOM 5448 N N . ARG B 1 120 ? -34.219 -22.781 6.215 1 88.62 120 ARG B N 1
ATOM 5449 C CA . ARG B 1 120 ? -34.688 -23.125 4.875 1 88.62 120 ARG B CA 1
ATOM 5450 C C . ARG B 1 120 ? -35.656 -22.062 4.348 1 88.62 120 ARG B C 1
ATOM 5452 O O . ARG B 1 120 ? -36.625 -21.688 5.031 1 88.62 120 ARG B O 1
ATOM 5459 N N . PRO B 1 121 ? -35.312 -21.562 3.207 1 88.31 121 PRO B N 1
ATOM 5460 C CA . PRO B 1 121 ? -36.25 -20.578 2.643 1 88.31 121 PRO B CA 1
ATOM 5461 C C . PRO B 1 121 ? -37.594 -21.219 2.217 1 88.31 121 PRO B C 1
ATOM 5463 O O . PRO B 1 121 ? -37.625 -22.391 1.846 1 88.31 121 PRO B O 1
ATOM 5466 N N . HIS B 1 122 ? -38.625 -20.469 2.309 1 85.69 122 HIS B N 1
ATOM 5467 C CA . HIS B 1 122 ? -39.938 -20.953 1.915 1 85.69 122 HIS B CA 1
ATOM 5468 C C . HIS B 1 122 ? -40.219 -20.625 0.456 1 85.69 122 HIS B C 1
ATOM 5470 O O . HIS B 1 122 ? -41.125 -19.844 0.164 1 85.69 122 HIS B O 1
ATOM 5476 N N . VAL B 1 123 ? -39.531 -21.141 -0.46 1 86.25 123 VAL B N 1
ATOM 5477 C CA . VAL B 1 123 ? -39.719 -20.969 -1.896 1 86.25 123 VAL B CA 1
ATOM 5478 C C . VAL B 1 123 ? -40.031 -22.312 -2.545 1 86.25 123 VAL B C 1
ATOM 5480 O O . VAL B 1 123 ? -39.781 -23.375 -1.964 1 86.25 123 VAL B O 1
ATOM 5483 N N . THR B 1 124 ? -40.531 -22.297 -3.67 1 83.44 124 THR B N 1
ATOM 5484 C CA . THR B 1 124 ? -41 -23.484 -4.359 1 83.44 124 THR B CA 1
ATOM 5485 C C . THR B 1 124 ? -39.875 -24.469 -4.637 1 83.44 124 THR B C 1
ATOM 5487 O O . THR B 1 124 ? -40.062 -25.688 -4.535 1 83.44 124 THR B O 1
ATOM 5490 N N . THR B 1 125 ? -38.719 -23.953 -4.879 1 83.75 125 THR B N 1
ATOM 5491 C CA . THR B 1 125 ? -37.594 -24.797 -5.254 1 83.75 125 THR B CA 1
ATOM 5492 C C . THR B 1 125 ? -36.844 -25.297 -4.016 1 83.75 125 THR B C 1
ATOM 5494 O O . THR B 1 125 ? -35.906 -26.078 -4.125 1 83.75 125 THR B O 1
ATOM 5497 N N . GLY B 1 126 ? -37.312 -24.828 -2.84 1 85.94 126 GLY B N 1
ATOM 5498 C CA . GLY B 1 126 ? -36.719 -25.25 -1.585 1 85.94 126 GLY B CA 1
ATOM 5499 C C . GLY B 1 126 ? -35.531 -24.406 -1.187 1 85.94 126 GLY B C 1
ATOM 5500 O O . GLY B 1 126 ? -35.156 -24.359 -0.013 1 85.94 126 GLY B O 1
ATOM 5501 N N . ALA B 1 127 ? -34.875 -23.922 -2.219 1 91 127 ALA B N 1
ATOM 5502 C CA . ALA B 1 127 ? -33.719 -23.047 -1.984 1 91 127 ALA B CA 1
ATOM 5503 C C . ALA B 1 127 ? -33.625 -21.969 -3.062 1 91 127 ALA B C 1
ATOM 5505 O O . ALA B 1 127 ? -34.219 -22.109 -4.137 1 91 127 ALA B O 1
ATOM 5506 N N . TYR B 1 128 ? -32.969 -20.906 -2.713 1 91.5 128 TYR B N 1
ATOM 5507 C CA . TYR B 1 128 ? -32.781 -19.812 -3.664 1 91.5 128 TYR B CA 1
ATOM 5508 C C . TYR B 1 128 ? -31.844 -20.203 -4.793 1 91.5 128 TYR B C 1
ATOM 5510 O O . TY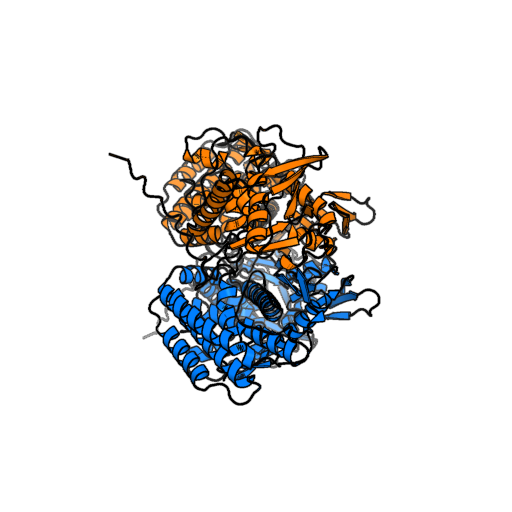R B 1 128 ? -31.031 -21.109 -4.637 1 91.5 128 TYR B O 1
ATOM 5518 N N . ASP B 1 129 ? -31.906 -19.5 -5.895 1 93.12 129 ASP B N 1
ATOM 5519 C CA . ASP B 1 129 ? -31.172 -19.828 -7.109 1 93.12 129 ASP B CA 1
ATOM 5520 C C . ASP B 1 129 ? -29.656 -19.766 -6.871 1 93.12 129 ASP B C 1
ATOM 5522 O O . ASP B 1 129 ? -28.906 -20.609 -7.375 1 93.12 129 ASP B O 1
ATOM 5526 N N . PRO B 1 130 ? -29.188 -18.797 -6.156 1 94.12 130 PRO B N 1
ATOM 5527 C CA . PRO B 1 130 ? -27.734 -18.734 -5.945 1 94.12 130 PRO B CA 1
ATOM 5528 C C . PRO B 1 130 ? -27.188 -20 -5.301 1 94.12 130 PRO B C 1
ATOM 5530 O O . PRO B 1 130 ? -26.156 -20.531 -5.746 1 94.12 130 PRO B O 1
ATOM 5533 N N . GLU B 1 131 ? -27.922 -20.547 -4.375 1 93.62 131 GLU B N 1
ATOM 5534 C CA . GLU B 1 131 ? -27.469 -21.75 -3.682 1 93.62 131 GLU B CA 1
ATOM 5535 C C . GLU B 1 131 ? -27.609 -22.984 -4.57 1 93.62 131 GLU B C 1
ATOM 5537 O O . GLU B 1 131 ? -26.75 -23.859 -4.551 1 93.62 131 GLU B O 1
ATOM 5542 N N . ARG B 1 132 ? -28.641 -22.984 -5.273 1 95.75 132 ARG B N 1
ATOM 5543 C CA . ARG B 1 132 ? -28.875 -24.094 -6.18 1 95.75 132 ARG B CA 1
ATOM 5544 C C . ARG B 1 132 ? -27.797 -24.156 -7.258 1 95.75 132 ARG B C 1
ATOM 5546 O O . ARG B 1 132 ? -27.281 -25.234 -7.574 1 95.75 132 ARG B O 1
ATOM 5553 N N . VAL B 1 133 ? -27.438 -23.047 -7.754 1 96.38 133 VAL B N 1
ATOM 5554 C CA . VAL B 1 133 ? -26.422 -22.953 -8.789 1 96.38 133 VAL B CA 1
ATOM 5555 C C . VAL B 1 133 ? -25.062 -23.359 -8.211 1 96.38 133 VAL B C 1
ATOM 5557 O O . VAL B 1 133 ? -24.281 -24.047 -8.883 1 96.38 133 VAL B O 1
ATOM 5560 N N . GLN B 1 134 ? -24.797 -22.984 -7.043 1 94.81 134 GLN B N 1
ATOM 5561 C CA . GLN B 1 134 ? -23.516 -23.297 -6.414 1 94.81 134 GLN B CA 1
ATOM 5562 C C . GLN B 1 134 ? -23.328 -24.797 -6.254 1 94.81 134 GLN B C 1
ATOM 5564 O O . GLN B 1 134 ? -22.266 -25.328 -6.594 1 94.81 134 GLN B O 1
ATOM 5569 N N . VAL B 1 135 ? -24.359 -25.453 -5.746 1 95.75 135 VAL B N 1
ATOM 5570 C CA . VAL B 1 135 ? -24.266 -26.891 -5.551 1 95.75 135 VAL B CA 1
ATOM 5571 C C . VAL B 1 135 ? -24.234 -27.594 -6.906 1 95.75 135 VAL B C 1
ATOM 5573 O O . VAL B 1 135 ? -23.562 -28.625 -7.062 1 95.75 135 VAL B O 1
ATOM 5576 N N . CYS B 1 136 ? -24.891 -27.016 -7.84 1 96.81 136 CYS B N 1
ATOM 5577 C CA . CYS B 1 136 ? -24.859 -27.578 -9.188 1 96.81 136 CYS B CA 1
ATOM 5578 C C . CYS B 1 136 ? -23.453 -27.5 -9.781 1 96.81 136 CYS B C 1
ATOM 5580 O O . CYS B 1 136 ? -23.031 -28.422 -10.492 1 96.81 136 CYS B O 1
ATOM 5582 N N . ILE B 1 137 ? -22.75 -26.406 -9.547 1 96.38 137 ILE B N 1
ATOM 5583 C CA . ILE B 1 137 ? -21.375 -26.281 -10.008 1 96.38 137 ILE B CA 1
ATOM 5584 C C . ILE B 1 137 ? -20.516 -27.391 -9.414 1 96.38 137 ILE B C 1
ATOM 5586 O O . ILE B 1 137 ? -19.688 -27.984 -10.117 1 96.38 137 ILE B O 1
ATOM 5590 N N . GLN B 1 138 ? -20.766 -27.719 -8.164 1 94 138 GLN B N 1
ATOM 5591 C CA . GLN B 1 138 ? -20.062 -28.828 -7.531 1 94 138 GLN B CA 1
ATOM 5592 C C . GLN B 1 138 ? -20.344 -30.141 -8.25 1 94 138 GLN B C 1
ATOM 5594 O O . GLN B 1 138 ? -19.422 -30.922 -8.516 1 94 138 GLN B O 1
ATOM 5599 N N . GLY B 1 139 ? -21.547 -30.297 -8.578 1 95 139 GLY B N 1
ATOM 5600 C CA . GLY B 1 139 ? -21.922 -31.469 -9.336 1 95 139 GLY B CA 1
ATOM 5601 C C . GLY B 1 139 ? -21.266 -31.547 -10.703 1 95 139 GLY B C 1
ATOM 5602 O O . GLY B 1 139 ? -20.797 -32.594 -11.109 1 95 139 GLY B O 1
ATOM 5603 N N . LEU B 1 140 ? -21.25 -30.406 -11.391 1 94.62 140 LEU B N 1
ATOM 5604 C CA . LEU B 1 140 ? -20.641 -30.344 -12.711 1 94.62 140 LEU B CA 1
ATOM 5605 C C . LEU B 1 140 ? -19.172 -30.734 -12.648 1 94.62 140 LEU B C 1
ATOM 5607 O O . LEU B 1 140 ? -18.672 -31.453 -13.516 1 94.62 140 LEU B O 1
ATOM 5611 N N . ILE B 1 141 ? -18.484 -30.25 -11.672 1 90.81 141 ILE B N 1
ATOM 5612 C CA . ILE B 1 141 ? -17.078 -30.547 -11.508 1 90.81 141 ILE B CA 1
ATOM 5613 C C . ILE B 1 141 ? -16.891 -32.031 -11.242 1 90.81 141 ILE B C 1
ATOM 5615 O O . ILE B 1 141 ? -16.031 -32.688 -11.852 1 90.81 141 ILE B O 1
ATOM 5619 N N . LEU B 1 142 ? -17.719 -32.594 -10.391 1 89.88 142 LEU B N 1
ATOM 5620 C CA . LEU B 1 142 ? -17.641 -34 -10.039 1 89.88 142 LEU B CA 1
ATOM 5621 C C . LEU B 1 142 ? -17.906 -34.875 -11.258 1 89.88 142 LEU B C 1
ATOM 5623 O O . LEU B 1 142 ? -17.203 -35.875 -11.484 1 89.88 142 LEU B O 1
ATOM 5627 N N . GLU B 1 143 ? -18.859 -34.469 -12.031 1 91.75 143 GLU B N 1
ATOM 5628 C CA . GLU B 1 143 ? -19.172 -35.219 -13.25 1 91.75 143 GLU B CA 1
ATOM 5629 C C . GLU B 1 143 ? -18 -35.156 -14.227 1 91.75 143 GLU B C 1
ATOM 5631 O O . GLU B 1 143 ? -17.672 -36.188 -14.852 1 91.75 143 GLU B O 1
ATOM 5636 N N . ASP B 1 144 ? -17.484 -34 -14.352 1 88.75 144 ASP B N 1
ATOM 5637 C CA . ASP B 1 144 ? -16.359 -33.844 -15.25 1 88.75 144 ASP B CA 1
ATOM 5638 C C . ASP B 1 144 ? -15.172 -34.719 -14.805 1 88.75 144 ASP B C 1
ATOM 5640 O O . ASP B 1 144 ? -14.359 -35.125 -15.633 1 88.75 144 ASP B O 1
ATOM 5644 N N . GLN B 1 145 ? -15.078 -35 -13.57 1 83.31 145 GLN B N 1
ATOM 5645 C CA . GLN B 1 145 ? -13.992 -35.812 -13.016 1 83.31 145 GLN B CA 1
ATOM 5646 C C . GLN B 1 145 ? -14.305 -37.312 -13.117 1 83.31 145 GLN B C 1
ATOM 5648 O O . GLN B 1 145 ? -13.5 -38.125 -12.703 1 83.31 145 GLN B O 1
ATOM 5653 N N . GLY B 1 146 ? -15.477 -37.594 -13.547 1 85.44 146 GLY B N 1
ATOM 5654 C CA . GLY B 1 146 ? -15.812 -39 -13.828 1 85.44 146 GLY B CA 1
ATOM 5655 C C . GLY B 1 146 ? -16.781 -39.594 -12.828 1 85.44 146 GLY B C 1
ATOM 5656 O O . GLY B 1 146 ? -17.125 -40.75 -12.93 1 85.44 146 GLY B O 1
ATOM 5657 N N . TYR B 1 147 ? -17.234 -38.844 -11.891 1 88.06 147 TYR B N 1
ATOM 5658 C CA . TYR B 1 147 ? -18.172 -39.344 -10.906 1 88.06 147 TYR B CA 1
ATOM 5659 C C . TYR B 1 147 ? -19.609 -39.25 -11.438 1 88.06 147 TYR B C 1
ATOM 5661 O O . TYR B 1 147 ? -19.906 -38.406 -12.281 1 88.06 147 TYR B O 1
ATOM 5669 N N . ARG B 1 148 ? -20.391 -40.188 -10.977 1 90.56 148 ARG B N 1
ATOM 5670 C CA . ARG B 1 148 ? -21.812 -40.031 -11.203 1 90.56 148 ARG B CA 1
ATOM 5671 C C . ARG B 1 148 ? -22.438 -39.125 -10.164 1 90.56 148 ARG B C 1
ATOM 5673 O O . ARG B 1 148 ? -22.375 -39.375 -8.961 1 90.56 148 ARG B O 1
ATOM 5680 N N . CYS B 1 149 ? -22.922 -37.969 -10.586 1 93.5 149 CYS B N 1
ATOM 5681 C CA . CYS B 1 149 ? -23.484 -36.969 -9.688 1 93.5 149 CYS B CA 1
ATOM 5682 C C . CYS B 1 149 ? -24.688 -36.281 -10.336 1 93.5 149 CYS B C 1
ATOM 5684 O O . CYS B 1 149 ? -24.5 -35.375 -11.156 1 93.5 149 CYS B O 1
ATOM 5686 N N . ASP B 1 150 ? -25.891 -36.625 -9.914 1 93.81 150 ASP B N 1
ATOM 5687 C CA . ASP B 1 150 ? -27.078 -36.062 -10.562 1 93.81 150 ASP B CA 1
ATOM 5688 C C . ASP B 1 150 ? -27.859 -35.156 -9.609 1 93.81 150 ASP B C 1
ATOM 5690 O O . ASP B 1 150 ? -28.844 -34.531 -10 1 93.81 150 ASP B O 1
ATOM 5694 N N . GLU B 1 151 ? -27.422 -35.094 -8.43 1 95.31 151 GLU B N 1
ATOM 5695 C CA . GLU B 1 151 ? -28.109 -34.25 -7.453 1 95.31 151 GLU B CA 1
ATOM 5696 C C . GLU B 1 151 ? -27.141 -33.812 -6.359 1 95.31 151 GLU B C 1
ATOM 5698 O O . GLU B 1 151 ? -26.031 -34.312 -6.254 1 95.31 151 GLU B O 1
ATOM 5703 N N . GLY B 1 152 ? -27.562 -32.75 -5.629 1 95.38 152 GLY B N 1
ATOM 5704 C CA . GLY B 1 152 ? -26.875 -32.25 -4.445 1 95.38 152 GLY B CA 1
ATOM 5705 C C . GLY B 1 152 ? -27.828 -31.953 -3.297 1 95.38 152 GLY B C 1
ATOM 5706 O O . GLY B 1 152 ? -29.031 -32.125 -3.418 1 95.38 152 GLY B O 1
ATOM 5707 N N . VAL B 1 153 ? -27.203 -31.672 -2.162 1 94.5 153 VAL B N 1
ATOM 5708 C CA . VAL B 1 153 ? -28.016 -31.375 -0.983 1 94.5 153 VAL B CA 1
ATOM 5709 C C . VAL B 1 153 ? -27.562 -30.062 -0.354 1 94.5 153 VAL B C 1
ATOM 5711 O O . VAL B 1 153 ? -26.359 -29.797 -0.262 1 94.5 153 VAL B O 1
ATOM 5714 N N . LEU B 1 154 ? -28.562 -29.281 -0.048 1 93.75 154 LEU B N 1
ATOM 5715 C CA . LEU B 1 154 ? -28.328 -28.109 0.789 1 93.75 154 LEU B CA 1
ATOM 5716 C C . LEU B 1 154 ? -28.828 -28.344 2.211 1 93.75 154 LEU B C 1
ATOM 5718 O O . LEU B 1 154 ? -30 -28.672 2.418 1 93.75 154 LEU B O 1
ATOM 5722 N N . TYR B 1 155 ? -27.922 -28.266 3.123 1 89.94 155 TYR B N 1
ATOM 5723 C CA . TYR B 1 155 ? -28.297 -28.453 4.52 1 89.94 155 TYR B CA 1
ATOM 5724 C C . TYR B 1 155 ? -28.375 -27.125 5.25 1 89.94 155 TYR B C 1
ATOM 5726 O O . TYR B 1 155 ? -27.359 -26.453 5.441 1 89.94 155 TYR B O 1
ATOM 5734 N N . PHE B 1 156 ? -29.562 -26.781 5.707 1 88.25 156 PHE B N 1
ATOM 5735 C CA . PHE B 1 156 ? -29.766 -25.547 6.461 1 88.25 156 PHE B CA 1
ATOM 5736 C C . PHE B 1 156 ? -29.625 -25.797 7.957 1 88.25 156 PHE B C 1
ATOM 5738 O O . PHE B 1 156 ? -30.484 -26.438 8.57 1 88.25 156 PHE B O 1
ATOM 5745 N N . CYS B 1 157 ? -28.625 -25.25 8.523 1 77.44 157 CYS B N 1
ATOM 5746 C CA . CYS B 1 157 ? -28.188 -25.578 9.875 1 77.44 157 CYS B CA 1
ATOM 5747 C C . CYS B 1 157 ? -29.203 -25.094 10.914 1 77.44 157 CYS B C 1
ATOM 5749 O O . CYS B 1 157 ? -29.516 -25.812 11.867 1 77.44 157 CYS B O 1
ATOM 5751 N N . ASP B 1 158 ? -29.734 -23.922 10.68 1 79 158 ASP B N 1
ATOM 5752 C CA . ASP B 1 158 ? -30.625 -23.344 11.68 1 79 158 ASP B CA 1
ATOM 5753 C C . ASP B 1 158 ? -31.922 -24.125 11.773 1 79 158 ASP B C 1
ATOM 5755 O O . ASP B 1 158 ? -32.469 -24.344 12.867 1 79 158 ASP B O 1
ATOM 5759 N N . SER B 1 159 ? -32.406 -24.516 10.688 1 85.19 159 SER B N 1
ATOM 5760 C CA . SER B 1 159 ? -33.656 -25.266 10.672 1 85.19 159 SER B CA 1
ATOM 5761 C C . SER B 1 159 ? -33.406 -26.766 10.664 1 85.19 159 SER B C 1
ATOM 5763 O O . SER B 1 159 ? -34.312 -27.578 10.766 1 85.19 159 SER B O 1
ATOM 5765 N N . ARG B 1 160 ? -32.156 -27.141 10.578 1 85.31 160 ARG B N 1
ATOM 5766 C CA . ARG B 1 160 ? -31.734 -28.531 10.508 1 85.31 160 ARG B CA 1
ATOM 5767 C C . ARG B 1 160 ? -32.531 -29.281 9.445 1 85.31 160 ARG B C 1
ATOM 5769 O O . ARG B 1 160 ? -33.062 -30.359 9.711 1 85.31 160 ARG B O 1
ATOM 5776 N N . GLU B 1 161 ? -32.625 -28.672 8.359 1 90.62 161 GLU B N 1
ATOM 5777 C CA . GLU B 1 161 ? -33.375 -29.25 7.242 1 90.62 161 GLU B CA 1
ATOM 5778 C C . GLU B 1 161 ? -32.469 -29.469 6.031 1 90.62 161 GLU B C 1
ATOM 5780 O O . GLU B 1 161 ? -31.562 -28.688 5.773 1 90.62 161 GLU B O 1
ATOM 5785 N N . ARG B 1 162 ? -32.844 -30.562 5.352 1 92.75 162 ARG B N 1
ATOM 5786 C CA . ARG B 1 162 ? -32.125 -30.922 4.125 1 92.75 162 ARG B CA 1
ATOM 5787 C C . ARG B 1 162 ? -33 -30.656 2.896 1 92.75 162 ARG B C 1
ATOM 5789 O O . ARG B 1 162 ? -34.188 -30.984 2.896 1 92.75 162 ARG B O 1
ATOM 5796 N N . VAL B 1 163 ? -32.438 -30 1.958 1 93.94 163 VAL B N 1
ATOM 5797 C CA . VAL B 1 163 ? -33.125 -29.75 0.7 1 93.94 163 VAL B CA 1
ATOM 5798 C C . VAL B 1 163 ? -32.375 -30.438 -0.444 1 93.94 163 VAL B C 1
ATOM 5800 O O . VAL B 1 163 ? -31.203 -30.141 -0.69 1 93.94 163 VAL B O 1
ATOM 5803 N N . ARG B 1 164 ? -33.094 -31.328 -1.124 1 94.69 164 ARG B N 1
ATOM 5804 C CA . ARG B 1 164 ? -32.531 -32.031 -2.279 1 94.69 164 ARG B CA 1
ATOM 5805 C C . ARG B 1 164 ? -32.625 -31.156 -3.535 1 94.69 164 ARG B C 1
ATOM 5807 O O . ARG B 1 164 ? -33.688 -30.625 -3.838 1 94.69 164 ARG B O 1
ATOM 5814 N N . VAL B 1 165 ? -31.531 -31 -4.23 1 96 165 VAL B N 1
ATOM 5815 C CA . VAL B 1 165 ? -31.484 -30.234 -5.469 1 96 165 VAL B CA 1
ATOM 5816 C C . VAL B 1 165 ? -31.125 -31.141 -6.633 1 96 165 VAL B C 1
ATOM 5818 O O . VAL B 1 165 ? -29.969 -31.562 -6.762 1 96 165 VAL B O 1
ATOM 5821 N N . VAL B 1 166 ? -32.031 -31.375 -7.508 1 95.81 166 VAL B N 1
ATOM 5822 C CA . VAL B 1 166 ? -31.781 -32.219 -8.68 1 95.81 166 VAL B CA 1
ATOM 5823 C C . VAL B 1 166 ? -31.141 -31.375 -9.781 1 95.81 166 VAL B C 1
ATOM 5825 O O . VAL B 1 166 ? -31.594 -30.25 -10.062 1 95.81 166 VAL B O 1
ATOM 5828 N N . PHE B 1 167 ? -30.125 -31.938 -10.336 1 96.81 167 PHE B N 1
ATOM 5829 C CA . PHE B 1 167 ? -29.453 -31.219 -11.414 1 96.81 167 PHE B CA 1
ATOM 5830 C C . PHE B 1 167 ? -30.125 -31.516 -12.75 1 96.81 167 PHE B C 1
ATOM 5832 O O . PHE B 1 167 ? -29.547 -32.219 -13.602 1 96.81 167 PHE B O 1
ATOM 5839 N N . ASP B 1 168 ? -31.25 -30.938 -13 1 95.12 168 ASP B N 1
ATOM 5840 C CA . ASP B 1 168 ? -31.969 -31.125 -14.25 1 95.12 168 ASP B CA 1
ATOM 5841 C C . ASP B 1 168 ? -31.438 -30.203 -15.344 1 95.12 168 ASP B C 1
ATOM 5843 O O . ASP B 1 168 ? -30.5 -29.438 -15.117 1 95.12 168 ASP B O 1
ATOM 5847 N N . ASP B 1 169 ? -32 -30.344 -16.5 1 95.06 169 ASP B N 1
ATOM 5848 C CA . ASP B 1 169 ? -31.516 -29.609 -17.672 1 95.06 169 ASP B CA 1
ATOM 5849 C C . ASP B 1 169 ? -31.688 -28.094 -17.469 1 95.06 169 ASP B C 1
ATOM 5851 O O . ASP B 1 169 ? -30.828 -27.312 -17.906 1 95.06 169 ASP B O 1
ATOM 5855 N N . ASP B 1 170 ? -32.688 -27.766 -16.844 1 94.81 170 ASP B N 1
ATOM 5856 C CA . ASP B 1 170 ? -32.938 -26.344 -16.609 1 94.81 170 ASP B CA 1
ATOM 5857 C C . ASP B 1 170 ? -31.891 -25.734 -15.68 1 94.81 170 ASP B C 1
ATOM 5859 O O . ASP B 1 170 ? -31.344 -24.672 -15.961 1 94.81 170 ASP B O 1
ATOM 5863 N N . LEU B 1 171 ? -31.672 -26.375 -14.562 1 96 171 LEU B N 1
ATOM 5864 C CA . LEU B 1 171 ? -30.688 -25.875 -13.609 1 96 171 LEU B CA 1
ATOM 5865 C C . LEU B 1 171 ? -29.281 -25.875 -14.219 1 96 171 LEU B C 1
ATOM 5867 O O . LEU B 1 171 ? -28.516 -24.938 -14 1 96 171 LEU B O 1
ATOM 5871 N N . ARG B 1 172 ? -29.016 -26.922 -14.984 1 96.56 172 ARG B N 1
ATOM 5872 C CA . ARG B 1 172 ? -27.719 -26.984 -15.648 1 96.56 172 ARG B CA 1
ATOM 5873 C C . ARG B 1 172 ? -27.547 -25.828 -16.625 1 96.56 172 ARG B C 1
ATOM 5875 O O . ARG B 1 172 ? -26.469 -25.234 -16.703 1 96.56 172 ARG B O 1
ATOM 5882 N N . ALA B 1 173 ? -28.562 -25.531 -17.328 1 95.38 173 ALA B N 1
ATOM 5883 C CA . ALA B 1 173 ? -28.516 -24.438 -18.281 1 95.38 173 ALA B CA 1
ATOM 5884 C C . ALA B 1 173 ? -28.344 -23.094 -17.562 1 95.38 173 ALA B C 1
ATOM 5886 O O . ALA B 1 173 ? -27.531 -22.266 -17.984 1 95.38 173 ALA B O 1
ATOM 5887 N N . ARG B 1 174 ? -29.047 -22.922 -16.547 1 95.5 174 ARG B N 1
ATOM 5888 C CA . ARG B 1 174 ? -28.938 -21.703 -15.758 1 95.5 174 ARG B CA 1
ATOM 5889 C C . ARG B 1 174 ? -27.531 -21.547 -15.18 1 95.5 174 ARG B C 1
ATOM 5891 O O . ARG B 1 174 ? -27 -20.438 -15.125 1 95.5 174 ARG B O 1
ATOM 5898 N N . THR B 1 175 ? -27.031 -22.625 -14.68 1 96.69 175 THR B N 1
ATOM 5899 C CA . THR B 1 175 ? -25.703 -22.625 -14.102 1 96.69 175 THR B CA 1
ATOM 5900 C C . THR B 1 175 ? -24.656 -22.25 -15.156 1 96.69 175 THR B C 1
ATOM 5902 O O . THR B 1 175 ? -23.781 -21.422 -14.914 1 96.69 175 THR B O 1
ATOM 5905 N N . ARG B 1 176 ? -24.781 -22.781 -16.297 1 95.38 176 ARG B N 1
ATOM 5906 C CA . ARG B 1 176 ? -23.859 -22.469 -17.375 1 95.38 176 ARG B CA 1
ATOM 5907 C C . ARG B 1 176 ? -23.969 -21 -17.781 1 95.38 176 ARG B C 1
ATOM 5909 O O . ARG B 1 176 ? -22.969 -20.344 -18.047 1 95.38 176 ARG B O 1
ATOM 5916 N N . ASP B 1 177 ? -25.172 -20.547 -17.844 1 94.81 177 ASP B N 1
ATOM 5917 C CA . ASP B 1 177 ? -25.406 -19.156 -18.172 1 94.81 177 ASP B CA 1
ATOM 5918 C C . ASP B 1 177 ? -24.734 -18.234 -17.141 1 94.81 177 ASP B C 1
ATOM 5920 O O . ASP B 1 177 ? -24.172 -17.203 -17.5 1 94.81 177 ASP B O 1
ATOM 5924 N N . ALA B 1 178 ? -24.875 -18.609 -15.938 1 95.94 178 ALA B N 1
ATOM 5925 C CA . ALA B 1 178 ? -24.281 -17.812 -14.867 1 95.94 178 ALA B CA 1
ATOM 5926 C C . ALA B 1 178 ? -22.766 -17.797 -14.961 1 95.94 178 ALA B C 1
ATOM 5928 O O . ALA B 1 178 ? -22.125 -16.75 -14.766 1 95.94 178 ALA B O 1
ATOM 5929 N N . ILE B 1 179 ? -22.219 -18.953 -15.266 1 93.69 179 ILE B N 1
ATOM 5930 C CA . ILE B 1 179 ? -20.766 -19.062 -15.43 1 93.69 179 ILE B CA 1
ATOM 5931 C C . ILE B 1 179 ? -20.297 -18.156 -16.562 1 93.69 179 ILE B C 1
ATOM 5933 O O . ILE B 1 179 ? -19.359 -17.375 -16.391 1 93.69 179 ILE B O 1
ATOM 5937 N N . HIS B 1 180 ? -21.016 -18.188 -17.609 1 91.81 180 HIS B N 1
ATOM 5938 C CA . HIS B 1 180 ? -20.672 -17.375 -18.781 1 91.81 180 HIS B CA 1
ATOM 5939 C C . HIS B 1 180 ? -20.875 -15.898 -18.484 1 91.81 180 HIS B C 1
ATOM 5941 O O . HIS B 1 180 ? -20.062 -15.062 -18.922 1 91.81 180 HIS B O 1
ATOM 5947 N N . GLY B 1 181 ? -21.922 -15.656 -17.859 1 92.12 181 GLY B N 1
ATOM 5948 C CA . GLY B 1 181 ? -22.188 -14.273 -17.516 1 92.12 181 GLY B CA 1
ATOM 5949 C C . GLY B 1 181 ? -21.094 -13.648 -16.672 1 92.12 181 GLY B C 1
ATOM 5950 O O . GLY B 1 181 ? -20.641 -12.539 -16.953 1 92.12 181 GLY B O 1
ATOM 5951 N N . LEU B 1 182 ? -20.672 -14.367 -15.648 1 90.5 182 LEU B N 1
ATOM 5952 C CA . LEU B 1 182 ? -19.625 -13.859 -14.773 1 90.5 182 LEU B CA 1
ATOM 5953 C C . LEU B 1 182 ? -18.328 -13.672 -15.539 1 90.5 182 LEU B C 1
ATOM 5955 O O . LEU B 1 182 ? -17.641 -12.664 -15.375 1 90.5 182 LEU B O 1
ATOM 5959 N N . ARG B 1 183 ? -18.031 -14.594 -16.375 1 86.56 183 ARG B N 1
ATOM 5960 C CA . ARG B 1 183 ? -16.812 -14.484 -17.172 1 86.56 183 ARG B CA 1
ATOM 5961 C C . ARG B 1 183 ? -16.859 -13.273 -18.094 1 86.56 183 ARG B C 1
ATOM 5963 O O . ARG B 1 183 ? -15.859 -12.578 -18.281 1 86.56 183 ARG B O 1
ATOM 5970 N N . LEU B 1 184 ? -17.984 -13.016 -18.625 1 86.12 184 LEU B N 1
ATOM 5971 C CA . LEU B 1 184 ? -18.156 -11.891 -19.547 1 86.12 184 LEU B CA 1
ATOM 5972 C C . LEU B 1 184 ? -17.938 -10.562 -18.828 1 86.12 184 LEU B C 1
ATOM 5974 O O . LEU B 1 184 ? -17.234 -9.695 -19.328 1 86.12 184 LEU B O 1
ATOM 5978 N N . ILE B 1 185 ? -18.516 -10.492 -17.672 1 86.62 185 ILE B N 1
ATOM 5979 C CA . ILE B 1 185 ? -18.406 -9.211 -16.984 1 86.62 185 ILE B CA 1
ATOM 5980 C C . ILE B 1 185 ? -16.984 -9.031 -16.469 1 86.62 185 ILE B C 1
ATOM 5982 O O . ILE B 1 185 ? -16.484 -7.902 -16.391 1 86.62 185 ILE B O 1
ATOM 5986 N N . ALA B 1 186 ? -16.391 -10.062 -16.094 1 80 186 ALA B N 1
ATOM 5987 C CA . ALA B 1 186 ? -15.023 -9.992 -15.617 1 80 186 ALA B CA 1
ATOM 5988 C C . ALA B 1 186 ? -14.07 -9.586 -16.734 1 80 186 ALA B C 1
ATOM 5990 O O . ALA B 1 186 ? -13.117 -8.828 -16.516 1 80 186 ALA B O 1
ATOM 5991 N N . ALA B 1 187 ? -14.344 -10.039 -17.938 1 75.38 187 ALA B N 1
ATOM 5992 C CA . ALA B 1 187 ? -13.492 -9.758 -19.094 1 75.38 187 ALA B CA 1
ATOM 5993 C C . ALA B 1 187 ? -13.703 -8.328 -19.578 1 75.38 187 ALA B C 1
ATOM 5995 O O . ALA B 1 187 ? -12.773 -7.703 -20.109 1 75.38 187 ALA B O 1
ATOM 5996 N N . GLY B 1 188 ? -14.867 -7.836 -19.422 1 74 188 GLY B N 1
ATOM 5997 C CA . GLY B 1 188 ? -15.211 -6.523 -19.953 1 74 188 GLY B CA 1
ATOM 5998 C C . GLY B 1 188 ? -14.656 -5.387 -19.109 1 74 188 GLY B C 1
ATOM 5999 O O . GLY B 1 188 ? -14.57 -4.246 -19.578 1 74 188 GLY B O 1
ATOM 6000 N N . HIS B 1 189 ? -14.211 -5.613 -18.016 1 71.19 189 HIS B N 1
ATOM 6001 C CA . HIS B 1 189 ? -13.664 -4.621 -17.094 1 71.19 189 HIS B CA 1
ATOM 6002 C C . HIS B 1 189 ? -14.648 -3.467 -16.891 1 71.19 189 HIS B C 1
ATOM 6004 O O . HIS B 1 189 ? -14.234 -2.312 -16.766 1 71.19 189 HIS B O 1
ATOM 6010 N N . HIS B 1 190 ? -15.938 -3.725 -17.078 1 77.88 190 HIS B N 1
ATOM 6011 C CA . HIS B 1 190 ? -16.984 -2.75 -16.781 1 77.88 190 HIS B CA 1
ATOM 6012 C C . HIS B 1 190 ? -17.859 -3.221 -15.633 1 77.88 190 HIS B C 1
ATOM 6014 O O . HIS B 1 190 ? -18.469 -4.289 -15.711 1 77.88 190 HIS B O 1
ATOM 6020 N N . ILE B 1 191 ? -17.875 -2.449 -14.68 1 85.81 191 ILE B N 1
ATOM 6021 C CA . ILE B 1 191 ? -18.641 -2.805 -13.492 1 85.81 191 ILE B CA 1
ATOM 6022 C C . ILE B 1 191 ? -20.141 -2.75 -13.797 1 85.81 191 ILE B C 1
ATOM 6024 O O . ILE B 1 191 ? -20.609 -1.784 -14.398 1 85.81 191 ILE B O 1
ATOM 6028 N N . PRO B 1 192 ? -20.859 -3.801 -13.508 1 90.81 192 PRO B N 1
ATOM 6029 C CA . PRO B 1 192 ? -22.312 -3.775 -13.711 1 90.81 192 PRO B CA 1
ATOM 6030 C C . PRO B 1 192 ? -23 -2.707 -12.867 1 90.81 192 PRO B C 1
ATOM 6032 O O . PRO B 1 192 ? -22.531 -2.363 -11.781 1 90.81 192 PRO B O 1
ATOM 6035 N N . PRO B 1 193 ? -24.109 -2.191 -13.352 1 90.25 193 PRO B N 1
ATOM 6036 C CA . PRO B 1 193 ? -24.859 -1.214 -12.555 1 90.25 193 PRO B CA 1
ATOM 6037 C C . PRO B 1 193 ? -25.469 -1.826 -11.297 1 90.25 193 PRO B C 1
ATOM 6039 O O . PRO B 1 193 ? -25.75 -3.027 -11.258 1 90.25 193 PRO B O 1
ATOM 6042 N N . PRO B 1 194 ? -25.609 -0.984 -10.281 1 89.94 194 PRO B N 1
ATOM 6043 C CA . PRO B 1 194 ? -26.297 -1.501 -9.094 1 89.94 194 PRO B CA 1
ATOM 6044 C C . PRO B 1 194 ? -27.766 -1.831 -9.359 1 89.94 194 PRO B C 1
ATOM 6046 O O . PRO B 1 194 ? -28.359 -1.308 -10.305 1 89.94 194 PRO B O 1
ATOM 6049 N N . LEU B 1 195 ? -28.234 -2.828 -8.547 1 89.75 195 LEU B N 1
ATOM 6050 C CA . LEU B 1 195 ? -29.656 -3.115 -8.617 1 89.75 195 LEU B CA 1
ATOM 6051 C C . LEU B 1 195 ? -30.484 -1.895 -8.211 1 89.75 195 LEU B C 1
ATOM 6053 O O . LEU B 1 195 ? -30.031 -1.081 -7.402 1 89.75 195 LEU B O 1
ATOM 6057 N N . ASP B 1 196 ? -31.609 -1.798 -8.836 1 86.5 196 ASP B N 1
ATOM 6058 C CA . ASP B 1 196 ? -32.469 -0.656 -8.562 1 86.5 196 ASP B CA 1
ATOM 6059 C C . ASP B 1 196 ? -33.5 -1 -7.496 1 86.5 196 ASP B C 1
ATOM 6061 O O . ASP B 1 196 ? -34.406 -1.826 -7.727 1 86.5 196 ASP B O 1
ATOM 6065 N N . ASP B 1 197 ? -33.375 -0.331 -6.375 1 84.81 197 ASP B N 1
ATOM 6066 C CA . ASP B 1 197 ? -34.312 -0.463 -5.258 1 84.81 197 ASP B CA 1
ATOM 6067 C C . ASP B 1 197 ? -34.625 -1.931 -4.969 1 84.81 197 ASP B C 1
ATOM 6069 O O . ASP B 1 197 ? -35.781 -2.305 -4.809 1 84.81 197 ASP B O 1
ATOM 6073 N N . SER B 1 198 ? -33.688 -2.711 -4.938 1 89.12 198 SER B N 1
ATOM 6074 C CA . SER B 1 198 ? -33.875 -4.148 -4.742 1 89.12 198 SER B CA 1
ATOM 6075 C C . SER B 1 198 ? -33.844 -4.508 -3.262 1 89.12 198 SER B C 1
ATOM 6077 O O . SER B 1 198 ? -33.062 -3.959 -2.494 1 89.12 198 SER B O 1
ATOM 6079 N N . PRO B 1 199 ? -34.688 -5.387 -2.861 1 88.5 199 PRO B N 1
ATOM 6080 C CA . PRO B 1 199 ? -34.656 -5.852 -1.473 1 88.5 199 PRO B CA 1
ATOM 6081 C C . PRO B 1 199 ? -33.406 -6.672 -1.14 1 88.5 199 PRO B C 1
ATOM 6083 O O . PRO B 1 199 ? -33.156 -6.969 0.03 1 88.5 199 PRO B O 1
ATOM 6086 N N . LYS B 1 200 ? -32.688 -6.984 -2.115 1 88.25 200 LYS B N 1
ATOM 6087 C CA . LYS B 1 200 ? -31.453 -7.738 -1.915 1 88.25 200 LYS B CA 1
ATOM 6088 C C . LYS B 1 200 ? -30.344 -6.848 -1.341 1 88.25 200 LYS B C 1
ATOM 6090 O O . LYS B 1 200 ? -29.469 -7.324 -0.619 1 88.25 200 LYS B O 1
ATOM 6095 N N . CYS B 1 201 ? -30.422 -5.586 -1.658 1 87.38 201 CYS B N 1
ATOM 6096 C CA . CYS B 1 201 ? -29.328 -4.668 -1.365 1 87.38 201 CYS B CA 1
ATOM 6097 C C . CYS B 1 201 ? -29.141 -4.504 0.138 1 87.38 201 CYS B C 1
ATOM 6099 O O . CYS B 1 201 ? -28.016 -4.574 0.639 1 87.38 201 CYS B O 1
ATOM 6101 N N . PRO B 1 202 ? -30.25 -4.363 0.879 1 82.12 202 PRO B N 1
ATOM 6102 C CA . PRO B 1 202 ? -30.078 -4.195 2.324 1 82.12 202 PRO B CA 1
ATOM 6103 C C . PRO B 1 202 ? -29.422 -5.402 2.984 1 82.12 202 PRO B C 1
ATOM 6105 O O . PRO B 1 202 ? -28.828 -5.277 4.062 1 82.12 202 PRO B O 1
ATOM 6108 N N . ARG B 1 203 ? -29.5 -6.516 2.371 1 79.12 203 ARG B N 1
ATOM 6109 C CA . ARG B 1 203 ? -28.969 -7.746 2.951 1 79.12 203 ARG B CA 1
ATOM 6110 C C . ARG B 1 203 ? -27.578 -8.07 2.393 1 79.12 203 ARG B C 1
ATOM 6112 O O . ARG B 1 203 ? -26.953 -9.031 2.814 1 79.12 203 ARG B O 1
ATOM 6119 N N . CYS B 1 204 ? -27.188 -7.281 1.544 1 84.69 204 CYS B N 1
ATOM 6120 C CA . CYS B 1 204 ? -25.906 -7.512 0.891 1 84.69 204 CYS B CA 1
ATOM 6121 C C . CYS B 1 204 ? -24.75 -7.113 1.802 1 84.69 204 CYS B C 1
ATOM 6123 O O . CYS B 1 204 ? -24.766 -6.035 2.398 1 84.69 204 CYS B O 1
ATOM 6125 N N . SER B 1 205 ? -23.75 -7.957 1.815 1 73.38 205 SER B N 1
ATOM 6126 C CA . SER B 1 205 ? -22.578 -7.719 2.654 1 73.38 205 SER B CA 1
ATOM 6127 C C . SER B 1 205 ? -21.781 -6.508 2.168 1 73.38 205 SER B C 1
ATOM 6129 O O . SER B 1 205 ? -21.047 -5.887 2.941 1 73.38 205 SER B O 1
ATOM 6131 N N . LEU B 1 206 ? -21.953 -6.121 0.85 1 78.12 206 LEU B N 1
ATOM 6132 C CA . LEU B 1 206 ? -21.125 -5.062 0.291 1 78.12 206 LEU B CA 1
ATOM 6133 C C . LEU B 1 206 ? -21.938 -3.799 0.048 1 78.12 206 LEU B C 1
ATOM 6135 O O . LEU B 1 206 ? -21.531 -2.922 -0.714 1 78.12 206 LEU B O 1
ATOM 6139 N N . VAL B 1 207 ? -23.109 -3.734 0.688 1 80.12 207 VAL B N 1
ATOM 6140 C CA . VAL B 1 207 ? -24 -2.605 0.418 1 80.12 207 VAL B CA 1
ATOM 6141 C C . VAL B 1 207 ? -23.281 -1.297 0.749 1 80.12 207 VAL B C 1
ATOM 6143 O O . VAL B 1 207 ? -23.453 -0.297 0.047 1 80.12 207 VAL B O 1
ATOM 6146 N N . GLY B 1 208 ? -22.516 -1.259 1.799 1 77.06 208 GLY B N 1
ATOM 6147 C CA . GLY B 1 208 ? -21.781 -0.066 2.197 1 77.06 208 GLY B CA 1
ATOM 6148 C C . GLY B 1 208 ? -20.656 0.288 1.249 1 77.06 208 GLY B C 1
ATOM 6149 O O . GLY B 1 208 ? -20.172 1.426 1.238 1 77.06 208 GLY B O 1
ATOM 6150 N N . ILE B 1 209 ? -20.219 -0.65 0.479 1 76.44 209 ILE B N 1
ATOM 6151 C CA . ILE B 1 209 ? -19.172 -0.458 -0.511 1 76.44 209 ILE B CA 1
ATOM 6152 C C . ILE B 1 209 ? -19.797 -0.172 -1.877 1 76.44 209 ILE B C 1
ATOM 6154 O O . ILE B 1 209 ? -19.344 0.726 -2.594 1 76.44 209 ILE B O 1
ATOM 6158 N N . CYS B 1 210 ? -20.875 -0.832 -2.168 1 83.81 210 CYS B N 1
ATOM 6159 C CA . CYS B 1 210 ? -21.578 -0.735 -3.443 1 83.81 210 CYS B CA 1
ATOM 6160 C C . CYS B 1 210 ? -22.297 0.6 -3.564 1 83.81 210 CYS B C 1
ATOM 6162 O O . CYS B 1 210 ? -22.359 1.183 -4.648 1 83.81 210 CYS B O 1
ATOM 6164 N N . LEU B 1 211 ? -22.859 1.104 -2.488 1 81.19 211 LEU B N 1
ATOM 6165 C CA . LEU B 1 211 ? -23.641 2.336 -2.441 1 81.19 211 LEU B CA 1
ATOM 6166 C C . LEU B 1 211 ? -24.656 2.385 -3.582 1 81.19 211 LEU B C 1
ATOM 6168 O O . LEU B 1 211 ? -24.703 3.357 -4.336 1 81.19 211 LEU B O 1
ATOM 6172 N N . PRO B 1 212 ? -25.5 1.333 -3.619 1 86.25 212 PRO B N 1
ATOM 6173 C CA . PRO B 1 212 ? -26.375 1.224 -4.785 1 86.25 212 PRO B CA 1
ATOM 6174 C C . PRO B 1 212 ? -27.359 2.389 -4.895 1 86.25 212 PRO B C 1
ATOM 6176 O O . PRO B 1 212 ? -27.562 2.932 -5.984 1 86.25 212 PRO B O 1
ATOM 6179 N N . ASP B 1 213 ? -27.875 2.797 -3.762 1 84.88 213 ASP B N 1
ATOM 6180 C CA . ASP B 1 213 ? -28.875 3.855 -3.795 1 84.88 213 ASP B CA 1
ATOM 6181 C C . ASP B 1 213 ? -28.25 5.207 -4.102 1 84.88 213 ASP B C 1
ATOM 6183 O O . ASP B 1 213 ? -28.828 6.023 -4.824 1 84.88 213 ASP B O 1
ATOM 6187 N N . GLU B 1 214 ? -27.094 5.426 -3.578 1 84.69 214 GLU B N 1
ATOM 6188 C CA . GLU B 1 214 ? -26.375 6.672 -3.836 1 84.69 214 GLU B CA 1
ATOM 6189 C C . GLU B 1 214 ? -25.984 6.789 -5.309 1 84.69 214 GLU B C 1
ATOM 6191 O O . GLU B 1 214 ? -26.125 7.855 -5.906 1 84.69 214 GLU B O 1
ATOM 6196 N N . VAL B 1 215 ? -25.531 5.648 -5.875 1 86.56 215 VAL B N 1
ATOM 6197 C CA . VAL B 1 215 ? -25.156 5.637 -7.285 1 86.56 215 VAL B CA 1
ATOM 6198 C C . VAL B 1 215 ? -26.375 5.867 -8.156 1 86.56 215 VAL B C 1
ATOM 6200 O O . VAL B 1 215 ? -26.344 6.68 -9.086 1 86.56 215 VAL B O 1
ATOM 6203 N N . ASN B 1 216 ? -27.438 5.152 -7.812 1 87.25 216 ASN B N 1
ATOM 6204 C CA . ASN B 1 216 ? -28.656 5.281 -8.586 1 87.25 216 ASN B CA 1
ATOM 6205 C C . ASN B 1 216 ? -29.266 6.672 -8.445 1 87.25 216 ASN B C 1
ATOM 6207 O O . ASN B 1 216 ? -29.938 7.156 -9.367 1 87.25 216 ASN B O 1
ATOM 6211 N N . TYR B 1 217 ? -29.031 7.301 -7.32 1 87.12 217 TYR B N 1
ATOM 6212 C CA . TYR B 1 217 ? -29.469 8.672 -7.102 1 87.12 217 TYR B CA 1
ATOM 6213 C C . TYR B 1 217 ? -28.938 9.602 -8.18 1 87.12 217 TYR B C 1
ATOM 6215 O O . TYR B 1 217 ? -29.672 10.43 -8.727 1 87.12 217 TYR B O 1
ATOM 6223 N N . PHE B 1 218 ? -27.766 9.477 -8.539 1 85.94 218 PHE B N 1
ATOM 6224 C CA . PHE B 1 218 ? -27.109 10.375 -9.492 1 85.94 218 PHE B CA 1
ATO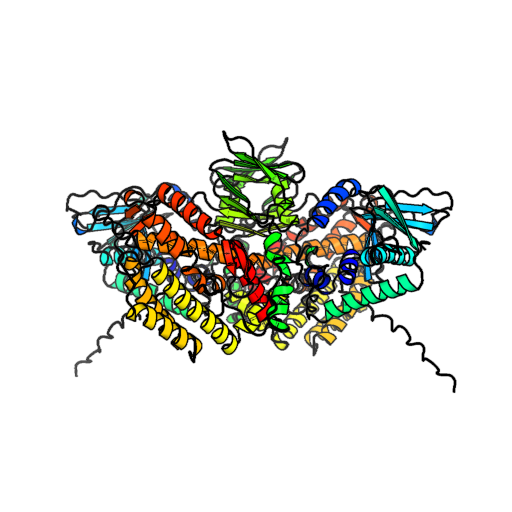M 6225 C C . PHE B 1 218 ? -27.391 9.945 -10.922 1 85.94 218 PHE B C 1
ATOM 6227 O O . PHE B 1 218 ? -27.344 10.766 -11.844 1 85.94 218 PHE B O 1
ATOM 6234 N N . LYS B 1 219 ? -27.719 8.672 -11.086 1 80.06 219 LYS B N 1
ATOM 6235 C CA . LYS B 1 219 ? -27.938 8.164 -12.438 1 80.06 219 LYS B CA 1
ATOM 6236 C C . LYS B 1 219 ? -29.406 8.352 -12.859 1 80.06 219 LYS B C 1
ATOM 6238 O O . LYS B 1 219 ? -29.688 8.625 -14.031 1 80.06 219 LYS B O 1
ATOM 6243 N N . ARG B 1 220 ? -30.438 7.969 -12.008 1 72.88 220 ARG B N 1
ATOM 6244 C CA . ARG B 1 220 ? -31.812 7.797 -12.453 1 72.88 220 ARG B CA 1
ATOM 6245 C C . ARG B 1 220 ? -32.719 8.867 -11.852 1 72.88 220 ARG B C 1
ATOM 6247 O O . ARG B 1 220 ? -33.938 8.797 -11.969 1 72.88 220 ARG B O 1
ATOM 6254 N N . GLY B 1 221 ? -32.312 9.82 -11.188 1 66.44 221 GLY B N 1
ATOM 6255 C CA . GLY B 1 221 ? -33.344 10.828 -10.938 1 66.44 221 GLY B CA 1
ATOM 6256 C C . GLY B 1 221 ? -33.375 11.289 -9.5 1 66.44 221 GLY B C 1
ATOM 6257 O O . GLY B 1 221 ? -34.406 11.82 -9.039 1 66.44 221 GLY B O 1
ATOM 6258 N N . GLN B 1 222 ? -32.375 11.133 -8.711 1 69.94 222 GLN B N 1
ATOM 6259 C CA . GLN B 1 222 ? -32.094 11.766 -7.422 1 69.94 222 GLN B CA 1
ATOM 6260 C C . GLN B 1 222 ? -33.156 11.352 -6.391 1 69.94 222 GLN B C 1
ATOM 6262 O O . GLN B 1 222 ? -33.719 12.203 -5.691 1 69.94 222 GLN B O 1
ATOM 6267 N N . VAL B 1 223 ? -33.688 10.023 -6.43 1 71.25 223 VAL B N 1
ATOM 6268 C CA . VAL B 1 223 ? -34.469 9.492 -5.324 1 71.25 223 VAL B CA 1
ATOM 6269 C C . VAL B 1 223 ? -33.594 9.312 -4.094 1 71.25 223 VAL B C 1
ATOM 6271 O O . VAL B 1 223 ? -32.469 8.797 -4.195 1 71.25 223 VAL B O 1
ATOM 6274 N N . SER B 1 224 ? -34.156 9.82 -3.047 1 77.19 224 SER B N 1
ATOM 6275 C CA . SER B 1 224 ? -33.375 9.797 -1.815 1 77.19 224 SER B CA 1
ATOM 6276 C C . SER B 1 224 ? -32.938 8.375 -1.457 1 77.19 224 SER B C 1
ATOM 6278 O O . SER B 1 224 ? -33.781 7.48 -1.345 1 77.19 224 SER B O 1
ATOM 6280 N N . PRO B 1 225 ? -31.75 8.125 -1.263 1 80.12 225 PRO B N 1
ATOM 6281 C CA . PRO B 1 225 ? -31.234 6.789 -0.965 1 80.12 225 PRO B CA 1
ATOM 6282 C C . PRO B 1 225 ? -31.672 6.27 0.399 1 80.12 225 PRO B C 1
ATOM 6284 O O . PRO B 1 225 ? -31.797 7.047 1.351 1 80.12 225 PRO B O 1
ATOM 6287 N N . ARG B 1 226 ? -32.031 5.031 0.59 1 75.88 226 ARG B N 1
ATOM 6288 C CA . ARG B 1 226 ? -32.188 4.348 1.871 1 75.88 226 ARG B CA 1
ATOM 6289 C C . ARG B 1 226 ? -30.875 4.34 2.641 1 75.88 226 ARG B C 1
ATOM 6291 O O . ARG B 1 226 ? -29.797 4.348 2.041 1 75.88 226 ARG B O 1
ATOM 6298 N N . PRO B 1 227 ? -30.859 4.434 3.924 1 69.38 227 PRO B N 1
ATOM 6299 C CA . PRO B 1 227 ? -29.625 4.477 4.695 1 69.38 227 PRO B CA 1
ATOM 6300 C C . PRO B 1 227 ? -28.953 3.105 4.816 1 69.38 227 PRO B C 1
ATOM 6302 O O . PRO B 1 227 ? -28.609 2.684 5.922 1 69.38 227 PRO B O 1
ATOM 6305 N N . LEU B 1 228 ? -28.781 2.492 3.701 1 67.25 228 LEU B N 1
ATOM 6306 C CA . LEU B 1 228 ? -28.266 1.132 3.705 1 67.25 228 LEU B CA 1
ATOM 6307 C C . LEU B 1 228 ? -26.781 1.121 4.07 1 67.25 228 LEU B C 1
ATOM 6309 O O . LEU B 1 228 ? -26.312 0.204 4.746 1 67.25 228 LEU B O 1
ATOM 6313 N N . ALA B 1 229 ? -26.141 2.143 3.541 1 56.62 229 ALA B N 1
ATOM 6314 C CA . ALA B 1 229 ? -24.672 2.195 3.596 1 56.62 229 ALA B CA 1
ATOM 6315 C C . ALA B 1 229 ? -24.188 2.566 4.996 1 56.62 229 ALA B C 1
ATOM 6317 O O . ALA B 1 229 ? -23.016 2.367 5.328 1 56.62 229 ALA B O 1
ATOM 6318 N N . VAL B 1 230 ? -25.047 3.141 5.754 1 53.06 230 VAL B N 1
ATOM 6319 C CA . VAL B 1 230 ? -24.656 3.734 7.031 1 53.06 230 VAL B CA 1
ATOM 6320 C C . VAL B 1 230 ? -24.688 2.674 8.125 1 53.06 230 VAL B C 1
ATOM 6322 O O . VAL B 1 230 ? -23.922 2.74 9.094 1 53.06 230 VAL B O 1
ATOM 6325 N N . GLY B 1 231 ? -25.547 1.79 7.996 1 49.34 231 GLY B N 1
ATOM 6326 C CA . GLY B 1 231 ? -25.828 0.911 9.117 1 49.34 231 GLY B CA 1
ATOM 6327 C C . GLY B 1 231 ? -24.719 -0.072 9.406 1 49.34 231 GLY B C 1
ATOM 6328 O O . GLY B 1 231 ? -24.641 -0.63 10.508 1 49.34 231 GLY B O 1
ATOM 6329 N N . ARG B 1 232 ? -24.172 -0.469 8.375 1 45.91 232 ARG B N 1
ATOM 6330 C CA . ARG B 1 232 ? -23.453 -1.712 8.641 1 45.91 232 ARG B CA 1
ATOM 6331 C C . ARG B 1 232 ? -22.062 -1.434 9.219 1 45.91 232 ARG B C 1
ATOM 6333 O O . ARG B 1 232 ? -21.25 -2.348 9.352 1 45.91 232 ARG B O 1
ATOM 6340 N N . ASP B 1 233 ? -21.578 -0.358 9.117 1 44.12 233 ASP B N 1
ATOM 6341 C CA . ASP B 1 233 ? -20.234 -0.22 9.672 1 44.12 233 ASP B CA 1
ATOM 6342 C C . ASP B 1 233 ? -20.219 -0.577 11.156 1 44.12 233 ASP B C 1
ATOM 6344 O O . ASP B 1 233 ? -20.188 0.309 12.016 1 44.12 233 ASP B O 1
ATOM 6348 N N . ASP B 1 234 ? -20.922 -1.635 11.281 1 43.59 234 ASP B N 1
ATOM 6349 C CA . ASP B 1 234 ? -20.984 -2.039 12.688 1 43.59 234 ASP B CA 1
ATOM 6350 C C . ASP B 1 234 ? -19.578 -2.182 13.273 1 43.59 234 ASP B C 1
ATOM 6352 O O . ASP B 1 234 ? -19.422 -2.371 14.477 1 43.59 234 ASP B O 1
ATOM 6356 N N . ALA B 1 235 ? -18.781 -2.402 12.367 1 47.62 235 ALA B N 1
ATOM 6357 C CA . ALA B 1 235 ? -17.484 -2.555 13 1 47.62 235 ALA B CA 1
ATOM 6358 C C . ALA B 1 235 ? -16.812 -1.199 13.203 1 47.62 235 ALA B C 1
ATOM 6360 O O . ALA B 1 235 ? -16.875 -0.326 12.336 1 47.62 235 ALA B O 1
ATOM 6361 N N . LEU B 1 236 ? -16.812 -0.773 14.398 1 47.66 236 LEU B N 1
ATOM 6362 C CA . LEU B 1 236 ? -16.188 0.473 14.812 1 47.66 236 LEU B CA 1
ATOM 6363 C C . LEU B 1 236 ? -14.68 0.288 14.977 1 47.66 236 LEU B C 1
ATOM 6365 O O . LEU B 1 236 ? -14.211 -0.811 15.289 1 47.66 236 LEU B O 1
ATOM 6369 N N . PRO B 1 237 ? -13.984 1.31 14.445 1 45.66 237 PRO B N 1
ATOM 6370 C CA . PRO B 1 237 ? -12.578 1.194 14.828 1 45.66 237 PRO B CA 1
ATOM 6371 C C . PRO B 1 237 ? -12.391 0.962 16.328 1 45.66 237 PRO B C 1
ATOM 6373 O O . PRO B 1 237 ? -13.141 1.509 17.141 1 45.66 237 PRO B O 1
ATOM 6376 N N . LEU B 1 238 ? -11.695 -0.091 16.578 1 56.47 238 LEU B N 1
ATOM 6377 C CA . LEU B 1 238 ? -11.328 -0.339 17.969 1 56.47 238 LEU B CA 1
ATOM 6378 C C . LEU B 1 238 ? -10.016 0.362 18.312 1 56.47 238 LEU B C 1
ATOM 6380 O O . LEU B 1 238 ? -8.969 0.064 17.734 1 56.47 238 LEU B O 1
ATOM 6384 N N . TYR B 1 239 ? -10.117 1.501 19.094 1 50.66 239 TYR B N 1
ATOM 6385 C CA . TYR B 1 239 ? -8.938 2.221 19.562 1 50.66 239 TYR B CA 1
ATOM 6386 C C . TYR B 1 239 ? -8.445 1.654 20.891 1 50.66 239 TYR B C 1
ATOM 6388 O O . TYR B 1 239 ? -9.219 1.538 21.844 1 50.66 239 TYR B O 1
ATOM 6396 N N . VAL B 1 240 ? -7.324 1.096 20.906 1 59.62 240 VAL B N 1
ATOM 6397 C CA . VAL B 1 240 ? -6.68 0.665 22.141 1 59.62 240 VAL B CA 1
ATOM 6398 C C . VAL B 1 240 ? -5.508 1.589 22.453 1 59.62 240 VAL B C 1
ATOM 6400 O O . VAL B 1 240 ? -4.535 1.656 21.703 1 59.62 240 VAL B O 1
ATOM 6403 N N . GLN B 1 241 ? -5.73 2.494 23.297 1 54.69 241 GLN B N 1
ATOM 6404 C CA . GLN B 1 241 ? -4.656 3.365 23.766 1 54.69 241 GLN B CA 1
ATOM 6405 C C . GLN B 1 241 ? -4.16 2.941 25.141 1 54.69 241 GLN B C 1
ATOM 6407 O O . GLN B 1 241 ? -4.945 2.867 26.094 1 54.69 241 GLN B O 1
ATOM 6412 N N . ALA B 1 242 ? -3.02 2.447 25.281 1 60.59 242 ALA B N 1
ATOM 6413 C CA . ALA B 1 242 ? -2.465 2.012 26.562 1 60.59 242 ALA B CA 1
ATOM 6414 C C . ALA B 1 242 ? -0.94 2.047 26.547 1 60.59 242 ALA B C 1
ATOM 6416 O O . ALA B 1 242 ? -0.328 2.01 25.469 1 60.59 242 ALA B O 1
ATOM 6417 N N . THR B 1 243 ? -0.416 2.414 27.625 1 61.19 243 THR B N 1
ATOM 6418 C CA . THR B 1 243 ? 1.032 2.297 27.766 1 61.19 243 THR B CA 1
ATOM 6419 C C . THR B 1 243 ? 1.461 0.832 27.734 1 61.19 243 THR B C 1
ATOM 6421 O O . THR B 1 243 ? 2.51 0.5 27.172 1 61.19 243 THR B O 1
ATOM 6424 N N . ARG B 1 244 ? 0.684 -0.013 28.375 1 67.31 244 ARG B N 1
ATOM 6425 C CA . ARG B 1 244 ? 0.951 -1.447 28.391 1 67.31 244 ARG B CA 1
ATOM 6426 C C . ARG B 1 244 ? -0.336 -2.244 28.203 1 67.31 244 ARG B C 1
ATOM 6428 O O . ARG B 1 244 ? -1.22 -2.209 29.062 1 67.31 244 ARG B O 1
ATOM 6435 N N . ALA B 1 245 ? -0.533 -2.768 27.094 1 75.75 245 ALA B N 1
ATOM 6436 C CA . ALA B 1 245 ? -1.703 -3.594 26.797 1 75.75 245 ALA B CA 1
ATOM 6437 C C . ALA B 1 245 ? -1.338 -4.762 25.891 1 75.75 245 ALA B C 1
ATOM 6439 O O . ALA B 1 245 ? -0.291 -4.746 25.234 1 75.75 245 ALA B O 1
ATOM 6440 N N . ARG B 1 246 ? -2.064 -5.84 26.109 1 81.62 246 ARG B N 1
ATOM 6441 C CA . ARG B 1 246 ? -1.921 -7.016 25.25 1 81.62 246 ARG B CA 1
ATOM 6442 C C . ARG B 1 246 ? -3.236 -7.355 24.562 1 81.62 246 ARG B C 1
ATOM 6444 O O . ARG B 1 246 ? -4.289 -7.387 25.203 1 81.62 246 ARG B O 1
ATOM 6451 N N . ILE B 1 247 ? -3.121 -7.48 23.297 1 82.12 247 ILE B N 1
ATOM 6452 C CA . ILE B 1 247 ? -4.309 -7.863 22.531 1 82.12 247 ILE B CA 1
ATOM 6453 C C . ILE B 1 247 ? -4.156 -9.297 22.031 1 82.12 247 ILE B C 1
ATOM 6455 O O . ILE B 1 247 ? -3.201 -9.609 21.312 1 82.12 247 ILE B O 1
ATOM 6459 N N . GLY B 1 248 ? -4.922 -10.148 22.469 1 81.31 248 GLY B N 1
ATOM 6460 C CA . GLY B 1 248 ? -4.961 -11.531 22.031 1 81.31 248 GLY B CA 1
ATOM 6461 C C . GLY B 1 248 ? -6.262 -11.906 21.344 1 81.31 248 GLY B C 1
ATOM 6462 O O . GLY B 1 248 ? -7.184 -11.094 21.266 1 81.31 248 GLY B O 1
ATOM 6463 N N . LYS B 1 249 ? -6.219 -13.07 20.781 1 82.12 249 LYS B N 1
ATOM 6464 C CA . LYS B 1 249 ? -7.418 -13.578 20.109 1 82.12 249 LYS B CA 1
ATOM 6465 C C . LYS B 1 249 ? -8.062 -14.695 20.922 1 82.12 249 LYS B C 1
ATOM 6467 O O . LYS B 1 249 ? -7.375 -15.594 21.406 1 82.12 249 LYS B O 1
ATOM 6472 N N . GLN B 1 250 ? -9.281 -14.555 21.203 1 77 250 GLN B N 1
ATOM 6473 C CA . GLN B 1 250 ? -10.109 -15.602 21.797 1 77 250 GLN B CA 1
ATOM 6474 C C . GLN B 1 250 ? -11.328 -15.906 20.922 1 77 250 GLN B C 1
ATOM 6476 O O . GLN B 1 250 ? -12.273 -15.117 20.875 1 77 250 GLN B O 1
ATOM 6481 N N . ALA B 1 251 ? -11.203 -17 20.203 1 71.88 251 ALA B N 1
ATOM 6482 C CA . ALA B 1 251 ? -12.25 -17.328 19.234 1 71.88 251 ALA B CA 1
ATOM 6483 C C . ALA B 1 251 ? -12.445 -16.219 18.219 1 71.88 251 ALA B C 1
ATOM 6485 O O . ALA B 1 251 ? -11.508 -15.852 17.5 1 71.88 251 ALA B O 1
ATOM 6486 N N . GLU B 1 252 ? -13.531 -15.633 18.188 1 74.38 252 GLU B N 1
ATOM 6487 C CA . GLU B 1 252 ? -13.812 -14.594 17.203 1 74.38 252 GLU B CA 1
ATOM 6488 C C . GLU B 1 252 ? -13.812 -13.203 17.844 1 74.38 252 GLU B C 1
ATOM 6490 O O . GLU B 1 252 ? -14.484 -12.289 17.375 1 74.38 252 GLU B O 1
ATOM 6495 N N . THR B 1 253 ? -13.094 -13.219 18.953 1 79.88 253 THR B N 1
ATOM 6496 C CA . THR B 1 253 ? -13.008 -11.938 19.656 1 79.88 253 THR B CA 1
ATOM 6497 C C . THR B 1 253 ? -11.547 -11.57 19.922 1 79.88 253 THR B C 1
ATOM 6499 O O . THR B 1 253 ? -10.68 -12.445 19.984 1 79.88 253 THR B O 1
ATOM 6502 N N . LEU B 1 254 ? -11.391 -10.242 19.938 1 82.19 254 LEU B N 1
ATOM 6503 C CA . LEU B 1 254 ? -10.117 -9.727 20.438 1 82.19 254 LEU B CA 1
ATOM 6504 C C . LEU B 1 254 ? -10.172 -9.539 21.953 1 82.19 254 LEU B C 1
ATOM 6506 O O . LEU B 1 254 ? -11.125 -8.969 22.469 1 82.19 254 LEU B O 1
ATOM 6510 N N . LYS B 1 255 ? -9.312 -10.18 22.625 1 85.69 255 LYS B N 1
ATOM 6511 C CA . LYS B 1 255 ? -9.156 -9.969 24.047 1 85.69 255 LYS B CA 1
ATOM 6512 C C . LYS B 1 255 ? -8.109 -8.898 24.344 1 85.69 255 LYS B C 1
ATOM 6514 O O . LYS B 1 255 ? -6.938 -9.062 24.016 1 85.69 255 LYS B O 1
ATOM 6519 N N . ILE B 1 256 ? -8.547 -7.773 24.891 1 82 256 ILE B N 1
ATOM 6520 C CA . ILE B 1 256 ? -7.672 -6.648 25.203 1 82 256 ILE B CA 1
ATOM 6521 C C . ILE B 1 256 ? -7.383 -6.625 26.703 1 82 256 ILE B C 1
ATOM 6523 O O . ILE B 1 256 ? -8.297 -6.465 27.516 1 82 256 ILE B O 1
ATOM 6527 N N . GLU B 1 257 ? -6.172 -6.887 26.953 1 82.81 257 GLU B N 1
ATOM 6528 C CA . GLU B 1 257 ? -5.742 -6.883 28.344 1 82.81 257 GLU B CA 1
ATOM 6529 C C . GLU B 1 257 ? -4.836 -5.691 28.641 1 82.81 257 GLU B C 1
ATOM 6531 O O . GLU B 1 257 ? -3.73 -5.594 28.109 1 82.81 257 GLU B O 1
ATOM 6536 N N . ILE B 1 258 ? -5.379 -4.691 29.344 1 74.38 258 ILE B N 1
ATOM 6537 C CA . ILE B 1 258 ? -4.594 -3.541 29.781 1 74.38 258 ILE B CA 1
ATOM 6538 C C . ILE B 1 258 ? -4.172 -3.729 31.234 1 74.38 258 ILE B C 1
ATOM 6540 O O . ILE B 1 258 ? -4.953 -4.215 32.062 1 74.38 258 ILE B O 1
ATOM 6544 N N . GLU B 1 259 ? -2.922 -3.471 31.469 1 72.19 259 GLU B N 1
ATOM 6545 C CA . GLU B 1 259 ? -2.418 -3.631 32.812 1 72.19 259 GLU B CA 1
ATOM 6546 C C . GLU B 1 259 ? -3.326 -2.934 33.844 1 72.19 259 GLU B C 1
ATOM 6548 O O . GLU B 1 259 ? -3.686 -1.769 33.656 1 72.19 259 GLU B O 1
ATOM 6553 N N . ASP B 1 260 ? -3.701 -3.604 34.875 1 65.06 260 ASP B N 1
ATOM 6554 C CA . ASP B 1 260 ? -4.453 -3.129 36.031 1 65.06 260 ASP B CA 1
ATOM 6555 C C . ASP B 1 260 ? -5.887 -2.779 35.656 1 65.06 260 ASP B C 1
ATOM 6557 O O . ASP B 1 260 ? -6.539 -1.982 36.312 1 65.06 260 ASP B O 1
ATOM 6561 N N . GLN B 1 261 ? -6.273 -3.057 34.531 1 69.06 261 GLN B N 1
ATOM 6562 C CA . GLN B 1 261 ? -7.66 -2.857 34.125 1 69.06 261 GLN B CA 1
ATOM 6563 C C . GLN B 1 261 ? -8.32 -4.18 33.719 1 69.06 261 GLN B C 1
ATOM 6565 O O . GLN B 1 261 ? -7.629 -5.137 33.375 1 69.06 261 GLN B O 1
ATOM 6570 N N . PRO B 1 262 ? -9.57 -4.258 34 1 71.19 262 PRO B N 1
ATOM 6571 C CA . PRO B 1 262 ? -10.242 -5.473 33.531 1 71.19 262 PRO B CA 1
ATOM 6572 C C . PRO B 1 262 ? -10.117 -5.684 32.031 1 71.19 262 PRO B C 1
ATOM 6574 O O . PRO B 1 262 ? -10.055 -4.715 31.266 1 71.19 262 PRO B O 1
ATOM 6577 N N . SER B 1 263 ? -10.031 -6.98 31.688 1 80.69 263 SER B N 1
ATOM 6578 C CA . SER B 1 263 ? -9.898 -7.332 30.281 1 80.69 263 SER B CA 1
ATOM 6579 C C . SER B 1 263 ? -11.164 -6.984 29.5 1 80.69 263 SER B C 1
ATOM 6581 O O . SER B 1 263 ? -12.273 -7.102 30.031 1 80.69 263 SER B O 1
ATOM 6583 N N . THR B 1 264 ? -11.047 -6.391 28.391 1 77.75 264 THR B N 1
ATOM 6584 C CA . THR B 1 264 ? -12.148 -6.074 27.469 1 77.75 264 THR B CA 1
ATOM 6585 C C . THR B 1 264 ? -12.055 -6.922 26.203 1 77.75 264 THR B C 1
ATOM 6587 O O . THR B 1 264 ? -10.969 -7.348 25.812 1 77.75 264 THR B O 1
ATOM 6590 N N . THR B 1 265 ? -13.242 -7.367 25.766 1 80.75 265 THR B N 1
ATOM 6591 C CA . THR B 1 265 ? -13.273 -8.148 24.531 1 80.75 265 THR B CA 1
ATOM 6592 C C . THR B 1 265 ? -14.031 -7.398 23.438 1 80.75 265 THR B C 1
ATOM 6594 O O . THR B 1 265 ? -14.883 -6.559 23.734 1 80.75 265 THR B O 1
ATOM 6597 N N . ALA B 1 266 ? -13.594 -7.488 22.281 1 76.69 266 ALA B N 1
ATOM 6598 C CA . ALA B 1 266 ? -14.258 -6.945 21.094 1 76.69 266 ALA B CA 1
ATOM 6599 C C . ALA B 1 266 ? -14.422 -8.008 20.016 1 76.69 266 ALA B C 1
ATOM 6601 O O . ALA B 1 266 ? -13.469 -8.742 19.719 1 76.69 266 ALA B O 1
ATOM 6602 N N . ARG B 1 267 ? -15.617 -8.164 19.5 1 70.38 267 ARG B N 1
ATOM 6603 C CA . ARG B 1 267 ? -15.836 -9.148 18.438 1 70.38 267 ARG B CA 1
ATOM 6604 C C . ARG B 1 267 ? -15.172 -8.703 17.141 1 70.38 267 ARG B C 1
ATOM 6606 O O . ARG B 1 267 ? -15.234 -7.523 16.781 1 70.38 267 ARG B O 1
ATOM 6613 N N . LEU B 1 268 ? -14.516 -9.586 16.469 1 71.38 268 LEU B N 1
ATOM 6614 C CA . LEU B 1 268 ? -13.797 -9.266 15.25 1 71.38 268 LEU B CA 1
ATOM 6615 C C . LEU B 1 268 ? -14.734 -8.711 14.188 1 71.38 268 LEU B C 1
ATOM 6617 O O . LEU B 1 268 ? -14.352 -7.836 13.406 1 71.38 268 LEU B O 1
ATOM 6621 N N . ILE B 1 269 ? -15.984 -9.148 14.25 1 59.12 269 ILE B N 1
ATOM 6622 C CA . ILE B 1 269 ? -16.969 -8.734 13.25 1 59.12 269 ILE B CA 1
ATOM 6623 C C . ILE B 1 269 ? -17.312 -7.258 13.438 1 59.12 269 ILE B C 1
ATOM 6625 O O . ILE B 1 269 ? -17.766 -6.598 12.5 1 59.12 269 ILE B O 1
ATOM 6629 N N . ASP B 1 270 ? -16.953 -6.734 14.68 1 60.78 270 ASP B N 1
ATOM 6630 C CA . ASP B 1 270 ? -17.328 -5.359 15 1 60.78 270 ASP B CA 1
ATOM 6631 C C . ASP B 1 270 ? -16.156 -4.406 14.75 1 60.78 270 ASP B C 1
ATOM 6633 O O . ASP B 1 270 ? -16.266 -3.209 15.031 1 60.78 270 ASP B O 1
ATOM 6637 N N . ILE B 1 271 ? -15.086 -4.973 14.273 1 66 271 ILE B N 1
ATOM 6638 C CA . ILE B 1 271 ? -13.883 -4.156 14.172 1 66 271 ILE B CA 1
ATOM 6639 C C . ILE B 1 271 ? -13.602 -3.84 12.703 1 66 271 ILE B C 1
ATOM 6641 O O . ILE B 1 271 ? -13.461 -4.75 11.883 1 66 271 ILE B O 1
ATOM 6645 N N . SER B 1 272 ? -13.641 -2.523 12.391 1 58.75 272 SER B N 1
ATOM 6646 C CA . SER B 1 272 ? -13.281 -2.119 11.039 1 58.75 272 SER B CA 1
ATOM 6647 C C . SER B 1 272 ? -11.789 -1.868 10.914 1 58.75 272 SER B C 1
ATOM 6649 O O . SER B 1 272 ? -11.219 -1.975 9.82 1 58.75 272 SER B O 1
ATOM 6651 N N . GLN B 1 273 ? -11.312 -1.416 11.969 1 64.19 273 GLN B N 1
ATOM 6652 C CA . GLN B 1 273 ? -9.891 -1.101 12.062 1 64.19 273 GLN B CA 1
ATOM 6653 C C . GLN B 1 273 ? -9.398 -1.206 13.508 1 64.19 273 GLN B C 1
ATOM 6655 O O . GLN B 1 273 ? -10.148 -0.916 14.445 1 64.19 273 GLN B O 1
ATOM 6660 N N . LEU B 1 274 ? -8.258 -1.786 13.656 1 73 274 LEU B N 1
ATOM 6661 C CA . LEU B 1 274 ? -7.625 -1.774 14.969 1 73 274 LEU B CA 1
ATOM 6662 C C . LEU B 1 274 ? -6.555 -0.691 15.047 1 73 274 LEU B C 1
ATOM 6664 O O . LEU B 1 274 ? -5.582 -0.718 14.289 1 73 274 LEU B O 1
ATOM 6668 N N . VAL B 1 275 ? -6.859 0.385 15.836 1 64.31 275 VAL B N 1
ATOM 6669 C CA . VAL B 1 275 ? -5.906 1.476 16.016 1 64.31 275 VAL B CA 1
ATOM 6670 C C . VAL B 1 275 ? -5.18 1.306 17.359 1 64.31 275 VAL B C 1
ATOM 6672 O O . VAL B 1 275 ? -5.809 1.305 18.406 1 64.31 275 VAL B O 1
ATOM 6675 N N . LEU B 1 276 ? -3.922 1.037 17.281 1 71.12 276 LEU B N 1
ATOM 6676 C CA . LEU B 1 276 ? -3.098 0.845 18.469 1 71.12 276 LEU B CA 1
ATOM 6677 C C . LEU B 1 276 ? -2.291 2.102 18.781 1 71.12 276 LEU B C 1
ATOM 6679 O O . LEU B 1 276 ? -1.479 2.541 17.953 1 71.12 276 LEU B O 1
ATOM 6683 N N . ILE B 1 277 ? -2.617 2.688 19.844 1 57.84 277 ILE B N 1
ATOM 6684 C CA . ILE B 1 277 ? -1.89 3.877 20.281 1 57.84 277 ILE B CA 1
ATOM 6685 C C . ILE B 1 277 ? -1.05 3.551 21.516 1 57.84 277 ILE B C 1
ATOM 6687 O O . ILE B 1 277 ? -1.59 3.322 22.594 1 57.84 277 ILE B O 1
ATOM 6691 N N . GLY B 1 278 ? 0.214 3.553 21.375 1 64.25 278 GLY B N 1
ATOM 6692 C CA . GLY B 1 278 ? 1.098 3.293 22.5 1 64.25 278 GLY B CA 1
ATOM 6693 C C . GLY B 1 278 ? 1.76 1.93 22.438 1 64.25 278 GLY B C 1
ATOM 6694 O O . GLY B 1 278 ? 1.985 1.394 21.359 1 64.25 278 GLY B O 1
ATOM 6695 N N . ASN B 1 279 ? 2.199 1.455 23.625 1 65 279 ASN B N 1
ATOM 6696 C CA . ASN B 1 279 ? 2.91 0.185 23.719 1 65 279 ASN B CA 1
ATOM 6697 C C . ASN B 1 279 ? 1.948 -0.98 23.938 1 65 279 ASN B C 1
ATOM 6699 O O . ASN B 1 279 ? 1.702 -1.39 25.078 1 65 279 ASN B O 1
ATOM 6703 N N . ILE B 1 280 ? 1.382 -1.421 22.938 1 70.94 280 ILE B N 1
ATOM 6704 C CA . ILE B 1 280 ? 0.382 -2.482 22.984 1 70.94 280 ILE B CA 1
ATOM 6705 C C . ILE B 1 280 ? 0.903 -3.711 22.234 1 70.94 280 ILE B C 1
ATOM 6707 O O . ILE B 1 280 ? 1.344 -3.613 21.094 1 70.94 280 ILE B O 1
ATOM 6711 N N . SER B 1 281 ? 1.009 -4.824 22.906 1 73 281 SER B N 1
ATOM 6712 C CA . SER B 1 281 ? 1.433 -6.074 22.281 1 73 281 SER B CA 1
ATOM 6713 C C . SER B 1 281 ? 0.261 -6.781 21.609 1 73 281 SER B C 1
ATOM 6715 O O . SER B 1 281 ? -0.842 -6.824 22.172 1 73 281 SER B O 1
ATOM 6717 N N . ILE B 1 282 ? 0.442 -7.141 20.359 1 73.38 282 ILE B N 1
ATOM 6718 C CA . ILE B 1 282 ? -0.583 -7.887 19.641 1 73.38 282 ILE B CA 1
ATOM 6719 C C . ILE B 1 282 ? -0.068 -9.289 19.312 1 73.38 282 ILE B C 1
ATOM 6721 O O . ILE B 1 282 ? 1.097 -9.453 18.953 1 73.38 282 ILE B O 1
ATOM 6725 N N . THR B 1 283 ? -0.928 -10.234 19.594 1 73.81 283 THR B N 1
ATOM 6726 C CA . THR B 1 283 ? -0.529 -11.602 19.297 1 73.81 283 THR B CA 1
ATOM 6727 C C . THR B 1 283 ? -0.658 -11.883 17.797 1 73.81 283 THR B C 1
ATOM 6729 O O . THR B 1 283 ? -1.443 -11.234 17.109 1 73.81 283 THR B O 1
ATOM 6732 N N . THR B 1 284 ? 0.057 -12.812 17.281 1 70.56 284 THR B N 1
ATOM 6733 C CA . THR B 1 284 ? 0.095 -13.188 15.875 1 70.56 284 THR B CA 1
ATOM 6734 C C . THR B 1 284 ? -1.281 -13.641 15.398 1 70.56 284 THR B C 1
ATOM 6736 O O . THR B 1 284 ? -1.724 -13.258 14.312 1 70.56 284 THR B O 1
ATOM 6739 N N . PRO B 1 285 ? -1.903 -14.453 16.25 1 69.31 285 PRO B N 1
ATOM 6740 C CA . PRO B 1 285 ? -3.225 -14.859 15.766 1 69.31 285 PRO B CA 1
ATOM 6741 C C . PRO B 1 285 ? -4.141 -13.68 15.469 1 69.31 285 PRO B C 1
ATOM 6743 O O . PRO B 1 285 ? -4.941 -13.727 14.531 1 69.31 285 PRO B O 1
ATOM 6746 N N . VAL B 1 286 ? -3.91 -12.664 16.25 1 76.5 286 VAL B N 1
ATOM 6747 C CA . VAL B 1 286 ? -4.734 -11.484 16.047 1 76.5 286 VAL B CA 1
ATOM 6748 C C . VAL B 1 286 ? -4.367 -10.828 14.711 1 76.5 286 VAL B C 1
ATOM 6750 O O . VAL B 1 286 ? -5.246 -10.531 13.898 1 76.5 286 VAL B O 1
ATOM 6753 N N . VAL B 1 287 ? -3.104 -10.68 14.508 1 71.38 287 VAL B N 1
ATOM 6754 C CA . VAL B 1 287 ? -2.639 -10.016 13.289 1 71.38 287 VAL B CA 1
ATOM 6755 C C . VAL B 1 287 ? -3.066 -10.812 12.062 1 71.38 287 VAL B C 1
ATOM 6757 O O . VAL B 1 287 ? -3.555 -10.25 11.086 1 71.38 287 VAL B O 1
ATOM 6760 N N . HIS B 1 288 ? -2.902 -12.102 12.18 1 69.31 288 HIS B N 1
ATOM 6761 C CA . HIS B 1 288 ? -3.297 -12.977 11.078 1 69.31 288 HIS B CA 1
ATOM 6762 C C . HIS B 1 288 ? -4.785 -12.836 10.773 1 69.31 288 HIS B C 1
ATOM 6764 O O . HIS B 1 288 ? -5.176 -12.719 9.609 1 69.31 288 HIS B O 1
ATOM 6770 N N . GLU B 1 289 ? -5.465 -12.867 11.797 1 71.56 289 GLU B N 1
ATOM 6771 C CA . GLU B 1 289 ? -6.914 -12.805 11.633 1 71.56 289 GLU B CA 1
ATOM 6772 C C . GLU B 1 289 ? -7.344 -11.461 11.031 1 71.56 289 GLU B C 1
ATOM 6774 O O . GLU B 1 289 ? -8.203 -11.422 10.156 1 71.56 289 GLU B O 1
ATOM 6779 N N . LEU B 1 290 ? -6.691 -10.453 11.531 1 71.38 290 LEU B N 1
ATOM 6780 C CA . LEU B 1 290 ? -7.035 -9.125 11.039 1 71.38 290 LEU B CA 1
ATOM 6781 C C . LEU B 1 290 ? -6.664 -8.984 9.57 1 71.38 290 LEU B C 1
ATOM 6783 O O . LEU B 1 290 ? -7.43 -8.414 8.781 1 71.38 290 LEU B O 1
ATOM 6787 N N . MET B 1 291 ? -5.527 -9.5 9.203 1 66 291 MET B N 1
ATOM 6788 C CA . MET B 1 291 ? -5.09 -9.438 7.812 1 66 291 MET B CA 1
ATOM 6789 C C . MET B 1 291 ? -6 -10.273 6.918 1 66 291 MET B C 1
ATOM 6791 O O . MET B 1 291 ? -6.344 -9.859 5.812 1 66 291 MET B O 1
ATOM 6795 N N . ARG B 1 292 ? -6.324 -11.414 7.434 1 61.41 292 ARG B N 1
ATOM 6796 C CA . ARG B 1 292 ? -7.227 -12.297 6.695 1 61.41 292 ARG B CA 1
ATOM 6797 C C . ARG B 1 292 ? -8.562 -11.609 6.422 1 61.41 292 ARG B C 1
ATOM 6799 O O . ARG B 1 292 ? -9.156 -11.797 5.363 1 61.41 292 ARG B O 1
ATOM 6806 N N . ARG B 1 293 ? -8.93 -10.828 7.41 1 58.75 293 ARG B N 1
ATOM 6807 C CA . ARG B 1 293 ? -10.211 -10.133 7.312 1 58.75 293 ARG B CA 1
ATOM 6808 C C . ARG B 1 293 ? -10.039 -8.766 6.66 1 58.75 293 ARG B C 1
ATOM 6810 O O . ARG B 1 293 ? -10.984 -7.98 6.586 1 58.75 293 ARG B O 1
ATOM 6817 N N . ASP B 1 294 ? -8.703 -8.484 6.297 1 57.44 294 ASP B N 1
ATOM 6818 C CA . ASP B 1 294 ? -8.336 -7.207 5.699 1 57.44 294 ASP B CA 1
ATOM 6819 C C . ASP B 1 294 ? -8.688 -6.047 6.625 1 57.44 294 ASP B C 1
ATOM 6821 O O . ASP B 1 294 ? -9.195 -5.02 6.176 1 57.44 294 ASP B O 1
ATOM 6825 N N . ILE B 1 295 ? -8.781 -6.371 7.918 1 65.38 295 ILE B N 1
ATOM 6826 C CA . ILE B 1 295 ? -8.922 -5.309 8.906 1 65.38 295 ILE B CA 1
ATOM 6827 C C . ILE B 1 295 ? -7.566 -4.645 9.148 1 65.38 295 ILE B C 1
ATOM 6829 O O . ILE B 1 295 ? -6.641 -5.273 9.664 1 65.38 295 ILE B O 1
ATOM 6833 N N . PRO B 1 296 ? -7.469 -3.381 8.688 1 61.5 296 PRO B N 1
ATOM 6834 C CA . PRO B 1 296 ? -6.164 -2.734 8.852 1 61.5 296 PRO B CA 1
ATOM 6835 C C . PRO B 1 296 ? -5.816 -2.461 10.312 1 61.5 296 PRO B C 1
ATOM 6837 O O . PRO B 1 296 ? -6.707 -2.186 11.117 1 61.5 296 PRO B O 1
ATOM 6840 N N . VAL B 1 297 ? -4.582 -2.709 10.688 1 71.19 297 VAL B N 1
ATOM 6841 C CA . VAL B 1 297 ? -4.055 -2.303 11.984 1 71.19 297 VAL B CA 1
ATOM 6842 C C . VAL B 1 297 ? -3.203 -1.047 11.828 1 71.19 297 VAL B C 1
ATOM 6844 O O . VAL B 1 297 ? -2.271 -1.019 11.023 1 71.19 297 VAL B O 1
ATOM 6847 N N . SER B 1 298 ? -3.691 0.047 12.438 1 62.78 298 SER B N 1
ATOM 6848 C CA . SER B 1 298 ? -2.932 1.292 12.43 1 62.78 298 SER B CA 1
ATOM 6849 C C . SER B 1 298 ? -2.133 1.462 13.719 1 62.78 298 SER B C 1
ATOM 6851 O O . SER B 1 298 ? -2.678 1.326 14.812 1 62.78 298 SER B O 1
ATOM 6853 N N . TRP B 1 299 ? -0.889 1.663 13.531 1 65.62 299 TRP B N 1
ATOM 6854 C CA . TRP B 1 299 ? 0.022 1.799 14.664 1 65.62 299 TRP B CA 1
ATOM 6855 C C . TRP B 1 299 ? 0.38 3.262 14.898 1 65.62 299 TRP B C 1
ATOM 6857 O O . TRP B 1 299 ? 0.802 3.963 13.977 1 65.62 299 TRP B O 1
ATOM 6867 N N . TYR B 1 300 ? 0.072 3.701 16.125 1 54.47 300 TYR B N 1
ATOM 6868 C CA . TYR B 1 300 ? 0.423 5.051 16.562 1 54.47 300 TYR B CA 1
ATOM 6869 C C . TYR B 1 300 ? 1.388 5.02 17.734 1 54.47 300 TYR B C 1
ATOM 6871 O O . TYR B 1 300 ? 1.369 4.078 18.531 1 54.47 300 TYR B O 1
ATOM 6879 N N . SER B 1 301 ? 2.305 5.945 17.672 1 53.69 301 SER B N 1
ATOM 6880 C CA . SER B 1 301 ? 3.104 6.145 18.875 1 53.69 301 SER B CA 1
ATOM 6881 C C . SER B 1 301 ? 2.236 6.578 20.062 1 53.69 301 SER B C 1
ATOM 6883 O O . SER B 1 301 ? 1.061 6.906 19.875 1 53.69 301 SER B O 1
ATOM 6885 N N . TYR B 1 302 ? 2.818 6.402 21.188 1 52.75 302 TYR B N 1
ATOM 6886 C CA . TYR B 1 302 ? 2.094 6.863 22.375 1 52.75 302 TYR B CA 1
ATOM 6887 C C . TYR B 1 302 ? 1.668 8.32 22.219 1 52.75 302 TYR B C 1
ATOM 6889 O O . TYR B 1 302 ? 0.594 8.711 22.672 1 52.75 302 TYR B O 1
ATOM 6897 N N . GLY B 1 303 ? 2.457 9.055 21.531 1 45.69 303 GLY B N 1
ATOM 6898 C CA . GLY B 1 303 ? 2.141 10.453 21.297 1 45.69 303 GLY B CA 1
ATOM 6899 C C . GLY B 1 303 ? 1.13 10.656 20.188 1 45.69 303 GLY B C 1
ATOM 6900 O O . GLY B 1 303 ? 0.74 11.789 19.891 1 45.69 303 GLY B O 1
ATOM 6901 N N . GLY B 1 304 ? 0.642 9.555 19.688 1 49.53 304 GLY B N 1
ATOM 6902 C CA . GLY B 1 304 ? -0.415 9.648 18.688 1 49.53 304 GLY B CA 1
ATOM 6903 C C . GLY B 1 304 ? 0.109 9.789 17.281 1 49.53 304 GLY B C 1
ATOM 6904 O O . GLY B 1 304 ? -0.653 10.078 16.359 1 49.53 304 GLY B O 1
ATOM 6905 N N . TRP B 1 305 ? 1.429 9.68 17.094 1 44.72 305 TRP B N 1
ATOM 6906 C CA . TRP B 1 305 ? 1.998 9.758 15.758 1 44.72 305 TRP B CA 1
ATOM 6907 C C . TRP B 1 305 ? 1.757 8.461 14.992 1 44.72 305 TRP B C 1
ATOM 6909 O O . TRP B 1 305 ? 2.023 7.375 15.5 1 44.72 305 TRP B O 1
ATOM 6919 N N . PHE B 1 306 ? 1.178 8.648 13.898 1 50.59 306 PHE B N 1
ATOM 6920 C CA . PHE B 1 306 ? 0.917 7.484 13.055 1 50.59 306 PHE B CA 1
ATOM 6921 C C . PHE B 1 306 ? 2.221 6.863 12.57 1 50.59 306 PHE B C 1
ATOM 6923 O O . PHE B 1 306 ? 3.072 7.555 12.008 1 50.59 306 PHE B O 1
ATOM 6930 N N . LEU B 1 307 ? 2.395 5.609 12.828 1 57.34 307 LEU B N 1
ATOM 6931 C CA . LEU B 1 307 ? 3.629 4.922 12.469 1 57.34 307 LEU B CA 1
ATOM 6932 C C . LEU B 1 307 ? 3.443 4.105 11.195 1 57.34 307 LEU B C 1
ATOM 6934 O O . LEU B 1 307 ? 4.371 3.984 10.391 1 57.34 307 LEU B O 1
ATOM 6938 N N . GLY B 1 308 ? 2.314 3.518 11.008 1 61.03 308 GLY B N 1
ATOM 6939 C CA . GLY B 1 308 ? 2.08 2.678 9.844 1 61.03 308 GLY B CA 1
ATOM 6940 C C . GLY B 1 308 ? 0.837 1.818 9.969 1 61.03 308 GLY B C 1
ATOM 6941 O O . GLY B 1 308 ? 0.115 1.903 10.969 1 61.03 308 GLY B O 1
ATOM 6942 N N . HIS B 1 309 ? 0.513 1.326 8.805 1 60.94 309 HIS B N 1
ATOM 6943 C CA . HIS B 1 309 ? -0.653 0.451 8.812 1 60.94 309 HIS B CA 1
ATOM 6944 C C . HIS B 1 309 ? -0.297 -0.944 8.305 1 60.94 309 HIS B C 1
ATOM 6946 O O . HIS B 1 309 ? 0.683 -1.114 7.578 1 60.94 309 HIS B O 1
ATOM 6952 N N . THR B 1 310 ? -0.715 -1.902 9.102 1 61.16 310 THR B N 1
ATOM 6953 C CA . THR B 1 310 ? -0.653 -3.27 8.602 1 61.16 310 THR B CA 1
ATOM 6954 C C . THR B 1 310 ? -1.777 -3.529 7.602 1 61.16 310 THR B C 1
ATOM 6956 O O . THR B 1 310 ? -2.949 -3.285 7.898 1 61.16 310 THR B O 1
ATOM 6959 N N . ALA B 1 311 ? -1.412 -3.465 6.305 1 54.88 311 ALA B N 1
ATOM 6960 C CA . ALA B 1 311 ? -2.451 -3.781 5.328 1 54.88 311 ALA B CA 1
ATOM 6961 C C . ALA B 1 311 ? -2.131 -5.078 4.59 1 54.88 311 ALA B C 1
ATOM 6963 O O . ALA B 1 311 ? -0.968 -5.48 4.5 1 54.88 311 ALA B O 1
ATOM 6964 N N . GLY B 1 312 ? -3.023 -5.898 4.449 1 53.44 312 GLY B N 1
ATOM 6965 C CA . GLY B 1 312 ? -2.838 -7.035 3.564 1 53.44 312 GLY B CA 1
ATOM 6966 C C . GLY B 1 312 ? -2.154 -6.676 2.26 1 53.44 312 GLY B C 1
ATOM 6967 O O . GLY B 1 312 ? -1.409 -5.695 2.193 1 53.44 312 GLY B O 1
ATOM 6968 N N . THR B 1 313 ? -1.979 -7.473 1.249 1 45.97 313 THR B N 1
ATOM 6969 C CA . THR B 1 313 ? -1.332 -7.289 -0.045 1 45.97 313 THR B CA 1
ATOM 6970 C C . THR B 1 313 ? -1.928 -6.094 -0.783 1 45.97 313 THR B C 1
ATOM 6972 O O . THR B 1 313 ? -1.588 -5.84 -1.94 1 45.97 313 THR B O 1
ATOM 6975 N N . GLY B 1 314 ? -1.869 -4.82 -0.086 1 50.31 314 GLY B N 1
ATOM 6976 C CA . GLY B 1 314 ? -2.443 -3.664 -0.756 1 50.31 314 GLY B CA 1
ATOM 6977 C C . GLY B 1 314 ? -3.771 -3.963 -1.429 1 50.31 314 GLY B C 1
ATOM 6978 O O . GLY B 1 314 ? -4.156 -5.125 -1.559 1 50.31 314 GLY B O 1
ATOM 6979 N N . HIS B 1 315 ? -4.707 -3.043 -1.489 1 54.84 315 HIS B N 1
ATOM 6980 C CA . HIS B 1 315 ? -6.023 -3.199 -2.098 1 54.84 315 HIS B CA 1
ATOM 6981 C C . HIS B 1 315 ? -5.91 -3.66 -3.547 1 54.84 315 HIS B C 1
ATOM 6983 O O . HIS B 1 315 ? -5.152 -3.08 -4.328 1 54.84 315 HIS B O 1
ATOM 6989 N N . LYS B 1 316 ? -6.41 -4.762 -3.771 1 59.59 316 LYS B N 1
ATOM 6990 C CA . LYS B 1 316 ? -6.387 -5.5 -5.027 1 59.59 316 LYS B CA 1
ATOM 6991 C C . LYS B 1 316 ? -7.141 -4.75 -6.125 1 59.59 316 LYS B C 1
ATOM 6993 O O . LYS B 1 316 ? -7.133 -5.164 -7.285 1 59.59 316 LYS B O 1
ATOM 6998 N N . ASN B 1 317 ? -7.676 -3.467 -5.691 1 68.62 317 ASN B N 1
ATOM 6999 C CA . ASN B 1 317 ? -8.492 -2.809 -6.703 1 68.62 317 ASN B CA 1
ATOM 7000 C C . ASN B 1 317 ? -7.645 -1.975 -7.656 1 68.62 317 ASN B C 1
ATOM 7002 O O . ASN B 1 317 ? -7.637 -0.746 -7.574 1 68.62 317 ASN B O 1
ATOM 7006 N N . VAL B 1 318 ? -6.957 -2.521 -8.531 1 80.88 318 VAL B N 1
ATOM 7007 C CA . VAL B 1 318 ? -6.07 -1.87 -9.492 1 80.88 318 VAL B CA 1
ATOM 7008 C C . VAL B 1 318 ? -6.895 -1.042 -10.477 1 80.88 318 VAL B C 1
ATOM 7010 O O . VAL B 1 318 ? -6.41 -0.045 -11.016 1 80.88 318 VAL B O 1
ATOM 7013 N N . GLU B 1 319 ? -8.133 -1.444 -10.648 1 83.81 319 GLU B N 1
ATOM 7014 C CA . GLU B 1 319 ? -9 -0.71 -11.562 1 83.81 319 GLU B CA 1
ATOM 7015 C C . GLU B 1 319 ? -9.219 0.723 -11.086 1 83.81 319 GLU B C 1
ATOM 7017 O O . GLU B 1 319 ? -9.164 1.663 -11.883 1 83.81 319 GLU B O 1
ATOM 7022 N N . LEU B 1 320 ? -9.469 0.826 -9.836 1 87.38 320 LEU B N 1
ATOM 7023 C CA . LEU B 1 320 ? -9.688 2.148 -9.266 1 87.38 320 LEU B CA 1
ATOM 7024 C C . LEU B 1 320 ? -8.438 3.012 -9.383 1 87.38 320 LEU B C 1
ATOM 7026 O O . LEU B 1 320 ? -8.516 4.176 -9.781 1 87.38 320 LEU B O 1
ATOM 7030 N N . ARG B 1 321 ? -7.27 2.5 -9.047 1 90.12 321 ARG B N 1
ATOM 7031 C CA . ARG B 1 321 ? -6.023 3.25 -9.156 1 90.12 321 ARG B CA 1
ATOM 7032 C C . ARG B 1 321 ? -5.719 3.6 -10.609 1 90.12 321 ARG B C 1
ATOM 7034 O O . ARG B 1 321 ? -5.188 4.676 -10.898 1 90.12 321 ARG B O 1
ATOM 7041 N N . THR B 1 322 ? -6.031 2.67 -11.5 1 91 322 THR B N 1
ATOM 7042 C CA . THR B 1 322 ? -5.852 2.949 -12.922 1 91 322 THR B CA 1
ATOM 7043 C C . THR B 1 322 ? -6.684 4.16 -13.344 1 91 322 THR B C 1
ATOM 7045 O O . THR B 1 322 ? -6.18 5.055 -14.023 1 91 322 THR B O 1
ATOM 7048 N N . ALA B 1 323 ? -7.934 4.16 -12.906 1 93 323 ALA B N 1
ATOM 7049 C CA . ALA B 1 323 ? -8.805 5.297 -13.203 1 93 323 ALA B CA 1
ATOM 7050 C C . ALA B 1 323 ? -8.273 6.574 -12.555 1 93 323 ALA B C 1
ATOM 7052 O O . ALA B 1 323 ? -8.32 7.648 -13.156 1 93 323 ALA B O 1
ATOM 7053 N N . GLN B 1 324 ? -7.812 6.445 -11.344 1 95 324 GLN B N 1
ATOM 7054 C CA . GLN B 1 324 ? -7.246 7.57 -10.609 1 95 324 GLN B CA 1
ATOM 7055 C C . GLN B 1 324 ? -6.082 8.195 -11.375 1 95 324 GLN B C 1
ATOM 7057 O O . GLN B 1 324 ? -6.059 9.406 -11.609 1 95 324 GLN B O 1
ATOM 7062 N N . TYR B 1 325 ? -5.113 7.375 -11.773 1 94.25 325 TYR B N 1
ATOM 7063 C CA . TYR B 1 325 ? -3.934 7.883 -12.469 1 94.25 325 TYR B CA 1
ATOM 7064 C C . TYR B 1 325 ? -4.301 8.43 -13.836 1 94.25 325 TYR B C 1
ATOM 7066 O O . TYR B 1 325 ? -3.807 9.484 -14.25 1 94.25 325 TYR B O 1
ATOM 7074 N N . ARG B 1 326 ? -5.176 7.785 -14.539 1 95.38 326 ARG B N 1
ATOM 7075 C CA . ARG B 1 326 ? -5.617 8.281 -15.836 1 95.38 326 ARG B CA 1
ATOM 7076 C C . ARG B 1 326 ? -6.215 9.68 -15.711 1 95.38 326 ARG B C 1
ATOM 7078 O O . ARG B 1 326 ? -5.852 10.586 -16.469 1 95.38 326 ARG B O 1
ATOM 7085 N N . ALA B 1 327 ? -7.117 9.836 -14.758 1 95.88 327 ALA B N 1
ATOM 7086 C CA . ALA B 1 327 ? -7.773 11.117 -14.531 1 95.88 327 ALA B CA 1
ATOM 7087 C C . ALA B 1 327 ? -6.77 12.172 -14.07 1 95.88 327 ALA B C 1
ATOM 7089 O O . ALA B 1 327 ? -6.871 13.344 -14.453 1 95.88 327 ALA B O 1
ATOM 7090 N N . SER B 1 328 ? -5.809 11.75 -13.289 1 95.31 328 SER B N 1
ATOM 7091 C CA . SER B 1 328 ? -4.836 12.688 -12.734 1 95.31 328 SER B CA 1
ATOM 7092 C C . SER B 1 328 ? -3.914 13.234 -13.82 1 95.31 328 SER B C 1
ATOM 7094 O O . SER B 1 328 ? -3.246 14.25 -13.617 1 95.31 328 SER B O 1
ATOM 7096 N N . PHE B 1 329 ? -3.832 12.547 -14.977 1 94.62 329 PHE B N 1
ATOM 7097 C CA . PHE B 1 329 ? -2.996 13 -16.078 1 94.62 329 PHE B CA 1
ATOM 7098 C C . PHE B 1 329 ? -3.771 13.938 -17 1 94.62 329 PHE B C 1
ATOM 7100 O O . PHE B 1 329 ? -3.199 14.531 -17.922 1 94.62 329 PHE B O 1
ATOM 7107 N N . ASP B 1 330 ? -5.094 14.141 -16.75 1 95.06 330 ASP B N 1
ATOM 7108 C CA . ASP B 1 330 ? -5.957 15.016 -17.547 1 95.06 330 ASP B CA 1
ATOM 7109 C C . ASP B 1 330 ? -6.199 16.344 -16.812 1 95.06 330 ASP B C 1
ATOM 7111 O O . ASP B 1 330 ? -6.957 16.391 -15.844 1 95.06 330 ASP B O 1
ATOM 7115 N N . PRO B 1 331 ? -5.68 17.438 -17.328 1 94.56 331 PRO B N 1
ATOM 7116 C CA . PRO B 1 331 ? -5.816 18.719 -16.641 1 94.56 331 PRO B CA 1
ATOM 7117 C C . PRO B 1 331 ? -7.27 19.156 -16.484 1 94.56 331 PRO B C 1
ATOM 7119 O O . PRO B 1 331 ? -7.613 19.812 -15.5 1 94.56 331 PRO B O 1
ATOM 7122 N N . ALA B 1 332 ? -8.094 18.766 -17.438 1 95.19 332 ALA B N 1
ATOM 7123 C CA . ALA B 1 332 ? -9.492 19.172 -17.359 1 95.19 332 ALA B CA 1
ATOM 7124 C C . ALA B 1 332 ? -10.195 18.469 -16.203 1 95.19 332 ALA B C 1
ATOM 7126 O O . ALA B 1 332 ? -10.977 19.094 -15.477 1 95.19 332 ALA B O 1
ATOM 7127 N N . GLN B 1 333 ? -9.945 17.219 -16.031 1 94.88 333 GLN B N 1
ATOM 7128 C CA . GLN B 1 333 ? -10.539 16.469 -14.93 1 94.88 333 GLN B CA 1
ATOM 7129 C C . GLN B 1 333 ? -10 16.953 -13.586 1 94.88 333 GLN B C 1
ATOM 7131 O O . GLN B 1 333 ? -10.75 17.031 -12.609 1 94.88 333 GLN B O 1
ATOM 7136 N N . CYS B 1 334 ? -8.727 17.234 -13.555 1 96.12 334 CYS B N 1
ATOM 7137 C CA . CYS B 1 334 ? -8.117 17.766 -12.344 1 96.12 334 CYS B CA 1
ATOM 7138 C C . CYS B 1 334 ? -8.773 19.078 -11.938 1 96.12 334 CYS B C 1
ATOM 7140 O O . CYS B 1 334 ? -9.141 19.266 -10.773 1 96.12 334 CYS B O 1
ATOM 7142 N N . LEU B 1 335 ? -8.945 19.953 -12.875 1 96.75 335 LEU B N 1
ATOM 7143 C CA . LEU B 1 335 ? -9.531 21.25 -12.602 1 96.75 335 LEU B CA 1
ATOM 7144 C C . LEU B 1 335 ? -10.984 21.125 -12.156 1 96.75 335 LEU B C 1
ATOM 7146 O O . LEU B 1 335 ? -11.43 21.828 -11.242 1 96.75 335 LEU B O 1
ATOM 7150 N N . ALA B 1 336 ? -11.719 20.25 -12.812 1 96.31 336 ALA B N 1
ATOM 7151 C CA . ALA B 1 336 ? -13.133 20.047 -12.477 1 96.31 336 ALA B CA 1
ATOM 7152 C C . ALA B 1 336 ? -13.289 19.625 -11.023 1 96.31 336 ALA B C 1
ATOM 7154 O O . ALA B 1 336 ? -14.141 20.156 -10.305 1 96.31 336 ALA B O 1
ATOM 7155 N N . LEU B 1 337 ? -12.523 18.688 -10.594 1 97.06 337 LEU B N 1
ATOM 7156 C CA . LEU B 1 337 ? -12.586 18.219 -9.211 1 97.06 337 LEU B CA 1
ATOM 7157 C C . LEU B 1 337 ? -12.133 19.312 -8.25 1 97.06 337 LEU B C 1
ATOM 7159 O O . LEU B 1 337 ? -12.781 19.562 -7.234 1 97.06 337 LEU B O 1
ATOM 7163 N N . ALA B 1 338 ? -11.039 19.984 -8.578 1 97.38 338 ALA B N 1
ATOM 7164 C CA . ALA B 1 338 ? -10.445 21 -7.719 1 97.38 338 ALA B CA 1
ATOM 7165 C C . ALA B 1 338 ? -11.414 22.156 -7.5 1 97.38 338 ALA B C 1
ATOM 7167 O O . ALA B 1 338 ? -11.531 22.688 -6.387 1 97.38 338 ALA B O 1
ATOM 7168 N N . ARG B 1 339 ? -12.117 22.609 -8.57 1 97.94 339 ARG B N 1
ATOM 7169 C CA . ARG B 1 339 ? -13.102 23.672 -8.469 1 97.94 339 ARG B CA 1
ATOM 7170 C C . ARG B 1 339 ? -14.148 23.359 -7.406 1 97.94 339 ARG B C 1
ATOM 7172 O O . ARG B 1 339 ? -14.453 24.203 -6.562 1 97.94 339 ARG B O 1
ATOM 7179 N N . GLY B 1 340 ? -14.617 22.141 -7.492 1 97.56 340 GLY B N 1
ATOM 7180 C CA . GLY B 1 340 ? -15.617 21.719 -6.527 1 97.56 340 GLY B CA 1
ATOM 7181 C C . GLY B 1 340 ? -15.094 21.688 -5.105 1 97.56 340 GLY B C 1
ATOM 7182 O O . GLY B 1 340 ? -15.781 22.109 -4.172 1 97.56 340 GLY B O 1
ATOM 7183 N N . LEU B 1 341 ? -13.914 21.188 -4.879 1 97.75 341 LEU B N 1
ATOM 7184 C CA . LEU B 1 341 ? -13.32 21.062 -3.557 1 97.75 341 LEU B CA 1
ATOM 7185 C C . LEU B 1 341 ? -13.102 22.422 -2.914 1 97.75 341 LEU B C 1
ATOM 7187 O O . LEU B 1 341 ? -13.453 22.625 -1.75 1 97.75 341 LEU B O 1
ATOM 7191 N N . VAL B 1 342 ? -12.562 23.375 -3.672 1 97.88 342 VAL B N 1
ATOM 7192 C CA . VAL B 1 342 ? -12.258 24.703 -3.148 1 97.88 342 VAL B CA 1
ATOM 7193 C C . VAL B 1 342 ? -13.555 25.453 -2.838 1 97.88 342 VAL B C 1
ATOM 7195 O O . VAL B 1 342 ? -13.672 26.094 -1.793 1 97.88 342 VAL B O 1
ATOM 7198 N N . ALA B 1 343 ? -14.5 25.375 -3.752 1 98.31 343 ALA B N 1
ATOM 7199 C CA . ALA B 1 343 ? -15.797 26.016 -3.51 1 98.31 343 ALA B CA 1
ATOM 7200 C C . ALA B 1 343 ? -16.438 25.469 -2.234 1 98.31 343 ALA B C 1
ATOM 7202 O O . ALA B 1 343 ? -16.969 26.234 -1.43 1 98.31 343 ALA B O 1
ATOM 7203 N N . ALA B 1 344 ? -16.391 24.156 -2.09 1 97.94 344 ALA B N 1
ATOM 7204 C CA . ALA B 1 344 ? -16.969 23.516 -0.903 1 97.94 344 ALA B CA 1
ATOM 7205 C C . ALA B 1 344 ? -16.234 23.953 0.361 1 97.94 344 ALA B C 1
ATOM 7207 O O . ALA B 1 344 ? -16.859 24.188 1.399 1 97.94 344 ALA B O 1
ATOM 7208 N N . LYS B 1 345 ? -14.938 24.031 0.291 1 97.94 345 LYS B N 1
ATOM 7209 C CA . LYS B 1 345 ? -14.125 24.516 1.41 1 97.94 345 LYS B CA 1
ATOM 7210 C C . LYS B 1 345 ? -14.578 25.891 1.866 1 97.94 345 LYS B C 1
ATOM 7212 O O . LYS B 1 345 ? -14.805 26.125 3.057 1 97.94 345 LYS B O 1
ATOM 7217 N N . LEU B 1 346 ? -14.766 26.812 0.945 1 98.12 346 LEU B N 1
ATOM 7218 C CA . LEU B 1 346 ? -15.125 28.188 1.243 1 98.12 346 LEU B CA 1
ATOM 7219 C C . LEU B 1 346 ? -16.562 28.266 1.768 1 98.12 346 LEU B C 1
ATOM 7221 O O . LEU B 1 346 ? -16.828 29.016 2.709 1 98.12 346 LEU B O 1
ATOM 7225 N N . ARG B 1 347 ? -17.453 27.516 1.207 1 98 347 ARG B N 1
ATOM 7226 C CA . ARG B 1 347 ? -18.828 27.5 1.659 1 98 347 ARG B CA 1
ATOM 7227 C C . ARG B 1 347 ? -18.953 26.938 3.07 1 98 347 ARG B C 1
ATOM 7229 O O . ARG B 1 347 ? -19.672 27.484 3.904 1 98 347 ARG B O 1
ATOM 7236 N N . ASN B 1 348 ? -18.25 25.828 3.285 1 97.81 348 ASN B N 1
ATOM 7237 C CA . ASN B 1 348 ? -18.281 25.25 4.621 1 97.81 348 ASN B CA 1
ATOM 7238 C C . ASN B 1 348 ? -17.609 26.156 5.648 1 97.81 348 ASN B C 1
ATOM 7240 O O . ASN B 1 348 ? -18.047 26.219 6.797 1 97.81 348 ASN B O 1
ATOM 7244 N N . GLY B 1 349 ? -16.516 26.859 5.246 1 97.25 349 GLY B N 1
ATOM 7245 C CA . GLY B 1 349 ? -15.922 27.859 6.117 1 97.25 349 GLY B CA 1
ATOM 7246 C C . GLY B 1 349 ? -16.875 28.984 6.469 1 97.25 349 GLY B C 1
ATOM 7247 O O . GLY B 1 349 ? -16.953 29.406 7.629 1 97.25 349 GLY B O 1
ATOM 7248 N N . ARG B 1 350 ? -17.625 29.422 5.496 1 97.19 350 ARG B N 1
ATOM 7249 C CA . ARG B 1 350 ? -18.641 30.453 5.699 1 97.19 350 ARG B CA 1
ATOM 7250 C C . ARG B 1 350 ? -19.672 30 6.727 1 97.19 350 ARG B C 1
ATOM 7252 O O . ARG B 1 350 ? -20.016 30.75 7.645 1 97.19 350 ARG B O 1
ATOM 7259 N N . THR B 1 351 ? -20.141 28.797 6.547 1 96.06 351 THR B N 1
ATOM 7260 C CA . THR B 1 351 ? -21.156 28.25 7.434 1 96.06 351 THR B CA 1
ATOM 7261 C C . THR B 1 351 ? -20.625 28.094 8.852 1 96.06 351 THR B C 1
ATOM 7263 O O . THR B 1 351 ? -21.312 28.391 9.828 1 96.06 351 THR B O 1
ATOM 7266 N N . LEU B 1 352 ? -19.406 27.625 8.977 1 96.06 352 LEU B N 1
ATOM 7267 C CA . LEU B 1 352 ? -18.797 27.438 10.289 1 96.06 352 LEU B CA 1
ATOM 7268 C C . LEU B 1 352 ? -18.734 28.766 11.039 1 96.06 352 LEU B C 1
ATOM 7270 O O . LEU B 1 352 ? -19.094 28.844 12.211 1 96.06 352 LEU B O 1
ATOM 7274 N N . LEU B 1 353 ? -18.281 29.859 10.344 1 95.44 353 LEU B N 1
ATOM 7275 C CA . LEU B 1 353 ? -18.188 31.172 10.969 1 95.44 353 LEU B CA 1
ATOM 7276 C C . LEU B 1 353 ? -19.562 31.688 11.352 1 95.44 353 LEU B C 1
ATOM 7278 O O . LEU B 1 353 ? -19.734 32.25 12.438 1 95.44 353 LEU B O 1
ATOM 7282 N N . ARG B 1 354 ? -20.5 31.516 10.484 1 94.94 354 ARG B N 1
ATOM 7283 C CA . ARG B 1 354 ? -21.859 31.969 10.75 1 94.94 354 ARG B CA 1
ATOM 7284 C C . ARG B 1 354 ? -22.438 31.297 11.992 1 94.94 354 ARG B C 1
ATOM 7286 O O . ARG B 1 354 ? -23.031 31.953 12.844 1 94.94 354 ARG B O 1
ATOM 7293 N N . ARG B 1 355 ? -22.203 30.031 12.203 1 93.31 355 ARG B N 1
ATOM 7294 C CA . ARG B 1 355 ? -22.797 29.234 13.273 1 93.31 355 ARG B CA 1
ATOM 7295 C C . ARG B 1 355 ? -22.078 29.469 14.602 1 93.31 355 ARG B C 1
ATOM 7297 O O . ARG B 1 355 ? -22.688 29.344 15.664 1 93.31 355 ARG B O 1
ATOM 7304 N N . ASN B 1 356 ? -20.844 29.75 14.562 1 93 356 ASN B N 1
ATOM 7305 C CA . ASN B 1 356 ? -20.047 29.781 15.789 1 93 356 ASN B CA 1
ATOM 7306 C C . ASN B 1 356 ? -19.672 31.203 16.172 1 93 356 ASN B C 1
ATOM 7308 O O . ASN B 1 356 ? -18.953 31.422 17.156 1 93 356 ASN B O 1
ATOM 7312 N N . TRP B 1 357 ? -20.266 32.156 15.453 1 93.44 357 TRP B N 1
ATOM 7313 C CA . TRP B 1 357 ? -19.906 33.531 15.742 1 93.44 357 TRP B CA 1
ATOM 7314 C C . TRP B 1 357 ? -20.359 33.938 17.141 1 93.44 357 TRP B C 1
ATOM 7316 O O . TRP B 1 357 ? -21.5 33.656 17.531 1 93.44 357 TRP B O 1
ATOM 7326 N N . ARG B 1 358 ? -19.656 34.469 18.047 1 88.38 358 ARG B N 1
ATOM 7327 C CA . ARG B 1 358 ? -19.953 34.688 19.453 1 88.38 358 ARG B CA 1
ATOM 7328 C C . ARG B 1 358 ? -20.531 36.062 19.703 1 88.38 358 ARG B C 1
ATOM 7330 O O . ARG B 1 358 ? -21.469 36.219 20.484 1 88.38 358 ARG B O 1
ATOM 7337 N N . ASP B 1 359 ? -19.906 37.125 19.344 1 83.56 359 ASP B N 1
ATOM 7338 C CA . ASP B 1 359 ? -20.344 38.5 19.688 1 83.56 359 ASP B CA 1
ATOM 7339 C C . ASP B 1 359 ? -21.234 39.062 18.594 1 83.56 359 ASP B C 1
ATOM 7341 O O . ASP B 1 359 ? -20.797 39.875 17.766 1 83.56 359 ASP B O 1
ATOM 7345 N N . GLY B 1 360 ? -22.656 38.594 18.641 1 83.94 360 GLY B N 1
ATOM 7346 C CA . GLY B 1 360 ? -23.609 39.094 17.656 1 83.94 360 GLY B CA 1
ATOM 7347 C C . GLY B 1 360 ? -23.594 38.312 16.344 1 83.94 360 GLY B C 1
ATOM 7348 O O . GLY B 1 360 ? -23.359 37.094 16.344 1 83.94 360 GLY B O 1
ATOM 7349 N N . ASP B 1 361 ? -23.984 39.062 15.266 1 88 361 ASP B N 1
ATOM 7350 C CA . ASP B 1 361 ? -23.984 38.469 13.938 1 88 361 ASP B CA 1
ATOM 7351 C C . ASP B 1 361 ? -22.672 38.719 13.203 1 88 361 ASP B C 1
ATOM 7353 O O . ASP B 1 361 ? -22.062 39.781 13.367 1 88 361 ASP B O 1
ATOM 7357 N N . PRO B 1 362 ? -22.203 37.688 12.539 1 89.75 362 PRO B N 1
ATOM 7358 C CA . PRO B 1 362 ? -21.016 37.969 11.719 1 89.75 362 PRO B CA 1
ATOM 7359 C C . PRO B 1 362 ? -21.234 39.062 10.68 1 89.75 362 PRO B C 1
ATOM 7361 O O . PRO B 1 362 ? -22.359 39.25 10.219 1 89.75 362 PRO B O 1
ATOM 7364 N N . PRO B 1 363 ? -20.172 39.75 10.352 1 90.56 363 PRO B N 1
ATOM 7365 C CA . PRO B 1 363 ? -20.312 40.812 9.32 1 90.56 363 PRO B CA 1
ATOM 7366 C C . PRO B 1 363 ? -20.859 40.25 8.008 1 90.56 363 PRO B C 1
ATOM 7368 O O . PRO B 1 363 ? -20.344 39.25 7.484 1 90.56 363 PRO B O 1
ATOM 7371 N N . THR B 1 364 ? -21.859 40.906 7.523 1 92.19 364 THR B N 1
ATOM 7372 C CA . THR B 1 364 ? -22.484 40.5 6.27 1 92.19 364 THR B CA 1
ATOM 7373 C C . THR B 1 364 ? -21.453 40.531 5.133 1 92.19 364 THR B C 1
ATOM 7375 O O . THR B 1 364 ? -21.516 39.688 4.238 1 92.19 364 THR B O 1
ATOM 7378 N N . ALA B 1 365 ? -20.562 41.469 5.188 1 93.5 365 ALA B N 1
ATOM 7379 C CA . ALA B 1 365 ? -19.531 41.594 4.156 1 93.5 365 ALA B CA 1
ATOM 7380 C C . ALA B 1 365 ? -18.625 40.375 4.117 1 93.5 365 ALA B C 1
ATOM 7382 O O . ALA B 1 365 ? -18.203 39.938 3.047 1 93.5 365 ALA B O 1
ATOM 7383 N N . LEU B 1 366 ? -18.406 39.844 5.312 1 93.94 366 LEU B N 1
ATOM 7384 C CA . LEU B 1 366 ? -17.594 38.656 5.426 1 93.94 366 LEU B CA 1
ATOM 7385 C C . LEU B 1 366 ? -18.281 37.469 4.766 1 93.94 366 LEU B C 1
ATOM 7387 O O . LEU B 1 366 ? -17.688 36.75 3.943 1 93.94 366 LEU B O 1
ATOM 7391 N N . LEU B 1 367 ? -19.5 37.25 5.059 1 95.75 367 LEU B N 1
ATOM 7392 C CA . LEU B 1 367 ? -20.266 36.125 4.539 1 95.75 367 LEU B CA 1
ATOM 7393 C C . LEU B 1 367 ? -20.469 36.25 3.033 1 95.75 367 LEU B C 1
ATOM 7395 O O . LEU B 1 367 ? -20.375 35.25 2.303 1 95.75 367 LEU B O 1
ATOM 7399 N N . ASP B 1 368 ? -20.688 37.5 2.619 1 96.12 368 ASP B N 1
ATOM 7400 C CA . ASP B 1 368 ? -20.891 37.719 1.195 1 96.12 368 ASP B CA 1
ATOM 7401 C C . ASP B 1 368 ? -19.609 37.5 0.408 1 96.12 368 ASP B C 1
ATOM 7403 O O . ASP B 1 368 ? -19.641 37.031 -0.72 1 96.12 368 ASP B O 1
ATOM 7407 N N . ASP B 1 369 ? -18.531 37.906 0.986 1 96.69 369 ASP B N 1
ATOM 7408 C CA . ASP B 1 369 ? -17.234 37.719 0.331 1 96.69 369 ASP B CA 1
ATOM 7409 C C . ASP B 1 369 ? -16.906 36.25 0.133 1 96.69 369 ASP B C 1
ATOM 7411 O O . ASP B 1 369 ? -16.5 35.844 -0.955 1 96.69 369 ASP B O 1
ATOM 7415 N N . LEU B 1 370 ? -17.078 35.5 1.174 1 97.38 370 LEU B N 1
ATOM 7416 C CA . LEU B 1 370 ? -16.781 34.062 1.084 1 97.38 370 LEU B CA 1
ATOM 7417 C C . LEU B 1 370 ? -17.719 33.375 0.078 1 97.38 370 LEU B C 1
ATOM 7419 O O . LEU B 1 370 ? -17.297 32.5 -0.654 1 97.38 370 LEU B O 1
ATOM 7423 N N . LYS B 1 371 ? -18.969 33.844 0.04 1 96.94 371 LYS B N 1
ATOM 7424 C CA . LYS B 1 371 ? -19.906 33.312 -0.943 1 96.94 371 LYS B CA 1
ATOM 7425 C C . LYS B 1 371 ? -19.453 33.656 -2.365 1 96.94 371 LYS B C 1
ATOM 7427 O O . LYS B 1 371 ? -19.484 32.781 -3.24 1 96.94 371 LYS B O 1
ATOM 7432 N N . ARG B 1 372 ? -19.047 34.844 -2.574 1 97.12 372 ARG B N 1
ATOM 7433 C CA . ARG B 1 372 ? -18.594 35.281 -3.891 1 97.12 372 ARG B CA 1
ATOM 7434 C C . ARG B 1 372 ? -17.359 34.5 -4.328 1 97.12 372 ARG B C 1
ATOM 7436 O O . ARG B 1 372 ? -17.25 34.094 -5.492 1 97.12 372 ARG B O 1
ATOM 7443 N N . GLN B 1 373 ? -16.422 34.312 -3.428 1 97.69 373 GLN B N 1
ATOM 7444 C CA . GLN B 1 373 ? -15.203 33.594 -3.744 1 97.69 373 GLN B CA 1
ATOM 7445 C C . GLN B 1 373 ? -15.508 32.125 -4.078 1 97.69 373 GLN B C 1
ATOM 7447 O O . GLN B 1 373 ? -14.891 31.547 -4.969 1 97.69 373 GLN B O 1
ATOM 7452 N N . ALA B 1 374 ? -16.453 31.562 -3.402 1 97.94 374 ALA B N 1
ATOM 7453 C CA . ALA B 1 374 ? -16.859 30.188 -3.695 1 97.94 374 ALA B CA 1
ATOM 7454 C C . ALA B 1 374 ? -17.422 30.078 -5.109 1 97.94 374 ALA B C 1
ATOM 7456 O O . ALA B 1 374 ? -17.141 29.125 -5.824 1 97.94 374 ALA B O 1
ATOM 7457 N N . GLU B 1 375 ? -18.203 31.062 -5.48 1 97.69 375 GLU B N 1
ATOM 7458 C CA . GLU B 1 375 ? -18.781 31.078 -6.824 1 97.69 375 GLU B CA 1
ATOM 7459 C C . GLU B 1 375 ? -17.703 31.297 -7.883 1 97.69 375 GLU B C 1
ATOM 7461 O O . GLU B 1 375 ? -17.75 30.688 -8.953 1 97.69 375 GLU B O 1
ATOM 7466 N N . HIS B 1 376 ? -16.797 32.125 -7.543 1 97.62 376 HIS B N 1
ATOM 7467 C CA . HIS B 1 376 ? -15.68 32.375 -8.445 1 97.62 376 HIS B CA 1
ATOM 7468 C C . HIS B 1 376 ? -14.828 31.125 -8.633 1 97.62 376 HIS B C 1
ATOM 7470 O O . HIS B 1 376 ? -14.32 30.875 -9.727 1 97.62 376 HIS B O 1
ATOM 7476 N N . ALA B 1 377 ? -14.609 30.375 -7.598 1 98.06 377 ALA B N 1
ATOM 7477 C CA . ALA B 1 377 ? -13.828 29.141 -7.648 1 98.06 377 ALA B CA 1
ATOM 7478 C C . ALA B 1 377 ? -14.406 28.172 -8.672 1 98.06 377 ALA B C 1
ATOM 7480 O O . ALA B 1 377 ? -13.664 27.5 -9.391 1 98.06 377 ALA B O 1
ATOM 7481 N N . LEU B 1 378 ? -15.719 28.109 -8.812 1 97.19 378 LEU B N 1
ATOM 7482 C CA . LEU B 1 378 ? -16.406 27.188 -9.711 1 97.19 378 LEU B CA 1
ATOM 7483 C C . LEU B 1 378 ? -16.156 27.562 -11.172 1 97.19 378 LEU B C 1
ATOM 7485 O O . LEU B 1 378 ? -16.344 26.734 -12.07 1 97.19 378 LEU B O 1
ATOM 7489 N N . ARG B 1 379 ? -15.648 28.75 -11.391 1 96.56 379 ARG B N 1
ATOM 7490 C CA . ARG B 1 379 ? -15.477 29.25 -12.75 1 96.56 379 ARG B CA 1
ATOM 7491 C C . ARG B 1 379 ? -14 29.469 -13.07 1 96.56 379 ARG B C 1
ATOM 7493 O O . ARG B 1 379 ? -13.656 30.016 -14.117 1 96.56 379 ARG B O 1
ATOM 7500 N N . ALA B 1 380 ? -13.141 29.062 -12.219 1 97.25 380 ALA B N 1
ATOM 7501 C CA . ALA B 1 380 ? -11.711 29.25 -12.422 1 97.25 380 ALA B CA 1
ATOM 7502 C C . ALA B 1 380 ? -11.25 28.625 -13.742 1 97.25 380 ALA B C 1
ATOM 7504 O O . ALA B 1 380 ? -11.664 27.516 -14.078 1 97.25 380 ALA B O 1
ATOM 7505 N N . ARG B 1 381 ? -10.367 29.219 -14.492 1 95.31 381 ARG B N 1
ATOM 7506 C CA . ARG B 1 381 ? -9.945 28.781 -15.82 1 95.31 381 ARG B CA 1
ATOM 7507 C C . ARG B 1 381 ? -8.766 27.828 -15.734 1 95.31 381 ARG B C 1
ATOM 7509 O O . ARG B 1 381 ? -8.477 27.094 -16.688 1 95.31 381 ARG B O 1
ATOM 7516 N N . GLY B 1 382 ? -8.141 27.922 -14.633 1 95.31 382 GLY B N 1
ATOM 7517 C CA . GLY B 1 382 ? -6.992 27.047 -14.438 1 95.31 382 GLY B CA 1
ATOM 7518 C C . GLY B 1 382 ? -6.59 26.906 -12.984 1 95.31 382 GLY B C 1
ATOM 7519 O O . GLY B 1 382 ? -7.137 27.594 -12.117 1 95.31 382 GLY B O 1
ATOM 7520 N N . LEU B 1 383 ? -5.676 26 -12.758 1 91.81 383 LEU B N 1
ATOM 7521 C CA . LEU B 1 383 ? -5.266 25.672 -11.398 1 91.81 383 LEU B CA 1
ATOM 7522 C C . LEU B 1 383 ? -4.586 26.875 -10.734 1 91.81 383 LEU B C 1
ATOM 7524 O O . LEU B 1 383 ? -4.82 27.141 -9.555 1 91.81 383 LEU B O 1
ATOM 7528 N N . PRO B 1 384 ? -3.742 27.656 -11.477 1 90.75 384 PRO B N 1
ATOM 7529 C CA . PRO B 1 384 ? -3.121 28.812 -10.828 1 90.75 384 PRO B CA 1
ATOM 7530 C C . PRO B 1 384 ? -4.145 29.844 -10.344 1 90.75 384 PRO B C 1
ATOM 7532 O O . PRO B 1 384 ? -4.008 30.375 -9.242 1 90.75 384 PRO B O 1
ATOM 7535 N N . GLU B 1 385 ? -5.117 30.078 -11.156 1 94.56 385 GLU B N 1
ATOM 7536 C CA . GLU B 1 385 ? -6.184 31 -10.75 1 94.56 385 GLU B CA 1
ATOM 7537 C C . GLU B 1 385 ? -6.93 30.453 -9.531 1 94.56 385 GLU B C 1
ATOM 7539 O O . GLU B 1 385 ? -7.25 31.203 -8.609 1 94.56 385 GLU B O 1
ATOM 7544 N N . LEU B 1 386 ? -7.215 29.188 -9.602 1 96.19 386 LEU B N 1
ATOM 7545 C CA . LEU B 1 386 ? -7.934 28.547 -8.508 1 96.19 386 LEU B CA 1
ATOM 7546 C C . LEU B 1 386 ? -7.145 28.656 -7.207 1 96.19 386 LEU B C 1
ATOM 7548 O O . LEU B 1 386 ? -7.719 28.906 -6.145 1 96.19 386 LEU B O 1
ATOM 7552 N N . LEU B 1 387 ? -5.855 28.469 -7.293 1 92.62 387 LEU B N 1
ATOM 7553 C CA . LEU B 1 387 ? -4.988 28.609 -6.129 1 92.62 387 LEU B CA 1
ATOM 7554 C C . LEU B 1 387 ? -5.066 30.031 -5.559 1 92.62 387 LEU B C 1
ATOM 7556 O O . LEU B 1 387 ? -5.059 30.203 -4.34 1 92.62 387 LEU B O 1
ATOM 7560 N N . GLY B 1 388 ? -5.102 30.984 -6.41 1 92.62 388 GLY B N 1
ATOM 7561 C CA . GLY B 1 388 ? -5.262 32.375 -5.984 1 92.62 388 GLY B CA 1
ATOM 7562 C C . GLY B 1 388 ? -6.566 32.625 -5.25 1 92.62 388 GLY B C 1
ATOM 7563 O O . GLY B 1 388 ? -6.582 33.281 -4.211 1 92.62 388 GLY B O 1
ATOM 7564 N N . ILE B 1 389 ? -7.621 32.125 -5.789 1 96 389 ILE B N 1
ATOM 7565 C CA . ILE B 1 389 ? -8.938 32.281 -5.168 1 96 389 ILE B CA 1
ATOM 7566 C C . ILE B 1 389 ? -8.938 31.594 -3.797 1 96 389 ILE B C 1
ATOM 7568 O O . ILE B 1 389 ? -9.414 32.188 -2.816 1 96 389 ILE B O 1
ATOM 7572 N N . GLU B 1 390 ? -8.391 30.375 -3.756 1 94.81 390 GLU B N 1
ATOM 7573 C CA . GLU B 1 390 ? -8.305 29.641 -2.502 1 94.81 390 GLU B CA 1
ATOM 7574 C C . GLU B 1 390 ? -7.504 30.406 -1.459 1 94.81 390 GLU B C 1
ATOM 7576 O O . GLU B 1 390 ? -7.898 30.484 -0.294 1 94.81 390 GLU B O 1
ATOM 7581 N N . GLY B 1 391 ? -6.367 30.969 -1.9 1 91.69 391 GLY B N 1
ATOM 7582 C CA . GLY B 1 391 ? -5.539 31.75 -1.002 1 91.69 391 GLY B CA 1
ATOM 7583 C C . GLY B 1 391 ? -6.258 32.969 -0.449 1 91.69 391 GLY B C 1
ATOM 7584 O O . GLY B 1 391 ? -6.188 33.25 0.75 1 91.69 391 GLY B O 1
ATOM 7585 N N . SER B 1 392 ? -6.926 33.688 -1.27 1 93.56 392 SER B N 1
ATOM 7586 C CA . SER B 1 392 ? -7.688 34.875 -0.87 1 93.56 392 SER B CA 1
ATOM 7587 C C . SER B 1 392 ? -8.812 34.5 0.094 1 93.56 392 SER B C 1
ATOM 7589 O O . SER B 1 392 ? -9.016 35.156 1.104 1 93.56 392 SER B O 1
ATOM 7591 N N . GLY B 1 393 ? -9.539 33.469 -0.257 1 95.06 393 GLY B N 1
ATOM 7592 C CA . GLY B 1 393 ? -10.609 33 0.614 1 95.06 393 GLY B CA 1
ATOM 7593 C C . GLY B 1 393 ? -10.109 32.562 1.981 1 95.06 393 GLY B C 1
ATOM 7594 O O . GLY B 1 393 ? -10.734 32.875 2.998 1 95.06 393 GLY B O 1
ATOM 7595 N N . ALA B 1 394 ? -9 31.844 1.938 1 92.94 394 ALA B N 1
ATOM 7596 C CA . ALA B 1 394 ? -8.406 31.406 3.195 1 92.94 394 ALA B CA 1
ATOM 7597 C C . ALA B 1 394 ? -7.973 32.594 4.051 1 92.94 394 ALA B C 1
ATOM 7599 O O . ALA B 1 394 ? -8.164 32.594 5.27 1 92.94 394 ALA B O 1
ATOM 7600 N N . ALA B 1 395 ? -7.418 33.594 3.461 1 91.56 395 ALA B N 1
ATOM 7601 C CA . ALA B 1 395 ? -6.988 34.812 4.176 1 91.56 395 ALA B CA 1
ATOM 7602 C C . ALA B 1 395 ? -8.164 35.5 4.863 1 91.56 395 ALA B C 1
ATOM 7604 O O . ALA B 1 395 ? -8.078 35.844 6.035 1 91.56 395 ALA B O 1
ATOM 7605 N N . VAL B 1 396 ? -9.211 35.656 4.129 1 93.38 396 VAL B N 1
ATOM 7606 C CA . VAL B 1 396 ? -10.422 36.281 4.672 1 93.38 396 VAL B CA 1
ATOM 7607 C C . VAL B 1 396 ? -10.961 35.438 5.816 1 93.38 396 VAL B C 1
ATOM 7609 O O . VAL B 1 396 ? -11.305 35.938 6.883 1 93.38 396 VAL B O 1
ATOM 7612 N N . TYR B 1 397 ? -11.031 34.188 5.637 1 94.69 397 TYR B N 1
ATOM 7613 C CA . TYR B 1 397 ? -11.57 33.219 6.617 1 94.69 397 TYR B CA 1
ATOM 7614 C C . TYR B 1 397 ? -10.773 33.281 7.918 1 94.69 397 TYR B C 1
ATOM 7616 O O . TYR B 1 397 ? -11.352 33.469 8.992 1 94.69 397 TYR B O 1
ATOM 7624 N N . PHE B 1 398 ? -9.477 33.188 7.828 1 93 398 PHE B N 1
ATOM 7625 C CA . PHE B 1 398 ? -8.656 33.094 9.023 1 93 398 PHE B CA 1
ATOM 7626 C C . PHE B 1 398 ? -8.547 34.438 9.734 1 93 398 PHE B C 1
ATOM 7628 O O . PHE B 1 398 ? -8.414 34.469 10.961 1 93 398 PHE B O 1
ATOM 7635 N N . ARG B 1 399 ? -8.648 35.469 8.953 1 90.12 399 ARG B N 1
ATOM 7636 C CA . ARG B 1 399 ? -8.68 36.812 9.555 1 90.12 399 ARG B CA 1
ATOM 7637 C C . ARG B 1 399 ? -9.875 36.938 10.492 1 90.12 399 ARG B C 1
ATOM 7639 O O . ARG B 1 399 ? -9.797 37.656 11.492 1 90.12 399 ARG B O 1
ATOM 7646 N N . HIS B 1 400 ? -10.93 36.281 10.211 1 92.75 400 HIS B N 1
ATOM 7647 C CA . HIS B 1 400 ? -12.164 36.469 10.961 1 92.75 400 HIS B CA 1
ATOM 7648 C C . HIS B 1 400 ? -12.43 35.281 11.891 1 92.75 400 HIS B C 1
ATOM 7650 O O . HIS B 1 400 ? -13.414 35.281 12.633 1 92.75 400 HIS B O 1
ATOM 7656 N N . LEU B 1 401 ? -11.539 34.25 11.891 1 92.5 401 LEU B N 1
ATOM 7657 C CA . LEU B 1 401 ? -11.711 33.062 12.719 1 92.5 401 LEU B CA 1
ATOM 7658 C C . LEU B 1 401 ? -11.789 33.438 14.195 1 92.5 401 LEU B C 1
ATOM 7660 O O . LEU B 1 401 ? -12.539 32.812 14.961 1 92.5 401 LEU B O 1
ATOM 7664 N N . PRO B 1 402 ? -11.055 34.5 14.664 1 90.06 402 PRO B N 1
ATOM 7665 C CA . PRO B 1 402 ? -11.117 34.875 16.078 1 90.06 402 PRO B CA 1
ATOM 7666 C C . PRO B 1 402 ? -12.539 35.219 16.531 1 90.06 402 PRO B C 1
ATOM 7668 O O . PRO B 1 402 ? -12.852 35.125 17.719 1 90.06 402 PRO B O 1
ATOM 7671 N N . GLY B 1 403 ? -13.336 35.625 15.57 1 91 403 GLY B N 1
ATOM 7672 C CA . GLY B 1 403 ? -14.719 35.938 15.898 1 91 403 GLY B CA 1
ATOM 7673 C C . GLY B 1 403 ? -15.5 34.719 16.406 1 91 403 GLY B C 1
ATOM 7674 O O . GLY B 1 403 ? -16.547 34.875 17.031 1 91 403 GLY B O 1
ATOM 7675 N N . ALA B 1 404 ? -15.016 33.531 16.156 1 92.94 404 ALA B N 1
ATOM 7676 C CA . ALA B 1 404 ? -15.688 32.312 16.562 1 92.94 404 ALA B CA 1
ATOM 7677 C C . ALA B 1 404 ? -15.102 31.766 17.875 1 92.94 404 ALA B C 1
ATOM 7679 O O . ALA B 1 404 ? -15.602 30.781 18.422 1 92.94 404 ALA B O 1
ATOM 7680 N N . LEU B 1 405 ? -14.047 32.406 18.422 1 91 405 LEU B N 1
ATOM 7681 C CA . LEU B 1 405 ? -13.352 31.906 19.594 1 91 405 LEU B CA 1
ATOM 7682 C C . LEU B 1 405 ? -13.734 32.719 20.828 1 91 405 LEU B C 1
ATOM 7684 O O . LEU B 1 405 ? -13.898 33.938 20.75 1 91 405 LEU B O 1
ATOM 7688 N N . LYS B 1 406 ? -13.93 31.969 21.922 1 85.62 406 LYS B N 1
ATOM 7689 C CA . LYS B 1 406 ? -14.219 32.656 23.188 1 85.62 406 LYS B CA 1
ATOM 7690 C C . LYS B 1 406 ? -13.016 33.438 23.672 1 85.62 406 LYS B C 1
ATOM 7692 O O . LYS B 1 406 ? -11.883 32.969 23.625 1 85.62 406 LYS B O 1
ATOM 7697 N N . ARG B 1 407 ? -13.242 34.781 23.859 1 74.5 407 ARG B N 1
ATOM 7698 C CA . ARG B 1 407 ? -12.188 35.625 24.375 1 74.5 407 ARG B CA 1
ATOM 7699 C C . ARG B 1 407 ? -12.227 35.688 25.906 1 74.5 407 ARG B C 1
ATOM 7701 O O . ARG B 1 407 ? -13.289 35.875 26.5 1 74.5 407 ARG B O 1
ATOM 7708 N N . ASP B 1 408 ? -11.422 34.906 26.547 1 63.47 408 ASP B N 1
ATOM 7709 C CA . ASP B 1 408 ? -11.328 35.094 27.984 1 63.47 408 ASP B CA 1
ATOM 7710 C C . ASP B 1 408 ? -10.242 36.094 28.344 1 63.47 408 ASP B C 1
ATOM 7712 O O . ASP B 1 408 ? -9.086 35.969 27.938 1 63.47 408 ASP B O 1
ATOM 7716 N N . ALA B 1 409 ? -10.633 37.375 28.859 1 56.69 409 ALA B N 1
ATOM 7717 C CA . ALA B 1 409 ? -9.734 38.438 29.312 1 56.69 409 ALA B CA 1
ATOM 7718 C C . ALA B 1 409 ? -8.57 37.844 30.109 1 56.69 409 ALA B C 1
ATOM 7720 O O . ALA B 1 409 ? -7.461 38.375 30.078 1 56.69 409 ALA B O 1
ATOM 7721 N N . ASP B 1 410 ? -8.789 36.781 30.812 1 52.25 410 ASP B N 1
ATOM 7722 C CA . ASP B 1 410 ? -7.785 36.219 31.734 1 52.25 410 ASP B CA 1
ATOM 7723 C C . ASP B 1 410 ? -6.867 35.25 31.016 1 52.25 410 ASP B C 1
ATOM 7725 O O . ASP B 1 410 ? -5.82 34.875 31.547 1 52.25 410 ASP B O 1
ATOM 7729 N N . GLU B 1 411 ? -7.246 34.781 29.781 1 56.62 411 GLU B N 1
ATOM 7730 C CA . GLU B 1 411 ? -6.41 33.781 29.094 1 56.62 411 GLU B CA 1
ATOM 7731 C C . GLU B 1 411 ? -6.066 34.25 27.688 1 56.62 411 GLU B C 1
ATOM 7733 O O . GLU B 1 411 ? -6.637 33.75 26.703 1 56.62 411 GLU B O 1
ATOM 7738 N N . PRO B 1 412 ? -5.207 35.25 27.562 1 59.09 412 PRO B N 1
ATOM 7739 C CA . PRO B 1 412 ? -4.836 35.812 26.266 1 59.09 412 PRO B CA 1
ATOM 7740 C C . PRO B 1 412 ? -4.094 34.812 25.375 1 59.09 412 PRO B C 1
ATOM 7742 O O . PRO B 1 412 ? -3.738 35.156 24.25 1 59.09 412 PRO B O 1
ATOM 7745 N N . ALA B 1 413 ? -4.105 33.594 25.797 1 62 413 ALA B N 1
ATOM 7746 C CA . ALA B 1 413 ? -3.23 32.625 25.141 1 62 413 ALA B CA 1
ATOM 7747 C C . ALA B 1 413 ? -3.803 32.188 23.797 1 62 413 ALA B C 1
ATOM 7749 O O . ALA B 1 413 ? -3.062 31.766 22.906 1 62 413 ALA B O 1
ATOM 7750 N N . PHE B 1 414 ? -5.027 32.594 23.578 1 72 414 PHE B N 1
ATOM 7751 C CA . PHE B 1 414 ? -5.625 32.094 22.344 1 72 414 PHE B CA 1
ATOM 7752 C C . PHE B 1 414 ? -5.887 33.25 21.359 1 72 414 PHE B C 1
ATOM 7754 O O . PHE B 1 414 ? -6.758 33.125 20.5 1 72 414 PHE B O 1
ATOM 7761 N N . ASP B 1 415 ? -5.039 34.25 21.594 1 70.81 415 ASP B N 1
ATOM 7762 C CA . ASP B 1 415 ? -5.094 35.344 20.609 1 70.81 415 ASP B CA 1
ATOM 7763 C C . ASP B 1 415 ? -4.539 34.875 19.266 1 70.81 415 ASP B C 1
ATOM 7765 O O . ASP B 1 415 ? -3.441 34.312 19.188 1 70.81 415 ASP B O 1
ATOM 7769 N N . PHE B 1 416 ? -5.352 34.875 18.266 1 74.56 416 PHE B N 1
ATOM 7770 C CA . PHE B 1 416 ? -5.07 34.375 16.906 1 74.56 416 PHE B CA 1
ATOM 7771 C C . PHE B 1 416 ? -5.148 35.531 15.906 1 74.56 416 PHE B C 1
ATOM 7773 O O . PHE B 1 416 ? -6.145 36.25 15.852 1 74.56 416 PHE B O 1
ATOM 7780 N N . GLU B 1 417 ? -4.062 35.812 15.242 1 70.06 417 GLU B N 1
ATOM 7781 C CA . GLU B 1 417 ? -4.074 36.875 14.258 1 70.06 417 GLU B CA 1
ATOM 7782 C C . GLU B 1 417 ? -4.039 36.344 12.836 1 70.06 417 GLU B C 1
ATOM 7784 O O . GLU B 1 417 ? -4.855 36.719 11.992 1 70.06 417 GLU B O 1
ATOM 7789 N N . THR B 1 418 ? -3.082 35.438 12.625 1 75 418 THR B N 1
ATOM 7790 C CA . THR B 1 418 ? -2.947 34.875 11.289 1 75 418 THR B CA 1
ATOM 7791 C C . THR B 1 418 ? -2.559 33.406 11.352 1 75 418 THR B C 1
ATOM 7793 O O . THR B 1 418 ? -2.006 32.938 12.359 1 75 418 THR B O 1
ATOM 7796 N N . ARG B 1 419 ? -2.967 32.781 10.289 1 75.31 419 ARG B N 1
ATOM 7797 C CA . ARG B 1 419 ? -2.584 31.375 10.195 1 75.31 419 ARG B CA 1
ATOM 7798 C C . ARG B 1 419 ? -1.1 31.234 9.875 1 75.31 419 ARG B C 1
ATOM 7800 O O . ARG B 1 419 ? -0.597 31.859 8.938 1 75.31 419 ARG B O 1
ATOM 7807 N N . ASN B 1 420 ? -0.446 30.641 10.789 1 69.75 420 ASN B N 1
ATOM 7808 C CA . ASN B 1 420 ? 0.958 30.297 10.586 1 69.75 420 ASN B CA 1
ATOM 7809 C C . ASN B 1 420 ? 1.222 28.828 10.867 1 69.75 420 ASN B C 1
ATOM 7811 O O . ASN B 1 420 ? 0.631 28.25 11.781 1 69.75 420 ASN B O 1
ATOM 7815 N N . ARG B 1 421 ? 1.925 28.172 9.977 1 58.38 421 ARG B N 1
ATOM 7816 C CA . ARG B 1 421 ? 2 26.719 10.023 1 58.38 421 ARG B CA 1
ATOM 7817 C C . ARG B 1 421 ? 3.291 26.266 10.695 1 58.38 421 ARG B C 1
ATOM 7819 O O . ARG B 1 421 ? 3.26 25.453 11.633 1 58.38 421 ARG B O 1
ATOM 7826 N N . ARG B 1 422 ? 4.383 26.484 10.32 1 59.19 422 ARG B N 1
ATOM 7827 C CA . ARG B 1 422 ? 5.613 25.828 10.758 1 59.19 422 ARG B CA 1
ATOM 7828 C C . ARG B 1 422 ? 6.672 26.859 11.156 1 59.19 422 ARG B C 1
ATOM 7830 O O . ARG B 1 422 ? 7.242 27.531 10.289 1 59.19 422 ARG B O 1
ATOM 7837 N N . PRO B 1 423 ? 6.926 27.062 12.492 1 63.84 423 PRO B N 1
ATOM 7838 C CA . PRO B 1 423 ? 6.188 26.484 13.617 1 63.84 423 PRO B CA 1
ATOM 7839 C C . PRO B 1 423 ? 5 27.344 14.047 1 63.84 423 PRO B C 1
ATOM 7841 O O . PRO B 1 423 ? 4.988 28.547 13.797 1 63.84 423 PRO B O 1
ATOM 7844 N N . PRO B 1 424 ? 4.047 26.625 14.547 1 71.88 424 PRO B N 1
ATOM 7845 C CA . PRO B 1 424 ? 2.959 27.438 15.086 1 71.88 424 PRO B CA 1
ATOM 7846 C C . PRO B 1 424 ? 3.424 28.391 16.188 1 71.88 424 PRO B C 1
ATOM 7848 O O . PRO B 1 424 ? 4.219 28 17.047 1 71.88 424 PRO B O 1
ATOM 7851 N N . THR B 1 425 ? 3.074 29.609 16.125 1 74.5 425 THR B N 1
ATOM 7852 C CA . THR B 1 425 ? 3.586 30.625 17.031 1 74.5 425 THR B CA 1
ATOM 7853 C C . THR B 1 425 ? 2.58 30.906 18.141 1 74.5 425 THR B C 1
ATOM 7855 O O . THR B 1 425 ? 2.854 31.703 19.047 1 74.5 425 THR B O 1
ATOM 7858 N N . ASP B 1 426 ? 1.472 30.344 18.031 1 83.31 426 ASP B N 1
ATOM 7859 C CA . ASP B 1 426 ? 0.456 30.516 19.062 1 83.31 426 ASP B CA 1
ATOM 7860 C C . ASP B 1 426 ? -0.353 29.234 19.266 1 83.31 426 ASP B C 1
ATOM 7862 O O . ASP B 1 426 ? -0.313 28.328 18.422 1 83.31 426 ASP B O 1
ATOM 7866 N N . PRO B 1 427 ? -1.02 29.172 20.297 1 86.94 427 PRO B N 1
ATOM 7867 C CA . PRO B 1 427 ? -1.736 27.953 20.641 1 86.94 427 PRO B CA 1
ATOM 7868 C C . PRO B 1 427 ? -2.791 27.562 19.594 1 86.94 427 PRO B C 1
ATOM 7870 O O . PRO B 1 427 ? -2.992 26.391 19.328 1 86.94 427 PRO B O 1
ATOM 7873 N N . VAL B 1 428 ? -3.482 28.547 19.016 1 90.56 428 VAL B N 1
ATOM 7874 C CA . VAL B 1 428 ? -4.527 28.25 18.031 1 90.56 428 VAL B CA 1
ATOM 7875 C C . VAL B 1 428 ? -3.906 27.641 16.781 1 90.56 428 VAL B C 1
ATOM 7877 O O . VAL B 1 428 ? -4.395 26.625 16.281 1 90.56 428 VAL B O 1
ATOM 7880 N N . ASN B 1 429 ? -2.83 28.203 16.344 1 87.75 429 ASN B N 1
ATOM 7881 C CA . ASN B 1 429 ? -2.121 27.656 15.203 1 87.75 429 ASN B CA 1
ATOM 7882 C C . ASN B 1 429 ? -1.584 26.25 15.492 1 87.75 429 ASN B C 1
ATOM 7884 O O . ASN B 1 429 ? -1.564 25.391 14.602 1 87.75 429 ASN B O 1
ATOM 7888 N N . ALA B 1 430 ? -1.157 26.078 16.656 1 84.25 430 ALA B N 1
ATOM 7889 C CA . ALA B 1 430 ? -0.682 24.75 17.047 1 84.25 430 ALA B CA 1
ATOM 7890 C C . ALA B 1 430 ? -1.807 23.719 16.984 1 84.25 430 ALA B C 1
ATOM 7892 O O . ALA B 1 430 ? -1.614 22.609 16.469 1 84.25 430 ALA B O 1
ATOM 7893 N N . LEU B 1 431 ? -2.91 24.141 17.469 1 89.31 431 LEU B N 1
ATOM 7894 C CA . LEU B 1 431 ? -4.062 23.25 17.453 1 89.31 431 LEU B CA 1
ATOM 7895 C C . LEU B 1 431 ? -4.516 22.984 16.016 1 89.31 431 LEU B C 1
ATOM 7897 O O . LEU B 1 431 ? -4.84 21.844 15.664 1 89.31 431 LEU B O 1
ATOM 7901 N N . LEU B 1 432 ? -4.535 24 15.227 1 91.12 432 LEU B N 1
ATOM 7902 C CA . LEU B 1 432 ? -4.949 23.859 13.836 1 91.12 432 LEU B CA 1
ATOM 7903 C C . LEU B 1 432 ? -4.016 22.922 13.086 1 91.12 432 LEU B C 1
ATOM 7905 O O . LEU B 1 432 ? -4.473 22.016 12.375 1 91.12 432 LEU B O 1
ATOM 7909 N N . SER B 1 433 ? -2.766 23.109 13.281 1 83.69 433 SER B N 1
ATOM 7910 C CA . SER B 1 433 ? -1.786 22.25 12.617 1 83.69 433 SER B CA 1
ATOM 7911 C C . SER B 1 433 ? -1.96 20.797 13.031 1 83.69 433 SER B C 1
ATOM 7913 O O . SER B 1 433 ? -1.89 19.891 12.195 1 83.69 433 SER B O 1
ATOM 7915 N N . PHE B 1 434 ? -2.176 20.656 14.273 1 82.25 434 PHE B N 1
ATOM 7916 C CA . PHE B 1 434 ? -2.359 19.297 14.781 1 82.25 434 PHE B CA 1
ATOM 7917 C C . PHE B 1 434 ? -3.646 18.688 14.242 1 82.25 434 PHE B C 1
ATOM 7919 O O . PHE B 1 434 ? -3.664 17.516 13.844 1 82.25 434 PHE B O 1
ATOM 7926 N N . ALA B 1 435 ? -4.637 19.422 14.227 1 89.69 435 ALA B N 1
ATOM 7927 C CA . ALA B 1 435 ? -5.922 18.969 13.719 1 89.69 435 ALA B CA 1
ATOM 7928 C C . ALA B 1 435 ? -5.82 18.578 12.242 1 89.69 435 ALA B C 1
ATOM 7930 O O . ALA B 1 435 ? -6.363 17.562 11.812 1 89.69 435 ALA B O 1
ATOM 7931 N N . TYR B 1 436 ? -5.137 19.406 11.508 1 88.06 436 TYR B N 1
ATOM 7932 C CA . TYR B 1 436 ? -4.973 19.125 10.086 1 88.06 436 TYR B CA 1
ATOM 7933 C C . TYR B 1 436 ? -4.168 17.859 9.867 1 88.06 436 TYR B C 1
ATOM 7935 O O . TYR B 1 436 ? -4.449 17.078 8.945 1 88.06 436 TYR B O 1
ATOM 7943 N N . ALA B 1 437 ? -3.223 17.656 10.688 1 78.62 437 ALA B N 1
ATOM 7944 C CA . ALA B 1 437 ? -2.438 16.438 10.609 1 78.62 437 ALA B CA 1
ATOM 7945 C C . ALA B 1 437 ? -3.309 15.211 10.867 1 78.62 437 ALA B C 1
ATOM 7947 O O . ALA B 1 437 ? -3.223 14.211 10.148 1 78.62 437 ALA B O 1
ATOM 7948 N N . MET B 1 438 ? -4.09 15.32 11.836 1 78.94 438 MET B N 1
ATOM 7949 C CA . MET B 1 438 ? -4.98 14.211 12.18 1 78.94 438 MET B CA 1
ATOM 7950 C C . MET B 1 438 ? -5.996 13.961 11.062 1 78.94 438 MET B C 1
ATOM 7952 O O . MET B 1 438 ? -6.277 12.812 10.727 1 78.94 438 MET B O 1
ATOM 7956 N N . LEU B 1 439 ? -6.484 15.016 10.531 1 90.06 439 LEU B N 1
ATOM 7957 C CA . LEU B 1 439 ? -7.453 14.898 9.453 1 90.06 439 LEU B CA 1
ATOM 7958 C C . LEU B 1 439 ? -6.812 14.281 8.211 1 90.06 439 LEU B C 1
ATOM 7960 O O . LEU B 1 439 ? -7.414 13.43 7.551 1 90.06 439 LEU B O 1
ATOM 7964 N N . THR B 1 440 ? -5.59 14.727 7.918 1 85.38 440 THR B N 1
ATOM 7965 C CA . THR B 1 440 ? -4.836 14.164 6.805 1 85.38 440 THR B CA 1
ATOM 7966 C C . THR B 1 440 ? -4.648 12.664 6.984 1 85.38 440 THR B C 1
ATOM 7968 O O . THR B 1 440 ? -4.816 11.891 6.039 1 85.38 440 THR B O 1
ATOM 7971 N N . ARG B 1 441 ? -4.375 12.375 8.078 1 73.44 441 ARG B N 1
ATOM 7972 C CA . ARG B 1 441 ? -4.172 10.961 8.383 1 73.44 441 ARG B CA 1
ATOM 7973 C C . ARG B 1 441 ? -5.465 10.172 8.203 1 73.44 441 ARG B C 1
ATOM 7975 O O . ARG B 1 441 ? -5.457 9.086 7.629 1 73.44 441 ARG B O 1
ATOM 7982 N N . THR B 1 442 ? -6.461 10.664 8.75 1 79.69 442 THR B N 1
ATOM 7983 C CA . THR B 1 442 ? -7.754 10.008 8.633 1 79.69 442 THR B CA 1
ATOM 7984 C C . THR B 1 442 ? -8.117 9.781 7.164 1 79.69 442 THR B C 1
ATOM 7986 O O . THR B 1 442 ? -8.516 8.68 6.781 1 79.69 442 THR B O 1
ATOM 7989 N N . TRP B 1 443 ? -7.891 10.75 6.398 1 88.25 443 TRP B N 1
ATOM 7990 C CA . TRP B 1 443 ? -8.18 10.641 4.973 1 88.25 443 TRP B CA 1
ATOM 7991 C C . TRP B 1 443 ? -7.227 9.656 4.297 1 88.25 443 TRP B C 1
ATOM 7993 O O . TRP B 1 443 ? -7.641 8.867 3.451 1 88.25 443 TRP B O 1
ATOM 8003 N N . THR B 1 444 ? -5.945 9.719 4.652 1 80.25 444 THR B N 1
ATOM 8004 C CA . THR B 1 444 ? -4.949 8.844 4.047 1 80.25 444 THR B CA 1
ATOM 8005 C C . THR B 1 444 ? -5.309 7.379 4.273 1 80.25 444 THR B C 1
ATOM 8007 O O . THR B 1 444 ? -5.285 6.574 3.338 1 80.25 444 THR B O 1
ATOM 8010 N N . VAL B 1 445 ? -5.695 7.082 5.414 1 70.75 445 VAL B N 1
ATOM 8011 C CA . VAL B 1 445 ? -6.035 5.711 5.781 1 70.75 445 VAL B CA 1
ATOM 8012 C C . VAL B 1 445 ? -7.301 5.277 5.047 1 70.75 445 VAL B C 1
ATOM 8014 O O . VAL B 1 445 ? -7.363 4.172 4.504 1 70.75 445 VAL B O 1
ATOM 8017 N N . THR B 1 446 ? -8.258 6.141 5.055 1 78.5 446 THR B N 1
ATOM 8018 C CA . THR B 1 446 ? -9.531 5.82 4.414 1 78.5 446 THR B CA 1
ATOM 8019 C C . THR B 1 446 ? -9.336 5.613 2.912 1 78.5 446 THR B C 1
ATOM 8021 O O . THR B 1 446 ? -9.852 4.648 2.344 1 78.5 446 THR B O 1
ATOM 8024 N N . LEU B 1 447 ? -8.578 6.5 2.297 1 86 447 LEU B N 1
ATOM 8025 C CA . LEU B 1 447 ? -8.336 6.41 0.86 1 86 447 LEU B CA 1
ATOM 8026 C C . LEU B 1 447 ? -7.59 5.125 0.512 1 86 447 LEU B C 1
ATOM 8028 O O . LEU B 1 447 ? -7.914 4.469 -0.48 1 86 447 LEU B O 1
ATOM 8032 N N . SER B 1 448 ? -6.621 4.797 1.295 1 75.94 448 SER B N 1
ATOM 8033 C CA . SER B 1 448 ? -5.891 3.549 1.097 1 75.94 448 SER B CA 1
ATOM 8034 C C . SER B 1 448 ? -6.812 2.342 1.236 1 75.94 448 SER B C 1
ATOM 8036 O O . SER B 1 448 ? -6.738 1.401 0.442 1 75.94 448 SER B O 1
ATOM 8038 N N . ALA B 1 449 ? -7.668 2.393 2.178 1 70.06 449 ALA B N 1
ATOM 8039 C CA . ALA B 1 449 ? -8.594 1.293 2.434 1 70.06 449 ALA B CA 1
ATOM 8040 C C . ALA B 1 449 ? -9.578 1.121 1.277 1 70.06 449 ALA B C 1
ATOM 8042 O O . ALA B 1 449 ? -9.969 -0 0.953 1 70.06 449 ALA B O 1
ATOM 8043 N N . VAL B 1 450 ? -9.969 2.236 0.74 1 77.62 450 VAL B N 1
ATOM 8044 C CA . VAL B 1 450 ? -10.922 2.205 -0.367 1 77.62 450 VAL B CA 1
ATOM 8045 C C . VAL B 1 450 ? -10.227 1.695 -1.629 1 77.62 450 VAL B C 1
ATOM 8047 O O . VAL B 1 450 ? -10.867 1.126 -2.512 1 77.62 450 VAL B O 1
ATOM 8050 N N . GLY B 1 451 ? -8.953 1.871 -1.715 1 76.31 451 GLY B N 1
ATOM 8051 C CA . GLY B 1 451 ? -8.211 1.331 -2.844 1 76.31 451 GLY B CA 1
ATOM 8052 C C . GLY B 1 451 ? -7.477 2.395 -3.639 1 76.31 451 GLY B C 1
ATOM 8053 O O . GLY B 1 451 ? -6.871 2.098 -4.672 1 76.31 451 GLY B O 1
ATOM 8054 N N . PHE B 1 452 ? -7.512 3.645 -3.176 1 87.88 452 PHE B N 1
ATOM 8055 C CA . PHE B 1 452 ? -6.816 4.73 -3.857 1 87.88 452 PHE B CA 1
ATOM 8056 C C . PHE B 1 452 ? -5.336 4.738 -3.492 1 87.88 452 PHE B C 1
ATOM 8058 O O . PHE B 1 452 ? -4.934 4.133 -2.496 1 87.88 452 PHE B O 1
ATOM 8065 N N . ASP B 1 453 ? -4.535 5.293 -4.359 1 86 453 ASP B N 1
ATOM 8066 C CA . ASP B 1 453 ? -3.23 5.801 -3.949 1 86 453 ASP B CA 1
ATOM 8067 C C . ASP B 1 453 ? -3.357 7.176 -3.297 1 86 453 ASP B C 1
ATOM 8069 O O . ASP B 1 453 ? -3.578 8.172 -3.982 1 86 453 ASP B O 1
ATOM 8073 N N . PRO B 1 454 ? -3.23 7.207 -2.016 1 86.56 454 PRO B N 1
ATOM 8074 C CA . PRO B 1 454 ? -3.455 8.477 -1.317 1 86.56 454 PRO B CA 1
ATOM 8075 C C . PRO B 1 454 ? -2.459 9.555 -1.724 1 86.56 454 PRO B C 1
ATOM 8077 O O . PRO B 1 454 ? -2.674 10.734 -1.436 1 86.56 454 PRO B O 1
ATOM 8080 N N . TYR B 1 455 ? -1.408 9.211 -2.404 1 85.44 455 TYR B N 1
ATOM 8081 C CA . TYR B 1 455 ? -0.332 10.156 -2.684 1 85.44 455 TYR B CA 1
ATOM 8082 C C . TYR B 1 455 ? -0.481 10.758 -4.074 1 85.44 455 TYR B C 1
ATOM 8084 O O . TYR B 1 455 ? 0.261 11.672 -4.449 1 85.44 455 TYR B O 1
ATOM 8092 N N . ARG B 1 456 ? -1.379 10.273 -4.805 1 90.56 456 ARG B N 1
ATOM 8093 C CA . ARG B 1 456 ? -1.64 10.859 -6.117 1 90.56 456 ARG B CA 1
ATOM 8094 C C . ARG B 1 456 ? -2.916 11.688 -6.102 1 90.56 456 ARG B C 1
ATOM 8096 O O . ARG B 1 456 ? -4.02 11.148 -6.168 1 90.56 456 ARG B O 1
ATOM 8103 N N . GLY B 1 457 ? -2.734 12.953 -6.109 1 92.88 457 GLY B N 1
ATOM 8104 C CA . GLY B 1 457 ? -3.867 13.859 -6.043 1 92.88 457 GLY B CA 1
ATOM 8105 C C . GLY B 1 457 ? -4.203 14.492 -7.383 1 92.88 457 GLY B C 1
ATOM 8106 O O . GLY B 1 457 ? -3.721 14.047 -8.422 1 92.88 457 GLY B O 1
ATOM 8107 N N . PHE B 1 458 ? -5.156 15.453 -7.387 1 94.38 458 PHE B N 1
ATOM 8108 C CA . PHE B 1 458 ? -5.656 16.141 -8.578 1 94.38 458 PHE B CA 1
ATOM 8109 C C . PHE B 1 458 ? -5.383 17.625 -8.492 1 94.38 458 PHE B C 1
ATOM 8111 O O . PHE B 1 458 ? -5.332 18.312 -9.516 1 94.38 458 PHE B O 1
ATOM 8118 N N . TYR B 1 459 ? -5.301 18.094 -7.336 1 92.19 459 TYR B N 1
ATOM 8119 C CA . TYR B 1 459 ? -5.18 19.531 -7.078 1 92.19 459 TYR B CA 1
ATOM 8120 C C . TYR B 1 459 ? -3.822 19.859 -6.477 1 92.19 459 TYR B C 1
ATOM 8122 O O . TYR B 1 459 ? -3.066 20.656 -7.035 1 92.19 459 TYR B O 1
ATOM 8130 N N . HIS B 1 460 ? -3.549 19.141 -5.426 1 84.69 460 HIS B N 1
ATOM 8131 C CA . HIS B 1 460 ? -2.256 19.359 -4.785 1 84.69 460 HIS B CA 1
ATOM 8132 C C . HIS B 1 460 ? -1.149 18.594 -5.508 1 84.69 460 HIS B C 1
ATOM 8134 O O . HIS B 1 460 ? -1.358 17.469 -5.961 1 84.69 460 HIS B O 1
ATOM 8140 N N . GLN B 1 461 ? -0.126 19.281 -5.758 1 72.81 461 GLN B N 1
ATOM 8141 C CA . GLN B 1 461 ? 1.007 18.656 -6.43 1 72.81 461 GLN B CA 1
ATOM 8142 C C . GLN B 1 461 ? 1.664 17.609 -5.539 1 72.81 461 GLN B C 1
ATOM 8144 O O . GLN B 1 461 ? 1.718 17.766 -4.316 1 72.81 461 GLN B O 1
ATOM 8149 N N . PRO B 1 462 ? 1.991 16.594 -6.355 1 62.81 462 PRO B N 1
ATOM 8150 C CA . PRO B 1 462 ? 2.697 15.562 -5.59 1 62.81 462 PRO B CA 1
ATOM 8151 C C . PRO B 1 462 ? 4.012 16.062 -4.996 1 62.81 462 PRO B C 1
ATOM 8153 O O . PRO B 1 462 ? 4.785 16.734 -5.68 1 62.81 462 PRO B O 1
ATOM 8156 N N . ARG B 1 463 ? 3.988 16.281 -3.746 1 59.88 463 ARG B N 1
ATOM 8157 C CA . ARG B 1 463 ? 5.223 16.609 -3.047 1 59.88 463 ARG B CA 1
ATOM 8158 C C . ARG B 1 463 ? 5.656 15.477 -2.121 1 59.88 463 ARG B C 1
ATOM 8160 O O . ARG B 1 463 ? 4.84 14.641 -1.735 1 59.88 463 ARG B O 1
ATOM 8167 N N . TYR B 1 464 ? 6.816 15.523 -1.927 1 56.59 464 TYR B N 1
ATOM 8168 C CA . TYR B 1 464 ? 7.473 14.445 -1.197 1 56.59 464 TYR B CA 1
ATOM 8169 C C . TYR B 1 464 ? 6.746 14.148 0.109 1 56.59 464 TYR B C 1
ATOM 8171 O O . TYR B 1 464 ? 6.535 15.047 0.926 1 56.59 464 TYR B O 1
ATOM 8179 N N . GLY B 1 465 ? 6.355 12.891 0.142 1 57.91 465 GLY B N 1
ATOM 8180 C CA . GLY B 1 465 ? 5.855 12.336 1.389 1 57.91 465 GLY B CA 1
ATOM 8181 C C . GLY B 1 465 ? 4.48 12.852 1.765 1 57.91 465 GLY B C 1
ATOM 8182 O O . GLY B 1 465 ? 3.957 12.516 2.83 1 57.91 465 GLY B O 1
ATOM 8183 N N . ARG B 1 466 ? 3.986 13.695 0.893 1 72.56 466 ARG B N 1
ATOM 8184 C CA . ARG B 1 466 ? 2.672 14.211 1.259 1 72.56 466 ARG B CA 1
ATOM 8185 C C . ARG B 1 466 ? 1.568 13.5 0.488 1 72.56 466 ARG B C 1
ATOM 8187 O O . ARG B 1 466 ? 1.663 13.328 -0.729 1 72.56 466 ARG B O 1
ATOM 8194 N N . PRO B 1 467 ? 0.633 13.031 1.241 1 82.94 467 PRO B N 1
ATOM 8195 C CA . PRO B 1 467 ? -0.497 12.383 0.569 1 82.94 467 PRO B CA 1
ATOM 8196 C C . PRO B 1 467 ? -1.412 13.383 -0.136 1 82.94 467 PRO B C 1
ATOM 8198 O O . PRO B 1 467 ? -2.404 13.828 0.443 1 82.94 467 PRO B O 1
ATOM 8201 N N . ALA B 1 468 ? -1.144 13.648 -1.368 1 89.94 468 ALA B N 1
ATOM 8202 C CA . ALA B 1 468 ? -1.771 14.719 -2.131 1 89.94 468 ALA B CA 1
ATOM 8203 C C . ALA B 1 468 ? -3.279 14.516 -2.229 1 89.94 468 ALA B C 1
ATOM 8205 O O . ALA B 1 468 ? -4.051 15.477 -2.119 1 89.94 468 ALA B O 1
ATOM 8206 N N . LEU B 1 469 ? -3.686 13.266 -2.43 1 94 469 LEU B N 1
ATOM 8207 C CA . LEU B 1 469 ? -5.117 13.039 -2.557 1 94 469 LEU B CA 1
ATOM 8208 C C . LEU B 1 469 ? -5.832 13.312 -1.237 1 94 469 LEU B C 1
ATOM 8210 O O . LEU B 1 469 ? -6.934 13.867 -1.227 1 94 469 LEU B O 1
ATOM 8214 N N . ALA B 1 470 ? -5.199 12.836 -0.175 1 90.19 470 ALA B N 1
ATOM 8215 C CA . ALA B 1 470 ? -5.766 13.117 1.143 1 90.19 470 ALA B CA 1
ATOM 8216 C C . ALA B 1 470 ? -5.879 14.617 1.382 1 90.19 470 ALA B C 1
ATOM 8218 O O . ALA B 1 470 ? -6.891 15.094 1.901 1 90.19 470 ALA B O 1
ATOM 8219 N N . LEU B 1 471 ? -4.898 15.352 0.986 1 92.88 471 LEU B N 1
ATOM 8220 C CA . LEU B 1 471 ? -4.891 16.797 1.14 1 92.88 471 LEU B CA 1
ATOM 8221 C C . LEU B 1 471 ? -5.969 17.438 0.273 1 92.88 471 LEU B C 1
ATOM 8223 O O . LEU B 1 471 ? -6.586 18.438 0.673 1 92.88 471 LEU B O 1
ATOM 8227 N N . ASP B 1 472 ? -6.203 16.891 -0.859 1 96.44 472 ASP B N 1
ATOM 8228 C CA . ASP B 1 472 ? -7.27 17.391 -1.729 1 96.44 472 ASP B CA 1
ATOM 8229 C C . ASP B 1 472 ? -8.633 17.234 -1.067 1 96.44 472 ASP B C 1
ATOM 8231 O O . ASP B 1 472 ? -9.383 18.203 -0.932 1 96.44 472 ASP B O 1
ATOM 8235 N N . LEU B 1 473 ? -8.836 16.031 -0.654 1 97.31 473 LEU B N 1
ATOM 8236 C CA . LEU B 1 473 ? -10.188 15.68 -0.243 1 97.31 473 LEU B CA 1
ATOM 8237 C C . LEU B 1 473 ? -10.492 16.234 1.148 1 97.31 473 LEU B C 1
ATOM 8239 O O . LEU B 1 473 ? -11.664 16.344 1.531 1 97.31 473 LEU B O 1
ATOM 8243 N N . MET B 1 474 ? -9.477 16.562 1.86 1 96.44 474 MET B N 1
ATOM 8244 C CA . MET B 1 474 ? -9.758 17.062 3.205 1 96.44 474 MET B CA 1
ATOM 8245 C C . MET B 1 474 ? -10.195 18.516 3.164 1 96.44 474 MET B C 1
ATOM 8247 O O . MET B 1 474 ? -10.703 19.047 4.156 1 96.44 474 MET B O 1
ATOM 8251 N N . GLU B 1 475 ? -10.031 19.234 2.08 1 96.62 475 GLU B N 1
ATOM 8252 C CA . GLU B 1 475 ? -10.25 20.688 1.996 1 96.62 475 GLU B CA 1
ATOM 8253 C C . GLU B 1 475 ? -11.648 21.062 2.477 1 96.62 475 GLU B C 1
ATOM 8255 O O . GLU B 1 475 ? -11.797 21.875 3.379 1 96.62 475 GLU B O 1
ATOM 8260 N N . PRO B 1 476 ? -12.688 20.422 1.926 1 97.62 476 PRO B N 1
ATOM 8261 C CA . PRO B 1 476 ? -14.023 20.766 2.404 1 97.62 476 PRO B CA 1
ATOM 8262 C C . PRO B 1 476 ? -14.258 20.375 3.861 1 97.62 476 PRO B C 1
ATOM 8264 O O . PRO B 1 476 ? -15.18 20.859 4.504 1 97.62 476 PRO B O 1
ATOM 8267 N N . PHE B 1 477 ? -13.414 19.469 4.355 1 97.81 477 PHE B N 1
ATOM 8268 C CA . PHE B 1 477 ? -13.641 18.906 5.68 1 97.81 477 PHE B CA 1
ATOM 8269 C C . PHE B 1 477 ? -12.805 19.625 6.73 1 97.81 477 PHE B C 1
ATOM 8271 O O . PHE B 1 477 ? -12.984 19.406 7.93 1 97.81 477 PHE B O 1
ATOM 8278 N N . ARG B 1 478 ? -11.875 20.484 6.301 1 97.56 478 ARG B N 1
ATOM 8279 C CA . ARG B 1 478 ? -11.086 21.266 7.246 1 97.56 478 ARG B CA 1
ATOM 8280 C C . ARG B 1 478 ? -11.984 22.078 8.172 1 97.56 478 ARG B C 1
ATOM 8282 O O . ARG B 1 478 ? -11.914 21.922 9.398 1 97.56 478 ARG B O 1
ATOM 8289 N N . PRO B 1 479 ? -12.93 22.875 7.621 1 97.44 479 PRO B N 1
ATOM 8290 C CA . PRO B 1 479 ? -13.828 23.609 8.516 1 97.44 479 PRO B CA 1
ATOM 8291 C C . PRO B 1 479 ? -14.781 22.688 9.281 1 97.44 479 PRO B C 1
ATOM 8293 O O . PRO B 1 479 ? -15.078 22.938 10.453 1 97.44 479 PRO B O 1
ATOM 8296 N N . LEU B 1 480 ? -15.203 21.578 8.656 1 97 480 LEU B N 1
ATOM 8297 C CA . LEU B 1 480 ? -16.25 20.719 9.203 1 97 480 LEU B CA 1
ATOM 8298 C C . LEU B 1 480 ? -15.734 19.922 10.383 1 97 480 LEU B C 1
ATOM 8300 O O . LEU B 1 480 ? -16.484 19.609 11.312 1 97 480 LEU B O 1
ATOM 8304 N N . ILE B 1 481 ? -14.438 19.562 10.273 1 97.19 481 ILE B N 1
ATOM 8305 C CA . ILE B 1 481 ? -13.945 18.625 11.273 1 97.19 481 ILE B CA 1
ATOM 8306 C C . ILE B 1 481 ? -12.781 19.25 12.047 1 97.19 481 ILE B C 1
ATOM 8308 O O . ILE B 1 481 ? -12.883 19.484 13.25 1 97.19 481 ILE B O 1
ATOM 8312 N N . ALA B 1 482 ? -11.734 19.625 11.383 1 95.88 482 ALA B N 1
ATOM 8313 C CA . ALA B 1 482 ? -10.516 20.094 12.031 1 95.88 482 ALA B CA 1
ATOM 8314 C C . ALA B 1 482 ? -10.758 21.406 12.773 1 95.88 482 ALA B C 1
ATOM 8316 O O . ALA B 1 482 ? -10.641 21.469 14 1 95.88 482 ALA B O 1
ATOM 8317 N N . GLU B 1 483 ? -11.195 22.453 12.078 1 97 483 GLU B N 1
ATOM 8318 C CA . GLU B 1 483 ? -11.414 23.75 12.695 1 97 483 GLU B CA 1
ATOM 8319 C C . GLU B 1 483 ? -12.562 23.703 13.703 1 97 483 GLU B C 1
ATOM 8321 O O . GLU B 1 483 ? -12.508 24.359 14.742 1 97 483 GLU B O 1
ATOM 8326 N N . SER B 1 484 ? -13.547 22.953 13.391 1 97.25 484 SER B N 1
ATOM 8327 C CA . SER B 1 484 ? -14.641 22.766 14.336 1 97.25 484 SER B CA 1
ATOM 8328 C C . SER B 1 484 ? -14.148 22.156 15.641 1 97.25 484 SER B C 1
ATOM 8330 O O . SER B 1 484 ? -14.562 22.594 16.719 1 97.25 484 SER B O 1
ATOM 8332 N N . ALA B 1 485 ? -13.336 21.156 15.562 1 96.06 485 ALA B N 1
ATOM 8333 C CA . ALA B 1 485 ? -12.766 20.531 16.766 1 96.06 485 ALA B CA 1
ATOM 8334 C C . ALA B 1 485 ? -11.945 21.547 17.562 1 96.06 485 ALA B C 1
ATOM 8336 O O . ALA B 1 485 ? -12 21.547 18.797 1 96.06 485 ALA B O 1
ATOM 8337 N N . VAL B 1 486 ? -11.195 22.391 16.859 1 95.38 486 VAL B N 1
ATOM 8338 C CA . VAL B 1 486 ? -10.352 23.391 17.516 1 95.38 486 VAL B CA 1
ATOM 8339 C C . VAL B 1 486 ? -11.227 24.406 18.25 1 95.38 486 VAL B C 1
ATOM 8341 O O . VAL B 1 486 ? -11 24.703 19.422 1 95.38 486 VAL B O 1
ATOM 8344 N N . ILE B 1 487 ? -12.273 24.938 17.578 1 95.38 487 ILE B N 1
ATOM 8345 C CA . ILE B 1 487 ? -13.188 25.922 18.141 1 95.38 487 ILE B CA 1
ATOM 8346 C C . ILE B 1 487 ? -13.859 25.328 19.391 1 95.38 487 ILE B C 1
ATOM 8348 O O . ILE B 1 487 ? -13.906 25.969 20.438 1 95.38 487 ILE B O 1
ATOM 8352 N N . GLN B 1 488 ? -14.289 24.141 19.266 1 95 488 GLN B N 1
ATOM 8353 C CA . GLN B 1 488 ? -14.992 23.5 20.375 1 95 488 GLN B CA 1
ATOM 8354 C C . GLN B 1 488 ? -14.055 23.266 21.562 1 95 488 GLN B C 1
ATOM 8356 O O . GLN B 1 488 ? -14.445 23.469 22.719 1 95 488 GLN B O 1
ATOM 8361 N N . ALA B 1 489 ? -12.898 22.797 21.297 1 94.38 489 ALA B N 1
ATOM 8362 C CA . ALA B 1 489 ? -11.93 22.516 22.344 1 94.38 489 ALA B CA 1
ATOM 8363 C C . ALA B 1 489 ? -11.586 23.766 23.141 1 94.38 489 ALA B C 1
ATOM 8365 O O . ALA B 1 489 ? -11.461 23.719 24.359 1 94.38 489 ALA B O 1
ATOM 8366 N N . ILE B 1 490 ? -11.438 24.875 22.438 1 92.25 490 ILE B N 1
ATOM 8367 C CA . ILE B 1 490 ? -11.078 26.141 23.078 1 92.25 490 ILE B CA 1
ATOM 8368 C C . ILE B 1 490 ? -12.289 26.703 23.812 1 92.25 490 ILE B C 1
ATOM 8370 O O . ILE B 1 490 ? -12.203 27.047 25 1 92.25 490 ILE B O 1
ATOM 8374 N N . ASN B 1 491 ? -13.438 26.781 23.141 1 92.31 491 ASN B N 1
ATOM 8375 C CA . ASN B 1 491 ? -14.633 27.406 23.688 1 92.31 491 ASN B CA 1
ATOM 8376 C C . ASN B 1 491 ? -15.18 26.625 24.891 1 92.31 491 ASN B C 1
ATOM 8378 O O . ASN B 1 491 ? -15.766 27.203 25.797 1 92.31 491 ASN B O 1
ATOM 8382 N N . ASN B 1 492 ? -14.992 25.328 24.922 1 92.31 492 ASN B N 1
ATOM 8383 C CA . ASN B 1 492 ? -15.453 24.5 26.016 1 92.31 492 ASN B CA 1
ATOM 8384 C C . ASN B 1 492 ? -14.367 24.328 27.078 1 92.31 492 ASN B C 1
ATOM 8386 O O . ASN B 1 492 ? -14.531 23.547 28.016 1 92.31 492 ASN B O 1
ATOM 8390 N N . ALA B 1 493 ? -13.219 24.922 26.922 1 90.62 493 ALA B N 1
ATOM 8391 C CA . ALA B 1 493 ? -12.102 24.906 27.859 1 90.62 493 ALA B CA 1
ATOM 8392 C C . ALA B 1 493 ? -11.555 23.5 28.047 1 90.62 493 ALA B C 1
ATOM 8394 O O . ALA B 1 493 ? -11.195 23.109 29.172 1 90.62 493 ALA B O 1
ATOM 8395 N N . GLU B 1 494 ? -11.664 22.797 27 1 91.62 494 GLU B N 1
ATOM 8396 C CA . GLU B 1 494 ? -11.055 21.469 27.047 1 91.62 494 GLU B CA 1
ATOM 8397 C C . GLU B 1 494 ? -9.531 21.562 26.984 1 91.62 494 GLU B C 1
ATOM 8399 O O . GLU B 1 494 ? -8.836 20.672 27.484 1 91.62 494 GLU B O 1
ATOM 8404 N N . VAL B 1 495 ? -9.102 22.578 26.25 1 90.31 495 VAL B N 1
ATOM 8405 C CA . VAL B 1 495 ? -7.68 22.922 26.234 1 90.31 495 VAL B CA 1
ATOM 8406 C C . VAL B 1 495 ? -7.48 24.312 26.828 1 90.31 495 VAL B C 1
ATOM 8408 O O . VAL B 1 495 ? -8.297 25.203 26.609 1 90.31 495 VAL B O 1
ATOM 8411 N N . GLN B 1 496 ? -6.441 24.359 27.625 1 88.31 496 GLN B N 1
ATOM 8412 C CA . GLN B 1 496 ? -6.156 25.625 28.297 1 88.31 496 GLN B CA 1
ATOM 8413 C C . GLN B 1 496 ? -4.742 26.109 27.984 1 88.31 496 GLN B C 1
ATOM 8415 O O . GLN B 1 496 ? -3.953 25.375 27.375 1 88.31 496 GLN B O 1
ATOM 8420 N N . ALA B 1 497 ? -4.48 27.391 28.406 1 82.19 497 ALA B N 1
ATOM 8421 C CA . ALA B 1 497 ? -3.186 28 28.125 1 82.19 497 ALA B CA 1
ATOM 8422 C C . ALA B 1 497 ? -2.045 27.172 28.703 1 82.19 497 ALA B C 1
ATOM 8424 O O . ALA B 1 497 ? -0.966 27.094 28.109 1 82.19 497 ALA B O 1
ATOM 8425 N N . ASN B 1 498 ? -2.324 26.516 29.812 1 83.5 498 ASN B N 1
ATOM 8426 C CA . ASN B 1 498 ? -1.293 25.75 30.5 1 83.5 498 ASN B CA 1
ATOM 8427 C C . ASN B 1 498 ? -1.005 24.438 29.797 1 83.5 498 ASN B C 1
ATOM 8429 O O . ASN B 1 498 ? -0.053 23.734 30.141 1 83.5 498 ASN B O 1
ATOM 8433 N N . ASP B 1 499 ? -1.729 24.219 28.781 1 86.88 499 ASP B N 1
ATOM 8434 C CA . ASP B 1 499 ? -1.538 22.969 28.047 1 86.88 499 ASP B CA 1
ATOM 8435 C C . ASP B 1 499 ? -0.496 23.125 26.938 1 86.88 499 ASP B C 1
ATOM 8437 O O . ASP B 1 499 ? -0.213 22.188 26.203 1 86.88 499 ASP B O 1
ATOM 8441 N N . PHE B 1 500 ? 0.039 24.25 26.828 1 84.19 500 PHE B N 1
ATOM 8442 C CA . PHE B 1 500 ? 0.989 24.531 25.766 1 84.19 500 PHE B CA 1
ATOM 8443 C C . PHE B 1 500 ? 2.363 24.859 26.328 1 84.19 500 PHE B C 1
ATOM 8445 O O . PHE B 1 500 ? 2.477 25.328 27.469 1 84.19 500 PHE B O 1
ATOM 8452 N N . VAL B 1 501 ? 3.318 24.422 25.625 1 74.12 501 VAL B N 1
ATOM 8453 C CA . VAL B 1 501 ? 4.699 24.766 25.953 1 74.12 501 VAL B CA 1
ATOM 8454 C C . VAL B 1 501 ? 5.305 25.625 24.859 1 74.12 501 VAL B C 1
ATOM 8456 O O . VAL B 1 501 ? 5.027 25.406 23.672 1 74.12 501 VAL B O 1
ATOM 8459 N N . ARG B 1 502 ? 6.023 26.625 25.328 1 68 502 ARG B N 1
ATOM 8460 C CA . ARG B 1 502 ? 6.664 27.531 24.391 1 68 502 ARG B CA 1
ATOM 8461 C C . ARG B 1 502 ? 8.172 27.312 24.359 1 68 502 ARG B C 1
ATOM 8463 O O . ARG B 1 502 ? 8.805 27.172 25.406 1 68 502 ARG B O 1
ATOM 8470 N N . ALA B 1 503 ? 8.609 26.922 23.234 1 60.53 503 ALA B N 1
ATOM 8471 C CA . ALA B 1 503 ? 10.055 26.859 23 1 60.53 503 ALA B CA 1
ATOM 8472 C C . ALA B 1 503 ? 10.477 27.906 21.969 1 60.53 503 ALA B C 1
ATOM 8474 O O . ALA B 1 503 ? 10.367 27.688 20.766 1 60.53 503 ALA B O 1
ATOM 8475 N N . GLY B 1 504 ? 11.016 28.938 22.438 1 61.72 504 GLY B N 1
ATOM 8476 C CA . GLY B 1 504 ? 11.227 30.047 21.516 1 61.72 504 GLY B CA 1
ATOM 8477 C C . GLY B 1 504 ? 9.938 30.625 20.969 1 61.72 504 GLY B C 1
ATOM 8478 O O . GLY B 1 504 ? 9.062 31.047 21.734 1 61.72 504 GLY B O 1
ATOM 8479 N N . GLN B 1 505 ? 9.93 30.578 19.609 1 65.62 505 GLN B N 1
ATOM 8480 C CA . GLN B 1 505 ? 8.719 31.109 18.984 1 65.62 505 GLN B CA 1
ATOM 8481 C C . GLN B 1 505 ? 7.734 29.984 18.656 1 65.62 505 GLN B C 1
ATOM 8483 O O . GLN B 1 505 ? 6.602 30.25 18.25 1 65.62 505 GLN B O 1
ATOM 8488 N N . ALA B 1 506 ? 8.195 28.844 19 1 69.31 506 ALA B N 1
ATOM 8489 C CA . ALA B 1 506 ? 7.352 27.703 18.656 1 69.31 506 ALA B CA 1
ATOM 8490 C C . ALA B 1 506 ? 6.48 27.297 19.844 1 69.31 506 ALA B C 1
ATOM 8492 O O . ALA B 1 506 ? 6.926 27.328 20.984 1 69.31 506 ALA B O 1
ATOM 8493 N N . VAL B 1 507 ? 5.234 27.109 19.578 1 74.69 507 VAL B N 1
ATOM 8494 C CA . VAL B 1 507 ? 4.281 26.641 20.578 1 74.69 507 VAL B CA 1
ATOM 8495 C C . VAL B 1 507 ? 3.857 25.219 20.281 1 74.69 507 VAL B C 1
ATOM 8497 O O . VAL B 1 507 ? 3.633 24.859 19.109 1 74.69 507 VAL B O 1
ATOM 8500 N N . ALA B 1 508 ? 3.953 24.406 21.312 1 74 508 ALA B N 1
ATOM 8501 C CA . ALA B 1 508 ? 3.557 23.016 21.141 1 74 508 ALA B CA 1
ATOM 8502 C C . ALA B 1 508 ? 2.633 22.562 22.266 1 74 508 ALA B C 1
ATOM 8504 O O . ALA B 1 508 ? 2.664 23.125 23.375 1 74 508 ALA B O 1
ATOM 8505 N N . LEU B 1 509 ? 1.796 21.641 21.922 1 75.88 509 LEU B N 1
ATOM 8506 C CA . LEU B 1 509 ? 0.91 21.047 22.906 1 75.88 509 LEU B CA 1
ATOM 8507 C C . LEU B 1 509 ? 1.684 20.109 23.844 1 75.88 509 LEU B C 1
ATOM 8509 O O . LEU B 1 509 ? 2.512 19.328 23.375 1 75.88 509 LEU B O 1
ATOM 8513 N N . LYS B 1 510 ? 1.393 20.281 25.156 1 72.88 510 LYS B N 1
ATOM 8514 C CA . LYS B 1 510 ? 1.884 19.312 26.125 1 72.88 510 LYS B CA 1
ATOM 8515 C C . LYS B 1 510 ? 1.158 17.969 25.969 1 72.88 510 LYS B C 1
ATOM 8517 O O . LYS B 1 510 ? 0.1 17.906 25.344 1 72.88 510 LYS B O 1
ATOM 8522 N N . PRO B 1 511 ? 1.734 16.984 26.547 1 64.94 511 PRO B N 1
ATOM 8523 C CA . PRO B 1 511 ? 1.141 15.648 26.375 1 64.94 511 PRO B CA 1
ATOM 8524 C C . PRO B 1 511 ? -0.312 15.594 26.844 1 64.94 511 PRO B C 1
ATOM 8526 O O . PRO B 1 511 ? -1.163 15.023 26.156 1 64.94 511 PRO B O 1
ATOM 8529 N N . ASP B 1 512 ? -0.51 16.141 27.953 1 73.81 512 ASP B N 1
ATOM 8530 C CA . ASP B 1 512 ? -1.874 16.109 28.469 1 73.81 512 ASP B CA 1
ATOM 8531 C C . ASP B 1 512 ? -2.824 16.906 27.594 1 73.81 512 ASP B C 1
ATOM 8533 O O . ASP B 1 512 ? -3.965 16.5 27.359 1 73.81 512 ASP B O 1
ATOM 8537 N N . GLY B 1 513 ? -2.359 18.062 27.141 1 81.62 513 GLY B N 1
ATOM 8538 C CA . GLY B 1 513 ? -3.143 18.859 26.203 1 81.62 513 GLY B CA 1
ATOM 8539 C C . GLY B 1 513 ? -3.416 18.141 24.891 1 81.62 513 GLY B C 1
ATOM 8540 O O . GLY B 1 513 ? -4.52 18.234 24.344 1 81.62 513 GLY B O 1
ATOM 8541 N N . ARG B 1 514 ? -2.416 17.484 24.469 1 78.69 514 ARG B N 1
ATOM 8542 C CA . ARG B 1 514 ? -2.555 16.703 23.25 1 78.69 514 ARG B CA 1
ATOM 8543 C C . ARG B 1 514 ? -3.627 15.633 23.406 1 78.69 514 ARG B C 1
ATOM 8545 O O . ARG B 1 514 ? -4.457 15.445 22.516 1 78.69 514 ARG B O 1
ATOM 8552 N N . LYS B 1 515 ? -3.639 14.93 24.484 1 70.69 515 LYS B N 1
ATOM 8553 C CA . LYS B 1 515 ? -4.625 13.891 24.766 1 70.69 515 LYS B CA 1
ATOM 8554 C C . LYS B 1 515 ? -6.039 14.461 24.766 1 70.69 515 LYS B C 1
ATOM 8556 O O . LYS B 1 515 ? -6.953 13.867 24.188 1 70.69 515 LYS B O 1
ATOM 8561 N N . ARG B 1 516 ? -6.168 15.484 25.391 1 82.44 516 ARG B N 1
ATOM 8562 C CA . ARG B 1 516 ? -7.48 16.109 25.469 1 82.44 516 ARG B CA 1
ATOM 8563 C C . ARG B 1 516 ? -7.961 16.547 24.094 1 82.44 516 ARG B C 1
ATOM 8565 O O . ARG B 1 516 ? -9.141 16.406 23.766 1 82.44 516 ARG B O 1
ATOM 8572 N N . PHE B 1 517 ? -7.035 17.062 23.328 1 86.75 517 PHE B N 1
ATOM 8573 C CA . PHE B 1 517 ? -7.438 17.531 22 1 86.75 517 PHE B CA 1
ATOM 8574 C C . PHE B 1 517 ? -7.781 16.344 21.094 1 86.75 517 PHE B C 1
ATOM 8576 O O . PHE B 1 517 ? -8.695 16.438 20.281 1 86.75 517 PHE B O 1
ATOM 8583 N N . ILE B 1 518 ? -7 15.305 21.172 1 77.25 518 ILE B N 1
ATOM 8584 C CA . ILE B 1 518 ? -7.305 14.109 20.406 1 77.25 518 ILE B CA 1
ATOM 8585 C C . ILE B 1 518 ? -8.719 13.633 20.719 1 77.25 518 ILE B C 1
ATOM 8587 O O . ILE B 1 518 ? -9.477 13.266 19.812 1 77.25 518 ILE B O 1
ATOM 8591 N N . ALA B 1 519 ? -9.047 13.688 21.953 1 78.44 519 ALA B N 1
ATOM 8592 C CA . ALA B 1 519 ? -10.391 13.297 22.375 1 78.44 519 ALA B CA 1
ATOM 8593 C C . ALA B 1 519 ? -11.445 14.195 21.734 1 78.44 519 ALA B C 1
ATOM 8595 O O . ALA B 1 519 ? -12.5 13.727 21.312 1 78.44 519 ALA B O 1
ATOM 8596 N N . ALA B 1 520 ? -11.164 15.445 21.719 1 88.75 520 ALA B N 1
ATOM 8597 C CA . ALA B 1 520 ? -12.086 16.406 21.109 1 88.75 520 ALA B CA 1
ATOM 8598 C C . ALA B 1 520 ? -12.242 16.125 19.609 1 88.75 520 ALA B C 1
ATOM 8600 O O . ALA B 1 520 ? -13.352 16.188 19.078 1 88.75 520 ALA B O 1
ATOM 8601 N N . PHE B 1 521 ? -11.156 15.844 18.984 1 88.88 521 PHE B N 1
ATOM 8602 C CA . PHE B 1 521 ? -11.141 15.555 17.547 1 88.88 521 PHE B CA 1
ATOM 8603 C C . PHE B 1 521 ? -11.93 14.289 17.25 1 88.88 521 PHE B C 1
ATOM 8605 O O . PHE B 1 521 ? -12.734 14.258 16.312 1 88.88 521 PHE B O 1
ATOM 8612 N N . GLU B 1 522 ? -11.742 13.305 18.078 1 78.75 522 GLU B N 1
ATOM 8613 C CA . GLU B 1 522 ? -12.438 12.039 17.906 1 78.75 522 GLU B CA 1
ATOM 8614 C C . GLU B 1 522 ? -13.938 12.195 18.141 1 78.75 522 GLU B C 1
ATOM 8616 O O . GLU B 1 522 ? -14.75 11.562 17.469 1 78.75 522 GLU B O 1
ATOM 8621 N N . ARG B 1 523 ? -14.234 12.945 19.062 1 87.25 523 ARG B N 1
ATOM 8622 C CA . ARG B 1 523 ? -15.648 13.234 19.297 1 87.25 523 ARG B CA 1
ATOM 8623 C C . ARG B 1 523 ? -16.281 13.883 18.078 1 87.25 523 ARG B C 1
ATOM 8625 O O . ARG B 1 523 ? -17.406 13.555 17.719 1 87.25 523 ARG B O 1
ATOM 8632 N N . ARG B 1 524 ? -15.555 14.805 17.484 1 92.94 524 ARG B N 1
ATOM 8633 C CA . ARG B 1 524 ? -16.062 15.461 16.281 1 92.94 524 ARG B CA 1
ATOM 8634 C C . ARG B 1 524 ? -16.234 14.461 15.148 1 92.94 524 ARG B C 1
ATOM 8636 O O . ARG B 1 524 ? -17.219 14.516 14.406 1 92.94 524 ARG B O 1
ATOM 8643 N N . LEU B 1 525 ? -15.305 13.57 14.984 1 87.12 525 LEU B N 1
ATOM 8644 C CA . LEU B 1 525 ? -15.367 12.547 13.945 1 87.12 525 LEU B CA 1
ATOM 8645 C C . LEU B 1 525 ? -16.578 11.641 14.141 1 87.12 525 LEU B C 1
ATOM 8647 O O . LEU B 1 525 ? -17.141 11.141 13.172 1 87.12 525 LEU B O 1
ATOM 8651 N N . ASN B 1 526 ? -16.984 11.5 15.375 1 82.62 526 ASN B N 1
ATOM 8652 C CA . ASN B 1 526 ? -18.078 10.602 15.695 1 82.62 526 ASN B CA 1
ATOM 8653 C C . ASN B 1 526 ? -19.422 11.344 15.734 1 82.62 526 ASN B C 1
ATOM 8655 O O . ASN B 1 526 ? -20.469 10.727 15.906 1 82.62 526 ASN B O 1
ATOM 8659 N N . HIS B 1 527 ? -19.375 12.617 15.547 1 91.44 527 HIS B N 1
ATOM 8660 C CA . HIS B 1 527 ? -20.609 13.398 15.484 1 91.44 527 HIS B CA 1
ATOM 8661 C C . HIS B 1 527 ? -21.422 13.047 14.25 1 91.44 527 HIS B C 1
ATOM 8663 O O . HIS B 1 527 ? -20.859 12.844 13.164 1 91.44 527 HIS B O 1
ATOM 8669 N N . GLU B 1 528 ? -22.75 12.93 14.414 1 90.06 528 GLU B N 1
ATOM 8670 C CA . GLU B 1 528 ? -23.641 12.602 13.297 1 90.06 528 GLU B CA 1
ATOM 8671 C C . GLU B 1 528 ? -24.125 13.852 12.586 1 90.06 528 GLU B C 1
ATOM 8673 O O . GLU B 1 528 ? -24.406 14.867 13.227 1 90.06 528 GLU B O 1
ATOM 8678 N N . VAL B 1 529 ? -24.141 13.773 11.281 1 90.94 529 VAL B N 1
ATOM 8679 C CA . VAL B 1 529 ? -24.656 14.852 10.438 1 90.94 529 VAL B CA 1
ATOM 8680 C C . VAL B 1 529 ? -25.562 14.281 9.359 1 90.94 529 VAL B C 1
ATOM 8682 O O . VAL B 1 529 ? -25.453 13.102 9 1 90.94 529 VAL B O 1
ATOM 8685 N N . THR B 1 530 ? -26.469 15.062 8.938 1 90.06 530 THR B N 1
ATOM 8686 C CA . THR B 1 530 ? -27.359 14.656 7.852 1 90.06 530 THR B CA 1
ATOM 8687 C C . THR B 1 530 ? -26.719 14.961 6.496 1 90.06 530 THR B C 1
ATOM 8689 O O . THR B 1 530 ? -26.297 16.078 6.242 1 90.06 530 THR B O 1
ATOM 8692 N N . HIS B 1 531 ? -26.609 13.938 5.672 1 87.56 531 HIS B N 1
ATOM 8693 C CA . HIS B 1 531 ? -26.109 14.188 4.324 1 87.56 531 HIS B CA 1
ATOM 8694 C C . HIS B 1 531 ? -27.078 15.062 3.533 1 87.56 531 HIS B C 1
ATOM 8696 O O . HIS B 1 531 ? -28.25 14.734 3.391 1 87.56 531 HIS B O 1
ATOM 8702 N N . PRO B 1 532 ? -26.625 16.141 3.016 1 88.25 532 PRO B N 1
ATOM 8703 C CA . PRO B 1 532 ? -27.547 17.094 2.396 1 88.25 532 PRO B CA 1
ATOM 8704 C C . PRO B 1 532 ? -28.219 16.547 1.146 1 88.25 532 PRO B C 1
ATOM 8706 O O . PRO B 1 532 ? -29.359 16.906 0.842 1 88.25 532 PRO B O 1
ATOM 8709 N N . LEU B 1 533 ? -27.609 15.68 0.439 1 85.69 533 LEU B N 1
ATOM 8710 C CA . LEU B 1 533 ? -28.172 15.125 -0.791 1 85.69 533 LEU B CA 1
ATOM 8711 C C . LEU B 1 533 ? -28.969 13.867 -0.5 1 85.69 533 LEU B C 1
ATOM 8713 O O . LEU B 1 533 ? -30.031 13.656 -1.09 1 85.69 533 LEU B O 1
ATOM 8717 N N . PHE B 1 534 ? -28.484 13.039 0.415 1 85.38 534 PHE B N 1
ATOM 8718 C CA . PHE B 1 534 ? -29.047 11.711 0.604 1 85.38 534 PHE B CA 1
ATOM 8719 C C . PHE B 1 534 ? -30.062 11.719 1.741 1 85.38 534 PHE B C 1
ATOM 8721 O O . PHE B 1 534 ? -30.891 10.812 1.845 1 85.38 534 PHE B O 1
ATOM 8728 N N . GLY B 1 535 ? -29.938 12.625 2.697 1 85.25 535 GLY B N 1
ATOM 8729 C CA . GLY B 1 535 ? -30.953 12.82 3.725 1 85.25 535 GLY B CA 1
ATOM 8730 C C . GLY B 1 535 ? -30.75 11.938 4.938 1 85.25 535 GLY B C 1
ATOM 8731 O O . GLY B 1 535 ? -31.391 12.141 5.977 1 85.25 535 GLY B O 1
ATOM 8732 N N . TYR B 1 536 ? -29.906 10.953 4.848 1 84.19 536 TYR B N 1
ATOM 8733 C CA . TYR B 1 536 ? -29.703 10.094 6.004 1 84.19 536 TYR B CA 1
ATOM 8734 C C . TYR B 1 536 ? -28.578 10.633 6.887 1 84.19 536 TYR B C 1
ATOM 8736 O O . TYR B 1 536 ? -27.781 11.461 6.449 1 84.19 536 TYR B O 1
ATOM 8744 N N . ARG B 1 537 ? -28.594 10.148 8.125 1 86.19 537 ARG B N 1
ATOM 8745 C CA . ARG B 1 537 ? -27.594 10.578 9.109 1 86.19 537 ARG B CA 1
ATOM 8746 C C . ARG B 1 537 ? -26.422 9.602 9.156 1 86.19 537 ARG B C 1
ATOM 8748 O O . ARG B 1 537 ? -26.609 8.391 9.023 1 86.19 537 ARG B O 1
ATOM 8755 N N . LEU B 1 538 ? -25.25 10.172 9.336 1 83.81 538 LEU B N 1
ATOM 8756 C CA . LEU B 1 538 ? -24.047 9.375 9.477 1 83.81 538 LEU B CA 1
ATOM 8757 C C . LEU B 1 538 ? -22.969 10.148 10.227 1 83.81 538 LEU B C 1
ATOM 8759 O O . LEU B 1 538 ? -23.047 11.375 10.352 1 83.81 538 LEU B O 1
ATOM 8763 N N . THR B 1 539 ? -22.031 9.445 10.773 1 85.25 539 THR B N 1
ATOM 8764 C CA . THR B 1 539 ? -20.906 10.094 11.43 1 85.25 539 THR B CA 1
ATOM 8765 C C . THR B 1 539 ? -19.969 10.711 10.406 1 85.25 539 THR B C 1
ATOM 8767 O O . THR B 1 539 ? -19.984 10.328 9.234 1 85.25 539 THR B O 1
ATOM 8770 N N . TYR B 1 540 ? -19.141 11.688 10.797 1 90.75 540 TYR B N 1
ATOM 8771 C CA . TYR B 1 540 ? -18.156 12.242 9.891 1 90.75 540 TYR B CA 1
ATOM 8772 C C . TYR B 1 540 ? -17.172 11.172 9.422 1 90.75 540 TYR B C 1
ATOM 8774 O O . TYR B 1 540 ? -16.703 11.203 8.281 1 90.75 540 TYR B O 1
ATOM 8782 N N . ARG B 1 541 ? -16.875 10.273 10.305 1 81.69 541 ARG B N 1
ATOM 8783 C CA . ARG B 1 541 ? -15.992 9.172 9.945 1 81.69 541 ARG B CA 1
ATOM 8784 C C . ARG B 1 541 ? -16.547 8.383 8.766 1 81.69 541 ARG B C 1
ATOM 8786 O O . ARG B 1 541 ? -15.844 8.117 7.793 1 81.69 541 ARG B O 1
ATOM 8793 N N . ARG B 1 542 ? -17.781 8.031 8.867 1 80.31 542 ARG B N 1
ATOM 8794 C CA . ARG B 1 542 ? -18.453 7.309 7.789 1 80.31 542 ARG B CA 1
ATOM 8795 C C . ARG B 1 542 ? -18.594 8.18 6.547 1 80.31 542 ARG B C 1
ATOM 8797 O O . ARG B 1 542 ? -18.516 7.688 5.422 1 80.31 542 ARG B O 1
ATOM 8804 N N . LEU B 1 543 ? -18.812 9.383 6.773 1 90 543 LEU B N 1
ATOM 8805 C CA . LEU B 1 543 ? -18.969 10.328 5.672 1 90 543 LEU B CA 1
ATOM 8806 C C . LEU B 1 543 ? -17.703 10.367 4.824 1 90 543 LEU B C 1
ATOM 8808 O O . LEU B 1 543 ? -17.766 10.398 3.594 1 90 543 LEU B O 1
ATOM 8812 N N . ILE B 1 544 ? -16.547 10.398 5.484 1 90.56 544 ILE B N 1
ATOM 8813 C CA . ILE B 1 544 ? -15.266 10.414 4.789 1 90.56 544 ILE B CA 1
ATOM 8814 C C . ILE B 1 544 ? -15.164 9.195 3.867 1 90.56 544 ILE B C 1
ATOM 8816 O O . ILE B 1 544 ? -14.766 9.32 2.709 1 90.56 544 ILE B O 1
ATOM 8820 N N . GLU B 1 545 ? -15.578 8.086 4.305 1 82.69 545 GLU B N 1
ATOM 8821 C CA . GLU B 1 545 ? -15.555 6.867 3.508 1 82.69 545 GLU B CA 1
ATOM 8822 C C . GLU B 1 545 ? -16.516 6.957 2.33 1 82.69 545 GLU B C 1
ATOM 8824 O O . GLU B 1 545 ? -16.156 6.598 1.204 1 82.69 545 GLU B O 1
ATOM 8829 N N . VAL B 1 546 ? -17.703 7.41 2.621 1 85.81 546 VAL B N 1
ATOM 8830 C CA . VAL B 1 546 ? -18.719 7.543 1.581 1 85.81 546 VAL B CA 1
ATOM 8831 C C . VAL B 1 546 ? -18.219 8.477 0.482 1 85.81 546 VAL B C 1
ATOM 8833 O O . VAL B 1 546 ? -18.328 8.164 -0.705 1 85.81 546 VAL B O 1
ATOM 8836 N N . GLN B 1 547 ? -17.641 9.609 0.908 1 93.31 547 GLN B N 1
ATOM 8837 C CA . GLN B 1 547 ? -17.141 10.57 -0.062 1 93.31 547 GLN B CA 1
ATOM 8838 C C . GLN B 1 547 ? -15.992 9.977 -0.878 1 93.31 547 GLN B C 1
ATOM 8840 O O . GLN B 1 547 ? -15.875 10.242 -2.076 1 93.31 547 GLN B O 1
ATOM 8845 N N . ALA B 1 548 ? -15.125 9.219 -0.224 1 91.06 548 ALA B N 1
ATOM 8846 C CA . ALA B 1 548 ? -14.047 8.547 -0.941 1 91.06 548 ALA B CA 1
ATOM 8847 C C . ALA B 1 548 ? -14.594 7.582 -1.983 1 91.06 548 ALA B C 1
ATOM 8849 O O . ALA B 1 548 ? -14.117 7.543 -3.119 1 91.06 548 ALA B O 1
ATOM 8850 N N . ARG B 1 549 ? -15.57 6.812 -1.637 1 86.06 549 ARG B N 1
ATOM 8851 C CA . ARG B 1 549 ? -16.156 5.828 -2.545 1 86.06 549 ARG B CA 1
ATOM 8852 C C . ARG B 1 549 ? -16.875 6.512 -3.699 1 86.06 549 ARG B C 1
ATOM 8854 O O . ARG B 1 549 ? -16.859 6.023 -4.832 1 86.06 549 ARG B O 1
ATOM 8861 N N . LEU B 1 550 ? -17.547 7.613 -3.402 1 90.94 550 LEU B N 1
ATOM 8862 C CA . LEU B 1 550 ? -18.203 8.375 -4.457 1 90.94 550 LEU B CA 1
ATOM 8863 C C . LEU B 1 550 ? -17.188 8.922 -5.449 1 90.94 550 LEU B C 1
ATOM 8865 O O . LEU B 1 550 ? -17.469 9.023 -6.645 1 90.94 550 LEU B O 1
ATOM 8869 N N . LEU B 1 551 ? -16.047 9.359 -4.938 1 95.56 551 LEU B N 1
ATOM 8870 C CA . LEU B 1 551 ? -14.977 9.766 -5.848 1 95.56 551 LEU B CA 1
ATOM 8871 C C . LEU B 1 551 ? -14.625 8.641 -6.812 1 95.56 551 LEU B C 1
ATOM 8873 O O . LEU B 1 551 ? -14.453 8.875 -8.016 1 95.56 551 LEU B O 1
ATOM 8877 N N . GLY B 1 552 ? -14.492 7.43 -6.273 1 91.94 552 GLY B N 1
ATOM 8878 C CA . GLY B 1 552 ? -14.219 6.277 -7.117 1 91.94 552 GLY B CA 1
ATOM 8879 C C . GLY B 1 552 ? -15.266 6.07 -8.195 1 91.94 552 GLY B C 1
ATOM 8880 O O . GLY B 1 552 ? -14.922 5.77 -9.344 1 91.94 552 GLY B O 1
ATOM 8881 N N . ARG B 1 553 ? -16.531 6.285 -7.801 1 89.62 553 ARG B N 1
ATOM 8882 C CA . ARG B 1 553 ? -17.625 6.117 -8.758 1 89.62 553 ARG B CA 1
ATOM 8883 C C . ARG B 1 553 ? -17.547 7.164 -9.867 1 89.62 553 ARG B C 1
ATOM 8885 O O . ARG B 1 553 ? -17.875 6.879 -11.016 1 89.62 553 ARG B O 1
ATOM 8892 N N . TRP B 1 554 ? -17.188 8.336 -9.516 1 93.75 554 TRP B N 1
ATOM 8893 C CA . TRP B 1 554 ? -17.016 9.391 -10.516 1 93.75 554 TRP B CA 1
ATOM 8894 C C . TRP B 1 554 ? -15.859 9.07 -11.453 1 93.75 554 TRP B C 1
ATOM 8896 O O . TRP B 1 554 ? -16 9.18 -12.672 1 93.75 554 TRP B O 1
ATOM 8906 N N . LEU B 1 555 ? -14.75 8.641 -10.938 1 94.19 555 LEU B N 1
ATOM 8907 C CA . LEU B 1 555 ? -13.547 8.375 -11.711 1 94.19 555 LEU B CA 1
ATOM 8908 C C . LEU B 1 555 ? -13.766 7.215 -12.672 1 94.19 555 LEU B C 1
ATOM 8910 O O . LEU B 1 555 ? -13.164 7.176 -13.75 1 94.19 555 LEU B O 1
ATOM 8914 N N . THR B 1 556 ? -14.633 6.281 -12.281 1 88.62 556 THR B N 1
ATOM 8915 C CA . THR B 1 556 ? -14.883 5.121 -13.133 1 88.62 556 THR B CA 1
ATOM 8916 C C . THR B 1 556 ? -16.078 5.371 -14.047 1 88.62 556 THR B C 1
ATOM 8918 O O . THR B 1 556 ? -16.516 4.469 -14.766 1 88.62 556 THR B O 1
ATOM 8921 N N . GLY B 1 557 ? -16.656 6.535 -13.961 1 88.12 557 GLY B N 1
ATOM 8922 C CA . GLY B 1 557 ? -17.688 6.965 -14.906 1 88.12 557 GLY B CA 1
ATOM 8923 C C . GLY B 1 557 ? -19.078 6.555 -14.492 1 88.12 557 GLY B C 1
ATOM 8924 O O . GLY B 1 557 ? -20.016 6.605 -15.305 1 88.12 557 GLY B O 1
ATOM 8925 N N . GLU B 1 558 ? -19.25 6.133 -13.281 1 87.06 558 GLU B N 1
ATOM 8926 C CA . GLU B 1 558 ? -20.562 5.668 -12.844 1 87.06 558 GLU B CA 1
ATOM 8927 C C . GLU B 1 558 ? -21.484 6.84 -12.516 1 87.06 558 GLU B C 1
ATOM 8929 O O . GLU B 1 558 ? -22.703 6.719 -12.602 1 87.06 558 GLU B O 1
ATOM 8934 N N . ILE B 1 559 ? -20.906 7.949 -12.039 1 89.44 559 ILE B N 1
ATOM 8935 C CA . ILE B 1 559 ? -21.688 9.148 -11.766 1 89.44 559 ILE B CA 1
ATOM 8936 C C . ILE B 1 559 ? -21.094 10.336 -12.523 1 89.44 559 ILE B C 1
ATOM 8938 O O . ILE B 1 559 ? -19.891 10.383 -12.781 1 89.44 559 ILE B O 1
ATOM 8942 N N . PRO B 1 560 ? -21.875 11.25 -12.875 1 89.31 560 PRO B N 1
ATOM 8943 C CA . PRO B 1 560 ? -21.438 12.297 -13.797 1 89.31 560 PRO B CA 1
ATOM 8944 C C . PRO B 1 560 ? -20.531 13.328 -13.125 1 89.31 560 PRO B C 1
ATOM 8946 O O . PRO B 1 560 ? -19.672 13.914 -13.789 1 89.31 560 PRO B O 1
ATOM 8949 N N . GLU B 1 561 ? -20.781 13.602 -11.906 1 90.31 561 GLU B N 1
ATOM 8950 C CA . GLU B 1 561 ? -19.984 14.57 -11.164 1 90.31 561 GLU B CA 1
ATOM 8951 C C . GLU B 1 561 ? -19.719 14.102 -9.734 1 90.31 561 GLU B C 1
ATOM 8953 O O . GLU B 1 561 ? -20.516 13.328 -9.18 1 90.31 561 GLU B O 1
ATOM 8958 N N . TYR B 1 562 ? -18.609 14.5 -9.219 1 94.12 562 TYR B N 1
ATOM 8959 C CA . TYR B 1 562 ? -18.312 14.203 -7.82 1 94.12 562 TYR B CA 1
ATOM 8960 C C . TYR B 1 562 ? -19.094 15.125 -6.895 1 94.12 562 TYR B C 1
ATOM 8962 O O . TYR B 1 562 ? -18.922 16.344 -6.938 1 94.12 562 TYR B O 1
ATOM 8970 N N . PRO B 1 563 ? -19.953 14.578 -6.09 1 93.12 563 PRO B N 1
ATOM 8971 C CA . PRO B 1 563 ? -20.734 15.43 -5.191 1 93.12 563 PRO B CA 1
ATOM 8972 C C . PRO B 1 563 ? -19.922 15.953 -4.012 1 93.12 563 PRO B C 1
ATOM 8974 O O . PRO B 1 563 ? -19.188 15.188 -3.377 1 93.12 563 PRO B O 1
ATOM 8977 N N . GLN B 1 564 ? -20.062 17.219 -3.781 1 94.12 564 GLN B N 1
ATOM 8978 C CA . GLN B 1 564 ? -19.375 17.828 -2.645 1 94.12 564 GLN B CA 1
ATOM 8979 C C . GLN B 1 564 ? -20.266 17.859 -1.412 1 94.12 564 GLN B C 1
ATOM 8981 O O . GLN B 1 564 ? -21.484 17.984 -1.53 1 94.12 564 GLN B O 1
ATOM 8986 N N . PHE B 1 565 ? -19.672 17.688 -0.266 1 94.19 565 PHE B N 1
ATOM 8987 C CA . PHE B 1 565 ? -20.422 17.781 0.976 1 94.19 565 PHE B CA 1
ATOM 8988 C C . PHE B 1 565 ? -20.406 19.219 1.505 1 94.19 565 PHE B C 1
ATOM 8990 O O . PHE B 1 565 ? -19.359 19.719 1.894 1 94.19 565 PHE B O 1
ATOM 8997 N N . ILE B 1 566 ? -21.578 19.859 1.489 1 94.5 566 ILE B N 1
ATOM 8998 C CA . ILE B 1 566 ? -21.734 21.234 1.934 1 94.5 566 ILE B CA 1
ATOM 8999 C C . ILE B 1 566 ? -22.828 21.328 2.994 1 94.5 566 ILE B C 1
ATOM 9001 O O . ILE B 1 566 ? -23.938 20.828 2.787 1 94.5 566 ILE B O 1
ATOM 9005 N N . THR B 1 567 ? -22.469 21.828 4.039 1 90.19 567 THR B N 1
ATOM 9006 C CA . THR B 1 567 ? -23.453 22 5.102 1 90.19 567 THR B CA 1
ATOM 9007 C C . THR B 1 567 ? -24.203 23.328 4.949 1 90.19 567 THR B C 1
ATOM 9009 O O . THR B 1 567 ? -23.688 24.266 4.336 1 90.19 567 THR B O 1
ATOM 9012 N N . ARG B 1 568 ? -25.469 23.422 5.387 1 80.25 568 ARG B N 1
ATOM 9013 C CA . ARG B 1 568 ? -26.281 24.641 5.32 1 80.25 568 ARG B CA 1
ATOM 9014 C C . ARG B 1 568 ? -26.422 25.281 6.695 1 80.25 568 ARG B C 1
ATOM 9016 O O . ARG B 1 568 ? -26.406 24.578 7.715 1 80.25 568 ARG B O 1
#

Secondary structure (DSSP, 8-state):
-----------------TTPPPEEHHHHHHHHH-HHHHIIIIIS------HHHHHHHHHHHHHTS-BS----GGG--TT----EEEEEEEETTTTEEEEEEEEEEETTEEEEEEEESSPPP-STTSS-HHHHHHHHHHHHHHHHTT----EEEEEETTTTEEEEEE--HHHHHHHHHHHHHHHHHHHHT-PPPPPSS-TTGGG-TTHHHH-HHHHHHHHHT-PPPPTHHHHTTTSEEEEEEEEEEEEEEETTEEEEEETTS--EEEEGGGEEEEEEEEEEEE-HHHHHHHHHTT--EEEE-TT--EEEEEESSS-S-HHHHHHHHHHHT-HHHHHHHHHHHHHHHHHHHHHHHHHH--SSSPPHHHHHHHHHHHHHHTT-SSHHHHHHHHHHHHHHHHHHGGGGS---TT-GGG---S---SS--SHHHHHHHHHHHHHHHHHHHHHHHHT--TT--SSS---TT--HHHHHHHTTHIIIIIIHHHHHHHHTTSS-GGGEEEETTEEEE-HHHHHHHHHHHHHHHH-EEE-TTT--EEEHHHHHHHHHHHHHHHHTTSSSSPPP----/-----------------TTPPPEEHHHHHHHHH-HHHHIIIIIS------HHHHHHHHHHHHH-S-BS----GGG--TT----EEEEEEEETTTTEEEEEEEEEEETTEEEEEEEESSPPP-STTSS-HHHHHHHHHHHHHHHHTT----EEEEEETTTTEEEEEE--HHHHHHHHHHHHHHHHHHHHT-PPPPPSS-TTGGG-TTHHHH-HHHHHHHHHT-PPPPTHHHHTTT-EEEEEEEEEEEEEEETTEEEEEETTS--EEEEGGGEEEEEEEEEEEE-HHHHHHHHHTT--EEEE-TT--EEEEEESSS-S-HHHHHHHHHHHT-HHHHHHHHHHHHHHHHHHHHHHHHHH--SSSPPHHHHHHHHHHHHHHTT-SSHHHHHHHHHHHHHHHHHHGGGGS---TT-GGG---S---SS--SHHHHHHHHHHHHHHHHHHHHHHHHT--TT--SSS---TT--HHHHHHHTTHIIIIIIHHHHHHHHTTSS-GGGEEEETTEEEE-HHHHHHHHHHHHHHHT-EEE-TTT--EEEHHHHHHHHHHHHHHHHTTSSSSPPP----

pLDDT: mean 78.87, std 17.33, range [27.77, 98.38]